Protein 9EGE (pdb70)

B-factor: mean 146.53, std 34.7, range [76.85, 257.35]

GO terms:
  GO:0015432 ABC-type bile acid transporter activity (F, IDA)
  GO:0005886 plasma membrane (C, IDA)
  GO:0015721 bile acid and bile salt transport (P, IDA)
  GO:0015722 canalicular bile acid transport (P, IDA)
  GO:0015126 canalicular bile acid transmembrane transporter activity (F, IDA)
  GO:0008206 bile acid metabolic process (P, IDA)
  GO:0015432 ABC-type bile acid transporter activity (F, EXP)
  GO:0016324 apical plasma membrane (C, EXP)
  GO:0015432 ABC-type bile acid transporter activity (F, IMP)
  GO:0005886 plasma membrane (C, IMP)
  GO:0009986 cell surface (C, IMP)
  GO:0016324 apical plasma membrane (C, IMP)
  GO:0008559 ABC-type xenobiotic transporter activity (F, IMP)
  GO:0015721 bile acid and bile salt transport (P, IMP)
  GO:0015722 canalicular bile acid transport (P, IMP)
  GO:0015125 bile acid transmembrane transporter activity (F, IMP)
  GO:0015126 canalicular bile acid transmembrane transporter activity (F, IMP)
  GO:0016567 protein ubiquitination (P, IMP)
  GO:0046618 xenobiotic export from cell (P, IMP)
  GO:0006805 xenobiotic metabolic process (P, IMP)

Sequence (1230 aa):
RVGFFQLFRFSSSTDIWLMFVGSLCAFLHGIAQPGVLLIFGTMTDVFIDYDVELQELQIPGKACVNNTIVWTNSSLNQNMTNGTRCGLLNIESEMIKFASYYAGIAVAVLITGYIQICFWVIAAARQIQKMRKFYFRRIMRMEIGWFDCNSVGELNTRFSDDINKINDAIADQMALFIQRMTSTICGFLLGFFRGWKLTLVIISVSPLIGIGAATIGLSVSKFTDYELKAYAKAGVVADEVISSMRTVAAFGGEKREVERYEKNLVFAQRWGIRKGIVMGFFTGFVWCLIFLCYALAFWYGSTLVLDEGEYTPGTLVQIFLSVIVGALNLGNASPCLEAFATGRAAATSIFETIDRKPIIDCMSEDGYKLDRIKGEIEFHNVTFHYPSRPEVKILNDLNMVIKPGEMTALVGPSGAGKSTALQLIQRFYDPCEGMVTVDGHDIRSLNIQWLRDQIGIVEQEPVLFSTTIAENIRYGREDATMEDIVQAAKEANAYNFIMDLPQQFDTLVGEGGGQMSGGQKQRVAIARALIRNPKILLLDMATSALDNESEAMVQEVLSKIQHGHTIISVAHRLSTVRAADTIIGFEHGTAVERGTHEELLERKGVYFTLVTLQSQSYQDSLRASIRQRSKSQLSYLVHEPPLAVVDHKSVEPAPVRRILKFSAPEWPYMLVGSVGAAVNGTVTPLYAFLFSQILGTFSIPDKEEQRSQINGVCLLFVAMGCVSLFTQFLQGYAFAKSGELLTKRLRKFGFRAMLGQDIAWFDDLRNSPGALTTRLATDASQVQGAAGSQIGMIVNSFTNVTVAMIIAFSFSWKLSLVILCFFPFLALSGATQTRMLTGFASRDKQALEMVGQITNEALSNIRTVAGIGKERRFIEALETELEKPFKTAIQKANIYGFCFAFAQCIMFIANSASYRYGGYLISNEGLHFSYVFRVISAVVLSATALGRAFSYTPSYAKAKISAARFFQLLDRQPPISVYNTAGEKWDNFQGKIDFVDCKFTYPSRPDSQVLNGLSVSISPGQTLAFVGSSGCGKSTSIQLLERFYDPDQGKVMIDGHDSKKVNVQFLRSNIGIVSQEPVLFACSIMDNIKYGDNTKEIPMERVIAAAKQAQLHDFVMSLPEKYETNVGSQGSQLSRGEKQRIAIARAIVRDPKILLLDEATSALDTESEKTVQVALDKAREGRTCIVIAHRLSTIQNADIIAVMAQGVVIEKGTHEELMAQKGAYYKLVT

Secondary structure (DSSP, 8-state):
---GGGTTTT--HHHHHHHHHHHHHHHHHHHHHHHHHHHHHHHHHHHHHHHHHHHHHTSS-STTTS--S--GGGGSSS--TT---SSS--HHHHHHHHHHHHHHHHHHHHHHHHHHHHHHHHHHHHHHHHHHHHHHHHHTTS-HHHHHHS-HHHHHHIIIIIHHHHHHHHSHHHHHHHHHHHHHHHHHHHHHTT-HHHHHHHHTTHHHHHHHHHHHHHHHHHHHHHHHHHHHHHHHHHHHHHHTHHHHHHTT-HHHHHHHHHHHHHHHHHHHHHHHHHHHHHHHHHHHHHHHHHHHHHHHHHTTTTSSSSS-HHHHHHHHHHHHHHHHHHHHTHHHHHHHHHHHHHHHHHHHHHHPPPSS---TTSSB---S----EEEEEEEE--TT-TTS--EEEE--EE-TTSEEEEES-TTS-TTHHHHHHTTSS--SEEEEEETTEESTTB-HHHHHTTEEEE-SS----SSBHHHHHHTT-TT--HHHHHHHHHHTT-HHHHHHSTTGGG-B--TTSS---HHHHHHHHHHHHHHT--SEEEEESGGGGS-HHHHHHHHHHTTTS--SSEEEEE-SSTTSGGG-SEEEEEETTEE---B-HHHHTTS--HHHHHHHHHT---HHHHHHHHHHHHHHHGGGG----SSS-------PPPPHHHHHHHTGGGHHHHHHHHHHHHHHHHHHHHHHHHHHHHHHHTT-S-HHHHHHHHHHHHHHHHHHHHHHHHHHHHHHHHHHHHHHHHHHHHHHHHHHHHTTS-HHHHHSGGG-HHHHHHIIIIIHHHGGGGTHHHHHHHHHHHHHHHHHHHHHHHH-HHHHHHHHHTHHHHHHHHHHHHHHHHHHHHHHHHHHHHHHHHHHHHHHTHHHHHHTS-HHHHHHHHHHHTHHHHHHHHHHHHHHHHHHHHHHHHHHHHHHHHHHHHHHIIIII---HHHHHHHHHHHHHHHHHHHHHT--HHHHHHHHHHHHHHHHHHH---SS-TTS------SS----EEEEEEEE--TTS-S-S-EEEE--EE-TT-EEEE-S-SSSSTTHHHHHHTTTS--SEEEEEETTEETTTS-HHHHHHHEEEE-SS----SSBHHHHHHGGGTTS---HHHHHHHHHHTT-HHHHHTSSSGGG-B-GGGS----HHHHHHHHHHHHHHT--SEEEEES----S-HHHHHHHHHHHHHHHTTSEEEEE-SS-TTTTTTS-EE--SSSS---EE-HHHHHHTT-GGGGGG-

Radius of gyration: 41.77 Å; Cα contacts (8 Å, |Δi|>4): 2044; chains: 1; bounding box: 57×93×146 Å

InterPro domains:
  IPR003439 ABC transporter-like, ATP-binding domain [PF00005] (438-586)
  IPR003439 ABC transporter-like, ATP-binding domain [PF00005] (1096-1247)
  IPR003439 ABC transporter-like, ATP-binding domain [PS50893] (420-656)
  IPR003439 ABC transporter-like, ATP-binding domain [PS50893] (1078-1316)
  IPR003593 AAA+ ATPase domain [SM00382] (447-633)
  IPR003593 AAA+ ATPase domain [SM00382] (1105-1299)
  IPR011527 ABC transporter type 1, transmembrane domain [PF00664] (63-370)
  IPR011527 ABC transporter type 1, transmembrane domain [PF00664] (757-1026)
  IPR011527 ABC transporter type 1, transmembrane domain [PS50929] (63-385)
  IPR011527 ABC transporter type 1, transmembrane domain [PS50929] (756-1043)
  IPR017871 ABC transporter-like, conserved site [PS00211] (559-573)
  IPR027417 P-loop containing nucleoside triphosphate hydrolase [G3DSA:3.40.50.300] (418-688)
  IPR027417 P-loop containing nucleoside triphosphate hydrolase [G3DSA:3.40.50.300] (1068-1318)
  IPR027417 P-loop containing nucleoside triphosphate hydrolase [SSF52540] (409-657)
  IPR027417 P-loop containing nucleoside triphosphate hydrolase [SSF52540] (1071-1315)
  IPR036640 ABC transporter type 1, transmembrane domain superfamily [G3DSA:1.20.1560.10] (144-1052)
  IPR036640 ABC transporter type 1, transmembrane domain superfamily [SSF90123] (50-404)
  IPR036640 ABC transporter type 1, transmembrane domain superfamily [SSF90123] (738-1059)
  IPR039421 Type 1 protein exporter [PTHR43394] (21-660)

Nearest PDB structures (foldseek):
  7e1a-assembly1_U  TM=9.297E-01  e=0.000E+00  Homo sapiens
  8pmj-assembly1_A  TM=5.922E-01  e=0.000E+00  Homo sapiens
  4q9i-assembly1_A  TM=9.318E-01  e=7.123E-102  Mus musculus
  5koy-assembly1_A  TM=8.958E-01  e=1.314E-101  Mus musculus
  7niw-assembly1_A  TM=8.510E-01  e=3.698E-94  Homo sapiens

Structure (mmCIF, N/CA/C/O backbone):
data_9EGE
#
_entry.id   9EGE
#
_cell.length_a   1.00
_cell.length_b   1.00
_cell.length_c   1.00
_cell.angle_alpha   90.00
_cell.angle_beta   90.00
_cell.angle_gamma   90.00
#
_symmetry.space_group_name_H-M   'P 1'
#
loop_
_atom_site.group_PDB
_atom_site.id
_atom_site.type_symbol
_atom_site.label_atom_id
_atom_site.label_alt_id
_atom_site.label_comp_id
_atom_site.label_asym_id
_atom_site.label_entity_id
_atom_site.label_seq_id
_atom_site.pdbx_PDB_ins_code
_atom_site.Cartn_x
_atom_site.Cartn_y
_atom_site.Cartn_z
_atom_site.occupancy
_atom_site.B_iso_or_equiv
_atom_site.auth_seq_id
_atom_site.auth_comp_id
_atom_site.auth_asym_id
_atom_site.auth_atom_id
_atom_site.pdbx_PDB_model_num
ATOM 1 N N . ARG A 1 44 ? 107.285 145.131 139.583 1.00 165.95 44 ARG A N 1
ATOM 2 C CA . ARG A 1 44 ? 107.050 146.553 139.959 1.00 171.72 44 ARG A CA 1
ATOM 3 C C . ARG A 1 44 ? 107.827 147.496 139.051 1.00 168.49 44 ARG A C 1
ATOM 4 O O . ARG A 1 44 ? 107.288 148.489 138.565 1.00 160.16 44 ARG A O 1
ATOM 25 N N . VAL A 1 45 ? 109.101 147.176 138.826 1.00 158.61 45 VAL A N 1
ATOM 26 C CA . VAL A 1 45 ? 109.974 148.062 138.071 1.00 144.94 45 VAL A CA 1
ATOM 27 C C . VAL A 1 45 ? 109.937 147.681 136.599 1.00 144.14 45 VAL A C 1
ATOM 28 O O . VAL A 1 45 ? 110.254 146.545 136.228 1.00 144.41 45 VAL A O 1
ATOM 41 N N . GLY A 1 46 ? 109.552 148.631 135.754 1.00 138.15 46 GLY A N 1
ATOM 42 C CA . GLY A 1 46 ? 109.637 148.440 134.323 1.00 136.70 46 GLY A CA 1
ATOM 43 C C . GLY A 1 46 ? 111.084 148.425 133.871 1.00 139.04 46 GLY A C 1
ATOM 44 O O . GLY A 1 46 ? 111.962 148.969 134.530 1.00 143.86 46 GLY A O 1
ATOM 48 N N . PHE A 1 47 ? 111.330 147.789 132.726 1.00 131.18 47 PHE A N 1
ATOM 49 C CA . PHE A 1 47 ? 112.706 147.634 132.271 1.00 124.42 47 PHE A CA 1
ATOM 50 C C . PHE A 1 47 ? 113.363 148.983 132.025 1.00 129.02 47 PHE A C 1
ATOM 51 O O . PHE A 1 47 ? 114.519 149.194 132.406 1.00 133.28 47 PHE A O 1
ATOM 68 N N . PHE A 1 48 ? 112.649 149.910 131.396 1.00 128.49 48 PHE A N 1
ATOM 69 C CA . PHE A 1 48 ? 113.249 151.195 131.066 1.00 129.96 48 PHE A CA 1
ATOM 70 C C . PHE A 1 48 ? 113.390 152.110 132.269 1.00 128.20 48 PHE A C 1
ATOM 71 O O . PHE A 1 48 ? 113.866 153.237 132.110 1.00 126.47 48 PHE A O 1
ATOM 88 N N . GLN A 1 49 ? 112.981 151.667 133.458 1.00 128.59 49 GLN A N 1
ATOM 89 C CA . GLN A 1 49 ? 113.296 152.419 134.664 1.00 123.06 49 GLN A CA 1
ATOM 90 C C . GLN A 1 49 ? 114.755 152.248 135.056 1.00 123.17 49 GLN A C 1
ATOM 91 O O . GLN A 1 49 ? 115.314 153.103 135.750 1.00 125.48 49 GLN A O 1
ATOM 105 N N . LEU A 1 50 ? 115.389 151.159 134.617 1.00 119.26 50 LEU A N 1
ATOM 106 C CA . LEU A 1 50 ? 116.776 150.910 134.990 1.00 115.97 50 LEU A CA 1
ATOM 107 C C . LEU A 1 50 ? 117.689 152.040 134.544 1.00 123.08 50 LEU A C 1
ATOM 108 O O . LEU A 1 50 ? 118.740 152.264 135.153 1.00 120.89 50 LEU A O 1
ATOM 124 N N . PHE A 1 51 ? 117.316 152.755 133.492 1.00 119.70 51 PHE A N 1
ATOM 125 C CA . PHE A 1 51 ? 118.131 153.838 132.964 1.00 116.97 51 PHE A CA 1
ATOM 126 C C . PHE A 1 51 ? 117.810 155.181 133.598 1.00 117.56 51 PHE A C 1
ATOM 127 O O . PHE A 1 51 ? 118.109 156.216 132.999 1.00 123.00 51 PHE A O 1
ATOM 144 N N . ARG A 1 52 ? 117.220 155.193 134.795 1.00 119.51 52 ARG A N 1
ATOM 145 C CA . ARG A 1 52 ? 116.776 156.448 135.388 1.00 115.06 52 ARG A CA 1
ATOM 146 C C . ARG A 1 52 ? 117.932 157.361 135.764 1.00 117.96 52 ARG A C 1
ATOM 147 O O . ARG A 1 52 ? 117.712 158.556 135.979 1.00 112.27 52 ARG A O 1
ATOM 168 N N . PHE A 1 53 ? 119.150 156.836 135.856 1.00 121.91 53 PHE A N 1
ATOM 169 C CA . PHE A 1 53 ? 120.307 157.646 136.208 1.00 120.26 53 PHE A CA 1
ATOM 170 C C . PHE A 1 53 ? 121.118 158.082 134.999 1.00 116.71 53 PHE A C 1
ATOM 171 O O . PHE A 1 53 ? 122.194 158.662 135.172 1.00 122.37 53 PHE A O 1
ATOM 188 N N . SER A 1 54 ? 120.632 157.830 133.790 1.00 114.70 54 SER A N 1
ATOM 189 C CA . SER A 1 54 ? 121.391 158.158 132.593 1.00 119.12 54 SER A CA 1
ATOM 190 C C . SER A 1 54 ? 121.462 159.665 132.400 1.00 119.75 54 SER A C 1
ATOM 191 O O . SER A 1 54 ? 120.443 160.358 132.467 1.00 125.77 54 SER A O 1
ATOM 199 N N . SER A 1 55 ? 122.667 160.169 132.156 1.00 118.72 55 SER A N 1
ATOM 200 C CA . SER A 1 55 ? 122.860 161.565 131.813 1.00 120.24 55 SER A CA 1
ATOM 201 C C . SER A 1 55 ? 122.831 161.743 130.299 1.00 118.97 55 SER A C 1
ATOM 202 O O . SER A 1 55 ? 122.748 160.779 129.536 1.00 121.48 55 SER A O 1
ATOM 210 N N . SER A 1 56 ? 122.912 162.998 129.860 1.00 119.92 56 SER A N 1
ATOM 211 C CA . SER A 1 56 ? 122.925 163.265 128.427 1.00 120.20 56 SER A CA 1
ATOM 212 C C . SER A 1 56 ? 124.104 162.576 127.758 1.00 119.51 56 SER A C 1
ATOM 213 O O . SER A 1 56 ? 123.965 162.011 126.668 1.00 124.53 56 SER A O 1
ATOM 221 N N . THR A 1 57 ? 125.271 162.607 128.397 1.00 119.10 57 THR A N 1
ATOM 222 C CA . THR A 1 57 ? 126.418 161.884 127.862 1.00 120.33 57 THR A CA 1
ATOM 223 C C . THR A 1 57 ? 126.128 160.395 127.776 1.00 116.97 57 THR A C 1
ATOM 224 O O . THR A 1 57 ? 126.499 159.738 126.798 1.00 116.84 57 THR A O 1
ATOM 235 N N . ASP A 1 58 ? 125.470 159.843 128.793 1.00 118.58 58 ASP A N 1
ATOM 236 C CA . ASP A 1 58 ? 125.091 158.437 128.742 1.00 106.22 58 ASP A CA 1
ATOM 237 C C . ASP A 1 58 ? 124.120 158.176 127.602 1.00 107.45 58 ASP A C 1
ATOM 238 O O . ASP A 1 58 ? 124.217 157.150 126.926 1.00 111.48 58 ASP A O 1
ATOM 247 N N . ILE A 1 59 ? 123.174 159.087 127.377 1.00 111.00 59 ILE A N 1
ATOM 248 C CA . ILE A 1 59 ? 122.230 158.913 126.277 1.00 106.20 59 ILE A CA 1
ATOM 249 C C . ILE A 1 59 ? 122.968 158.885 124.947 1.00 106.23 59 ILE A C 1
ATOM 250 O O . ILE A 1 59 ? 122.693 158.048 124.084 1.00 103.94 59 ILE A O 1
ATOM 266 N N . TRP A 1 60 ? 123.911 159.809 124.755 1.00 109.54 60 TRP A N 1
ATOM 267 C CA . TRP A 1 60 ? 124.657 159.835 123.501 1.00 111.27 60 TRP A CA 1
ATOM 268 C C . TRP A 1 60 ? 125.491 158.572 123.327 1.00 105.87 60 TRP A C 1
ATOM 269 O O . TRP A 1 60 ? 125.528 157.988 122.238 1.00 111.93 60 TRP A O 1
ATOM 290 N N . LEU A 1 61 ? 126.174 158.140 124.388 1.00 104.24 61 LEU A N 1
ATOM 291 C CA . LEU A 1 61 ? 126.973 156.925 124.299 1.00 93.85 61 LEU A CA 1
ATOM 292 C C . LEU A 1 61 ? 126.101 155.734 123.942 1.00 99.91 61 LEU A C 1
ATOM 293 O O . LEU A 1 61 ? 126.452 154.928 123.075 1.00 105.79 61 LEU A O 1
ATOM 309 N N . MET A 1 62 ? 124.949 155.611 124.599 1.00 104.47 62 MET A N 1
ATOM 310 C CA . MET A 1 62 ? 124.060 154.491 124.333 1.00 97.51 62 MET A CA 1
ATOM 311 C C . MET A 1 62 ? 123.516 154.547 122.914 1.00 101.64 62 MET A C 1
ATOM 312 O O . MET A 1 62 ? 123.414 153.516 122.246 1.00 111.77 62 MET A O 1
ATOM 326 N N . PHE A 1 63 ? 123.164 155.738 122.433 1.00 98.68 63 PHE A N 1
ATOM 327 C CA . PHE A 1 63 ? 122.639 155.864 121.081 1.00 97.18 63 PHE A CA 1
ATOM 328 C C . PHE A 1 63 ? 123.680 155.452 120.050 1.00 99.54 63 PHE A C 1
ATOM 329 O O . PHE A 1 63 ? 123.392 154.680 119.130 1.00 105.21 63 PHE A O 1
ATOM 346 N N . VAL A 1 64 ? 124.902 155.963 120.183 1.00 101.35 64 VAL A N 1
ATOM 347 C CA . VAL A 1 64 ? 125.940 155.624 119.215 1.00 98.83 64 VAL A CA 1
ATOM 348 C C . VAL A 1 64 ? 126.276 154.141 119.290 1.00 98.94 64 VAL A C 1
ATOM 349 O O . VAL A 1 64 ? 126.480 153.485 118.261 1.00 100.15 64 VAL A O 1
ATOM 362 N N . GLY A 1 65 ? 126.346 153.586 120.500 1.00 101.52 65 GLY A N 1
ATOM 363 C CA . GLY A 1 65 ? 126.613 152.166 120.630 1.00 95.30 65 GLY A CA 1
ATOM 364 C C . GLY A 1 65 ? 125.524 151.314 120.012 1.00 95.43 65 GLY A C 1
ATOM 365 O O . GLY A 1 65 ? 125.805 150.293 119.389 1.00 103.99 65 GLY A O 1
ATOM 369 N N . SER A 1 66 ? 124.266 151.722 120.178 1.00 99.10 66 SER A N 1
ATOM 370 C CA . SER A 1 66 ? 123.165 150.981 119.575 1.00 96.79 66 SER A CA 1
ATOM 371 C C . SER A 1 66 ? 123.208 151.073 118.059 1.00 99.66 66 SER A C 1
ATOM 372 O O . SER A 1 66 ? 122.931 150.093 117.365 1.00 112.25 66 SER A O 1
ATOM 380 N N . LEU A 1 67 ? 123.542 152.246 117.526 1.00 97.35 67 LEU A N 1
ATOM 381 C CA . LEU A 1 67 ? 123.673 152.382 116.079 1.00 97.59 67 LEU A CA 1
ATOM 382 C C . LEU A 1 67 ? 124.769 151.470 115.546 1.00 104.38 67 LEU A C 1
ATOM 383 O O . LEU A 1 67 ? 124.587 150.784 114.532 1.00 106.73 67 LEU A O 1
ATOM 399 N N . CYS A 1 68 ? 125.916 151.447 116.222 1.00 104.23 68 CYS A N 1
ATOM 400 C CA . CYS A 1 68 ? 127.001 150.574 115.793 1.00 97.32 68 CYS A CA 1
ATOM 401 C C . CYS A 1 68 ? 126.614 149.109 115.923 1.00 101.58 68 CYS A C 1
ATOM 402 O O . CYS A 1 68 ? 126.985 148.292 115.079 1.00 112.17 68 CYS A O 1
ATOM 410 N N . ALA A 1 69 ? 125.876 148.753 116.973 1.00 101.93 69 ALA A N 1
ATOM 411 C CA . ALA A 1 69 ? 125.426 147.375 117.125 1.00 96.31 69 ALA A CA 1
ATOM 412 C C . ALA A 1 69 ? 124.466 146.987 116.011 1.00 99.50 69 ALA A C 1
ATOM 413 O O . ALA A 1 69 ? 124.518 145.866 115.500 1.00 110.04 69 ALA A O 1
ATOM 420 N N . PHE A 1 70 ? 123.577 147.899 115.628 1.00 100.86 70 PHE A N 1
ATOM 421 C CA . PHE A 1 70 ? 122.677 147.645 114.510 1.00 103.47 70 PHE A CA 1
ATOM 422 C C . PHE A 1 70 ? 123.457 147.409 113.224 1.00 105.94 70 PHE A C 1
ATOM 423 O O . PHE A 1 70 ? 123.208 146.437 112.498 1.00 109.06 70 PHE A O 1
ATOM 440 N N . LEU A 1 71 ? 124.417 148.286 112.930 1.00 105.33 71 LEU A N 1
ATOM 441 C CA . LEU A 1 71 ? 125.214 148.108 111.722 1.00 103.13 71 LEU A CA 1
ATOM 442 C C . LEU A 1 71 ? 125.986 146.798 111.763 1.00 104.23 71 LEU A C 1
ATOM 443 O O . LEU A 1 71 ? 126.053 146.077 110.762 1.00 108.22 71 LEU A O 1
ATOM 459 N N . HIS A 1 72 ? 126.573 146.469 112.912 1.00 103.79 72 HIS A N 1
ATOM 460 C CA . HIS A 1 72 ? 127.334 145.232 113.030 1.00 99.29 72 HIS A CA 1
ATOM 461 C C . HIS A 1 72 ? 126.442 144.019 112.829 1.00 103.32 72 HIS A C 1
ATOM 462 O O . HIS A 1 72 ? 126.830 143.058 112.157 1.00 111.56 72 HIS A O 1
ATOM 476 N N . GLY A 1 73 ? 125.241 144.040 113.402 1.00 103.59 73 GLY A N 1
ATOM 477 C CA . GLY A 1 73 ? 124.313 142.948 113.202 1.00 102.33 73 GLY A CA 1
ATOM 478 C C . GLY A 1 73 ? 123.866 142.793 111.771 1.00 104.37 73 GLY A C 1
ATOM 479 O O . GLY A 1 73 ? 123.624 141.668 111.328 1.00 115.46 73 GLY A O 1
ATOM 483 N N . ILE A 1 74 ? 123.741 143.896 111.037 1.00 106.90 74 ILE A N 1
ATOM 484 C CA . ILE A 1 74 ? 123.422 143.781 109.619 1.00 109.48 74 ILE A CA 1
ATOM 485 C C . ILE A 1 74 ? 124.525 143.045 108.868 1.00 100.35 74 ILE A C 1
ATOM 486 O O . ILE A 1 74 ? 124.260 142.400 107.850 1.00 102.38 74 ILE A O 1
ATOM 502 N N . ALA A 1 75 ? 125.768 143.129 109.340 1.00 102.68 75 ALA A N 1
ATOM 503 C CA . ALA A 1 75 ? 126.889 142.611 108.563 1.00 101.94 75 ALA A CA 1
ATOM 504 C C . ALA A 1 75 ? 126.809 141.103 108.385 1.00 105.68 75 ALA A C 1
ATOM 505 O O . ALA A 1 75 ? 127.051 140.589 107.289 1.00 111.13 75 ALA A O 1
ATOM 512 N N . GLN A 1 76 ? 126.485 140.375 109.448 1.00 106.61 76 GLN A N 1
ATOM 513 C CA . GLN A 1 76 ? 126.542 138.916 109.375 1.00 108.71 76 GLN A CA 1
ATOM 514 C C . GLN A 1 76 ? 125.596 138.340 108.333 1.00 109.01 76 GLN A C 1
ATOM 515 O O . GLN A 1 76 ? 126.040 137.511 107.522 1.00 112.37 76 GLN A O 1
ATOM 529 N N . PRO A 1 77 ? 124.314 138.703 108.291 1.00 102.35 77 PRO A N 1
ATOM 530 C CA . PRO A 1 77 ? 123.437 138.160 107.248 1.00 97.70 77 PRO A CA 1
ATOM 531 C C . PRO A 1 77 ? 123.592 138.874 105.919 1.00 98.50 77 PRO A C 1
ATOM 532 O O . PRO A 1 77 ? 123.255 138.326 104.868 1.00 107.18 77 PRO A O 1
ATOM 543 N N . GLY A 1 78 ? 124.091 140.109 105.956 1.00 101.07 78 GLY A N 1
ATOM 544 C CA . GLY A 1 78 ? 124.237 140.873 104.732 1.00 93.90 78 GLY A CA 1
ATOM 545 C C . GLY A 1 78 ? 125.378 140.396 103.860 1.00 95.28 78 GLY A C 1
ATOM 546 O O . GLY A 1 78 ? 125.367 140.614 102.647 1.00 105.12 78 GLY A O 1
ATOM 550 N N . VAL A 1 79 ? 126.380 139.748 104.455 1.00 95.64 79 VAL A N 1
ATOM 551 C CA . VAL A 1 79 ? 127.497 139.243 103.672 1.00 102.04 79 VAL A CA 1
ATOM 552 C C . VAL A 1 79 ? 127.071 138.078 102.800 1.00 109.26 79 VAL A C 1
ATOM 553 O O . VAL A 1 79 ? 127.719 137.793 101.790 1.00 110.10 79 VAL A O 1
ATOM 566 N N . LEU A 1 80 ? 125.990 137.391 103.163 1.00 108.14 80 LEU A N 1
ATOM 567 C CA . LEU A 1 80 ? 125.548 136.239 102.389 1.00 100.62 80 LEU A CA 1
ATOM 568 C C . LEU A 1 80 ? 125.067 136.623 101.000 1.00 98.64 80 LEU A C 1
ATOM 569 O O . LEU A 1 80 ? 124.971 135.752 100.133 1.00 109.63 80 LEU A O 1
ATOM 585 N N . LEU A 1 81 ? 124.748 137.895 100.767 1.00 99.10 81 LEU A N 1
ATOM 586 C CA . LEU A 1 81 ? 124.464 138.331 99.406 1.00 105.09 81 LEU A CA 1
ATOM 587 C C . LEU A 1 81 ? 125.721 138.274 98.550 1.00 108.70 81 LEU A C 1
ATOM 588 O O . LEU A 1 81 ? 125.707 137.722 97.440 1.00 119.58 81 LEU A O 1
ATOM 604 N N . ILE A 1 82 ? 126.820 138.830 99.060 1.00 101.56 82 ILE A N 1
ATOM 605 C CA . ILE A 1 82 ? 128.095 138.730 98.366 1.00 106.83 82 ILE A CA 1
ATOM 606 C C . ILE A 1 82 ? 128.461 137.271 98.154 1.00 109.41 82 ILE A C 1
ATOM 607 O O . ILE A 1 82 ? 128.958 136.891 97.090 1.00 111.07 82 ILE A O 1
ATOM 623 N N . PHE A 1 83 ? 128.229 136.433 99.162 1.00 106.62 83 PHE A N 1
ATOM 624 C CA . PHE A 1 83 ? 128.541 135.017 99.029 1.00 102.72 83 PHE A CA 1
ATOM 625 C C . PHE A 1 83 ? 127.684 134.358 97.958 1.00 102.06 83 PHE A C 1
ATOM 626 O O . PHE A 1 83 ? 128.172 133.523 97.188 1.00 109.31 83 PHE A O 1
ATOM 643 N N . GLY A 1 84 ? 126.400 134.706 97.902 1.00 95.24 84 GLY A N 1
ATOM 644 C CA . GLY A 1 84 ? 125.546 134.142 96.873 1.00 94.74 84 GLY A CA 1
ATOM 645 C C . GLY A 1 84 ? 126.016 134.501 95.479 1.00 104.01 84 GLY A C 1
ATOM 646 O O . GLY A 1 84 ? 126.109 133.643 94.598 1.00 114.56 84 GLY A O 1
ATOM 650 N N . THR A 1 85 ? 126.330 135.777 95.260 1.00 98.88 85 THR A N 1
ATOM 651 C CA . THR A 1 85 ? 126.806 136.163 93.937 1.00 98.99 85 THR A CA 1
ATOM 652 C C . THR A 1 85 ? 128.162 135.539 93.628 1.00 98.60 85 THR A C 1
ATOM 653 O O . THR A 1 85 ? 128.428 135.179 92.476 1.00 104.00 85 THR A O 1
ATOM 664 N N . MET A 1 86 ? 129.022 135.382 94.634 1.00 100.67 86 MET A N 1
ATOM 665 C CA . MET A 1 86 ? 130.317 134.753 94.410 1.00 106.62 86 MET A CA 1
ATOM 666 C C . MET A 1 86 ? 130.155 133.303 93.979 1.00 103.76 86 MET A C 1
ATOM 667 O O . MET A 1 86 ? 130.826 132.839 93.050 1.00 106.63 86 MET A O 1
ATOM 681 N N . THR A 1 87 ? 129.272 132.563 94.648 1.00 104.02 87 THR A N 1
ATOM 682 C CA . THR A 1 87 ? 129.067 131.172 94.261 1.00 101.48 87 THR A CA 1
ATOM 683 C C . THR A 1 87 ? 128.394 131.067 92.899 1.00 97.09 87 THR A C 1
ATOM 684 O O . THR A 1 87 ? 128.691 130.142 92.135 1.00 106.98 87 THR A O 1
ATOM 695 N N . ASP A 1 88 ? 127.509 132.004 92.562 1.00 93.07 88 ASP A N 1
ATOM 696 C CA . ASP A 1 88 ? 126.962 132.015 91.211 1.00 91.36 88 ASP A CA 1
ATOM 697 C C . ASP A 1 88 ? 128.063 132.228 90.180 1.00 99.76 88 ASP A C 1
ATOM 698 O O . ASP A 1 88 ? 128.059 131.594 89.119 1.00 107.62 88 ASP A O 1
ATOM 707 N N . VAL A 1 89 ? 129.007 133.122 90.471 1.00 102.51 89 VAL A N 1
ATOM 708 C CA . VAL A 1 89 ? 130.121 133.346 89.554 1.00 101.03 89 VAL A CA 1
ATOM 709 C C . VAL A 1 89 ? 130.951 132.080 89.408 1.00 102.82 89 VAL A C 1
ATOM 710 O O . VAL A 1 89 ? 131.354 131.706 88.301 1.00 106.72 89 VAL A O 1
ATOM 723 N N . PHE A 1 90 ? 131.238 131.412 90.526 1.00 103.50 90 PHE A N 1
ATOM 724 C CA . PHE A 1 90 ? 131.983 130.160 90.457 1.00 94.73 90 PHE A CA 1
ATOM 725 C C . PHE A 1 90 ? 131.280 129.154 89.560 1.00 102.61 90 PHE A C 1
ATOM 726 O O . PHE A 1 90 ? 131.911 128.524 88.705 1.00 108.87 90 PHE A O 1
ATOM 743 N N . ILE A 1 91 ? 129.973 128.981 89.749 1.00 104.61 91 ILE A N 1
ATOM 744 C CA . ILE A 1 91 ? 129.243 127.980 88.981 1.00 98.28 91 ILE A CA 1
ATOM 745 C C . ILE A 1 91 ? 129.224 128.342 87.502 1.00 104.27 91 ILE A C 1
ATOM 746 O O . ILE A 1 91 ? 129.376 127.471 86.639 1.00 110.61 91 ILE A O 1
ATOM 762 N N . ASP A 1 92 ? 129.023 129.619 87.178 1.00 108.12 92 ASP A N 1
ATOM 763 C CA . ASP A 1 92 ? 129.028 130.020 85.777 1.00 104.65 92 ASP A CA 1
ATOM 764 C C . ASP A 1 92 ? 130.384 129.758 85.138 1.00 105.19 92 ASP A C 1
ATOM 765 O O . ASP A 1 92 ? 130.468 129.231 84.017 1.00 108.33 92 ASP A O 1
ATOM 774 N N . TYR A 1 93 ? 131.460 130.116 85.836 1.00 103.56 93 TYR A N 1
ATOM 775 C CA . TYR A 1 93 ? 132.788 129.863 85.299 1.00 106.96 93 TYR A CA 1
ATOM 776 C C . TYR A 1 93 ? 133.017 128.375 85.100 1.00 108.00 93 TYR A C 1
ATOM 777 O O . TYR A 1 93 ? 133.608 127.965 84.098 1.00 114.85 93 TYR A O 1
ATOM 795 N N . ASP A 1 94 ? 132.564 127.552 86.043 1.00 104.80 94 ASP A N 1
ATOM 796 C CA . ASP A 1 94 ? 132.765 126.114 85.913 1.00 104.19 94 ASP A CA 1
ATOM 797 C C . ASP A 1 94 ? 131.982 125.551 84.738 1.00 104.92 94 ASP A C 1
ATOM 798 O O . ASP A 1 94 ? 132.466 124.661 84.035 1.00 112.24 94 ASP A O 1
ATOM 807 N N . VAL A 1 95 ? 130.765 126.044 84.515 1.00 109.51 95 VAL A N 1
ATOM 808 C CA . VAL A 1 95 ? 129.993 125.591 83.361 1.00 107.79 95 VAL A CA 1
ATOM 809 C C . VAL A 1 95 ? 130.727 125.926 82.073 1.00 109.91 95 VAL A C 1
ATOM 810 O O . VAL A 1 95 ? 130.860 125.085 81.174 1.00 117.18 95 VAL A O 1
ATOM 823 N N . GLU A 1 96 ? 131.218 127.160 81.964 1.00 114.52 96 GLU A N 1
ATOM 824 C CA . GLU A 1 96 ? 131.955 127.553 80.767 1.00 113.38 96 GLU A CA 1
ATOM 825 C C . GLU A 1 96 ? 133.194 126.688 80.582 1.00 117.61 96 GLU A C 1
ATOM 826 O O . GLU A 1 96 ? 133.492 126.224 79.473 1.00 126.39 96 GLU A O 1
ATOM 838 N N . LEU A 1 97 ? 133.931 126.460 81.668 1.00 118.67 97 LEU A N 1
ATOM 839 C CA . LEU A 1 97 ? 135.157 125.678 81.589 1.00 113.32 97 LEU A CA 1
ATOM 840 C C . LEU A 1 97 ? 134.869 124.250 81.151 1.00 115.47 97 LEU A C 1
ATOM 841 O O . LEU A 1 97 ? 135.590 123.690 80.320 1.00 121.20 97 LEU A O 1
ATOM 857 N N . GLN A 1 98 ? 133.816 123.644 81.700 1.00 122.73 98 GLN A N 1
ATOM 858 C CA . GLN A 1 98 ? 133.446 122.296 81.288 1.00 119.38 98 GLN A CA 1
ATOM 859 C C . GLN A 1 98 ? 133.071 122.258 79.817 1.00 123.64 98 GLN A C 1
ATOM 860 O O . GLN A 1 98 ? 133.453 121.331 79.098 1.00 131.73 98 GLN A O 1
ATOM 874 N N . GLU A 1 99 ? 132.317 123.254 79.349 1.00 126.63 99 GLU A N 1
ATOM 875 C CA . GLU A 1 99 ? 131.952 123.272 77.937 1.00 126.18 99 GLU A CA 1
ATOM 876 C C . GLU A 1 99 ? 133.188 123.348 77.057 1.00 135.55 99 GLU A C 1
ATOM 877 O O . GLU A 1 99 ? 133.261 122.682 76.019 1.00 146.02 99 GLU A O 1
ATOM 889 N N . LEU A 1 100 ? 134.174 124.152 77.452 1.00 139.86 100 LEU A N 1
ATOM 890 C CA . LEU A 1 100 ? 135.371 124.289 76.630 1.00 135.72 100 LEU A CA 1
ATOM 891 C C . LEU A 1 100 ? 136.173 122.999 76.521 1.00 136.11 100 LEU A C 1
ATOM 892 O O . LEU A 1 100 ? 137.005 122.890 75.616 1.00 134.12 100 LEU A O 1
ATOM 908 N N . GLN A 1 101 ? 135.957 122.028 77.409 1.00 143.07 101 GLN A N 1
ATOM 909 C CA . GLN A 1 101 ? 136.658 120.754 77.310 1.00 142.52 101 GLN A CA 1
ATOM 910 C C . GLN A 1 101 ? 136.114 119.869 76.199 1.00 147.73 101 GLN A C 1
ATOM 911 O O . GLN A 1 101 ? 136.788 118.914 75.804 1.00 149.62 101 GLN A O 1
ATOM 925 N N . ILE A 1 102 ? 134.921 120.159 75.690 1.00 153.49 102 ILE A N 1
ATOM 926 C CA . ILE A 1 102 ? 134.339 119.300 74.653 1.00 155.91 102 ILE A CA 1
ATOM 927 C C . ILE A 1 102 ? 135.235 119.340 73.423 1.00 161.63 102 ILE A C 1
ATOM 928 O O . ILE A 1 102 ? 135.850 120.387 73.141 1.00 167.19 102 ILE A O 1
ATOM 944 N N . PRO A 1 103 ? 135.381 118.246 72.672 1.00 169.84 103 PRO A N 1
ATOM 945 C CA . PRO A 1 103 ? 136.306 118.265 71.530 1.00 173.22 103 PRO A CA 1
ATOM 946 C C . PRO A 1 103 ? 135.730 118.896 70.269 1.00 178.52 103 PRO A C 1
ATOM 947 O O . PRO A 1 103 ? 135.225 118.192 69.390 1.00 173.86 103 PRO A O 1
ATOM 958 N N . GLY A 1 104 ? 135.794 120.220 70.175 1.00 179.89 104 GLY A N 1
ATOM 959 C CA . GLY A 1 104 ? 135.523 120.898 68.914 1.00 183.54 104 GLY A CA 1
ATOM 960 C C . GLY A 1 104 ? 134.135 120.699 68.341 1.00 192.21 104 GLY A C 1
ATOM 961 O O . GLY A 1 104 ? 134.000 120.372 67.156 1.00 193.24 104 GLY A O 1
ATOM 965 N N . LYS A 1 105 ? 133.093 120.892 69.155 1.00 195.20 105 LYS A N 1
ATOM 966 C CA . LYS A 1 105 ? 131.730 120.752 68.648 1.00 190.37 105 LYS A CA 1
ATOM 967 C C . LYS A 1 105 ? 131.432 121.769 67.553 1.00 195.99 105 LYS A C 1
ATOM 968 O O . LYS A 1 105 ? 130.772 121.446 66.559 1.00 196.54 105 LYS A O 1
ATOM 987 N N . ALA A 1 106 ? 131.898 123.004 67.720 1.00 199.85 106 ALA A N 1
ATOM 988 C CA . ALA A 1 106 ? 131.605 124.081 66.783 1.00 202.37 106 ALA A CA 1
ATOM 989 C C . ALA A 1 106 ? 132.666 124.247 65.706 1.00 205.70 106 ALA A C 1
ATOM 990 O O . ALA A 1 106 ? 132.532 125.137 64.861 1.00 209.34 106 ALA A O 1
ATOM 997 N N . CYS A 1 107 ? 133.720 123.431 65.715 1.00 205.71 107 CYS A N 1
ATOM 998 C CA . CYS A 1 107 ? 134.736 123.538 64.676 1.00 205.79 107 CYS A CA 1
ATOM 999 C C . CYS A 1 107 ? 134.228 123.054 63.325 1.00 208.14 107 CYS A C 1
ATOM 1000 O O . CYS A 1 107 ? 134.820 123.395 62.295 1.00 195.19 107 CYS A O 1
ATOM 1008 N N . VAL A 1 108 ? 133.151 122.272 63.304 1.00 213.55 108 VAL A N 1
ATOM 1009 C CA . VAL A 1 108 ? 132.553 121.823 62.051 1.00 209.79 108 VAL A CA 1
ATOM 1010 C C . VAL A 1 108 ? 131.489 122.798 61.569 1.00 211.49 108 VAL A C 1
ATOM 1011 O O . VAL A 1 108 ? 131.405 123.095 60.375 1.00 207.86 108 VAL A O 1
ATOM 1024 N N . ASN A 1 109 ? 130.665 123.305 62.484 1.00 216.04 109 ASN A N 1
ATOM 1025 C CA . ASN A 1 109 ? 129.611 124.251 62.156 1.00 218.16 109 ASN A CA 1
ATOM 1026 C C . ASN A 1 109 ? 129.625 125.375 63.181 1.00 224.73 109 ASN A C 1
ATOM 1027 O O . ASN A 1 109 ? 130.073 125.193 64.316 1.00 227.83 109 ASN A O 1
ATOM 1038 N N . ASN A 1 110 ? 129.122 126.543 62.770 1.00 228.25 110 ASN A N 1
ATOM 1039 C CA . ASN A 1 110 ? 129.125 127.703 63.655 1.00 233.96 110 ASN A CA 1
ATOM 1040 C C . ASN A 1 110 ? 128.491 127.373 64.999 1.00 236.48 110 ASN A C 1
ATOM 1041 O O . ASN A 1 110 ? 129.048 127.694 66.055 1.00 235.63 110 ASN A O 1
ATOM 1052 N N . THR A 1 111 ? 127.332 126.720 64.978 1.00 236.99 111 THR A N 1
ATOM 1053 C CA . THR A 1 111 ? 126.642 126.224 66.176 1.00 235.87 111 THR A CA 1
ATOM 1054 C C . THR A 1 111 ? 126.511 127.372 67.180 1.00 234.86 111 THR A C 1
ATOM 1055 O O . THR A 1 111 ? 126.118 128.478 66.784 1.00 235.76 111 THR A O 1
ATOM 1066 N N . ILE A 1 112 ? 126.829 127.166 68.459 1.00 233.27 112 ILE A N 1
ATOM 1067 C CA . ILE A 1 112 ? 126.214 127.958 69.518 1.00 230.95 112 ILE A CA 1
ATOM 1068 C C . ILE A 1 112 ? 127.219 128.628 70.453 1.00 227.91 112 ILE A C 1
ATOM 1069 O O . ILE A 1 112 ? 127.209 129.856 70.600 1.00 224.29 112 ILE A O 1
ATOM 1085 N N . VAL A 1 113 ? 128.088 127.844 71.097 1.00 227.77 113 VAL A N 1
ATOM 1086 C CA . VAL A 1 113 ? 128.678 128.273 72.365 1.00 221.24 113 VAL A CA 1
ATOM 1087 C C . VAL A 1 113 ? 130.199 128.169 72.427 1.00 208.67 113 VAL A C 1
ATOM 1088 O O . VAL A 1 113 ? 130.768 128.073 73.521 1.00 189.81 113 VAL A O 1
ATOM 1101 N N . TRP A 1 114 ? 130.880 128.199 71.287 1.00 207.75 114 TRP A N 1
ATOM 1102 C CA . TRP A 1 114 ? 132.311 127.935 71.322 1.00 203.57 114 TRP A CA 1
ATOM 1103 C C . TRP A 1 114 ? 133.086 129.185 71.745 1.00 204.14 114 TRP A C 1
ATOM 1104 O O . TRP A 1 114 ? 132.530 130.273 71.927 1.00 204.00 114 TRP A O 1
ATOM 1125 N N . THR A 1 115 ? 134.403 129.005 71.901 1.00 206.23 115 THR A N 1
ATOM 1126 C CA . THR A 1 115 ? 135.268 130.069 72.405 1.00 205.05 115 THR A CA 1
ATOM 1127 C C . THR A 1 115 ? 135.125 131.347 71.594 1.00 207.54 115 THR A C 1
ATOM 1128 O O . THR A 1 115 ? 135.100 132.448 72.155 1.00 204.13 115 THR A O 1
ATOM 1139 N N . ASN A 1 116 ? 135.032 131.223 70.270 1.00 212.17 116 ASN A N 1
ATOM 1140 C CA . ASN A 1 116 ? 134.997 132.397 69.409 1.00 213.19 116 ASN A CA 1
ATOM 1141 C C . ASN A 1 116 ? 133.854 133.346 69.747 1.00 216.66 116 ASN A C 1
ATOM 1142 O O . ASN A 1 116 ? 133.850 134.476 69.250 1.00 215.99 116 ASN A O 1
ATOM 1153 N N . SER A 1 117 ? 132.898 132.924 70.578 1.00 218.17 117 SER A N 1
ATOM 1154 C CA . SER A 1 117 ? 131.893 133.854 71.071 1.00 214.14 117 SER A CA 1
ATOM 1155 C C . SER A 1 117 ? 132.522 135.015 71.828 1.00 209.08 117 SER A C 1
ATOM 1156 O O . SER A 1 117 ? 131.916 136.088 71.912 1.00 201.08 117 SER A O 1
ATOM 1164 N N . SER A 1 118 ? 133.718 134.823 72.383 1.00 208.67 118 SER A N 1
ATOM 1165 C CA . SER A 1 118 ? 134.504 135.934 72.899 1.00 204.28 118 SER A CA 1
ATOM 1166 C C . SER A 1 118 ? 135.038 136.825 71.790 1.00 210.63 118 SER A C 1
ATOM 1167 O O . SER A 1 118 ? 135.48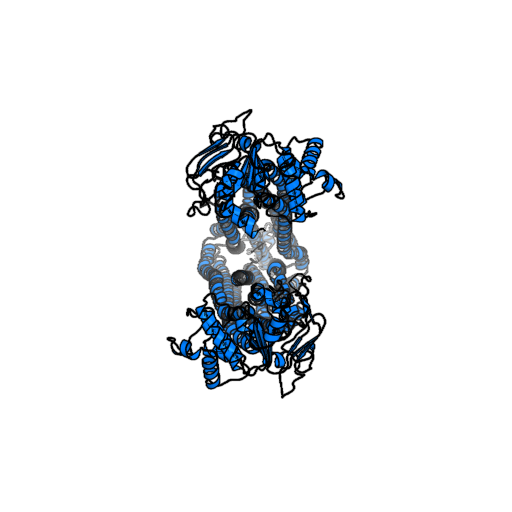9 137.940 72.076 1.00 203.70 118 SER A O 1
ATOM 1175 N N . LEU A 1 119 ? 134.998 136.365 70.547 1.00 218.21 119 LEU A N 1
ATOM 1176 C CA . LEU A 1 119 ? 135.566 137.062 69.405 1.00 220.41 119 LEU A CA 1
ATOM 1177 C C . LEU A 1 119 ? 134.442 137.533 68.488 1.00 227.10 119 LEU A C 1
ATOM 1178 O O . LEU A 1 119 ? 133.256 137.336 68.767 1.00 227.84 119 LEU A O 1
ATOM 1194 N N . ASN A 1 120 ? 134.830 138.161 67.377 1.00 233.41 120 ASN A N 1
ATOM 1195 C CA . ASN A 1 120 ? 133.871 138.730 66.431 1.00 236.30 120 ASN A CA 1
ATOM 1196 C C . ASN A 1 120 ? 133.371 137.636 65.489 1.00 239.22 120 ASN A C 1
ATOM 1197 O O . ASN A 1 120 ? 133.675 137.595 64.295 1.00 230.36 120 ASN A O 1
ATOM 1208 N N . GLN A 1 121 ? 132.582 136.727 66.059 1.00 243.90 121 GLN A N 1
ATOM 1209 C CA . GLN A 1 121 ? 131.914 135.685 65.294 1.00 244.32 121 GLN A CA 1
ATOM 1210 C C . GLN A 1 121 ? 130.458 135.620 65.728 1.00 250.32 121 GLN A C 1
ATOM 1211 O O . GLN A 1 121 ? 130.144 135.831 66.903 1.00 247.64 121 GLN A O 1
ATOM 1225 N N . ASN A 1 122 ? 129.575 135.327 64.774 1.00 256.54 122 ASN A N 1
ATOM 1226 C CA . ASN A 1 122 ? 128.133 135.341 65.018 1.00 257.35 122 ASN A CA 1
ATOM 1227 C C . ASN A 1 122 ? 127.660 133.999 65.584 1.00 253.96 122 ASN A C 1
ATOM 1228 O O . ASN A 1 122 ? 126.961 133.219 64.938 1.00 247.57 122 ASN A O 1
ATOM 1239 N N . MET A 1 123 ? 128.062 133.739 66.826 1.00 255.01 123 MET A N 1
ATOM 1240 C CA . MET A 1 123 ? 127.554 132.575 67.539 1.00 247.30 123 MET A CA 1
ATOM 1241 C C . MET A 1 123 ? 126.079 132.775 67.860 1.00 242.97 123 MET A C 1
ATOM 1242 O O . MET A 1 123 ? 125.666 133.851 68.299 1.00 239.06 123 MET A O 1
ATOM 1256 N N . THR A 1 124 ? 125.283 131.729 67.641 1.00 242.00 124 THR A N 1
ATOM 1257 C CA . THR A 1 124 ? 123.832 131.853 67.724 1.00 240.75 124 THR A CA 1
ATOM 1258 C C . THR A 1 124 ? 123.328 132.143 69.133 1.00 236.77 124 THR A C 1
ATOM 1259 O O . THR A 1 124 ? 122.160 132.519 69.275 1.00 232.66 124 THR A O 1
ATOM 1270 N N . ASN A 1 125 ? 124.155 131.987 70.169 1.00 235.05 125 ASN A N 1
ATOM 1271 C CA . ASN A 1 125 ? 123.733 132.257 71.540 1.00 233.06 125 ASN A CA 1
ATOM 1272 C C . ASN A 1 125 ? 124.596 133.321 72.210 1.00 234.93 125 ASN A C 1
ATOM 1273 O O . ASN A 1 125 ? 124.757 133.303 73.434 1.00 230.94 125 ASN A O 1
ATOM 1284 N N . GLY A 1 126 ? 125.161 134.242 71.433 1.00 234.97 126 GLY A N 1
ATOM 1285 C CA . GLY A 1 126 ? 125.811 135.406 72.000 1.00 227.07 126 GLY A CA 1
ATOM 1286 C C . GLY A 1 126 ? 127.171 135.109 72.607 1.00 223.16 126 GLY A C 1
ATOM 1287 O O . GLY A 1 126 ? 127.786 134.060 72.385 1.00 219.15 126 GLY A O 1
ATOM 1291 N N . THR A 1 127 ? 127.642 136.074 73.398 1.00 224.57 127 THR A N 1
ATOM 1292 C CA . THR A 1 127 ? 128.953 135.996 74.031 1.00 216.27 127 THR A CA 1
ATOM 1293 C C . THR A 1 127 ? 128.931 135.025 75.204 1.00 210.92 127 THR A C 1
ATOM 1294 O O . THR A 1 127 ? 128.553 135.393 76.321 1.00 201.67 127 THR A O 1
ATOM 1305 N N . ARG A 1 128 ? 129.334 133.779 74.952 1.00 210.00 128 ARG A N 1
ATOM 1306 C CA . ARG A 1 128 ? 129.261 132.740 75.969 1.00 199.26 128 ARG A CA 1
ATOM 1307 C C . ARG A 1 128 ? 130.568 132.561 76.729 1.00 187.34 128 ARG A C 1
ATOM 1308 O O . ARG A 1 128 ? 130.544 132.081 77.867 1.00 180.21 128 ARG A O 1
ATOM 1329 N N . CYS A 1 129 ? 131.699 132.935 76.138 1.00 184.14 129 CYS A N 1
ATOM 1330 C CA . CYS A 1 129 ? 133.001 132.561 76.665 1.00 179.78 129 CYS A CA 1
ATOM 1331 C C . CYS A 1 129 ? 133.923 133.769 76.702 1.00 178.18 129 CYS A C 1
ATOM 1332 O O . CYS A 1 129 ? 133.754 134.730 75.950 1.00 184.54 129 CYS A O 1
ATOM 1340 N N . GLY A 1 130 ? 134.896 133.713 77.613 1.00 167.85 130 GLY A N 1
ATOM 1341 C CA . GLY A 1 130 ? 136.025 134.615 77.602 1.00 167.63 130 GLY A CA 1
ATOM 1342 C C . GLY A 1 130 ? 135.878 135.873 78.426 1.00 166.71 130 GLY A C 1
ATOM 1343 O O . GLY A 1 130 ? 136.894 136.437 78.849 1.00 161.72 130 GLY A O 1
ATOM 1347 N N . LEU A 1 131 ? 134.654 136.337 78.677 1.00 167.95 131 LEU A N 1
ATOM 1348 C CA . LEU A 1 131 ? 134.489 137.609 79.372 1.00 166.79 131 LEU A CA 1
ATOM 1349 C C . LEU A 1 131 ? 134.714 137.472 80.870 1.00 158.08 131 LEU A C 1
ATOM 1350 O O . LEU A 1 131 ? 135.200 138.412 81.509 1.00 156.53 131 LEU A O 1
ATOM 1366 N N . LEU A 1 132 ? 134.376 136.325 81.448 1.00 147.72 132 LEU A N 1
ATOM 1367 C CA . LEU A 1 132 ? 134.452 136.130 82.893 1.00 140.42 132 LEU A CA 1
ATOM 1368 C C . LEU A 1 132 ? 135.875 135.726 83.255 1.00 137.69 132 LEU A C 1
ATOM 1369 O O . LEU A 1 132 ? 136.337 134.641 82.895 1.00 134.54 132 LEU A O 1
ATOM 1385 N N . ASN A 1 133 ? 136.575 136.609 83.961 1.00 132.26 133 ASN A N 1
ATOM 1386 C CA . ASN A 1 133 ? 137.913 136.325 84.477 1.00 128.36 133 ASN A CA 1
ATOM 1387 C C . ASN A 1 133 ? 137.773 136.019 85.961 1.00 123.01 133 ASN A C 1
ATOM 1388 O O . ASN A 1 133 ? 137.539 136.916 86.772 1.00 128.20 133 ASN A O 1
ATOM 1399 N N . ILE A 1 134 ? 137.929 134.746 86.323 1.00 116.94 134 ILE A N 1
ATOM 1400 C CA . ILE A 1 134 ? 137.626 134.323 87.686 1.00 121.95 134 ILE A CA 1
ATOM 1401 C C . ILE A 1 134 ? 138.502 135.048 88.694 1.00 125.38 134 ILE A C 1
ATOM 1402 O O . ILE A 1 134 ? 138.027 135.448 89.766 1.00 127.66 134 ILE A O 1
ATOM 1418 N N . GLU A 1 135 ? 139.785 135.224 88.387 1.00 124.31 135 GLU A N 1
ATOM 1419 C CA . GLU A 1 135 ? 140.688 135.831 89.356 1.00 118.65 135 GLU A CA 1
ATOM 1420 C C . GLU A 1 135 ? 140.318 137.281 89.643 1.00 123.30 135 GLU A C 1
ATOM 1421 O O . GLU A 1 135 ? 140.401 137.720 90.792 1.00 132.05 135 GLU A O 1
ATOM 1433 N N . SER A 1 136 ? 139.913 138.039 88.624 1.00 120.50 136 SER A N 1
ATOM 1434 C CA . SER A 1 136 ? 139.480 139.411 88.867 1.00 124.53 136 SER A CA 1
ATOM 1435 C C . SER A 1 136 ? 138.246 139.447 89.758 1.00 121.55 136 SER A C 1
ATOM 1436 O O . SER A 1 136 ? 138.165 140.252 90.697 1.00 124.90 136 SER A O 1
ATOM 1444 N N . GLU A 1 137 ? 137.274 138.578 89.484 1.00 113.03 137 GLU A N 1
ATOM 1445 C CA . GLU A 1 137 ? 136.079 138.534 90.314 1.00 108.72 137 GLU A CA 1
ATOM 1446 C C . GLU A 1 137 ? 136.432 138.201 91.753 1.00 113.73 137 GLU A C 1
ATOM 1447 O O . GLU A 1 137 ? 135.871 138.782 92.687 1.00 119.49 137 GLU A O 1
ATOM 1459 N N . MET A 1 138 ? 137.354 137.261 91.956 1.00 109.16 138 MET A N 1
ATOM 1460 C CA . MET A 1 138 ? 137.715 136.892 93.317 1.00 110.22 138 MET A CA 1
ATOM 1461 C C . MET A 1 138 ? 138.504 137.992 94.007 1.00 111.76 138 MET A C 1
ATOM 1462 O O . MET A 1 138 ? 138.374 138.169 95.219 1.00 116.49 138 MET A O 1
ATOM 1476 N N . ILE A 1 139 ? 139.313 138.748 93.268 1.00 114.59 139 ILE A N 1
ATOM 1477 C CA . ILE A 1 139 ? 139.941 139.925 93.860 1.00 112.69 139 ILE A CA 1
ATOM 1478 C C . ILE A 1 139 ? 138.873 140.894 94.342 1.00 107.86 139 ILE A C 1
ATOM 1479 O O . ILE A 1 139 ? 138.949 141.425 95.457 1.00 105.56 139 ILE A O 1
ATOM 1495 N N . LYS A 1 140 ? 137.855 141.127 93.518 1.00 104.98 140 LYS A N 1
ATOM 1496 C CA . LYS A 1 140 ? 136.775 142.027 93.904 1.00 103.28 140 LYS A CA 1
ATOM 1497 C C . LYS A 1 140 ? 136.068 141.534 95.164 1.00 104.66 140 LYS A C 1
ATOM 1498 O O . LYS A 1 140 ? 135.820 142.299 96.104 1.00 109.00 140 LYS A O 1
ATOM 1517 N N . PHE A 1 141 ? 135.739 140.243 95.202 1.00 104.24 141 PHE A N 1
ATOM 1518 C CA . PHE A 1 141 ? 134.990 139.711 96.336 1.00 101.61 141 PHE A CA 1
ATOM 1519 C C . PHE A 1 141 ? 135.837 139.691 97.602 1.00 102.83 141 PHE A C 1
ATOM 1520 O O . PHE A 1 141 ? 135.330 139.940 98.702 1.00 103.27 141 PHE A O 1
ATOM 1537 N N . ALA A 1 142 ? 137.129 139.394 97.475 1.00 104.29 142 ALA A N 1
ATOM 1538 C CA . ALA A 1 142 ? 138.015 139.482 98.626 1.00 97.11 142 ALA A CA 1
ATOM 1539 C C . ALA A 1 142 ? 138.110 140.909 99.135 1.00 98.17 142 ALA A C 1
ATOM 1540 O O . ALA A 1 142 ? 138.179 141.130 100.347 1.00 100.33 142 ALA A O 1
ATOM 1547 N N . SER A 1 143 ? 138.121 141.888 98.232 1.00 98.29 143 SER A N 1
ATOM 1548 C CA . SER A 1 143 ? 138.086 143.276 98.670 1.00 91.30 143 SER A CA 1
ATOM 1549 C C . SER A 1 143 ? 136.822 143.563 99.462 1.00 94.05 143 SER A C 1
ATOM 1550 O O . SER A 1 143 ? 136.869 144.230 100.502 1.00 102.14 143 SER A O 1
ATOM 1558 N N . TYR A 1 144 ? 135.679 143.070 98.985 1.00 99.99 144 TYR A N 1
ATOM 1559 C CA . TYR A 1 144 ? 134.435 143.273 99.724 1.00 95.16 144 TYR A CA 1
ATOM 1560 C C . TYR A 1 144 ? 134.521 142.660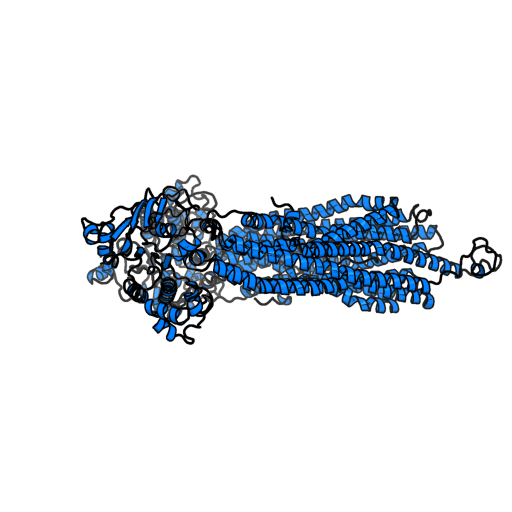 101.116 1.00 91.89 144 TYR A C 1
ATOM 1561 O O . TYR A 1 144 ? 134.118 143.281 102.106 1.00 98.82 144 TYR A O 1
ATOM 1579 N N . TYR A 1 145 ? 135.032 141.433 101.210 1.00 93.95 145 TYR A N 1
ATOM 1580 C CA . TYR A 1 145 ? 135.122 140.777 102.511 1.00 97.24 145 TYR A CA 1
ATOM 1581 C C . TYR A 1 145 ? 136.061 141.525 103.447 1.00 101.11 145 TYR A C 1
ATOM 1582 O O . TYR A 1 145 ? 135.779 141.658 104.639 1.00 105.72 145 TYR A O 1
ATOM 1600 N N . ALA A 1 146 ? 137.192 142.011 102.935 1.00 103.86 146 ALA A N 1
ATOM 1601 C CA . ALA A 1 146 ? 138.112 142.761 103.785 1.00 92.74 146 ALA A CA 1
ATOM 1602 C C . ALA A 1 146 ? 137.482 144.061 104.266 1.00 95.24 146 ALA A C 1
ATOM 1603 O O . ALA A 1 146 ? 137.639 144.442 105.434 1.00 100.03 146 ALA A O 1
ATOM 1610 N N . GLY A 1 147 ? 136.773 144.761 103.383 1.00 94.77 147 GLY A N 1
ATOM 1611 C CA . GLY A 1 147 ? 136.089 145.968 103.808 1.00 88.15 147 GLY A CA 1
ATOM 1612 C C . GLY A 1 147 ? 135.067 145.688 104.889 1.00 93.93 147 GLY A C 1
ATOM 1613 O O . GLY A 1 147 ? 134.968 146.418 105.879 1.00 104.10 147 GLY A O 1
ATOM 1617 N N . ILE A 1 148 ? 134.294 144.616 104.718 1.00 94.59 148 ILE A N 1
ATOM 1618 C CA . ILE A 1 148 ? 133.309 144.259 105.732 1.00 91.20 148 ILE A CA 1
ATOM 1619 C C . ILE A 1 148 ? 134.003 143.885 107.031 1.00 95.63 148 ILE A C 1
ATOM 1620 O O . ILE A 1 148 ? 133.490 144.149 108.120 1.00 103.41 148 ILE A O 1
ATOM 1636 N N . ALA A 1 149 ? 135.174 143.255 106.942 1.00 97.30 149 ALA A N 1
ATOM 1637 C CA . ALA A 1 149 ? 135.917 142.913 108.149 1.00 95.65 149 ALA A CA 1
ATOM 1638 C C . ALA A 1 149 ? 136.327 144.162 108.911 1.00 94.12 149 ALA A C 1
ATOM 1639 O O . ALA A 1 149 ? 136.200 144.220 110.138 1.00 100.45 149 ALA A O 1
ATOM 1646 N N . VAL A 1 150 ? 136.828 145.171 108.202 1.00 94.83 150 VAL A N 1
ATOM 1647 C CA . VAL A 1 150 ? 137.209 146.415 108.866 1.00 94.78 150 VAL A CA 1
ATOM 1648 C C . VAL A 1 150 ? 135.990 147.088 109.484 1.00 95.07 150 VAL A C 1
ATOM 1649 O O . VAL A 1 150 ? 136.036 147.577 110.624 1.00 98.86 150 VAL A O 1
ATOM 1662 N N . ALA A 1 151 ? 134.883 147.140 108.742 1.00 88.49 151 ALA A N 1
ATOM 1663 C CA . ALA A 1 151 ? 133.674 147.755 109.274 1.00 85.25 151 ALA A CA 1
ATOM 1664 C C . ALA A 1 151 ? 133.195 147.028 110.520 1.00 91.31 151 ALA A C 1
ATOM 1665 O O . ALA A 1 151 ? 132.779 147.659 111.497 1.00 98.14 151 ALA A O 1
ATOM 1672 N N . VAL A 1 152 ? 133.234 145.696 110.498 1.00 98.37 152 VAL A N 1
ATOM 1673 C CA . VAL A 1 152 ? 132.834 144.914 111.659 1.00 96.84 152 VAL A CA 1
ATOM 1674 C C . VAL A 1 152 ? 133.759 145.193 112.829 1.00 97.71 152 VAL A C 1
ATOM 1675 O O . VAL A 1 152 ? 133.310 145.328 113.966 1.00 102.20 152 VAL A O 1
ATOM 1688 N N . LEU A 1 153 ? 135.063 145.279 112.578 1.00 99.21 153 LEU A N 1
ATOM 1689 C CA . LEU A 1 153 ? 135.990 145.609 113.653 1.00 98.95 153 LEU A CA 1
ATOM 1690 C C . LEU A 1 153 ? 135.586 146.910 114.329 1.00 98.21 153 LEU A C 1
ATOM 1691 O O . LEU A 1 153 ? 135.394 146.960 115.550 1.00 101.81 153 LEU A O 1
ATOM 1707 N N . ILE A 1 154 ? 135.411 147.968 113.540 1.00 93.76 154 ILE A N 1
ATOM 1708 C CA . ILE A 1 154 ? 135.126 149.281 114.117 1.00 91.14 154 ILE A CA 1
ATOM 1709 C C . ILE A 1 154 ? 133.794 149.263 114.859 1.00 92.70 154 ILE A C 1
ATOM 1710 O O . ILE A 1 154 ? 133.698 149.686 116.021 1.00 95.63 154 ILE A O 1
ATOM 1726 N N . THR A 1 155 ? 132.743 148.778 114.197 1.00 93.11 155 THR A N 1
ATOM 1727 C CA . THR A 1 155 ? 131.417 148.827 114.794 1.00 90.98 155 THR A CA 1
ATOM 1728 C C . THR A 1 155 ? 131.329 147.938 116.024 1.00 91.28 155 THR A C 1
ATOM 1729 O O . THR A 1 155 ? 130.720 148.324 117.023 1.00 105.01 155 THR A O 1
ATOM 1740 N N . GLY A 1 156 ? 131.921 146.745 115.977 1.00 92.16 156 GLY A N 1
ATOM 1741 C CA . GLY A 1 156 ? 131.902 145.871 117.130 1.00 99.08 156 GLY A CA 1
ATOM 1742 C C . GLY A 1 156 ? 132.689 146.416 118.298 1.00 98.26 156 GLY A C 1
ATOM 1743 O O . GLY A 1 156 ? 132.320 146.191 119.452 1.00 100.30 156 GLY A O 1
ATOM 1747 N N . TYR A 1 157 ? 133.785 147.125 118.031 1.00 98.66 157 TYR A N 1
ATOM 1748 C CA . TYR A 1 157 ? 134.492 147.766 119.131 1.00 93.11 157 TYR A CA 1
ATOM 1749 C C . TYR A 1 157 ? 133.629 148.836 119.779 1.00 97.53 157 TYR A C 1
ATOM 1750 O O . TYR A 1 157 ? 133.462 148.852 121.005 1.00 107.51 157 TYR A O 1
ATOM 1768 N N . ILE A 1 158 ? 133.081 149.748 118.974 1.00 95.78 158 ILE A N 1
ATOM 1769 C CA . ILE A 1 158 ? 132.306 150.845 119.545 1.00 90.17 158 ILE A CA 1
ATOM 1770 C C . ILE A 1 158 ? 131.086 150.306 120.278 1.00 96.25 158 ILE A C 1
ATOM 1771 O O . ILE A 1 158 ? 130.740 150.775 121.367 1.00 100.77 158 ILE A O 1
ATOM 1787 N N . GLN A 1 159 ? 130.428 149.305 119.698 1.00 98.33 159 GLN A N 1
ATOM 1788 C CA . GLN A 1 159 ? 129.227 148.733 120.286 1.00 91.46 159 GLN A CA 1
ATOM 1789 C C . GLN A 1 159 ? 129.447 148.344 121.739 1.00 93.73 159 GLN A C 1
ATOM 1790 O O . GLN A 1 159 ? 128.660 148.704 122.618 1.00 97.63 159 GLN A O 1
ATOM 1804 N N . ILE A 1 160 ? 130.511 147.594 122.010 1.00 98.37 160 ILE A N 1
ATOM 1805 C CA . ILE A 1 160 ? 130.767 147.138 123.369 1.00 95.76 160 ILE A CA 1
ATOM 1806 C C . ILE A 1 160 ? 131.308 148.271 124.226 1.00 92.46 160 ILE A C 1
ATOM 1807 O O . ILE A 1 160 ? 130.882 148.460 125.371 1.00 101.79 160 ILE A O 1
ATOM 1823 N N . CYS A 1 161 ? 132.266 149.035 123.700 1.00 89.41 161 CYS A N 1
ATOM 1824 C CA . CYS A 1 161 ? 132.924 150.040 124.523 1.00 91.49 161 CYS A CA 1
ATOM 1825 C C . CYS A 1 161 ? 131.924 151.063 125.040 1.00 99.78 161 CYS A C 1
ATOM 1826 O O . CYS A 1 161 ? 131.866 151.337 126.244 1.00 105.35 161 CYS A O 1
ATOM 1834 N N . PHE A 1 162 ? 131.125 151.640 124.142 1.00 95.93 162 PHE A N 1
ATOM 1835 C CA . PHE A 1 162 ? 130.225 152.709 124.552 1.00 94.08 162 PHE A CA 1
ATOM 1836 C C . PHE A 1 162 ? 129.188 152.207 125.542 1.00 96.80 162 PHE A C 1
ATOM 1837 O O . PHE A 1 162 ? 128.898 152.878 126.537 1.00 109.56 162 PHE A O 1
ATOM 1854 N N . TRP A 1 163 ? 128.620 151.031 125.293 1.00 96.88 163 TRP A N 1
ATOM 1855 C CA . TRP A 1 163 ? 127.587 150.525 126.186 1.00 96.73 163 TRP A CA 1
ATOM 1856 C C . TRP A 1 163 ? 128.153 150.204 127.561 1.00 98.56 163 TRP A C 1
ATOM 1857 O O . TRP A 1 163 ? 127.531 150.521 128.580 1.00 107.16 163 TRP A O 1
ATOM 1878 N N . VAL A 1 164 ? 129.337 149.592 127.617 1.00 94.69 164 VAL A N 1
ATOM 1879 C CA . VAL A 1 164 ? 129.928 149.286 128.915 1.00 94.51 164 VAL A CA 1
ATOM 1880 C C . VAL A 1 164 ? 130.261 150.567 129.667 1.00 98.86 164 VAL A C 1
ATOM 1881 O O . VAL A 1 164 ? 130.047 150.657 130.879 1.00 103.13 164 VAL A O 1
ATOM 1894 N N . ILE A 1 165 ? 130.791 151.574 128.972 1.00 95.91 165 ILE A N 1
ATOM 1895 C CA . ILE A 1 165 ? 131.124 152.826 129.643 1.00 97.60 165 ILE A CA 1
ATOM 1896 C C . ILE A 1 165 ? 129.865 153.496 130.178 1.00 105.69 165 ILE A C 1
ATOM 1897 O O . ILE A 1 165 ? 129.846 154.013 131.302 1.00 107.96 165 ILE A O 1
ATOM 1913 N N . ALA A 1 166 ? 128.799 153.518 129.378 1.00 99.16 166 ALA A N 1
ATOM 1914 C CA . ALA A 1 166 ? 127.562 154.141 129.829 1.00 94.05 166 ALA A CA 1
ATOM 1915 C C . ALA A 1 166 ? 126.993 153.415 131.037 1.00 98.01 166 ALA A C 1
ATOM 1916 O O . ALA A 1 166 ? 126.550 154.049 132.002 1.00 107.06 166 ALA A O 1
ATOM 1923 N N . ALA A 1 167 ? 126.997 152.083 131.007 1.00 95.18 167 ALA A N 1
ATOM 1924 C CA . ALA A 1 167 ? 126.511 151.326 132.152 1.00 99.73 167 ALA A CA 1
ATOM 1925 C C . ALA A 1 167 ? 127.350 151.613 133.388 1.00 104.42 167 ALA A C 1
ATOM 1926 O O . ALA A 1 167 ? 126.815 151.776 134.489 1.00 109.31 167 ALA A O 1
ATOM 1933 N N . ALA A 1 168 ? 128.672 151.672 133.227 1.00 106.64 168 ALA A N 1
ATOM 1934 C CA . ALA A 1 168 ? 129.540 151.934 134.368 1.00 101.77 168 ALA A CA 1
ATOM 1935 C C . ALA A 1 168 ? 129.252 153.296 134.975 1.00 98.19 168 ALA A C 1
ATOM 1936 O O . ALA A 1 168 ? 129.176 153.433 136.201 1.00 101.19 168 ALA A O 1
ATOM 1943 N N . ARG A 1 169 ? 129.096 154.321 134.139 1.00 102.09 169 ARG A N 1
ATOM 1944 C CA . ARG A 1 169 ? 128.778 155.646 134.659 1.00 102.54 169 ARG A CA 1
ATOM 1945 C C . ARG A 1 169 ? 127.450 155.631 135.402 1.00 100.81 169 ARG A C 1
ATOM 1946 O O . ARG A 1 169 ? 127.343 156.121 136.538 1.00 108.24 169 ARG A O 1
ATOM 1967 N N . GLN A 1 170 ? 126.424 155.056 134.775 1.00 105.13 170 GLN A N 1
ATOM 1968 C CA . GLN A 1 170 ? 125.106 155.034 135.392 1.00 106.26 170 GLN A CA 1
ATOM 1969 C C . GLN A 1 170 ? 125.141 154.320 136.729 1.00 100.72 170 GLN A C 1
ATOM 1970 O O . GLN A 1 170 ? 124.495 154.751 137.684 1.00 109.89 170 GLN A O 1
ATOM 1984 N N . ILE A 1 171 ? 125.898 153.231 136.827 1.00 97.19 171 ILE A N 1
ATOM 1985 C CA . ILE A 1 171 ? 125.843 152.452 138.055 1.00 100.86 171 ILE A CA 1
ATOM 1986 C C . ILE A 1 171 ? 126.756 153.021 139.129 1.00 99.75 171 ILE A C 1
ATOM 1987 O O . ILE A 1 171 ? 126.481 152.854 140.318 1.00 107.76 171 ILE A O 1
ATOM 2003 N N . GLN A 1 172 ? 127.828 153.716 138.764 1.00 104.32 172 GLN A N 1
ATOM 2004 C CA . GLN A 1 172 ? 128.532 154.510 139.762 1.00 96.81 172 GLN A CA 1
ATOM 2005 C C . GLN A 1 172 ? 127.586 155.526 140.381 1.00 99.36 172 GLN A C 1
ATOM 2006 O O . GLN A 1 172 ? 127.501 155.659 141.613 1.00 110.46 172 GLN A O 1
ATOM 2020 N N . LYS A 1 173 ? 126.842 156.237 139.533 1.00 102.46 173 LYS A N 1
ATOM 2021 C CA . LYS A 1 173 ? 125.882 157.208 140.041 1.00 97.76 173 LYS A CA 1
ATOM 2022 C C . LYS A 1 173 ? 124.828 156.526 140.903 1.00 97.79 173 LYS A C 1
ATOM 2023 O O . LYS A 1 173 ? 124.451 157.036 141.964 1.00 106.68 173 LYS A O 1
ATOM 2042 N N . MET A 1 174 ? 124.355 155.360 140.465 1.00 97.94 174 MET A N 1
ATOM 2043 C CA . MET A 1 174 ? 123.335 154.629 141.207 1.00 99.61 174 MET A CA 1
ATOM 2044 C C . MET A 1 174 ? 123.837 154.223 142.581 1.00 99.39 174 MET A C 1
ATOM 2045 O O . MET A 1 174 ? 123.118 154.360 143.573 1.00 103.72 174 MET A O 1
ATOM 2059 N N . ARG A 1 175 ? 125.061 153.704 142.661 1.00 107.64 175 ARG A N 1
ATOM 2060 C CA . ARG A 1 175 ? 125.598 153.267 143.943 1.00 97.13 175 ARG A CA 1
ATOM 2061 C C . ARG A 1 175 ? 125.766 154.439 144.894 1.00 94.87 175 ARG A C 1
ATOM 2062 O O . ARG A 1 175 ? 125.429 154.344 146.078 1.00 103.26 175 ARG A O 1
ATOM 2083 N N . LYS A 1 176 ? 126.305 155.556 144.404 1.00 99.57 176 LYS A N 1
ATOM 2084 C CA . LYS A 1 176 ? 126.495 156.671 145.322 1.00 103.33 176 LYS A CA 1
ATOM 2085 C C . LYS A 1 176 ? 125.157 157.240 145.777 1.00 110.66 176 LYS A C 1
ATOM 2086 O O . LYS A 1 176 ? 125.001 157.593 146.949 1.00 116.52 176 LYS A O 1
ATOM 2105 N N . PHE A 1 177 ? 124.166 157.304 144.884 1.00 107.15 177 PHE A N 1
ATOM 2106 C CA . PHE A 1 177 ? 122.836 157.737 145.306 1.00 106.00 177 PHE A CA 1
ATOM 2107 C C . PHE A 1 177 ? 122.244 156.778 146.329 1.00 103.30 177 PHE A C 1
ATOM 2108 O O . PHE A 1 177 ? 121.656 157.205 147.329 1.00 108.32 177 PHE A O 1
ATOM 2125 N N . TYR A 1 178 ? 122.386 155.477 146.093 1.00 103.30 178 TYR A N 1
ATOM 2126 C CA . TYR A 1 178 ? 121.824 154.484 146.996 1.00 98.54 178 TYR A CA 1
ATOM 2127 C C . TYR A 1 178 ? 122.426 154.611 148.385 1.00 101.17 178 TYR A C 1
ATOM 2128 O O . TYR A 1 178 ? 121.708 154.590 149.388 1.00 107.24 178 TYR A O 1
ATOM 2146 N N . PHE A 1 179 ? 123.747 154.753 148.464 1.00 102.98 179 PHE A N 1
ATOM 2147 C CA . PHE A 1 179 ? 124.373 154.881 149.773 1.00 97.43 179 PHE A CA 1
ATOM 2148 C C . PHE A 1 179 ? 124.020 156.208 150.427 1.00 97.40 179 PHE A C 1
ATOM 2149 O O . PHE A 1 179 ? 123.832 156.271 151.644 1.00 103.13 179 PHE A O 1
ATOM 2166 N N . ARG A 1 180 ? 123.933 157.282 149.645 1.00 97.26 180 ARG A N 1
ATOM 2167 C CA . ARG A 1 180 ? 123.557 158.565 150.223 1.00 100.05 180 ARG A CA 1
ATOM 2168 C C . ARG A 1 180 ? 122.150 158.513 150.792 1.00 107.90 180 ARG A C 1
ATOM 2169 O O . ARG A 1 180 ? 121.836 159.214 151.759 1.00 108.27 180 ARG A O 1
ATOM 2190 N N . ARG A 1 181 ? 121.279 157.700 150.194 1.00 112.52 181 ARG A N 1
ATOM 2191 C CA . ARG A 1 181 ? 119.917 157.578 150.700 1.00 106.50 181 ARG A CA 1
ATOM 2192 C C . ARG A 1 181 ? 119.870 156.734 151.967 1.00 107.33 181 ARG A C 1
ATOM 2193 O O . ARG A 1 181 ? 119.168 157.076 152.922 1.00 116.16 181 ARG A O 1
ATOM 2214 N N . ILE A 1 182 ? 120.615 155.628 151.997 1.00 101.32 182 ILE A N 1
ATOM 2215 C CA . ILE A 1 182 ? 120.582 154.744 153.161 1.00 97.88 182 ILE A CA 1
ATOM 2216 C C . ILE A 1 182 ? 120.979 155.505 154.416 1.00 101.18 182 ILE A C 1
ATOM 2217 O O . ILE A 1 182 ? 120.321 155.414 155.456 1.00 115.29 182 ILE A O 1
ATOM 2233 N N . MET A 1 183 ? 122.066 156.269 154.335 1.00 93.75 183 MET A N 1
ATOM 2234 C CA . MET A 1 183 ? 122.599 156.920 155.521 1.00 100.20 183 MET A CA 1
ATOM 2235 C C . MET A 1 183 ? 121.656 157.964 156.091 1.00 110.20 183 MET A C 1
ATOM 2236 O O . MET A 1 183 ? 121.867 158.409 157.222 1.00 111.38 183 MET A O 1
ATOM 2250 N N . ARG A 1 184 ? 120.634 158.371 155.346 1.00 113.03 184 ARG A N 1
ATOM 2251 C CA . ARG A 1 184 ? 119.666 159.337 155.840 1.00 117.41 184 ARG A CA 1
ATOM 2252 C C . ARG A 1 184 ? 118.418 158.689 156.419 1.00 119.47 184 ARG A C 1
ATOM 2253 O O . ARG A 1 184 ? 117.554 159.404 156.934 1.00 128.05 184 ARG A O 1
ATOM 2274 N N . MET A 1 185 ? 118.304 157.367 156.354 1.00 117.23 185 MET A N 1
ATOM 2275 C CA . MET A 1 185 ? 117.128 156.690 156.877 1.00 117.86 185 MET A CA 1
ATOM 2276 C C . MET A 1 185 ? 117.122 156.735 158.397 1.00 124.29 185 MET A C 1
ATOM 2277 O O . MET A 1 185 ? 118.172 156.659 159.040 1.00 122.42 185 MET A O 1
ATOM 2291 N N . GLU A 1 186 ? 115.930 156.852 158.975 1.00 133.65 186 GLU A N 1
ATOM 2292 C CA . GLU A 1 186 ? 115.808 156.815 160.424 1.00 125.67 186 GLU A CA 1
ATOM 2293 C C . GLU A 1 186 ? 116.249 155.456 160.950 1.00 126.98 186 GLU A C 1
ATOM 2294 O O . GLU A 1 186 ? 116.169 154.441 160.258 1.00 128.91 186 GLU A O 1
ATOM 2306 N N . ILE A 1 187 ? 116.728 155.444 162.195 1.00 125.84 187 ILE A N 1
ATOM 2307 C CA . ILE A 1 187 ? 117.365 154.247 162.727 1.00 130.29 187 ILE A CA 1
ATOM 2308 C C . ILE A 1 187 ? 116.393 153.082 162.846 1.00 135.28 187 ILE A C 1
ATOM 2309 O O . ILE A 1 187 ? 116.817 151.922 162.797 1.00 134.88 187 ILE A O 1
ATOM 2325 N N . GLY A 1 188 ? 115.097 153.348 162.998 1.00 133.77 188 GLY A N 1
ATOM 2326 C CA . GLY A 1 188 ? 114.135 152.261 162.956 1.00 134.09 188 GLY A CA 1
ATOM 2327 C C . GLY A 1 188 ? 114.189 151.497 161.651 1.00 135.95 188 GLY A C 1
ATOM 2328 O O . GLY A 1 188 ? 114.075 150.266 161.636 1.00 137.97 188 GLY A O 1
ATOM 2332 N N . TRP A 1 189 ? 114.366 152.209 160.538 1.00 130.30 189 TRP A N 1
ATOM 2333 C CA . TRP A 1 189 ? 114.539 151.542 159.256 1.00 125.14 189 TRP A CA 1
ATOM 2334 C C . TRP A 1 189 ? 115.719 150.586 159.289 1.00 128.17 189 TRP A C 1
ATOM 2335 O O . TRP A 1 189 ? 115.674 149.526 158.657 1.00 132.40 189 TRP A O 1
ATOM 2356 N N . PHE A 1 190 ? 116.781 150.939 160.011 1.00 131.25 190 PHE A N 1
ATOM 2357 C CA . PHE A 1 190 ? 117.901 150.028 160.184 1.00 129.90 190 PHE A CA 1
ATOM 2358 C C . PHE A 1 190 ? 117.562 148.878 161.113 1.00 131.44 190 PHE A C 1
ATOM 2359 O O . PHE A 1 190 ? 118.105 147.782 160.945 1.00 134.51 190 PHE A O 1
ATOM 2376 N N . ASP A 1 191 ? 116.683 149.099 162.091 1.00 133.95 191 ASP A N 1
ATOM 2377 C CA . ASP A 1 191 ? 116.199 147.981 162.891 1.00 140.26 191 ASP A CA 1
ATOM 2378 C C . ASP A 1 191 ? 115.478 146.962 162.025 1.00 145.05 191 ASP A C 1
ATOM 2379 O O . ASP A 1 191 ? 115.693 145.754 162.179 1.00 138.85 191 ASP A O 1
ATOM 2388 N N . CYS A 1 192 ? 114.635 147.426 161.105 1.00 148.62 192 CYS A N 1
ATOM 2389 C CA . CYS A 1 192 ? 113.901 146.529 160.222 1.00 143.73 192 CYS A CA 1
ATOM 2390 C C . CYS A 1 192 ? 114.788 145.856 159.184 1.00 141.88 192 CYS A C 1
ATOM 2391 O O . CYS A 1 192 ? 114.628 144.657 158.933 1.00 135.48 192 CYS A O 1
ATOM 2399 N N . ASN A 1 193 ? 115.723 146.588 158.582 1.00 146.36 193 ASN A N 1
ATOM 2400 C CA . ASN A 1 193 ? 116.571 146.072 157.514 1.00 139.51 193 ASN A CA 1
ATOM 2401 C C . ASN A 1 193 ? 117.931 145.700 158.088 1.00 141.27 193 ASN A C 1
ATOM 2402 O O . ASN A 1 193 ? 118.582 146.524 158.736 1.00 144.51 193 ASN A O 1
ATOM 2413 N N . SER A 1 194 ? 118.358 144.467 157.841 1.00 138.34 194 SER A N 1
ATOM 2414 C CA . SER A 1 194 ? 119.634 144.000 158.360 1.00 139.79 194 SER A CA 1
ATOM 2415 C C . SER A 1 194 ? 120.784 144.515 157.508 1.00 137.33 194 SER A C 1
ATOM 2416 O O . SER A 1 194 ? 120.669 144.639 156.288 1.00 134.94 194 SER A O 1
ATOM 2424 N N . VAL A 1 195 ? 121.908 144.816 158.162 1.00 137.39 195 VAL A N 1
ATOM 2425 C CA . VAL A 1 195 ? 123.096 145.232 157.426 1.00 138.29 195 VAL A CA 1
ATOM 2426 C C . VAL A 1 195 ? 123.552 144.128 156.486 1.00 137.00 195 VAL A C 1
ATOM 2427 O O . VAL A 1 195 ? 124.100 144.400 155.411 1.00 138.67 195 VAL A O 1
ATOM 2440 N N . GLY A 1 196 ? 123.340 142.870 156.871 1.00 134.66 196 GLY A N 1
ATOM 2441 C CA . GLY A 1 196 ? 123.755 141.772 156.017 1.00 136.36 196 GLY A CA 1
ATOM 2442 C C . GLY A 1 196 ? 123.079 141.804 154.661 1.00 140.88 196 GLY A C 1
ATOM 2443 O O . GLY A 1 196 ? 123.716 141.560 153.634 1.00 137.24 196 GLY A O 1
ATOM 2447 N N . GLU A 1 197 ? 121.781 142.097 154.638 1.00 140.13 197 GLU A N 1
ATOM 2448 C CA . GLU A 1 197 ? 121.057 142.184 153.379 1.00 139.34 197 GLU A CA 1
ATOM 2449 C C . GLU A 1 197 ? 121.343 143.479 152.634 1.00 138.18 197 GLU A C 1
ATOM 2450 O O . GLU A 1 197 ? 121.323 143.490 151.398 1.00 139.71 197 GLU A O 1
ATOM 2462 N N . LEU A 1 198 ? 121.614 144.572 153.350 1.00 133.45 198 LEU A N 1
ATOM 2463 C CA . LEU A 1 198 ? 122.007 145.803 152.678 1.00 124.98 198 LEU A CA 1
ATOM 2464 C C . LEU A 1 198 ? 123.332 145.637 151.951 1.00 122.68 198 LEU A C 1
ATOM 2465 O O . LEU A 1 198 ? 123.509 146.180 150.857 1.00 131.41 198 LEU A O 1
ATOM 2481 N N . ASN A 1 199 ? 124.273 144.899 152.537 1.00 123.82 199 ASN A N 1
ATOM 2482 C CA . ASN A 1 199 ? 125.540 144.656 151.857 1.00 126.41 199 ASN A CA 1
ATOM 2483 C C . ASN A 1 199 ? 125.319 143.911 150.548 1.00 132.27 199 ASN A C 1
ATOM 2484 O O . ASN A 1 199 ? 125.916 144.245 149.516 1.00 132.23 199 ASN A O 1
ATOM 2495 N N . THR A 1 200 ? 124.460 142.891 150.569 1.00 137.41 200 THR A N 1
ATOM 2496 C CA . THR A 1 200 ? 124.174 142.151 149.346 1.00 134.91 200 THR A CA 1
ATOM 2497 C C . THR A 1 200 ? 123.439 143.011 148.330 1.00 130.62 200 THR A C 1
ATOM 2498 O O . THR A 1 200 ? 123.707 142.911 147.132 1.00 128.37 200 THR A O 1
ATOM 2509 N N . ARG A 1 201 ? 122.514 143.858 148.775 1.00 125.95 201 ARG A N 1
ATOM 2510 C CA . ARG A 1 201 ? 121.860 144.768 147.843 1.00 122.58 201 ARG A CA 1
ATOM 2511 C C . ARG A 1 201 ? 122.877 145.697 147.196 1.00 121.54 201 ARG A C 1
ATOM 2512 O O . ARG A 1 201 ? 122.813 145.967 145.992 1.00 129.05 201 ARG A O 1
ATOM 2533 N N . PHE A 1 202 ? 123.825 146.196 147.984 1.00 120.66 202 PHE A N 1
ATOM 2534 C CA . PHE A 1 202 ? 124.796 147.149 147.463 1.00 117.14 202 PHE A CA 1
ATOM 2535 C C . PHE A 1 202 ? 125.762 146.482 146.495 1.00 118.95 202 PHE A C 1
ATOM 2536 O O . PHE A 1 202 ? 126.168 147.092 145.500 1.00 119.32 202 PHE A O 1
ATOM 2553 N N . SER A 1 203 ? 126.150 145.238 146.765 1.00 120.66 203 SER A N 1
ATOM 2554 C CA . SER A 1 203 ? 127.176 144.592 145.954 1.00 122.61 203 SER A CA 1
ATOM 2555 C C . SER A 1 203 ? 126.587 143.763 144.820 1.00 125.04 203 SER A C 1
ATOM 2556 O O . SER A 1 203 ? 126.884 144.010 143.648 1.00 126.09 203 SER A O 1
ATOM 2564 N N . ASP A 1 204 ? 125.758 142.774 145.154 1.00 129.37 204 ASP A N 1
ATOM 2565 C CA . ASP A 1 204 ? 125.313 141.808 144.156 1.00 126.47 204 ASP A CA 1
ATOM 2566 C C . ASP A 1 204 ? 124.160 142.350 143.322 1.00 124.38 204 ASP A C 1
ATOM 2567 O O . ASP A 1 204 ? 124.185 142.270 142.089 1.00 128.47 204 ASP A O 1
ATOM 2576 N N . ASP A 1 205 ? 123.133 142.897 143.971 1.00 121.52 205 ASP A N 1
ATOM 2577 C CA . ASP A 1 205 ? 121.945 143.314 143.233 1.00 124.13 205 ASP A CA 1
ATOM 2578 C C . ASP A 1 205 ? 122.277 144.388 142.207 1.00 122.75 205 ASP A C 1
ATOM 2579 O O . ASP A 1 205 ? 121.832 144.315 141.054 1.00 129.66 205 ASP A O 1
ATOM 2588 N N . ILE A 1 206 ? 123.059 145.391 142.599 1.00 113.55 206 ILE A N 1
ATOM 2589 C CA . ILE A 1 206 ? 123.431 146.417 141.637 1.00 111.25 206 ILE A CA 1
ATOM 2590 C C . ILE A 1 206 ? 124.293 145.819 140.537 1.00 114.73 206 ILE A C 1
ATOM 2591 O O . ILE A 1 206 ? 124.267 146.286 139.395 1.00 117.36 206 ILE A O 1
ATOM 2607 N N . ASN A 1 207 ? 125.052 144.767 140.842 1.00 114.08 207 ASN A N 1
ATOM 2608 C CA . ASN A 1 207 ? 125.774 144.065 139.787 1.00 115.33 207 ASN A CA 1
ATOM 2609 C C . ASN A 1 207 ? 124.811 143.354 138.846 1.00 119.32 207 ASN A C 1
ATOM 2610 O O . ASN A 1 207 ? 125.060 143.271 137.638 1.00 125.47 207 ASN A O 1
ATOM 2621 N N . LYS A 1 208 ? 123.704 142.833 139.377 1.00 118.19 208 LYS A N 1
ATOM 2622 C CA . LYS A 1 208 ? 122.688 142.252 138.509 1.00 114.81 208 LYS A CA 1
ATOM 2623 C C . LYS A 1 208 ? 122.101 143.307 137.585 1.00 116.72 208 LYS A C 1
ATOM 2624 O O . LYS A 1 208 ? 121.827 143.033 136.413 1.00 124.40 208 LYS A O 1
ATOM 2643 N N . ILE A 1 209 ? 121.890 144.519 138.097 1.00 108.96 209 ILE A N 1
ATOM 2644 C CA . ILE A 1 209 ? 121.415 145.601 137.239 1.00 109.16 209 ILE A CA 1
ATOM 2645 C C . ILE A 1 209 ? 122.461 145.938 136.183 1.00 111.51 209 ILE A C 1
ATOM 2646 O O . ILE A 1 209 ? 122.130 146.204 135.020 1.00 117.46 209 ILE A O 1
ATOM 2662 N N . ASN A 1 210 ? 123.734 145.956 136.576 1.00 109.49 210 ASN A N 1
ATOM 2663 C CA . ASN A 1 210 ? 124.805 146.215 135.621 1.00 107.94 210 ASN A CA 1
ATOM 2664 C C . ASN A 1 210 ? 124.770 145.208 134.487 1.00 112.79 210 ASN A C 1
ATOM 2665 O O . ASN A 1 210 ? 124.852 145.573 133.311 1.00 118.62 210 ASN A O 1
ATOM 2676 N N . ASP A 1 211 ? 124.636 143.928 134.825 1.00 122.55 211 ASP A N 1
ATOM 2677 C CA . ASP A 1 211 ? 124.575 142.904 133.792 1.00 123.02 211 ASP A CA 1
ATOM 2678 C C . ASP A 1 211 ? 123.431 143.162 132.825 1.00 121.02 211 ASP A C 1
ATOM 2679 O O . ASP A 1 211 ? 123.495 142.751 131.663 1.00 123.10 211 ASP A O 1
ATOM 2688 N N . ALA A 1 212 ? 122.384 143.851 133.278 1.00 117.93 212 ALA A N 1
ATOM 2689 C CA . ALA A 1 212 ? 121.243 144.125 132.414 1.00 114.62 212 ALA A CA 1
ATOM 2690 C C . ALA A 1 212 ? 121.506 145.313 131.501 1.00 110.80 212 ALA A C 1
ATOM 2691 O O . ALA A 1 212 ? 121.310 145.223 130.287 1.00 117.65 212 ALA A O 1
ATOM 2698 N N . ILE A 1 213 ? 121.948 146.440 132.064 1.00 112.69 213 ILE A N 1
ATOM 2699 C CA . ILE A 1 213 ? 122.136 147.647 131.259 1.00 110.48 213 ILE A CA 1
ATOM 2700 C C . ILE A 1 213 ? 123.496 147.708 130.578 1.00 113.54 213 ILE A C 1
ATOM 2701 O O . ILE A 1 213 ? 123.774 148.678 129.859 1.00 108.56 213 ILE A O 1
ATOM 2717 N N . ALA A 1 214 ? 124.350 146.708 130.778 1.00 115.02 214 ALA A N 1
ATOM 2718 C CA . ALA A 1 214 ? 125.689 146.681 130.204 1.00 105.32 214 ALA A CA 1
ATOM 2719 C C . ALA A 1 214 ? 125.689 146.013 128.835 1.00 112.47 214 ALA A C 1
ATOM 2720 O O . ALA A 1 214 ? 124.645 145.908 128.187 1.00 118.87 214 ALA A O 1
ATOM 2727 N N . ASP A 1 215 ? 126.872 145.591 128.382 1.00 117.17 215 ASP A N 1
ATOM 2728 C CA . ASP A 1 215 ? 127.040 145.020 127.049 1.00 112.93 215 ASP A CA 1
ATOM 2729 C C . ASP A 1 215 ? 125.919 144.064 126.661 1.00 112.48 215 ASP A C 1
ATOM 2730 O O . ASP A 1 215 ? 125.669 143.875 125.468 1.00 118.19 215 ASP A O 1
ATOM 2739 N N . GLN A 1 216 ? 125.267 143.416 127.629 1.00 118.21 216 GLN A N 1
ATOM 2740 C CA . GLN A 1 216 ? 124.156 142.534 127.288 1.00 118.60 216 GLN A CA 1
ATOM 2741 C C . GLN A 1 216 ? 123.136 143.233 126.404 1.00 111.61 216 GLN A C 1
ATOM 2742 O O . GLN A 1 216 ? 122.596 142.622 125.477 1.00 110.67 216 GLN A O 1
ATOM 2756 N N . MET A 1 217 ? 122.859 144.507 126.668 1.00 110.20 217 MET A N 1
ATOM 2757 C CA . MET A 1 217 ? 121.905 145.240 125.843 1.00 108.10 217 MET A CA 1
ATOM 2758 C C . MET A 1 217 ? 122.411 145.386 124.413 1.00 106.21 217 MET A C 1
ATOM 2759 O O . MET A 1 217 ? 121.647 145.225 123.453 1.00 111.80 217 MET A O 1
ATOM 2773 N N . ALA A 1 218 ? 123.699 145.687 124.251 1.00 104.07 218 ALA A N 1
ATOM 2774 C CA . ALA A 1 218 ? 124.276 145.807 122.918 1.00 101.79 218 ALA A CA 1
ATOM 2775 C C . ALA A 1 218 ? 124.220 144.481 122.173 1.00 104.35 218 ALA A C 1
ATOM 2776 O O . ALA A 1 218 ? 123.889 144.435 120.984 1.00 107.36 218 ALA A O 1
ATOM 2783 N N . LEU A 1 219 ? 124.557 143.391 122.860 1.00 108.29 219 LEU A N 1
ATOM 2784 C CA . LEU A 1 219 ? 124.490 142.076 122.239 1.00 100.12 219 LEU A CA 1
ATOM 2785 C C . LEU A 1 219 ? 123.069 141.749 121.820 1.00 100.85 219 LEU A C 1
ATOM 2786 O O . LEU A 1 219 ? 122.843 141.189 120.743 1.00 108.88 219 LEU A O 1
ATOM 2802 N N . PHE A 1 220 ? 122.093 142.080 122.665 1.00 102.99 220 PHE A N 1
ATOM 2803 C CA . PHE A 1 220 ? 120.703 141.833 122.309 1.00 103.15 220 PHE A CA 1
ATOM 2804 C C . PHE A 1 220 ? 120.319 142.607 121.060 1.00 99.88 220 PHE A C 1
ATOM 2805 O O . PHE A 1 220 ? 119.682 142.064 120.154 1.00 109.03 220 PHE A O 1
ATOM 2822 N N . ILE A 1 221 ? 120.688 143.885 120.997 1.00 100.35 221 ILE A N 1
ATOM 2823 C CA . ILE A 1 221 ? 120.350 144.680 119.820 1.00 96.42 221 ILE A CA 1
ATOM 2824 C C . ILE A 1 221 ? 120.971 144.066 118.576 1.00 99.09 221 ILE A C 1
ATOM 2825 O O . ILE A 1 221 ? 120.308 143.907 117.541 1.00 103.70 221 ILE A O 1
ATOM 2841 N N . GLN A 1 222 ? 122.250 143.703 118.658 1.00 98.55 222 GLN A N 1
ATOM 2842 C CA . GLN A 1 222 ? 122.937 143.144 117.502 1.00 92.71 222 GLN A CA 1
ATOM 2843 C C . GLN A 1 222 ? 122.276 141.853 117.043 1.00 101.55 222 GLN A C 1
ATOM 2844 O O . GLN A 1 222 ? 122.028 141.660 115.851 1.00 109.04 222 GLN A O 1
ATOM 2858 N N . ARG A 1 223 ? 121.974 140.955 117.978 1.00 106.87 223 ARG A N 1
ATOM 2859 C CA . ARG A 1 223 ? 121.430 139.660 117.592 1.00 102.23 223 ARG A CA 1
ATOM 2860 C C . ARG A 1 223 ? 120.000 139.783 117.087 1.00 103.05 223 ARG A C 1
ATOM 2861 O O . ARG A 1 223 ? 119.600 139.072 116.158 1.00 110.63 223 ARG A O 1
ATOM 2882 N N . MET A 1 224 ? 119.212 140.685 117.671 1.00 102.93 224 MET A N 1
ATOM 2883 C CA . MET A 1 224 ? 117.848 140.869 117.196 1.00 105.85 224 MET A CA 1
ATOM 2884 C C . MET A 1 224 ? 117.836 141.447 115.787 1.00 107.03 224 MET A C 1
ATOM 2885 O O . MET A 1 224 ? 117.080 140.981 114.925 1.00 112.03 224 MET A O 1
ATOM 2899 N N . THR A 1 225 ? 118.670 142.456 115.523 1.00 103.40 225 THR A N 1
ATOM 2900 C CA . THR A 1 225 ? 118.734 142.969 114.161 1.00 103.53 225 THR A CA 1
ATOM 2901 C C . THR A 1 225 ? 119.284 141.922 113.204 1.00 102.38 225 THR A C 1
ATOM 2902 O O . THR A 1 225 ? 118.833 141.834 112.059 1.00 107.40 225 THR A O 1
ATOM 2913 N N . SER A 1 226 ? 120.238 141.107 113.656 1.00 103.11 226 SER A N 1
ATOM 2914 C CA . SER A 1 226 ? 120.772 140.060 112.799 1.00 100.29 226 SER A CA 1
ATOM 2915 C C . SER A 1 226 ? 119.694 139.061 112.413 1.00 105.90 226 SER A C 1
ATOM 2916 O O . SER A 1 226 ? 119.594 138.679 111.246 1.00 115.02 226 SER A O 1
ATOM 2924 N N . THR A 1 227 ? 118.870 138.630 113.369 1.00 102.64 227 THR A N 1
ATOM 2925 C CA . THR A 1 227 ? 117.822 137.667 113.038 1.00 107.41 227 THR A CA 1
ATOM 2926 C C . THR A 1 227 ? 116.750 138.288 112.150 1.00 102.18 227 THR A C 1
ATOM 2927 O O . THR A 1 227 ? 116.276 137.650 111.199 1.00 106.31 227 THR A O 1
ATOM 2938 N N . ILE A 1 228 ? 116.356 139.531 112.433 1.00 103.92 228 ILE A N 1
ATOM 2939 C CA . ILE A 1 228 ? 115.358 140.180 111.590 1.00 102.32 228 ILE A CA 1
ATOM 2940 C C . ILE A 1 228 ? 115.866 140.275 110.159 1.00 105.60 228 ILE A C 1
ATOM 2941 O O . ILE A 1 228 ? 115.153 139.942 109.206 1.00 112.96 228 ILE A O 1
ATOM 2957 N N . CYS A 1 229 ? 117.111 140.722 109.986 1.00 111.63 229 CYS A N 1
ATOM 2958 C CA . CYS A 1 229 ? 117.668 140.838 108.645 1.00 111.40 229 CYS A CA 1
ATOM 2959 C C . CYS A 1 229 ? 117.822 139.475 107.989 1.00 113.55 229 CYS A C 1
ATOM 2960 O O . CYS A 1 229 ? 117.588 139.331 106.786 1.00 115.79 229 CYS A O 1
ATOM 2968 N N . GLY A 1 230 ? 118.220 138.461 108.757 1.00 110.73 230 GLY A N 1
ATOM 2969 C CA . GLY A 1 230 ? 118.371 137.137 108.186 1.00 104.84 230 GLY A CA 1
ATOM 2970 C C . GLY A 1 230 ? 117.076 136.608 107.608 1.00 111.91 230 GLY A C 1
ATOM 2971 O O . GLY A 1 230 ? 117.053 136.076 106.498 1.00 119.10 230 GLY A O 1
ATOM 2975 N N . PHE A 1 231 ? 115.977 136.751 108.348 1.00 108.73 231 PHE A N 1
ATOM 2976 C CA . PHE A 1 231 ? 114.701 136.289 107.812 1.00 104.43 231 PHE A CA 1
ATOM 2977 C C . PHE A 1 231 ? 114.203 137.180 106.679 1.00 106.11 231 PHE A C 1
ATOM 2978 O O . PHE A 1 231 ? 113.645 136.680 105.696 1.00 108.45 231 PHE A O 1
ATOM 2995 N N . LEU A 1 232 ? 114.388 138.497 106.791 1.00 111.19 232 LEU A N 1
ATOM 2996 C CA . LEU A 1 232 ? 113.875 139.394 105.762 1.00 105.66 232 LEU A CA 1
ATOM 2997 C C . LEU A 1 232 ? 114.586 139.185 104.433 1.00 107.74 232 LEU A C 1
ATOM 2998 O O . LEU A 1 232 ? 113.947 139.184 103.375 1.00 115.26 232 LEU A O 1
ATOM 3014 N N . LEU A 1 233 ? 115.909 139.022 104.459 1.00 107.36 233 LEU A N 1
ATOM 3015 C CA . LEU A 1 233 ? 116.654 138.805 103.228 1.00 110.41 233 LEU A CA 1
ATOM 3016 C C . LEU A 1 233 ? 116.361 137.453 102.601 1.00 116.79 233 LEU A C 1
ATOM 3017 O O . LEU A 1 233 ? 116.514 137.311 101.385 1.00 114.90 233 LEU A O 1
ATOM 3033 N N . GLY A 1 234 ? 115.958 136.465 103.389 1.00 114.47 234 GLY A N 1
ATOM 3034 C CA . GLY A 1 234 ? 115.496 135.215 102.829 1.00 108.48 234 GLY A CA 1
ATOM 3035 C C . GLY A 1 234 ? 114.146 135.370 102.165 1.00 105.68 234 GLY A C 1
ATOM 3036 O O . GLY A 1 234 ? 113.940 134.904 101.041 1.00 110.25 234 GLY A O 1
ATOM 3040 N N . PHE A 1 235 ? 113.214 136.033 102.851 1.00 101.66 235 PHE A N 1
ATOM 3041 C CA . PHE A 1 235 ? 111.878 136.200 102.289 1.00 97.21 235 PHE A CA 1
ATOM 3042 C C . PHE A 1 235 ? 111.907 137.027 101.015 1.00 103.20 235 PHE A C 1
ATOM 3043 O O . PHE A 1 235 ? 111.201 136.716 100.051 1.00 107.94 235 PHE A O 1
ATOM 3060 N N . PHE A 1 236 ? 112.705 138.087 100.986 1.00 110.78 236 PHE A N 1
ATOM 3061 C CA . PHE A 1 236 ? 112.689 138.990 99.846 1.00 112.28 236 PHE A CA 1
ATOM 3062 C C . PHE A 1 236 ? 113.628 138.557 98.734 1.00 111.97 236 PHE A C 1
ATOM 3063 O O . PHE A 1 236 ? 113.693 139.235 97.705 1.00 115.79 236 PHE A O 1
ATOM 3080 N N . ARG A 1 237 ? 114.351 137.454 98.912 1.00 110.20 237 ARG A N 1
ATOM 3081 C CA . ARG A 1 237 ? 115.097 136.830 97.832 1.00 109.02 237 ARG A CA 1
ATOM 3082 C C . ARG A 1 237 ? 114.408 135.601 97.271 1.00 110.05 237 ARG A C 1
ATOM 3083 O O . ARG A 1 237 ? 114.453 135.384 96.061 1.00 113.96 237 ARG A O 1
ATOM 3104 N N . GLY A 1 238 ? 113.774 134.798 98.118 1.00 111.92 238 GLY A N 1
ATOM 3105 C CA . GLY A 1 238 ? 112.858 133.777 97.659 1.00 104.91 238 GLY A CA 1
ATOM 3106 C C . GLY A 1 238 ? 111.901 133.423 98.773 1.00 108.67 238 GLY A C 1
ATOM 3107 O O . GLY A 1 238 ? 112.331 133.077 99.874 1.00 107.22 238 GLY A O 1
ATOM 3111 N N . TRP A 1 239 ? 110.601 133.487 98.498 1.00 106.22 239 TRP A N 1
ATOM 3112 C CA . TRP A 1 239 ? 109.627 133.329 99.571 1.00 98.55 239 TRP A CA 1
ATOM 3113 C C . TRP A 1 239 ? 109.097 131.908 99.633 1.00 103.40 239 TRP A C 1
ATOM 3114 O O . TRP A 1 239 ? 108.748 131.421 100.713 1.00 109.46 239 TRP A O 1
ATOM 3135 N N . LYS A 1 240 ? 109.034 131.217 98.495 1.00 104.83 240 LYS A N 1
ATOM 3136 C CA . LYS A 1 240 ? 108.642 129.814 98.522 1.00 100.01 240 LYS A CA 1
ATOM 3137 C C . LYS A 1 240 ? 109.604 129.002 99.375 1.00 103.26 240 LYS A C 1
ATOM 3138 O O . LYS A 1 240 ? 109.189 128.275 100.283 1.00 113.72 240 LYS A O 1
ATOM 3157 N N . LEU A 1 241 ? 110.904 129.126 99.108 1.00 98.66 241 LEU A N 1
ATOM 3158 C CA . LEU A 1 241 ? 111.877 128.317 99.828 1.00 101.13 241 LEU A CA 1
ATOM 3159 C C . LEU A 1 241 ? 111.973 128.734 101.289 1.00 105.62 241 LEU A C 1
ATOM 3160 O O . LEU A 1 241 ? 111.974 127.881 102.183 1.00 115.55 241 LEU A O 1
ATOM 3176 N N . THR A 1 242 ? 112.054 130.037 101.555 1.00 98.09 242 THR A N 1
ATOM 3177 C CA . THR A 1 242 ? 112.118 130.494 102.937 1.00 104.56 242 THR A CA 1
ATOM 3178 C C . THR A 1 242 ? 110.897 130.035 103.715 1.00 109.21 242 THR A C 1
ATOM 3179 O O . THR A 1 242 ? 111.010 129.581 104.858 1.00 112.12 242 THR A O 1
ATOM 3190 N N . LEU A 1 243 ? 109.719 130.151 103.111 1.00 115.75 243 LEU A N 1
ATOM 3191 C CA . LEU A 1 243 ? 108.500 129.720 103.777 1.00 110.87 243 LEU A CA 1
ATOM 3192 C C . LEU A 1 243 ? 108.514 128.219 104.026 1.00 110.76 243 LEU A C 1
ATOM 3193 O O . LEU A 1 243 ? 108.068 127.755 105.078 1.00 117.36 243 LEU A O 1
ATOM 3209 N N . VAL A 1 244 ? 109.025 127.443 103.069 1.00 109.67 244 VAL A N 1
ATOM 3210 C CA . VAL A 1 244 ? 109.048 125.991 103.230 1.00 108.93 244 VAL A CA 1
ATOM 3211 C C . VAL A 1 244 ? 109.961 125.595 104.382 1.00 111.89 244 VAL A C 1
ATOM 3212 O O . VAL A 1 244 ? 109.569 124.832 105.270 1.00 123.42 244 VAL A O 1
ATOM 3225 N N . ILE A 1 245 ? 111.193 126.107 104.391 1.00 110.82 245 ILE A N 1
ATOM 3226 C CA . ILE A 1 245 ? 112.140 125.647 105.404 1.00 115.65 245 ILE A CA 1
ATOM 3227 C C . ILE A 1 245 ? 111.815 126.241 106.767 1.00 116.60 245 ILE A C 1
ATOM 3228 O O . ILE A 1 245 ? 112.252 125.717 107.796 1.00 115.49 245 ILE A O 1
ATOM 3244 N N . ILE A 1 246 ? 111.057 127.337 106.810 1.00 119.72 246 ILE A N 1
ATOM 3245 C CA . ILE A 1 246 ? 110.584 127.837 108.095 1.00 122.59 246 ILE A CA 1
ATOM 3246 C C . ILE A 1 246 ? 109.443 126.975 108.611 1.00 125.74 246 ILE A C 1
ATOM 3247 O O . ILE A 1 246 ? 109.201 126.910 109.821 1.00 126.50 246 ILE A O 1
ATOM 3263 N N . SER A 1 247 ? 108.726 126.296 107.716 1.00 127.83 247 SER A N 1
ATOM 3264 C CA . SER A 1 247 ? 107.614 125.453 108.129 1.00 128.27 247 SER A CA 1
ATOM 3265 C C . SER A 1 247 ? 108.059 124.264 108.966 1.00 128.73 247 SER A C 1
ATOM 3266 O O . SER A 1 247 ? 107.212 123.619 109.588 1.00 131.91 247 SER A O 1
ATOM 3274 N N . VAL A 1 248 ? 109.355 123.951 108.983 1.00 127.57 248 VAL A N 1
ATOM 3275 C CA . VAL A 1 248 ? 109.852 122.876 109.834 1.00 128.61 248 VAL A CA 1
ATOM 3276 C C . VAL A 1 248 ? 110.097 123.356 111.258 1.00 131.92 248 VAL A C 1
ATOM 3277 O O . VAL A 1 248 ? 110.227 122.533 112.171 1.00 131.75 248 VAL A O 1
ATOM 3290 N N . SER A 1 249 ? 110.135 124.667 111.478 1.00 135.05 249 SER A N 1
ATOM 3291 C CA . SER A 1 249 ? 110.447 125.198 112.802 1.00 135.02 249 SER A CA 1
ATOM 3292 C C . SER A 1 249 ? 109.568 124.639 113.912 1.00 140.00 249 SER A C 1
ATOM 3293 O O . SER A 1 249 ? 110.107 124.337 114.990 1.00 140.31 249 SER A O 1
ATOM 3301 N N . PRO A 1 250 ? 108.253 124.486 113.742 1.00 140.98 250 PRO A N 1
ATOM 3302 C CA . PRO A 1 250 ? 107.425 124.034 114.871 1.00 137.58 250 PRO A CA 1
ATOM 3303 C C . PRO A 1 250 ? 107.917 122.753 115.521 1.00 137.41 250 PRO A C 1
ATOM 3304 O O . PRO A 1 250 ? 107.870 122.636 116.750 1.00 142.11 250 PRO A O 1
ATOM 3315 N N . LEU A 1 251 ? 108.397 121.789 114.737 1.00 133.46 251 LEU A N 1
ATOM 3316 C CA . LEU A 1 251 ? 108.899 120.554 115.328 1.00 135.61 251 LEU A CA 1
ATOM 3317 C C . LEU A 1 251 ? 110.184 120.800 116.108 1.00 139.70 251 LEU A C 1
ATOM 3318 O O . LEU A 1 251 ? 110.345 120.301 117.231 1.00 145.38 251 LEU A O 1
ATOM 3334 N N . ILE A 1 252 ? 111.114 121.562 115.533 1.00 132.84 252 ILE A N 1
ATOM 3335 C CA . ILE A 1 252 ? 112.339 121.890 116.251 1.00 130.88 252 ILE A CA 1
ATOM 3336 C C . ILE A 1 252 ? 112.015 122.706 117.492 1.00 134.96 252 ILE A C 1
ATOM 3337 O O . ILE A 1 252 ? 112.653 122.549 118.539 1.00 137.11 252 ILE A O 1
ATOM 3353 N N . GLY A 1 253 ? 111.031 123.597 117.393 1.00 140.22 253 GLY A N 1
ATOM 3354 C CA . GLY A 1 253 ? 110.610 124.340 118.567 1.00 145.24 253 GLY A CA 1
ATOM 3355 C C . GLY A 1 253 ? 110.078 123.429 119.654 1.00 142.03 253 GLY A C 1
ATOM 3356 O O . GLY A 1 253 ? 110.395 123.595 120.832 1.00 143.25 253 GLY A O 1
ATOM 3360 N N . ILE A 1 254 ? 109.264 122.446 119.270 1.00 136.19 254 ILE A N 1
ATOM 3361 C CA . ILE A 1 254 ? 108.750 121.491 120.244 1.00 136.62 254 ILE A CA 1
ATOM 3362 C C . ILE A 1 254 ? 109.900 120.762 120.921 1.00 142.26 254 ILE A C 1
ATOM 3363 O O . ILE A 1 254 ? 109.921 120.610 122.146 1.00 147.62 254 ILE A O 1
ATOM 3379 N N . GLY A 1 255 ? 110.875 120.301 120.137 1.00 140.00 255 GLY A N 1
ATOM 3380 C CA . GLY A 1 255 ? 111.989 119.567 120.721 1.00 134.77 255 GLY A CA 1
ATOM 3381 C C . GLY A 1 255 ? 112.814 120.415 121.674 1.00 143.88 255 GLY A C 1
ATOM 3382 O O . GLY A 1 255 ? 113.155 119.983 122.781 1.00 149.39 255 GLY A O 1
ATOM 3386 N N . ALA A 1 256 ? 113.152 121.635 121.253 1.00 146.37 256 ALA A N 1
ATOM 3387 C CA . ALA A 1 256 ? 113.956 122.508 122.100 1.00 145.24 256 ALA A CA 1
ATOM 3388 C C . ALA A 1 256 ? 113.206 122.891 123.368 1.00 150.74 256 ALA A C 1
ATOM 3389 O O . ALA A 1 256 ? 113.792 122.921 124.459 1.00 152.41 256 ALA A O 1
ATOM 3396 N N . ALA A 1 257 ? 111.913 123.193 123.248 1.00 146.45 257 ALA A N 1
ATOM 3397 C CA . ALA A 1 257 ? 111.118 123.489 124.430 1.00 147.60 257 ALA A CA 1
ATOM 3398 C C . ALA A 1 257 ? 111.042 122.281 125.347 1.00 153.10 257 ALA A C 1
ATOM 3399 O O . ALA A 1 257 ? 111.057 122.423 126.573 1.00 156.76 257 ALA A O 1
ATOM 3406 N N . THR A 1 258 ? 110.954 121.080 124.774 1.00 153.98 258 THR A N 1
ATOM 3407 C CA . THR A 1 258 ? 110.936 119.880 125.597 1.00 152.96 258 THR A CA 1
ATOM 3408 C C . THR A 1 258 ? 112.223 119.748 126.392 1.00 149.85 258 THR A C 1
ATOM 3409 O O . THR A 1 258 ? 112.191 119.453 127.588 1.00 156.84 258 THR A O 1
ATOM 3420 N N . ILE A 1 259 ? 113.368 119.973 125.750 1.00 147.94 259 ILE A N 1
ATOM 3421 C CA . ILE A 1 259 ? 114.637 119.887 126.469 1.00 153.52 259 ILE A CA 1
ATOM 3422 C C . ILE A 1 259 ? 114.693 120.935 127.577 1.00 160.18 259 ILE A C 1
ATOM 3423 O O . ILE A 1 259 ? 115.052 120.638 128.728 1.00 163.07 259 ILE A O 1
ATOM 3439 N N . GLY A 1 260 ? 114.337 122.177 127.246 1.00 158.94 260 GLY A N 1
ATOM 3440 C CA . GLY A 1 260 ? 114.400 123.238 128.237 1.00 161.64 260 GLY A CA 1
ATOM 3441 C C . GLY A 1 260 ? 113.496 122.977 129.426 1.00 162.75 260 GLY A C 1
ATOM 3442 O O . GLY A 1 260 ? 113.905 123.142 130.577 1.00 160.53 260 GLY A O 1
ATOM 3446 N N . LEU A 1 261 ? 112.256 122.564 129.164 1.00 165.15 261 LEU A N 1
ATOM 3447 C CA . LEU A 1 261 ? 111.340 122.236 130.249 1.00 165.79 261 LEU A CA 1
ATOM 3448 C C . LEU A 1 261 ? 111.851 121.056 131.057 1.00 166.86 261 LEU A C 1
ATOM 3449 O O . LEU A 1 261 ? 111.786 121.068 132.291 1.00 168.97 261 LEU A O 1
ATOM 3465 N N . SER A 1 262 ? 112.368 120.029 130.378 1.00 170.34 262 SER A N 1
ATOM 3466 C CA . SER A 1 262 ? 112.804 118.825 131.066 1.00 168.35 262 SER A CA 1
ATOM 3467 C C . SER A 1 262 ? 113.956 119.109 132.009 1.00 165.17 262 SER A C 1
ATOM 3468 O O . SER A 1 262 ? 114.078 118.450 133.042 1.00 163.58 262 SER A O 1
ATOM 3476 N N . VAL A 1 263 ? 114.814 120.074 131.679 1.00 165.00 263 VAL A N 1
ATOM 3477 C CA . VAL A 1 263 ? 115.862 120.455 132.627 1.00 169.02 263 VAL A CA 1
ATOM 3478 C C . VAL A 1 263 ? 115.256 120.719 134.005 1.00 171.70 263 VAL A C 1
ATOM 3479 O O . VAL A 1 263 ? 115.569 120.034 134.991 1.00 172.90 263 VAL A O 1
ATOM 3492 N N . SER A 1 264 ? 114.359 121.702 134.085 1.00 171.75 264 SER A N 1
ATOM 3493 C CA . SER A 1 264 ? 113.757 122.064 135.365 1.00 168.50 264 SER A CA 1
ATOM 3494 C C . SER A 1 264 ? 112.899 120.930 135.912 1.00 163.47 264 SER A C 1
ATOM 3495 O O . SER A 1 264 ? 112.909 120.658 137.117 1.00 163.52 264 SER A O 1
ATOM 3503 N N . LYS A 1 265 ? 112.147 120.259 135.040 1.00 162.77 265 LYS A N 1
ATOM 3504 C CA . LYS A 1 265 ? 111.266 119.190 135.493 1.00 164.83 265 LYS A CA 1
ATOM 3505 C C . LYS A 1 265 ? 112.059 118.101 136.199 1.00 164.99 265 LYS A C 1
ATOM 3506 O O . LYS A 1 265 ? 111.624 117.562 137.223 1.00 161.73 265 LYS A O 1
ATOM 3525 N N . PHE A 1 266 ? 113.228 117.760 135.661 1.00 166.93 266 PHE A N 1
ATOM 3526 C CA . PHE A 1 266 ? 114.018 116.681 136.230 1.00 159.52 266 PHE A CA 1
ATOM 3527 C C . PHE A 1 266 ? 114.832 117.145 137.422 1.00 157.58 266 PHE A C 1
ATOM 3528 O O . PHE A 1 266 ? 115.171 116.331 138.282 1.00 157.48 266 PHE A O 1
ATOM 3545 N N . THR A 1 267 ? 115.174 118.432 137.498 1.00 161.90 267 THR A N 1
ATOM 3546 C CA . THR A 1 267 ? 115.909 118.900 138.670 1.00 160.53 267 THR A CA 1
ATOM 3547 C C . THR A 1 267 ? 115.145 118.584 139.953 1.00 158.68 267 THR A C 1
ATOM 3548 O O . THR A 1 267 ? 115.704 118.027 140.908 1.00 161.05 267 THR A O 1
ATOM 3559 N N . ASP A 1 268 ? 113.857 118.925 139.987 1.00 160.50 268 ASP A N 1
ATOM 3560 C CA . ASP A 1 268 ? 113.059 118.695 141.185 1.00 162.75 268 ASP A CA 1
ATOM 3561 C C . ASP A 1 268 ? 112.914 117.208 141.475 1.00 157.51 268 ASP A C 1
ATOM 3562 O O . ASP A 1 268 ? 112.987 116.787 142.635 1.00 156.73 268 ASP A O 1
ATOM 3571 N N . TYR A 1 269 ? 112.687 116.399 140.440 1.00 154.42 269 TYR A N 1
ATOM 3572 C CA . TYR A 1 269 ? 112.534 114.965 140.652 1.00 153.14 269 TYR A CA 1
ATOM 3573 C C . TYR A 1 269 ? 113.818 114.353 141.194 1.00 152.41 269 TYR A C 1
ATOM 3574 O O . TYR A 1 269 ? 113.780 113.494 142.081 1.00 143.98 269 TYR A O 1
ATOM 3592 N N . GLU A 1 270 ? 114.969 114.785 140.675 1.00 158.87 270 GLU A N 1
ATOM 3593 C CA . GLU A 1 270 ? 116.242 114.324 141.218 1.00 152.83 270 GLU A CA 1
ATOM 3594 C C . GLU A 1 270 ? 116.383 114.709 142.679 1.00 146.79 270 GLU A C 1
ATOM 3595 O O . GLU A 1 270 ? 116.720 113.867 143.518 1.00 142.07 270 GLU A O 1
ATOM 3607 N N . LEU A 1 271 ? 116.117 115.973 143.009 1.00 149.16 271 LEU A N 1
ATOM 3608 C CA . LEU A 1 271 ? 116.263 116.404 144.393 1.00 144.37 271 LEU A CA 1
ATOM 3609 C C . LEU A 1 271 ? 115.372 115.581 145.310 1.00 136.99 271 LEU A C 1
ATOM 3610 O O . LEU A 1 271 ? 115.795 115.152 146.388 1.00 134.41 271 LEU A O 1
ATOM 3626 N N . LYS A 1 272 ? 114.129 115.345 144.894 1.00 143.67 272 LYS A N 1
ATOM 3627 C CA . LYS A 1 272 ? 113.243 114.504 145.687 1.00 145.63 272 LYS A CA 1
ATOM 3628 C C . LYS A 1 272 ? 113.774 113.082 145.784 1.00 143.45 272 LYS A C 1
ATOM 3629 O O . LYS A 1 272 ? 113.542 112.401 146.787 1.00 139.56 272 LYS A O 1
ATOM 3648 N N . ALA A 1 273 ? 114.478 112.615 144.753 1.00 143.32 273 ALA A N 1
ATOM 3649 C CA . ALA A 1 273 ? 114.968 111.241 144.754 1.00 137.87 273 ALA A CA 1
ATOM 3650 C C . ALA A 1 273 ? 116.092 111.056 145.763 1.00 135.24 273 ALA A C 1
ATOM 3651 O O . ALA A 1 273 ? 116.091 110.094 146.538 1.00 133.68 273 ALA A O 1
ATOM 3658 N N . TYR A 1 274 ? 117.066 111.966 145.767 1.00 132.83 274 TYR A N 1
ATOM 3659 C CA . TYR A 1 274 ? 118.195 111.817 146.675 1.00 125.37 274 TYR A CA 1
ATOM 3660 C C . TYR A 1 274 ? 117.782 112.006 148.124 1.00 128.59 274 TYR A C 1
ATOM 3661 O O . TYR A 1 274 ? 118.401 111.427 149.022 1.00 131.54 274 TYR A O 1
ATOM 3679 N N . ALA A 1 275 ? 116.742 112.801 148.377 1.00 133.04 275 ALA A N 1
ATOM 3680 C CA . ALA A 1 275 ? 116.335 113.058 149.752 1.00 128.71 275 ALA A CA 1
ATOM 3681 C C . ALA A 1 275 ? 116.005 111.769 150.486 1.00 125.02 275 ALA A C 1
ATOM 3682 O O . ALA A 1 275 ? 116.080 111.720 151.716 1.00 127.39 275 ALA A O 1
ATOM 3689 N N . LYS A 1 276 ? 115.637 110.716 149.755 1.00 121.48 276 LYS A N 1
ATOM 3690 C CA . LYS A 1 276 ? 115.356 109.443 150.405 1.00 121.39 276 LYS A CA 1
ATOM 3691 C C . LYS A 1 276 ? 116.591 108.884 151.095 1.00 128.16 276 LYS A C 1
ATOM 3692 O O . LYS A 1 276 ? 116.470 108.060 152.007 1.00 130.60 276 LYS A O 1
ATOM 3711 N N . ALA A 1 277 ? 117.781 109.306 150.671 1.00 126.55 277 ALA A N 1
ATOM 3712 C CA . ALA A 1 277 ? 119.023 108.916 151.326 1.00 118.06 277 ALA A CA 1
ATOM 3713 C C . ALA A 1 277 ? 119.641 110.072 152.099 1.00 115.95 277 ALA A C 1
ATOM 3714 O O . ALA A 1 277 ? 120.341 109.854 153.094 1.00 118.57 277 ALA A O 1
ATOM 3721 N N . GLY A 1 278 ? 119.385 111.302 151.656 1.00 116.46 278 GLY A N 1
ATOM 3722 C CA . GLY A 1 278 ? 119.884 112.455 152.382 1.00 117.90 278 GLY A CA 1
ATOM 3723 C C . GLY A 1 278 ? 119.377 112.498 153.808 1.00 119.30 278 GLY A C 1
ATOM 3724 O O . GLY A 1 278 ? 120.091 112.918 154.717 1.00 122.59 278 GLY A O 1
ATOM 3728 N N . VAL A 1 279 ? 118.131 112.073 154.023 1.00 124.31 279 VAL A N 1
ATOM 3729 C CA . VAL A 1 279 ? 117.608 112.030 155.383 1.00 119.63 279 VAL A CA 1
ATOM 3730 C C . VAL A 1 279 ? 118.415 111.065 156.234 1.00 118.21 279 VAL A C 1
ATOM 3731 O O . VAL A 1 279 ? 118.753 111.375 157.380 1.00 120.34 279 VAL A O 1
ATOM 3744 N N . VAL A 1 280 ? 118.733 109.885 155.701 1.00 117.67 280 VAL A N 1
ATOM 3745 C CA . VAL A 1 280 ? 119.521 108.922 156.462 1.00 115.15 280 VAL A CA 1
ATOM 3746 C C . VAL A 1 280 ? 120.889 109.502 156.785 1.00 113.31 280 VAL A C 1
ATOM 3747 O O . VAL A 1 280 ? 121.374 109.399 157.919 1.00 117.34 280 VAL A O 1
ATOM 3760 N N . ALA A 1 281 ? 121.534 110.118 155.796 1.00 111.44 281 ALA A N 1
ATOM 3761 C CA . ALA A 1 281 ? 122.854 110.687 156.036 1.00 106.27 281 ALA A CA 1
ATOM 3762 C C . ALA A 1 281 ? 122.796 111.764 157.108 1.00 116.76 281 ALA A C 1
ATOM 3763 O O . ALA A 1 281 ? 123.635 111.800 158.014 1.00 121.33 281 ALA A O 1
ATOM 3770 N N . ASP A 1 282 ? 121.811 112.658 157.019 1.00 127.98 282 ASP A N 1
ATOM 3771 C CA . ASP A 1 282 ? 121.706 113.741 157.990 1.00 129.32 282 ASP A CA 1
ATOM 3772 C C . ASP A 1 282 ? 121.442 113.198 159.385 1.00 122.55 282 ASP A C 1
ATOM 3773 O O . ASP A 1 282 ? 122.059 113.634 160.362 1.00 128.39 282 ASP A O 1
ATOM 3782 N N . GLU A 1 283 ? 120.531 112.234 159.498 1.00 116.41 283 GLU A N 1
ATOM 3783 C CA . GLU A 1 283 ? 120.225 111.657 160.800 1.00 113.72 283 GLU A CA 1
ATOM 3784 C C . GLU A 1 283 ? 121.455 111.006 161.409 1.00 120.30 283 GLU A C 1
ATOM 3785 O O . GLU A 1 283 ? 121.747 111.192 162.595 1.00 122.08 283 GLU A O 1
ATOM 3797 N N . VAL A 1 284 ? 122.192 110.235 160.612 1.00 121.92 284 VAL A N 1
ATOM 3798 C CA . VAL A 1 284 ? 123.326 109.496 161.151 1.00 111.92 284 VAL A CA 1
ATOM 3799 C C . VAL A 1 284 ? 124.451 110.445 161.536 1.00 113.84 284 VAL A C 1
ATOM 3800 O O . VAL A 1 284 ? 125.027 110.338 162.622 1.00 124.38 284 VAL A O 1
ATOM 3813 N N . ILE A 1 285 ? 124.785 111.391 160.658 1.00 108.61 285 ILE A N 1
ATOM 3814 C CA . ILE A 1 285 ? 125.888 112.294 160.955 1.00 116.15 285 ILE A CA 1
ATOM 3815 C C . ILE A 1 285 ? 125.548 113.204 162.126 1.00 123.32 285 ILE A C 1
ATOM 3816 O O . ILE A 1 285 ? 126.396 113.458 162.989 1.00 120.53 285 ILE A O 1
ATOM 3832 N N . SER A 1 286 ? 124.318 113.715 162.185 1.00 128.73 286 SER A N 1
ATOM 3833 C CA . SER A 1 286 ? 123.939 114.611 163.267 1.00 129.93 286 SER A CA 1
ATOM 3834 C C . SER A 1 286 ? 124.024 113.941 164.630 1.00 126.56 286 SER A C 1
ATOM 3835 O O . SER A 1 286 ? 124.242 114.629 165.631 1.00 127.60 286 SER A O 1
ATOM 3843 N N . SER A 1 287 ? 123.864 112.621 164.691 1.00 122.78 287 SER A N 1
ATOM 3844 C CA . SER A 1 287 ? 123.923 111.878 165.944 1.00 125.06 287 SER A CA 1
ATOM 3845 C C . SER A 1 287 ? 125.107 110.924 165.969 1.00 124.76 287 SER A C 1
ATOM 3846 O O . SER A 1 287 ? 124.965 109.774 166.393 1.00 121.75 287 SER A O 1
ATOM 3854 N N . MET A 1 288 ? 126.276 111.381 165.522 1.00 122.30 288 MET A N 1
ATOM 3855 C CA . MET A 1 288 ? 127.380 110.462 165.280 1.00 118.69 288 MET A CA 1
ATOM 3856 C C . MET A 1 288 ? 127.900 109.846 166.569 1.00 112.78 288 MET A C 1
ATOM 3857 O O . MET A 1 288 ? 128.387 108.712 166.557 1.00 117.43 288 MET A O 1
ATOM 3871 N N . ARG A 1 289 ? 127.824 110.569 167.686 1.00 111.78 289 ARG A N 1
ATOM 3872 C CA . ARG A 1 289 ? 128.347 110.020 168.930 1.00 111.79 289 ARG A CA 1
ATOM 3873 C C . ARG A 1 289 ? 127.585 108.775 169.355 1.00 107.60 289 ARG A C 1
ATOM 3874 O O . ARG A 1 289 ? 128.197 107.800 169.794 1.00 109.43 289 ARG A O 1
ATOM 3895 N N . THR A 1 290 ? 126.261 108.777 169.225 1.00 110.73 290 THR A N 1
ATOM 3896 C CA . THR A 1 290 ? 125.494 107.584 169.566 1.00 112.79 290 THR A CA 1
ATOM 3897 C C . THR A 1 290 ? 125.753 106.454 168.580 1.00 114.65 290 THR A C 1
ATOM 3898 O O . THR A 1 290 ? 125.895 105.291 168.982 1.00 117.73 290 THR A O 1
ATOM 3909 N N . VAL A 1 291 ? 125.824 106.778 167.288 1.00 108.01 291 VAL A N 1
ATOM 3910 C CA . VAL A 1 291 ? 126.122 105.765 166.284 1.00 104.31 291 VAL A CA 1
ATOM 3911 C C . VAL A 1 291 ? 127.429 105.067 166.619 1.00 110.32 291 VAL A C 1
ATOM 3912 O O . VAL A 1 291 ? 127.526 103.836 166.570 1.00 117.99 291 VAL A O 1
ATOM 3925 N N . ALA A 1 292 ? 128.455 105.842 166.967 1.00 107.75 292 ALA A N 1
ATOM 3926 C CA . ALA A 1 292 ? 129.730 105.255 167.355 1.00 101.79 292 ALA A CA 1
ATOM 3927 C C . ALA A 1 292 ? 129.589 104.453 168.640 1.00 102.05 292 ALA A C 1
ATOM 3928 O O . ALA A 1 292 ? 130.012 103.296 168.715 1.00 110.26 292 ALA A O 1
ATOM 3935 N N . ALA A 1 293 ? 128.970 105.048 169.660 1.00 98.70 293 ALA A N 1
ATOM 3936 C CA . ALA A 1 293 ? 128.919 104.415 170.969 1.00 93.07 293 ALA A CA 1
ATOM 3937 C C . ALA A 1 293 ? 128.228 103.066 170.920 1.00 101.49 293 ALA A C 1
ATOM 3938 O O . ALA A 1 293 ? 128.528 102.192 171.739 1.00 97.58 293 ALA A O 1
ATOM 3945 N N . PHE A 1 294 ? 127.295 102.876 169.990 1.00 118.81 294 PHE A N 1
ATOM 3946 C CA . PHE A 1 294 ? 126.601 101.604 169.859 1.00 113.54 294 PHE A CA 1
ATOM 3947 C C . PHE A 1 294 ? 127.031 100.820 168.629 1.00 110.87 294 PHE A C 1
ATOM 3948 O O . PHE A 1 294 ? 126.427 99.790 168.320 1.00 116.56 294 PHE A O 1
ATOM 3965 N N . GLY A 1 295 ? 128.066 101.272 167.931 1.00 119.20 295 GLY A N 1
ATOM 3966 C CA . GLY A 1 295 ? 128.618 100.500 166.837 1.00 120.63 295 GLY A CA 1
ATOM 3967 C C . GLY A 1 295 ? 127.662 100.257 165.695 1.00 116.06 295 GLY A C 1
ATOM 3968 O O . GLY A 1 295 ? 127.576 99.131 165.201 1.00 123.81 295 GLY A O 1
ATOM 3972 N N . GLY A 1 296 ? 126.941 101.280 165.263 1.00 103.47 296 GLY A N 1
ATOM 3973 C CA . GLY A 1 296 ? 126.002 101.129 164.176 1.00 110.08 296 GLY A CA 1
ATOM 3974 C C . GLY A 1 296 ? 126.513 101.518 162.813 1.00 117.76 296 GLY A C 1
ATOM 3975 O O . GLY A 1 296 ? 125.710 101.649 161.889 1.00 127.99 296 GLY A O 1
ATOM 3979 N N . GLU A 1 297 ? 127.823 101.694 162.643 1.00 118.48 297 GLU A N 1
ATOM 3980 C CA . GLU A 1 297 ? 128.329 102.215 161.376 1.00 120.51 297 GLU A CA 1
ATOM 3981 C C . GLU A 1 297 ? 127.938 101.316 160.211 1.00 121.75 297 GLU A C 1
ATOM 3982 O O . GLU A 1 297 ? 127.505 101.802 159.160 1.00 125.16 297 GLU A O 1
ATOM 3994 N N . LYS A 1 298 ? 128.080 100.003 160.377 1.00 116.33 298 LYS A N 1
ATOM 3995 C CA . LYS A 1 298 ? 127.721 99.084 159.304 1.00 117.69 298 LYS A CA 1
ATOM 3996 C C . LYS A 1 298 ? 126.246 99.211 158.951 1.00 121.82 298 LYS A C 1
ATOM 3997 O O . LYS A 1 298 ? 125.875 99.262 157.771 1.00 121.26 298 LYS A O 1
ATOM 4016 N N . ARG A 1 299 ? 125.389 99.271 159.969 1.00 121.06 299 ARG A N 1
ATOM 4017 C CA . ARG A 1 299 ? 123.956 99.374 159.726 1.00 122.41 299 ARG A CA 1
ATOM 4018 C C . ARG A 1 299 ? 123.619 100.652 158.973 1.00 116.91 299 ARG A C 1
ATOM 4019 O O . ARG A 1 299 ? 122.822 100.635 158.027 1.00 125.15 299 ARG A O 1
ATOM 4040 N N . GLU A 1 300 ? 124.218 101.773 159.373 1.00 108.43 300 GLU A N 1
ATOM 4041 C CA . GLU A 1 300 ? 123.927 103.038 158.709 1.00 109.05 300 GLU A CA 1
ATOM 4042 C C . GLU A 1 300 ? 124.429 103.037 157.273 1.00 109.60 300 GLU A C 1
ATOM 4043 O O . GLU A 1 300 ? 123.763 103.568 156.377 1.00 115.24 300 GLU A O 1
ATOM 4055 N N . VAL A 1 301 ? 125.603 102.456 157.031 1.00 115.26 301 VAL A N 1
ATOM 4056 C CA . VAL A 1 301 ? 126.111 102.387 155.665 1.00 113.83 301 VAL A CA 1
ATOM 4057 C C . VAL A 1 301 ? 125.177 101.559 154.797 1.00 118.04 301 VAL A C 1
ATOM 4058 O O . VAL A 1 301 ? 124.871 101.928 153.656 1.00 116.83 301 VAL A O 1
ATOM 4071 N N . GLU A 1 302 ? 124.707 100.426 155.320 1.00 117.25 302 GLU A N 1
ATOM 4072 C CA . GLU A 1 302 ? 123.762 99.611 154.563 1.00 110.13 302 GLU A CA 1
ATOM 4073 C C . GLU A 1 302 ? 122.481 100.381 154.278 1.00 110.97 302 GLU A C 1
ATOM 4074 O O . GLU A 1 302 ? 121.946 100.323 153.165 1.00 118.80 302 GLU A O 1
ATOM 4086 N N . ARG A 1 303 ? 121.974 101.111 155.273 1.00 110.24 303 ARG A N 1
ATOM 4087 C CA . ARG A 1 303 ? 120.727 101.845 155.090 1.00 108.79 303 ARG A CA 1
ATOM 4088 C C . ARG A 1 303 ? 120.876 102.981 154.087 1.00 105.93 303 ARG A C 1
ATOM 4089 O O . ARG A 1 303 ? 119.911 103.330 153.405 1.00 116.08 303 ARG A O 1
ATOM 4110 N N . TYR A 1 304 ? 122.062 103.577 153.996 1.00 98.27 304 TYR A N 1
ATOM 4111 C CA . TYR A 1 304 ? 122.300 104.631 153.012 1.00 97.74 304 TYR A CA 1
ATOM 4112 C C . TYR A 1 304 ? 122.438 104.047 151.608 1.00 107.77 304 TYR A C 1
ATOM 4113 O O . TYR A 1 304 ? 121.925 104.607 150.624 1.00 111.93 304 TYR A O 1
ATOM 4131 N N . GLU A 1 305 ? 123.141 102.918 151.497 1.00 110.73 305 GLU A N 1
ATOM 4132 C CA . GLU A 1 305 ? 123.248 102.233 150.217 1.00 114.60 305 GLU A CA 1
ATOM 4133 C C . GLU A 1 305 ? 121.871 101.847 149.703 1.00 122.35 305 GLU A C 1
ATOM 4134 O O . GLU A 1 305 ? 121.577 101.978 148.510 1.00 125.90 305 GLU A O 1
ATOM 4146 N N . LYS A 1 306 ? 121.011 101.363 150.597 1.00 117.76 306 LYS A N 1
ATOM 4147 C CA . LYS A 1 306 ? 119.685 100.923 150.192 1.00 110.82 306 LYS A CA 1
ATOM 4148 C C . LYS A 1 306 ? 118.899 102.035 149.513 1.00 114.24 306 LYS A C 1
ATOM 4149 O O . LYS A 1 306 ? 118.011 101.758 148.702 1.00 121.70 306 LYS A O 1
ATOM 4168 N N . ASN A 1 307 ? 119.209 103.292 149.821 1.00 111.43 307 ASN A N 1
ATOM 4169 C CA . ASN A 1 307 ? 118.436 104.420 149.322 1.00 111.13 307 ASN A CA 1
ATOM 4170 C C . ASN A 1 307 ? 119.129 105.196 148.211 1.00 112.95 307 ASN A C 1
ATOM 4171 O O . ASN A 1 307 ? 118.484 106.029 147.573 1.00 122.05 307 ASN A O 1
ATOM 4182 N N . LEU A 1 308 ? 120.420 104.965 147.973 1.00 113.41 308 LEU A N 1
ATOM 4183 C CA . LEU A 1 308 ? 121.065 105.632 146.839 1.00 112.62 308 LEU A CA 1
ATOM 4184 C C . LEU A 1 308 ? 120.450 105.238 145.492 1.00 115.08 308 LEU A C 1
ATOM 4185 O O . LEU A 1 308 ? 120.649 105.944 144.486 1.00 118.78 308 LEU A O 1
ATOM 4201 N N . VAL A 1 309 ? 119.702 104.133 145.457 1.00 117.79 309 VAL A N 1
ATOM 4202 C CA . VAL A 1 309 ? 119.210 103.590 144.195 1.00 120.48 309 VAL A CA 1
ATOM 4203 C C . VAL A 1 309 ? 118.273 104.570 143.507 1.00 118.97 309 VAL A C 1
ATOM 4204 O O . VAL A 1 309 ? 118.269 104.681 142.278 1.00 123.65 309 VAL A O 1
ATOM 4217 N N . PHE A 1 310 ? 117.436 105.266 144.275 1.00 118.91 310 PHE A N 1
ATOM 4218 C CA . PHE A 1 310 ? 116.466 106.168 143.663 1.00 120.71 310 PHE A CA 1
ATOM 4219 C C . PHE A 1 310 ? 117.162 107.291 142.909 1.00 118.88 310 PHE A C 1
ATOM 4220 O O . PHE A 1 310 ? 116.796 107.619 141.773 1.00 129.45 310 PHE A O 1
ATOM 4237 N N . ALA A 1 311 ? 118.169 107.900 143.532 1.00 113.51 311 ALA A N 1
ATOM 4238 C CA . ALA A 1 311 ? 118.914 108.951 142.853 1.00 117.75 311 ALA A CA 1
ATOM 4239 C C . ALA A 1 311 ? 119.596 108.408 141.610 1.00 121.25 311 ALA A C 1
ATOM 4240 O O . ALA A 1 311 ? 119.574 109.051 140.551 1.00 119.15 311 ALA A O 1
ATOM 4247 N N . GLN A 1 312 ? 120.203 107.224 141.713 1.00 124.69 312 GLN A N 1
ATOM 4248 C CA . GLN A 1 312 ? 120.837 106.643 140.533 1.00 115.98 312 GLN A CA 1
ATOM 4249 C C . GLN A 1 312 ? 119.825 106.489 139.403 1.00 113.49 312 GLN A C 1
ATOM 4250 O O . GLN A 1 312 ? 120.081 106.872 138.256 1.00 121.15 312 GLN A O 1
ATOM 4264 N N . ARG A 1 313 ? 118.659 105.935 139.723 1.00 118.12 313 ARG A N 1
ATOM 4265 C CA . ARG A 1 313 ? 117.647 105.651 138.714 1.00 117.94 313 ARG A CA 1
ATOM 4266 C C . ARG A 1 313 ? 117.178 106.927 138.031 1.00 117.25 313 ARG A C 1
ATOM 4267 O O . ARG A 1 313 ? 117.063 106.989 136.800 1.00 119.44 313 ARG A O 1
ATOM 4288 N N . TRP A 1 314 ? 116.895 107.961 138.820 1.00 121.54 314 TRP A N 1
ATOM 4289 C CA . TRP A 1 314 ? 116.431 109.205 138.222 1.00 124.18 314 TRP A CA 1
ATOM 4290 C C . TRP A 1 314 ? 117.510 109.853 137.370 1.00 124.55 314 TRP A C 1
ATOM 4291 O O . TRP A 1 314 ? 117.200 110.449 136.335 1.00 134.27 314 TRP A O 1
ATOM 4312 N N . GLY A 1 315 ? 118.777 109.756 137.777 1.00 122.38 315 GLY A N 1
ATOM 4313 C CA . GLY A 1 315 ? 119.839 110.254 136.919 1.00 121.58 315 GLY A CA 1
ATOM 4314 C C . GLY A 1 315 ? 119.887 109.527 135.589 1.00 119.14 315 GLY A C 1
ATOM 4315 O O . GLY A 1 315 ? 120.023 110.151 134.531 1.00 118.20 315 GLY A O 1
ATOM 4319 N N . ILE A 1 316 ? 119.764 108.198 135.624 1.00 121.70 316 ILE A N 1
ATOM 4320 C CA . ILE A 1 316 ? 119.735 107.426 134.384 1.00 112.77 316 ILE A CA 1
ATOM 4321 C C . ILE A 1 316 ? 118.617 107.927 133.485 1.00 113.38 316 ILE A C 1
ATOM 4322 O O . ILE A 1 316 ? 118.804 108.133 132.280 1.00 116.46 316 ILE A O 1
ATOM 4338 N N . ARG A 1 317 ? 117.425 108.104 134.056 1.00 117.36 317 ARG A N 1
ATOM 4339 C CA . ARG A 1 317 ? 116.276 108.469 133.236 1.00 116.91 317 ARG A CA 1
ATOM 4340 C C . ARG A 1 317 ? 116.426 109.872 132.662 1.00 114.83 317 ARG A C 1
ATOM 4341 O O . ARG A 1 317 ? 116.063 110.118 131.505 1.00 120.59 317 ARG A O 1
ATOM 4362 N N . LYS A 1 318 ? 116.960 110.807 133.448 1.00 119.48 318 LYS A N 1
ATOM 4363 C CA . LYS A 1 318 ? 117.205 112.139 132.911 1.00 119.91 318 LYS A CA 1
ATOM 4364 C C . LYS A 1 318 ? 118.176 112.075 131.745 1.00 121.33 318 LYS A C 1
ATOM 4365 O O . LYS A 1 318 ? 117.975 112.737 130.719 1.00 124.91 318 LYS A O 1
ATOM 4384 N N . GLY A 1 319 ? 119.242 111.291 131.889 1.00 124.53 319 GLY A N 1
ATOM 4385 C CA . GLY A 1 319 ? 120.174 111.140 130.788 1.00 119.73 319 GLY A CA 1
ATOM 4386 C C . GLY A 1 319 ? 119.509 110.586 129.545 1.00 116.80 319 GLY A C 1
ATOM 4387 O O . GLY A 1 319 ? 119.705 111.100 128.442 1.00 113.92 319 GLY A O 1
ATOM 4391 N N . ILE A 1 320 ? 118.702 109.538 129.709 1.00 117.92 320 ILE A N 1
ATOM 4392 C CA . ILE A 1 320 ? 118.021 108.942 128.564 1.00 108.93 320 ILE A CA 1
ATOM 4393 C C . ILE A 1 320 ? 117.173 109.987 127.856 1.00 112.11 320 ILE A C 1
ATOM 4394 O O . ILE A 1 320 ? 117.257 110.160 126.634 1.00 119.36 320 ILE A O 1
ATOM 4410 N N . VAL A 1 321 ? 116.347 110.703 128.616 1.00 112.65 321 VAL A N 1
ATOM 4411 C CA . VAL A 1 321 ? 115.421 111.652 128.007 1.00 110.25 321 VAL A CA 1
ATOM 4412 C C . VAL A 1 321 ? 116.183 112.748 127.275 1.00 113.39 321 VAL A C 1
ATOM 4413 O O . VAL A 1 321 ? 115.894 113.063 126.112 1.00 118.84 321 VAL A O 1
ATOM 4426 N N . MET A 1 322 ? 117.162 113.354 127.945 1.00 111.51 322 MET A N 1
ATOM 4427 C CA . MET A 1 322 ? 117.843 114.490 127.343 1.00 120.29 322 MET A CA 1
ATOM 4428 C C . MET A 1 322 ? 118.659 114.068 126.130 1.00 120.44 322 MET A C 1
ATOM 4429 O O . MET A 1 322 ? 118.680 114.783 125.120 1.00 122.24 322 MET A O 1
ATOM 4443 N N . GLY A 1 323 ? 119.316 112.907 126.189 1.00 117.15 323 GLY A N 1
ATOM 4444 C CA . GLY A 1 323 ? 120.035 112.426 125.023 1.00 110.97 323 GLY A CA 1
ATOM 4445 C C . GLY A 1 323 ? 119.114 112.144 123.855 1.00 111.58 323 GLY A C 1
ATOM 4446 O O . GLY A 1 323 ? 119.406 112.510 122.713 1.00 120.11 323 GLY A O 1
ATOM 4450 N N . PHE A 1 324 ? 117.980 111.493 124.123 1.00 113.09 324 PHE A N 1
ATOM 4451 C CA . PHE A 1 324 ? 117.051 111.199 123.042 1.00 111.96 324 PHE A CA 1
ATOM 4452 C C . PHE A 1 324 ? 116.562 112.477 122.386 1.00 114.25 324 PHE A C 1
ATOM 4453 O O . PHE A 1 324 ? 116.454 112.553 121.160 1.00 120.92 324 PHE A O 1
ATOM 4470 N N . PHE A 1 325 ? 116.242 113.494 123.183 1.00 118.20 325 PHE A N 1
ATOM 4471 C CA . PHE A 1 325 ? 115.694 114.701 122.576 1.00 119.20 325 PHE A CA 1
ATOM 4472 C C . PHE A 1 325 ? 116.767 115.512 121.861 1.00 116.78 325 PHE A C 1
ATOM 4473 O O . PHE A 1 325 ? 116.476 116.157 120.847 1.00 123.32 325 PHE A O 1
ATOM 4490 N N . THR A 1 326 ? 118.012 115.477 122.338 1.00 116.70 326 THR A N 1
ATOM 4491 C CA . THR A 1 326 ? 119.091 116.082 121.564 1.00 115.49 326 THR A CA 1
ATOM 4492 C C . THR A 1 326 ? 119.234 115.397 120.211 1.00 111.55 326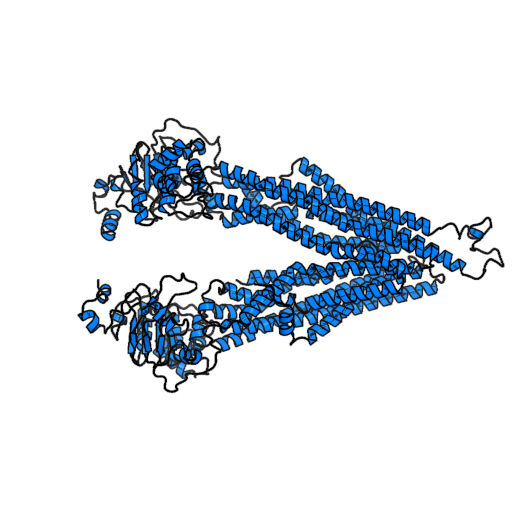 THR A C 1
ATOM 4493 O O . THR A 1 326 ? 119.365 116.061 119.172 1.00 118.72 326 THR A O 1
ATOM 4504 N N . GLY A 1 327 ? 119.201 114.064 120.201 1.00 112.46 327 GLY A N 1
ATOM 4505 C CA . GLY A 1 327 ? 119.250 113.351 118.939 1.00 113.76 327 GLY A CA 1
ATOM 4506 C C . GLY A 1 327 ? 118.069 113.680 118.048 1.00 114.07 327 GLY A C 1
ATOM 4507 O O . GLY A 1 327 ? 118.207 113.779 116.828 1.00 121.40 327 GLY A O 1
ATOM 4511 N N . PHE A 1 328 ? 116.892 113.845 118.646 1.00 113.72 328 PHE A N 1
ATOM 4512 C CA . PHE A 1 328 ? 115.708 114.216 117.883 1.00 110.66 328 PHE A CA 1
ATOM 4513 C C . PHE A 1 328 ? 115.900 115.565 117.206 1.00 112.19 328 PHE A C 1
ATOM 4514 O O . PHE A 1 328 ? 115.570 115.738 116.027 1.00 116.56 328 PHE A O 1
ATOM 4531 N N . VAL A 1 329 ? 116.441 116.535 117.939 1.00 108.75 329 VAL A N 1
ATOM 4532 C CA . VAL A 1 329 ? 116.669 117.857 117.363 1.00 106.51 329 VAL A CA 1
ATOM 4533 C C . VAL A 1 329 ? 117.661 117.768 116.211 1.00 111.07 329 VAL A C 1
ATOM 4534 O O . VAL A 1 329 ? 117.479 118.399 115.164 1.00 117.47 329 VAL A O 1
ATOM 4547 N N . TRP A 1 330 ? 118.735 116.997 116.388 1.00 113.23 330 TRP A N 1
ATOM 4548 C CA . TRP A 1 330 ? 119.715 116.877 115.309 1.00 108.81 330 TRP A CA 1
ATOM 4549 C C . TRP A 1 330 ? 119.113 116.207 114.080 1.00 111.62 330 TRP A C 1
ATOM 4550 O O . TRP A 1 330 ? 119.357 116.634 112.941 1.00 120.58 330 TRP A O 1
ATOM 4571 N N . CYS A 1 331 ? 118.329 115.151 114.286 1.00 107.75 331 CYS A N 1
ATOM 4572 C CA . CYS A 1 331 ? 117.671 114.493 113.166 1.00 105.96 331 CYS A CA 1
ATOM 4573 C C . CYS A 1 331 ? 116.757 115.460 112.436 1.00 113.27 331 CYS A C 1
ATOM 4574 O O . CYS A 1 331 ? 116.704 115.474 111.204 1.00 119.01 331 CYS A O 1
ATOM 4582 N N . LEU A 1 332 ? 116.017 116.275 113.184 1.00 116.45 332 LEU A N 1
ATOM 4583 C CA . LEU A 1 332 ? 115.146 117.251 112.543 1.00 116.78 332 LEU A CA 1
ATOM 4584 C C . LEU A 1 332 ? 115.949 118.281 111.767 1.00 116.66 332 LEU A C 1
ATOM 4585 O O . LEU A 1 332 ? 115.530 118.699 110.685 1.00 119.26 332 LEU A O 1
ATOM 4601 N N . ILE A 1 333 ? 117.095 118.708 112.292 1.00 109.97 333 ILE A N 1
ATOM 4602 C CA . ILE A 1 333 ? 117.916 119.676 111.573 1.00 102.85 333 ILE A CA 1
ATOM 4603 C C . ILE A 1 333 ? 118.368 119.098 110.239 1.00 108.64 333 ILE A C 1
ATOM 4604 O O . ILE A 1 333 ? 118.320 119.767 109.201 1.00 114.38 333 ILE A O 1
ATOM 4620 N N . PHE A 1 334 ? 118.819 117.845 110.243 1.00 112.80 334 PHE A N 1
ATOM 4621 C CA . PHE A 1 334 ? 119.310 117.269 108.994 1.00 106.11 334 PHE A CA 1
ATOM 4622 C C . PHE A 1 334 ? 118.172 116.951 108.032 1.00 106.93 334 PHE A C 1
ATOM 4623 O O . PHE A 1 334 ? 118.343 117.063 106.812 1.00 115.73 334 PHE A O 1
ATOM 4640 N N . LEU A 1 335 ? 117.004 116.575 108.547 1.00 108.62 335 LEU A N 1
ATOM 4641 C CA . LEU A 1 335 ? 115.840 116.440 107.681 1.00 106.82 335 LEU A CA 1
ATOM 4642 C C . LEU A 1 335 ? 115.454 117.779 107.070 1.00 106.70 335 LEU A C 1
ATOM 4643 O O . LEU A 1 335 ? 115.033 117.834 105.910 1.00 104.19 335 LEU A O 1
ATOM 4659 N N . CYS A 1 336 ? 115.584 118.865 107.832 1.00 109.89 336 CYS A N 1
ATOM 4660 C CA . CYS A 1 336 ? 115.355 120.193 107.278 1.00 112.11 336 CYS A CA 1
ATOM 4661 C C . CYS A 1 336 ? 116.352 120.505 106.175 1.00 113.38 336 CYS A C 1
ATOM 4662 O O . CYS A 1 336 ? 115.984 121.078 105.148 1.00 111.18 336 CYS A O 1
ATOM 4670 N N . TYR A 1 337 ? 117.621 120.158 106.376 1.00 116.58 337 TYR A N 1
ATOM 4671 C CA . TYR A 1 337 ? 118.610 120.319 105.313 1.00 109.10 337 TYR A CA 1
ATOM 4672 C C . TYR A 1 337 ? 118.171 119.588 104.050 1.00 103.78 337 TYR A C 1
ATOM 4673 O O . TYR A 1 337 ? 118.188 120.150 102.947 1.00 111.71 337 TYR A O 1
ATOM 4691 N N . ALA A 1 338 ? 117.789 118.320 104.199 1.00 101.29 338 ALA A N 1
ATOM 4692 C CA . ALA A 1 338 ? 117.395 117.529 103.039 1.00 103.09 338 ALA A CA 1
ATOM 4693 C C . ALA A 1 338 ? 116.194 118.141 102.338 1.00 100.96 338 ALA A C 1
ATOM 4694 O O . ALA A 1 338 ? 116.186 118.278 101.110 1.00 102.01 338 ALA A O 1
ATOM 4701 N N . LEU A 1 339 ? 115.165 118.512 103.099 1.00 107.10 339 LEU A N 1
ATOM 4702 C CA . LEU A 1 339 ? 113.980 119.109 102.495 1.00 106.32 339 LEU A CA 1
ATOM 4703 C C . LEU A 1 339 ? 114.321 120.411 101.793 1.00 101.51 339 LEU A C 1
ATOM 4704 O O . LEU A 1 339 ? 113.885 120.645 100.662 1.00 106.62 339 LEU A O 1
ATOM 4720 N N . ALA A 1 340 ? 115.101 121.269 102.446 1.00 98.45 340 ALA A N 1
ATOM 4721 C CA . ALA A 1 340 ? 115.439 122.555 101.860 1.00 101.88 340 ALA A CA 1
ATOM 4722 C C . ALA A 1 340 ? 116.152 122.373 100.534 1.00 103.94 340 ALA A C 1
ATOM 4723 O O . ALA A 1 340 ? 115.776 122.982 99.531 1.00 111.37 340 ALA A O 1
ATOM 4730 N N . PHE A 1 341 ? 117.177 121.524 100.502 1.00 102.01 341 PHE A N 1
ATOM 4731 C CA . PHE A 1 341 ? 117.922 121.368 99.260 1.00 96.27 341 PHE A CA 1
ATOM 4732 C C . PHE A 1 341 ? 117.091 120.691 98.182 1.00 96.59 341 PHE A C 1
ATOM 4733 O O . PHE A 1 341 ? 117.105 121.128 97.025 1.00 108.11 341 PHE A O 1
ATOM 4750 N N . TRP A 1 342 ? 116.349 119.639 98.528 1.00 98.42 342 TRP A N 1
ATOM 4751 C CA . TRP A 1 342 ? 115.555 118.964 97.511 1.00 98.19 342 TRP A CA 1
ATOM 4752 C C . TRP A 1 342 ? 114.528 119.907 96.910 1.00 100.20 342 TRP A C 1
ATOM 4753 O O . TRP A 1 342 ? 114.366 119.958 95.686 1.00 108.64 342 TRP A O 1
ATOM 4774 N N . TYR A 1 343 ? 113.812 120.656 97.748 1.00 98.85 343 TYR A N 1
ATOM 4775 C CA . TYR A 1 343 ? 112.791 121.546 97.215 1.00 100.28 343 TYR A CA 1
ATOM 4776 C C . TYR A 1 343 ? 113.417 122.696 96.446 1.00 109.01 343 TYR A C 1
ATOM 4777 O O . TYR A 1 343 ? 112.951 123.050 95.358 1.00 118.55 343 TYR A O 1
ATOM 4795 N N . GLY A 1 344 ? 114.483 123.291 96.984 1.00 106.50 344 GLY A N 1
ATOM 4796 C CA . GLY A 1 344 ? 115.138 124.374 96.282 1.00 101.09 344 GLY A CA 1
ATOM 4797 C C . GLY A 1 344 ? 115.599 123.970 94.902 1.00 109.36 344 GLY A C 1
ATOM 4798 O O . GLY A 1 344 ? 115.480 124.747 93.953 1.00 121.16 344 GLY A O 1
ATOM 4802 N N . SER A 1 345 ? 116.110 122.750 94.758 1.00 110.22 345 SER A N 1
ATOM 4803 C CA . SER A 1 345 ? 116.441 122.272 93.424 1.00 107.46 345 SER A CA 1
ATOM 4804 C C . SER A 1 345 ? 115.178 122.051 92.603 1.00 115.20 345 SER A C 1
ATOM 4805 O O . SER A 1 345 ? 114.926 122.765 91.629 1.00 122.45 345 SER A O 1
ATOM 4813 N N . THR A 1 346 ? 114.338 121.112 93.027 1.00 123.50 346 THR A N 1
ATOM 4814 C CA . THR A 1 346 ? 113.222 120.666 92.205 1.00 132.98 346 THR A CA 1
ATOM 4815 C C . THR A 1 346 ? 112.313 121.834 91.855 1.00 130.45 346 THR A C 1
ATOM 4816 O O . THR A 1 346 ? 111.851 122.564 92.737 1.00 117.84 346 THR A O 1
ATOM 4827 N N . LEU A 1 347 ? 112.096 122.034 90.558 1.00 149.01 347 LEU A N 1
ATOM 4828 C CA . LEU A 1 347 ? 111.070 122.933 90.038 1.00 159.44 347 LEU A CA 1
ATOM 4829 C C . LEU A 1 347 ? 111.219 124.358 90.560 1.00 156.80 347 LEU A C 1
ATOM 4830 O O . LEU A 1 347 ? 110.337 125.195 90.336 1.00 152.89 347 LEU A O 1
ATOM 4846 N N . VAL A 1 348 ? 112.320 124.661 91.247 1.00 138.76 348 VAL A N 1
ATOM 4847 C CA . VAL A 1 348 ? 112.529 125.995 91.793 1.00 130.11 348 VAL A CA 1
ATOM 4848 C C . VAL A 1 348 ? 113.861 126.520 91.285 1.00 124.67 348 VAL A C 1
ATOM 4849 O O . VAL A 1 348 ? 114.029 127.728 91.095 1.00 132.70 348 VAL A O 1
ATOM 4862 N N . LEU A 1 349 ? 114.813 125.621 91.049 1.00 121.06 349 LEU A N 1
ATOM 4863 C CA . LEU A 1 349 ? 116.112 126.023 90.531 1.00 116.03 349 LEU A CA 1
ATOM 4864 C C . LEU A 1 349 ? 116.373 125.385 89.177 1.00 119.21 349 LEU A C 1
ATOM 4865 O O . LEU A 1 349 ? 116.781 126.067 88.234 1.00 118.14 349 LEU A O 1
ATOM 4881 N N . ASP A 1 350 ? 116.148 124.075 89.066 1.00 125.23 350 ASP A N 1
ATOM 4882 C CA . ASP A 1 350 ? 116.324 123.418 87.778 1.00 123.83 350 ASP A CA 1
ATOM 4883 C C . ASP A 1 350 ? 115.202 123.778 86.816 1.00 133.49 350 ASP A C 1
ATOM 4884 O O . ASP A 1 350 ? 115.341 123.586 85.603 1.00 134.40 350 ASP A O 1
ATOM 4893 N N . GLU A 1 351 ? 114.085 124.288 87.333 1.00 139.90 351 GLU A N 1
ATOM 4894 C CA . GLU A 1 351 ? 113.053 124.862 86.479 1.00 147.18 351 GLU A CA 1
ATOM 4895 C C . GLU A 1 351 ? 113.439 126.234 85.944 1.00 154.42 351 GLU A C 1
ATOM 4896 O O . GLU A 1 351 ? 113.093 126.557 84.803 1.00 148.51 351 GLU A O 1
ATOM 4908 N N . GLY A 1 352 ? 114.134 127.046 86.736 1.00 152.52 352 GLY A N 1
ATOM 4909 C CA . GLY A 1 352 ? 114.651 128.328 86.286 1.00 147.21 352 GLY A CA 1
ATOM 4910 C C . GLY A 1 352 ? 114.256 129.515 87.138 1.00 136.44 352 GLY A C 1
ATOM 4911 O O . GLY A 1 352 ? 114.680 130.639 86.833 1.00 121.33 352 GLY A O 1
ATOM 4915 N N . GLU A 1 353 ? 113.465 129.330 88.194 1.00 135.65 353 GLU A N 1
ATOM 4916 C CA . GLU A 1 353 ? 113.040 130.470 88.998 1.00 134.32 353 GLU A CA 1
ATOM 4917 C C . GLU A 1 353 ? 114.215 131.082 89.752 1.00 128.16 353 GLU A C 1
ATOM 4918 O O . GLU A 1 353 ? 114.417 132.301 89.724 1.00 117.34 353 GLU A O 1
ATOM 4930 N N . TYR A 1 354 ? 115.000 130.251 90.431 1.00 128.36 354 TYR A N 1
ATOM 4931 C CA . TYR A 1 354 ? 116.107 130.709 91.251 1.00 112.69 354 TYR A CA 1
ATOM 4932 C C . TYR A 1 354 ? 117.426 130.509 90.513 1.00 112.14 354 TYR A C 1
ATOM 4933 O O . TYR A 1 354 ? 117.470 130.118 89.346 1.00 120.91 354 TYR A O 1
ATOM 4951 N N . THR A 1 355 ? 118.512 130.786 91.215 1.00 97.02 355 THR A N 1
ATOM 4952 C CA . THR A 1 355 ? 119.860 130.432 90.813 1.00 103.12 355 THR A CA 1
ATOM 4953 C C . THR A 1 355 ? 120.558 129.781 91.997 1.00 101.28 355 THR A C 1
ATOM 4954 O O . THR A 1 355 ? 120.162 129.991 93.147 1.00 105.88 355 THR A O 1
ATOM 4965 N N . PRO A 1 356 ? 121.592 128.979 91.757 1.00 95.42 356 PRO A N 1
ATOM 4966 C CA . PRO A 1 356 ? 122.263 128.317 92.885 1.00 96.49 356 PRO A CA 1
ATOM 4967 C C . PRO A 1 356 ? 122.733 129.282 93.955 1.00 102.67 356 PRO A C 1
ATOM 4968 O O . PRO A 1 356 ? 122.649 128.975 95.153 1.00 105.06 356 PRO A O 1
ATOM 4979 N N . GLY A 1 357 ? 123.222 130.454 93.555 1.00 101.33 357 GLY A N 1
ATOM 4980 C CA . GLY A 1 357 ? 123.639 131.434 94.537 1.00 95.84 357 GLY A CA 1
ATOM 4981 C C . GLY A 1 357 ? 122.494 131.903 95.408 1.00 101.44 357 GLY A C 1
ATOM 4982 O O . GLY A 1 357 ? 122.642 132.024 96.624 1.00 110.44 357 GLY A O 1
ATOM 4986 N N . THR A 1 358 ? 121.337 132.169 94.804 1.00 100.82 358 THR A N 1
ATOM 4987 C CA . THR A 1 358 ? 120.185 132.598 95.588 1.00 96.73 358 THR A CA 1
ATOM 4988 C C . THR A 1 358 ? 119.727 131.500 96.537 1.00 94.00 358 THR A C 1
ATOM 4989 O O . THR A 1 358 ? 119.345 131.780 97.675 1.00 106.44 358 THR A O 1
ATOM 5000 N N . LEU A 1 359 ? 119.745 130.247 96.086 1.00 99.09 359 LEU A N 1
ATOM 5001 C CA . LEU A 1 359 ? 119.365 129.143 96.961 1.00 96.07 359 LEU A CA 1
ATOM 5002 C C . LEU A 1 359 ? 120.296 129.056 98.164 1.00 94.52 359 LEU A C 1
ATOM 5003 O O . LEU A 1 359 ? 119.845 128.955 99.315 1.00 105.67 359 LEU A O 1
ATOM 5019 N N . VAL A 1 360 ? 121.604 129.105 97.918 1.00 91.86 360 VAL A N 1
ATOM 5020 C CA . VAL A 1 360 ? 122.569 129.049 99.013 1.00 94.82 360 VAL A CA 1
ATOM 5021 C C . VAL A 1 360 ? 122.360 130.223 99.957 1.00 98.71 360 VAL A C 1
ATOM 5022 O O . VAL A 1 360 ? 122.384 130.073 101.185 1.00 101.57 360 VAL A O 1
ATOM 5035 N N . GLN A 1 361 ? 122.175 131.416 99.395 1.00 103.77 361 GLN A N 1
ATOM 5036 C CA . GLN A 1 361 ? 122.027 132.608 100.214 1.00 96.61 361 GLN A CA 1
ATOM 5037 C C . GLN A 1 361 ? 120.783 132.520 101.082 1.00 96.13 361 GLN A C 1
ATOM 5038 O O . GLN A 1 361 ? 120.821 132.853 102.267 1.00 107.34 361 GLN A O 1
ATOM 5052 N N . ILE A 1 362 ? 119.667 132.061 100.513 1.00 96.93 362 ILE A N 1
ATOM 5053 C CA . ILE A 1 362 ? 118.437 131.934 101.287 1.00 96.86 362 ILE A CA 1
ATOM 5054 C C . ILE A 1 362 ? 118.631 130.946 102.425 1.00 102.85 362 ILE A C 1
ATOM 5055 O O . ILE A 1 362 ? 118.279 131.219 103.580 1.00 112.21 362 ILE A O 1
ATOM 5071 N N . PHE A 1 363 ? 119.188 129.776 102.115 1.00 107.10 363 PHE A N 1
ATOM 5072 C CA . PHE A 1 363 ? 119.357 128.760 103.144 1.00 106.41 363 PHE A CA 1
ATOM 5073 C C . PHE A 1 363 ? 120.224 129.280 104.281 1.00 105.57 363 PHE A C 1
ATOM 5074 O O . PHE A 1 363 ? 119.843 129.212 105.457 1.00 108.69 363 PHE A O 1
ATOM 5091 N N . LEU A 1 364 ? 121.394 129.829 103.948 1.00 103.51 364 LEU A N 1
ATOM 5092 C CA . LEU A 1 364 ? 122.301 130.293 104.989 1.00 106.50 364 LEU A CA 1
ATOM 5093 C C . LEU A 1 364 ? 121.735 131.489 105.736 1.00 106.75 364 LEU A C 1
ATOM 5094 O O . LEU A 1 364 ? 121.973 131.627 106.936 1.00 113.77 364 LEU A O 1
ATOM 5110 N N . SER A 1 365 ? 120.986 132.360 105.060 1.00 103.85 365 SER A N 1
ATOM 5111 C CA . SER A 1 365 ? 120.393 133.502 105.739 1.00 99.20 365 SER A CA 1
ATOM 5112 C C . SER A 1 365 ? 119.368 133.055 106.766 1.00 105.10 365 SER A C 1
ATOM 5113 O O . SER A 1 365 ? 119.346 133.565 107.892 1.00 110.94 365 SER A O 1
ATOM 5121 N N . VAL A 1 366 ? 118.514 132.100 106.405 1.00 107.92 366 VAL A N 1
ATOM 5122 C CA . VAL A 1 366 ? 117.545 131.599 107.370 1.00 104.31 366 VAL A CA 1
ATOM 5123 C C . VAL A 1 366 ? 118.256 130.920 108.531 1.00 106.55 366 VAL A C 1
ATOM 5124 O O . VAL A 1 366 ? 117.869 131.083 109.695 1.00 108.93 366 VAL A O 1
ATOM 5137 N N . ILE A 1 367 ? 119.304 130.146 108.242 1.00 110.68 367 ILE A N 1
ATOM 5138 C CA . ILE A 1 367 ? 120.020 129.464 109.316 1.00 110.08 367 ILE A CA 1
ATOM 5139 C C . ILE A 1 367 ? 120.644 130.485 110.258 1.00 109.84 367 ILE A C 1
ATOM 5140 O O . ILE A 1 367 ? 120.602 130.331 111.481 1.00 112.41 367 ILE A O 1
ATOM 5156 N N . VAL A 1 368 ? 121.241 131.538 109.701 1.00 113.91 368 VAL A N 1
ATOM 5157 C CA . VAL A 1 368 ? 121.873 132.568 110.522 1.00 110.39 368 VAL A CA 1
ATOM 5158 C C . VAL A 1 368 ? 120.836 133.286 111.371 1.00 111.55 368 VAL A C 1
ATOM 5159 O O . VAL A 1 368 ? 121.071 133.579 112.549 1.00 114.16 368 VAL A O 1
ATOM 5172 N N . GLY A 1 369 ? 119.686 133.608 110.783 1.00 109.90 369 GLY A N 1
ATOM 5173 C CA . GLY A 1 369 ? 118.646 134.261 111.556 1.00 104.14 369 GLY A CA 1
ATOM 5174 C C . GLY A 1 369 ? 118.178 133.409 112.717 1.00 108.22 369 GLY A C 1
ATOM 5175 O O . GLY A 1 369 ? 118.057 133.884 113.848 1.00 112.89 369 GLY A O 1
ATOM 5179 N N . ALA A 1 370 ? 117.922 132.126 112.455 1.00 112.88 370 ALA A N 1
ATOM 5180 C CA . ALA A 1 370 ? 117.498 131.234 113.526 1.00 102.58 370 ALA A CA 1
ATOM 5181 C C . ALA A 1 370 ? 118.583 131.089 114.582 1.00 103.02 370 ALA A C 1
ATOM 5182 O O . ALA A 1 370 ? 118.287 131.028 115.779 1.00 113.68 370 ALA A O 1
ATOM 5189 N N . LEU A 1 371 ? 119.844 131.025 114.160 1.00 108.57 371 LEU A N 1
ATOM 5190 C CA . LEU A 1 371 ? 120.942 130.897 115.110 1.00 107.87 371 LEU A CA 1
ATOM 5191 C C . LEU A 1 371 ? 121.016 132.108 116.027 1.00 114.34 371 LEU A C 1
ATOM 5192 O O . LEU A 1 371 ? 121.136 131.969 117.248 1.00 117.93 371 LEU A O 1
ATOM 5208 N N . ASN A 1 372 ? 120.947 133.309 115.454 1.00 115.20 372 ASN A N 1
ATOM 5209 C CA . ASN A 1 372 ? 120.999 134.513 116.274 1.00 111.87 372 ASN A CA 1
ATOM 5210 C C . ASN A 1 372 ? 119.795 134.600 117.199 1.00 111.22 372 ASN A C 1
ATOM 5211 O O . ASN A 1 372 ? 119.925 135.013 118.355 1.00 112.98 372 ASN A O 1
ATOM 5222 N N . LEU A 1 373 ? 118.615 134.217 116.711 1.00 117.70 373 LEU A N 1
ATOM 5223 C CA . LEU A 1 373 ? 117.435 134.235 117.568 1.00 113.75 373 LEU A CA 1
ATOM 5224 C C . LEU A 1 373 ? 117.654 133.395 118.817 1.00 110.43 373 LEU A C 1
ATOM 5225 O O . LEU A 1 373 ? 117.243 133.783 119.915 1.00 113.01 373 LEU A O 1
ATOM 5241 N N . GLY A 1 374 ? 118.297 132.238 118.671 1.00 115.06 374 GLY A N 1
ATOM 5242 C CA . GLY A 1 374 ? 118.567 131.406 119.831 1.00 115.93 374 GLY A CA 1
ATOM 5243 C C . GLY A 1 374 ? 119.554 132.047 120.786 1.00 117.40 374 GLY A C 1
ATOM 5244 O O . GLY A 1 374 ? 119.419 131.939 122.006 1.00 120.45 374 GLY A O 1
ATOM 5248 N N . ASN A 1 375 ? 120.564 132.723 120.242 1.00 118.64 375 ASN A N 1
ATOM 5249 C CA . ASN A 1 375 ? 121.593 133.343 121.065 1.00 124.58 375 ASN A CA 1
ATOM 5250 C C . ASN A 1 375 ? 121.095 134.569 121.815 1.00 124.32 375 ASN A C 1
ATOM 5251 O O . ASN A 1 375 ? 121.844 135.117 122.628 1.00 128.91 375 ASN A O 1
ATOM 5262 N N . ALA A 1 376 ? 119.871 135.021 121.552 1.00 122.06 376 ALA A N 1
ATOM 5263 C CA . ALA A 1 376 ? 119.362 136.220 122.199 1.00 121.66 376 ALA A CA 1
ATOM 5264 C C . ALA A 1 376 ? 118.565 135.926 123.460 1.00 131.36 376 ALA A C 1
ATOM 5265 O O . ALA A 1 376 ? 118.019 136.859 124.057 1.00 139.32 376 ALA A O 1
ATOM 5272 N N . SER A 1 377 ? 118.472 134.668 123.877 1.00 129.02 377 SER A N 1
ATOM 5273 C CA . SER A 1 377 ? 117.702 134.340 125.071 1.00 132.73 377 SER A CA 1
ATOM 5274 C C . SER A 1 377 ? 118.476 134.675 126.345 1.00 132.34 377 SER A C 1
ATOM 5275 O O . SER A 1 377 ? 117.867 135.134 127.324 1.00 132.95 377 SER A O 1
ATOM 5283 N N . PRO A 1 378 ? 119.795 134.468 126.395 1.00 125.93 378 PRO A N 1
ATOM 5284 C CA . PRO A 1 378 ? 120.531 134.897 127.593 1.00 125.03 378 PRO A CA 1
ATOM 5285 C C . PRO A 1 378 ? 120.363 136.371 127.882 1.00 129.92 378 PRO A C 1
ATOM 5286 O O . PRO A 1 378 ? 120.330 136.770 129.052 1.00 135.40 378 PRO A O 1
ATOM 5297 N N . CYS A 1 379 ? 120.255 137.200 126.845 1.00 126.42 379 CYS A N 1
ATOM 5298 C CA . CYS A 1 379 ? 120.034 138.622 127.065 1.00 124.00 379 CYS A CA 1
ATOM 5299 C C . CYS A 1 379 ? 118.700 138.869 127.754 1.00 125.82 379 CYS A C 1
ATOM 5300 O O . CYS A 1 379 ? 118.605 139.707 128.655 1.00 134.60 379 CYS A O 1
ATOM 5308 N N . LEU A 1 380 ? 117.653 138.154 127.340 1.00 125.67 380 LEU A N 1
ATOM 5309 C CA . LEU A 1 380 ? 116.361 138.301 128.004 1.00 128.51 380 LEU A CA 1
ATOM 5310 C C . LEU A 1 380 ? 116.426 137.817 129.444 1.00 126.16 380 LEU A C 1
ATOM 5311 O O . LEU A 1 380 ? 115.824 138.424 130.338 1.00 123.79 380 LEU A O 1
ATOM 5327 N N . GLU A 1 381 ? 117.143 136.720 129.690 1.00 130.34 381 GLU A N 1
ATOM 5328 C CA . GLU A 1 381 ? 117.311 136.260 131.063 1.00 134.04 381 GLU A CA 1
ATOM 5329 C C . GLU A 1 381 ? 117.995 137.327 131.908 1.00 133.39 381 GLU A C 1
ATOM 5330 O O . GLU A 1 381 ? 117.578 137.597 133.042 1.00 129.78 381 GLU A O 1
ATOM 5342 N N . ALA A 1 382 ? 119.047 137.944 131.370 1.00 133.52 382 ALA A N 1
ATOM 5343 C CA . ALA A 1 382 ? 119.745 138.995 132.099 1.00 124.39 382 ALA A CA 1
ATOM 5344 C C . ALA A 1 382 ? 118.834 140.188 132.349 1.00 118.21 382 ALA A C 1
ATOM 5345 O O . ALA A 1 382 ? 118.861 140.780 133.433 1.00 120.61 382 ALA A O 1
ATOM 5352 N N . PHE A 1 383 ? 118.029 140.564 131.356 1.00 115.16 383 PHE A N 1
ATOM 5353 C CA . PHE A 1 383 ? 117.107 141.676 131.546 1.00 114.96 383 PHE A CA 1
ATOM 5354 C C . PHE A 1 383 ? 116.119 141.376 132.660 1.00 122.89 383 PHE A C 1
ATOM 5355 O O . PHE A 1 383 ? 115.845 142.235 133.504 1.00 128.12 383 PHE A O 1
ATOM 5372 N N . ALA A 1 384 ? 115.565 140.164 132.676 1.00 130.78 384 ALA A N 1
ATOM 5373 C CA . ALA A 1 384 ? 114.619 139.808 133.727 1.00 131.84 384 ALA A CA 1
ATOM 5374 C C . ALA A 1 384 ? 115.287 139.830 135.094 1.00 123.27 384 ALA A C 1
ATOM 5375 O O . ALA A 1 384 ? 114.737 140.382 136.056 1.00 118.03 384 ALA A O 1
ATOM 5382 N N . THR A 1 385 ? 116.482 139.249 135.198 1.00 123.51 385 THR A N 1
ATOM 5383 C CA . THR A 1 385 ? 117.179 139.221 136.477 1.00 119.13 385 THR A CA 1
ATOM 5384 C C . THR A 1 385 ? 117.466 140.630 136.973 1.00 120.18 385 THR A C 1
ATOM 5385 O O . THR A 1 385 ? 117.271 140.939 138.153 1.00 119.67 385 THR A O 1
ATOM 5396 N N . GLY A 1 386 ? 117.932 141.505 136.082 1.00 123.23 386 GLY A N 1
ATOM 5397 C CA . GLY A 1 386 ? 118.214 142.869 136.485 1.00 120.14 386 GLY A CA 1
ATOM 5398 C C . GLY A 1 386 ? 116.965 143.626 136.881 1.00 117.62 386 GLY A C 1
ATOM 5399 O O . GLY A 1 386 ? 116.958 144.349 137.879 1.00 126.46 386 GLY A O 1
ATOM 5403 N N . ARG A 1 387 ? 115.888 143.469 136.112 1.00 116.87 387 ARG A N 1
ATOM 5404 C CA . ARG A 1 387 ? 114.656 144.180 136.421 1.00 121.32 387 ARG A CA 1
ATOM 5405 C C . ARG A 1 387 ? 114.077 143.728 137.750 1.00 123.99 387 ARG A C 1
ATOM 5406 O O . ARG A 1 387 ? 113.489 144.535 138.477 1.00 120.15 387 ARG A O 1
ATOM 5427 N N . ALA A 1 388 ? 114.226 142.448 138.085 1.00 125.85 388 ALA A N 1
ATOM 5428 C CA . ALA A 1 388 ? 113.754 141.966 139.378 1.00 119.58 388 ALA A CA 1
ATOM 5429 C C . ALA A 1 388 ? 114.563 142.576 140.515 1.00 127.69 388 ALA A C 1
ATOM 5430 O O . ALA A 1 388 ? 114.004 143.052 141.509 1.00 132.99 388 ALA A O 1
ATOM 5437 N N . ALA A 1 389 ? 115.891 142.577 140.382 1.00 128.21 389 ALA A N 1
ATOM 5438 C CA . ALA A 1 389 ? 116.748 143.032 141.472 1.00 124.25 389 ALA A CA 1
ATOM 5439 C C . ALA A 1 389 ? 116.565 144.514 141.760 1.00 121.61 389 ALA A C 1
ATOM 5440 O O . ALA A 1 389 ? 116.772 144.953 142.894 1.00 126.93 389 ALA A O 1
ATOM 5447 N N . ALA A 1 390 ? 116.181 145.298 140.756 1.00 117.71 390 ALA A N 1
ATOM 5448 C CA . ALA A 1 390 ? 116.119 146.743 140.931 1.00 119.03 390 ALA A CA 1
ATOM 5449 C C . ALA A 1 390 ? 114.964 147.176 141.820 1.00 123.46 390 ALA A C 1
ATOM 5450 O O . ALA A 1 390 ? 114.879 148.358 142.166 1.00 126.74 390 ALA A O 1
ATOM 5457 N N . THR A 1 391 ? 114.067 146.262 142.186 1.00 127.19 391 THR A N 1
ATOM 5458 C CA . THR A 1 391 ? 112.886 146.655 142.945 1.00 129.90 391 THR A CA 1
ATOM 5459 C C . THR A 1 391 ? 113.269 147.218 144.308 1.00 131.39 391 THR A C 1
ATOM 5460 O O . THR A 1 391 ? 112.800 148.289 144.705 1.00 133.89 391 THR A O 1
ATOM 5471 N N . SER A 1 392 ? 114.119 146.501 145.044 1.00 131.64 392 SER A N 1
ATOM 5472 C CA . SER A 1 392 ? 114.520 146.972 146.365 1.00 132.65 392 SER A CA 1
ATOM 5473 C C . SER A 1 392 ? 115.318 148.264 146.269 1.00 130.06 392 SER A C 1
ATOM 5474 O O . SER A 1 392 ? 115.071 149.217 147.018 1.00 127.69 392 SER A O 1
ATOM 5482 N N . ILE A 1 393 ? 116.271 148.318 145.343 1.00 125.01 393 ILE A N 1
ATOM 5483 C CA . ILE A 1 393 ? 117.161 149.469 145.257 1.00 115.34 393 ILE A CA 1
ATOM 5484 C C . ILE A 1 393 ? 116.355 150.737 145.022 1.00 120.07 393 ILE A C 1
ATOM 5485 O O . ILE A 1 393 ? 116.507 151.732 145.737 1.00 125.88 393 ILE A O 1
ATOM 5501 N N . PHE A 1 394 ? 115.469 150.715 144.027 1.00 119.52 394 PHE A N 1
ATOM 5502 C CA . PHE A 1 394 ? 114.732 151.924 143.681 1.00 118.21 394 PHE A CA 1
ATOM 5503 C C . PHE A 1 394 ? 113.731 152.292 144.766 1.00 122.20 394 PHE A C 1
ATOM 5504 O O . PHE A 1 394 ? 113.524 153.478 145.050 1.00 125.61 394 PHE A O 1
ATOM 5521 N N . GLU A 1 395 ? 113.094 151.296 145.383 1.00 125.43 395 GLU A N 1
ATOM 5522 C CA . GLU A 1 395 ? 112.105 151.607 146.407 1.00 127.15 395 GLU A CA 1
ATOM 5523 C C . GLU A 1 395 ? 112.755 152.219 147.639 1.00 127.02 395 GLU A C 1
ATOM 5524 O O . GLU A 1 395 ? 112.173 153.116 148.257 1.00 125.83 395 GLU A O 1
ATOM 5536 N N . THR A 1 396 ? 113.951 151.764 148.011 1.00 129.88 396 THR A N 1
ATOM 5537 C CA . THR A 1 396 ? 114.661 152.392 149.118 1.00 129.53 396 THR A CA 1
ATOM 5538 C C . THR A 1 396 ? 115.345 153.694 148.727 1.00 117.02 396 THR A C 1
ATOM 5539 O O . THR A 1 396 ? 115.629 154.511 149.607 1.00 115.93 396 THR A O 1
ATOM 5550 N N . ILE A 1 397 ? 115.628 153.905 147.441 1.00 116.62 397 ILE A N 1
ATOM 5551 C CA . ILE A 1 397 ? 116.130 155.205 147.009 1.00 111.55 397 ILE A CA 1
ATOM 5552 C C . ILE A 1 397 ? 115.027 156.248 147.084 1.00 117.66 397 ILE A C 1
ATOM 5553 O O . ILE A 1 397 ? 115.261 157.391 147.489 1.00 124.73 397 ILE A O 1
ATOM 5569 N N . ASP A 1 398 ? 113.812 155.881 146.683 1.00 124.35 398 ASP A N 1
ATOM 5570 C CA . ASP A 1 398 ? 112.704 156.826 146.670 1.00 125.51 398 ASP A CA 1
ATOM 5571 C C . ASP A 1 398 ? 112.026 156.973 148.023 1.00 128.94 398 ASP A C 1
ATOM 5572 O O . ASP A 1 398 ? 111.214 157.888 148.190 1.00 129.24 398 ASP A O 1
ATOM 5581 N N . ARG A 1 399 ? 112.331 156.108 148.986 1.00 129.14 399 ARG A N 1
ATOM 5582 C CA . ARG A 1 399 ? 111.668 156.172 150.281 1.00 124.36 399 ARG A CA 1
ATOM 5583 C C . ARG A 1 399 ? 112.013 157.470 150.994 1.00 127.91 399 ARG A C 1
ATOM 5584 O O . ARG A 1 399 ? 113.163 157.912 150.985 1.00 136.81 399 ARG A O 1
ATOM 5605 N N . LYS A 1 400 ? 111.013 158.081 151.606 1.00 120.72 400 LYS A N 1
ATOM 5606 C CA . LYS A 1 400 ? 111.229 159.316 152.348 1.00 133.27 400 LYS A CA 1
ATOM 5607 C C . LYS A 1 400 ? 111.521 158.997 153.809 1.00 142.99 400 LYS A C 1
ATOM 5608 O O . LYS A 1 400 ? 110.702 158.351 154.468 1.00 144.47 400 LYS A O 1
ATOM 5627 N N . PRO A 1 401 ? 112.661 159.423 154.349 1.00 143.94 401 PRO A N 1
ATOM 5628 C CA . PRO A 1 401 ? 112.963 159.106 155.745 1.00 135.62 401 PRO A CA 1
ATOM 5629 C C . PRO A 1 401 ? 112.061 159.869 156.699 1.00 145.07 401 PRO A C 1
ATOM 5630 O O . PRO A 1 401 ? 111.734 161.038 156.484 1.00 145.12 401 PRO A O 1
ATOM 5641 N N . ILE A 1 402 ? 111.661 159.188 157.774 1.00 148.81 402 ILE A N 1
ATOM 5642 C CA . ILE A 1 402 ? 110.804 159.819 158.770 1.00 147.22 402 ILE A CA 1
ATOM 5643 C C . ILE A 1 402 ? 111.533 160.976 159.441 1.00 150.35 402 ILE A C 1
ATOM 5644 O O . ILE A 1 402 ? 110.974 162.065 159.614 1.00 145.81 402 ILE A O 1
ATOM 5660 N N . ILE A 1 403 ? 112.783 160.756 159.839 1.00 150.62 403 ILE A N 1
ATOM 5661 C CA . ILE A 1 403 ? 113.644 161.800 160.378 1.00 146.15 403 ILE A CA 1
ATOM 5662 C C . ILE A 1 403 ? 115.040 161.587 159.816 1.00 142.50 403 ILE A C 1
ATOM 5663 O O . ILE A 1 403 ? 115.555 160.465 159.820 1.00 140.63 403 ILE A O 1
ATOM 5679 N N . ASP A 1 404 ? 115.654 162.665 159.335 1.00 144.57 404 ASP A N 1
ATOM 5680 C CA . ASP A 1 404 ? 116.944 162.563 158.673 1.00 153.12 404 ASP A CA 1
ATOM 5681 C C . ASP A 1 404 ? 117.764 163.807 158.967 1.00 153.29 404 ASP A C 1
ATOM 5682 O O . ASP A 1 404 ? 117.219 164.865 159.294 1.00 155.06 404 ASP A O 1
ATOM 5691 N N . CYS A 1 405 ? 119.080 163.669 158.840 1.00 149.49 405 CYS A N 1
ATOM 5692 C CA . CYS A 1 405 ? 119.999 164.787 159.039 1.00 162.23 405 CYS A CA 1
ATOM 5693 C C . CYS A 1 405 ? 119.863 165.754 157.868 1.00 168.92 405 CYS A C 1
ATOM 5694 O O . CYS A 1 405 ? 120.339 165.489 156.764 1.00 154.37 405 CYS A O 1
ATOM 5702 N N . MET A 1 406 ? 119.214 166.888 158.113 1.00 170.11 406 MET A N 1
ATOM 5703 C CA . MET A 1 406 ? 118.996 167.894 157.083 1.00 167.27 406 MET A CA 1
ATOM 5704 C C . MET A 1 406 ? 118.927 169.257 157.756 1.00 172.52 406 MET A C 1
ATOM 5705 O O . MET A 1 406 ? 118.659 169.368 158.954 1.00 169.94 406 MET A O 1
ATOM 5719 N N . SER A 1 407 ? 119.163 170.300 156.962 1.00 178.53 407 SER A N 1
ATOM 5720 C CA . SER A 1 407 ? 119.378 171.640 157.492 1.00 180.45 407 SER A CA 1
ATOM 5721 C C . SER A 1 407 ? 118.102 172.458 157.641 1.00 177.84 407 SER A C 1
ATOM 5722 O O . SER A 1 407 ? 118.156 173.550 158.216 1.00 173.15 407 SER A O 1
ATOM 5730 N N . GLU A 1 408 ? 116.963 171.968 157.151 1.00 179.33 408 GLU A N 1
ATOM 5731 C CA . GLU A 1 408 ? 115.737 172.755 157.137 1.00 188.87 408 GLU A CA 1
ATOM 5732 C C . GLU A 1 408 ? 114.663 172.168 158.047 1.00 180.09 408 GLU A C 1
ATOM 5733 O O . GLU A 1 408 ? 113.498 172.569 157.952 1.00 180.17 408 GLU A O 1
ATOM 5745 N N . ASP A 1 409 ? 115.022 171.250 158.943 1.00 172.48 409 ASP A N 1
ATOM 5746 C CA . ASP A 1 409 ? 114.001 170.540 159.702 1.00 180.26 409 ASP A CA 1
ATOM 5747 C C . ASP A 1 409 ? 113.344 171.403 160.772 1.00 177.33 409 ASP A C 1
ATOM 5748 O O . ASP A 1 409 ? 112.176 171.166 161.096 1.00 177.79 409 ASP A O 1
ATOM 5757 N N . GLY A 1 410 ? 114.037 172.391 161.328 1.00 164.66 410 GLY A N 1
ATOM 5758 C CA . GLY A 1 410 ? 113.404 173.185 162.361 1.00 165.57 410 GLY A CA 1
ATOM 5759 C C . GLY A 1 410 ? 114.334 174.210 162.970 1.00 162.26 410 GLY A C 1
ATOM 5760 O O . GLY A 1 410 ? 115.388 174.539 162.426 1.00 147.51 410 GLY A O 1
ATOM 5764 N N . TYR A 1 411 ? 113.902 174.705 164.129 1.00 169.22 411 TYR A N 1
ATOM 5765 C CA . TYR A 1 411 ? 114.510 175.843 164.796 1.00 167.03 411 TYR A CA 1
ATOM 5766 C C . TYR A 1 411 ? 115.887 175.462 165.342 1.00 167.38 411 TYR A C 1
ATOM 5767 O O . TYR A 1 411 ? 116.251 174.285 165.430 1.00 164.58 411 TYR A O 1
ATOM 5785 N N . LYS A 1 412 ? 116.663 176.480 165.712 1.00 167.21 412 LYS A N 1
ATOM 5786 C CA . LYS A 1 412 ? 118.014 176.297 166.241 1.00 164.11 412 LYS A CA 1
ATOM 5787 C C . LYS A 1 412 ? 118.157 177.197 167.466 1.00 171.28 412 LYS A C 1
ATOM 5788 O O . LYS A 1 412 ? 118.149 178.424 167.341 1.00 174.45 412 LYS A O 1
ATOM 5807 N N . LEU A 1 413 ? 118.286 176.588 168.644 1.00 173.04 413 LEU A N 1
ATOM 5808 C CA . LEU A 1 413 ? 118.438 177.357 169.870 1.00 180.05 413 LEU A CA 1
ATOM 5809 C C . LEU A 1 413 ? 119.884 177.814 170.046 1.00 183.99 413 LEU A C 1
ATOM 5810 O O . LEU A 1 413 ? 120.779 177.470 169.270 1.00 181.09 413 LEU A O 1
ATOM 5826 N N . ASP A 1 414 ? 120.104 178.605 171.095 1.00 188.77 414 ASP A N 1
ATOM 5827 C CA . ASP A 1 414 ? 121.426 179.103 171.438 1.00 194.28 414 ASP A CA 1
ATOM 5828 C C . ASP A 1 414 ? 121.500 179.337 172.939 1.00 195.62 414 ASP A C 1
ATOM 5829 O O . ASP A 1 414 ? 120.495 179.648 173.583 1.00 189.58 414 ASP A O 1
ATOM 5838 N N . ARG A 1 415 ? 122.706 179.188 173.490 1.00 200.94 415 ARG A N 1
ATOM 5839 C CA . ARG A 1 415 ? 122.939 179.383 174.921 1.00 202.69 415 ARG A CA 1
ATOM 5840 C C . ARG A 1 415 ? 121.973 178.548 175.755 1.00 197.35 415 ARG A C 1
ATOM 5841 O O . ARG A 1 415 ? 121.409 179.024 176.742 1.00 192.77 415 ARG A O 1
ATOM 5862 N N . ILE A 1 416 ? 121.776 177.289 175.361 1.00 195.17 416 ILE A N 1
ATOM 5863 C CA . ILE A 1 416 ? 120.766 176.467 176.010 1.00 192.19 416 ILE A CA 1
ATOM 5864 C C . ILE A 1 416 ? 121.217 176.082 177.414 1.00 188.96 416 ILE A C 1
ATOM 5865 O O . ILE A 1 416 ? 122.405 175.861 177.677 1.00 183.31 416 ILE A O 1
ATOM 5881 N N . LYS A 1 417 ? 120.247 176.000 178.328 1.00 189.13 417 LYS A N 1
ATOM 5882 C CA . LYS A 1 417 ? 120.543 175.570 179.689 1.00 184.83 417 LYS A CA 1
ATOM 5883 C C . LYS A 1 417 ? 120.896 174.092 179.742 1.00 181.52 417 LYS A C 1
ATOM 5884 O O . LYS A 1 417 ? 121.652 173.667 180.623 1.00 175.37 417 LYS A O 1
ATOM 5903 N N . GLY A 1 418 ? 120.366 173.300 178.816 1.00 177.76 418 GLY A N 1
ATOM 5904 C CA . GLY A 1 418 ? 120.519 171.865 178.870 1.00 172.97 418 GLY A CA 1
ATOM 5905 C C . GLY A 1 418 ? 119.411 171.140 179.596 1.00 173.07 418 GLY A C 1
ATOM 5906 O O . GLY A 1 418 ? 119.407 169.904 179.608 1.00 169.55 418 GLY A O 1
ATOM 5910 N N . GLU A 1 419 ? 118.471 171.861 180.203 1.00 172.48 419 GLU A N 1
ATOM 5911 C CA . GLU A 1 419 ? 117.345 171.209 180.853 1.00 167.78 419 GLU A CA 1
ATOM 5912 C C . GLU A 1 419 ? 116.574 170.371 179.847 1.00 162.15 419 GLU A C 1
ATOM 5913 O O . GLU A 1 419 ? 116.361 170.782 178.704 1.00 165.23 419 GLU A O 1
ATOM 5925 N N . ILE A 1 420 ? 116.158 169.185 180.277 1.00 154.90 420 ILE A N 1
ATOM 5926 C CA . ILE A 1 420 ? 115.464 168.238 179.415 1.00 158.39 420 ILE A CA 1
ATOM 5927 C C . ILE A 1 420 ? 114.360 167.573 180.220 1.00 162.50 420 ILE A C 1
ATOM 5928 O O . ILE A 1 420 ? 114.548 167.243 181.395 1.00 170.16 420 ILE A O 1
ATOM 5944 N N . GLU A 1 421 ? 113.206 167.379 179.586 1.00 162.79 421 GLU A N 1
ATOM 5945 C CA . GLU A 1 421 ? 112.032 166.852 180.263 1.00 164.38 421 GLU A CA 1
ATOM 5946 C C . GLU A 1 421 ? 111.269 165.925 179.332 1.00 162.86 421 GLU A C 1
ATOM 5947 O O . GLU A 1 421 ? 111.364 166.043 178.108 1.00 163.31 421 GLU A O 1
ATOM 5959 N N . PHE A 1 422 ? 110.517 165.001 179.922 1.00 163.08 422 PHE A N 1
ATOM 5960 C CA . PHE A 1 422 ? 109.579 164.150 179.203 1.00 165.40 422 PHE A CA 1
ATOM 5961 C C . PHE A 1 422 ? 108.162 164.548 179.582 1.00 171.62 422 PHE A C 1
ATOM 5962 O O . PHE A 1 422 ? 107.942 165.133 180.648 1.00 170.32 422 PHE A O 1
ATOM 5979 N N . HIS A 1 423 ? 107.207 164.240 178.711 1.00 171.89 423 HIS A N 1
ATOM 5980 C CA . HIS A 1 423 ? 105.796 164.502 178.960 1.00 171.80 423 HIS A CA 1
ATOM 5981 C C . HIS A 1 423 ? 104.976 163.315 178.476 1.00 175.09 423 HIS A C 1
ATOM 5982 O O . HIS A 1 423 ? 104.687 163.206 177.280 1.00 175.16 423 HIS A O 1
ATOM 5996 N N . ASN A 1 424 ? 104.601 162.435 179.403 1.00 179.27 424 ASN A N 1
ATOM 5997 C CA . ASN A 1 424 ? 103.706 161.321 179.096 1.00 175.67 424 ASN A CA 1
ATOM 5998 C C . ASN A 1 424 ? 104.202 160.526 177.893 1.00 171.69 424 ASN A C 1
ATOM 5999 O O . ASN A 1 424 ? 103.419 160.119 177.033 1.00 173.74 424 ASN A O 1
ATOM 6010 N N . VAL A 1 425 ? 105.512 160.302 177.823 1.00 169.30 425 VAL A N 1
ATOM 6011 C CA . VAL A 1 425 ? 106.088 159.636 176.663 1.00 169.90 425 VAL A CA 1
ATOM 6012 C C . VAL A 1 425 ? 105.701 158.165 176.673 1.00 172.24 425 VAL A C 1
ATOM 6013 O O . VAL A 1 425 ? 105.858 157.469 177.684 1.00 173.52 425 VAL A O 1
ATOM 6026 N N . THR A 1 426 ? 105.193 157.687 175.540 1.00 174.04 426 THR A N 1
ATOM 6027 C CA . THR A 1 426 ? 104.837 156.288 175.350 1.00 173.91 426 THR A CA 1
ATOM 6028 C C . THR A 1 426 ? 105.468 155.820 174.050 1.00 169.11 426 THR A C 1
ATOM 6029 O O . THR A 1 426 ? 105.332 156.488 173.022 1.00 169.96 426 THR A O 1
ATOM 6040 N N . PHE A 1 427 ? 106.153 154.680 174.090 1.00 165.27 427 PHE A N 1
ATOM 6041 C CA . PHE A 1 427 ? 106.967 154.272 172.957 1.00 164.87 427 PHE A CA 1
ATOM 6042 C C . PHE A 1 427 ? 107.086 152.758 172.903 1.00 165.88 427 PHE A C 1
ATOM 6043 O O . PHE A 1 427 ? 107.260 152.096 173.929 1.00 169.02 427 PHE A O 1
ATOM 6060 N N . HIS A 1 428 ? 106.991 152.217 171.688 1.00 165.73 428 HIS A N 1
ATOM 6061 C CA . HIS A 1 428 ? 107.369 150.839 171.409 1.00 166.93 428 HIS A CA 1
ATOM 6062 C C . HIS A 1 428 ? 108.198 150.807 170.135 1.00 165.53 428 HIS A C 1
ATOM 6063 O O . HIS A 1 428 ? 107.974 151.602 169.219 1.00 163.89 428 HIS A O 1
ATOM 6077 N N . TYR A 1 429 ? 109.147 149.882 170.080 1.00 166.13 429 TYR A N 1
ATOM 6078 C CA . TYR A 1 429 ? 110.072 149.842 168.960 1.00 164.60 429 TYR A CA 1
ATOM 6079 C C . TYR A 1 429 ? 109.322 149.508 167.672 1.00 168.50 429 TYR A C 1
ATOM 6080 O O . TYR A 1 429 ? 108.422 148.662 167.680 1.00 178.05 429 TYR A O 1
ATOM 6098 N N . PRO A 1 430 ? 109.664 150.146 166.550 1.00 166.02 430 PRO A N 1
ATOM 6099 C CA . PRO A 1 430 ? 108.972 149.829 165.292 1.00 167.60 430 PRO A CA 1
ATOM 6100 C C . PRO A 1 430 ? 109.137 148.388 164.850 1.00 170.26 430 PRO A C 1
ATOM 6101 O O . PRO A 1 430 ? 108.238 147.858 164.189 1.00 170.70 430 PRO A O 1
ATOM 6112 N N . SER A 1 431 ? 110.253 147.739 165.180 1.00 174.64 431 SER A N 1
ATOM 6113 C CA . SER A 1 431 ? 110.447 146.342 164.816 1.00 175.53 431 SER A CA 1
ATOM 6114 C C . SER A 1 431 ? 109.628 145.389 165.674 1.00 182.92 431 SER A C 1
ATOM 6115 O O . SER A 1 431 ? 109.570 144.195 165.362 1.00 180.05 431 SER A O 1
ATOM 6123 N N . ARG A 1 432 ? 109.005 145.880 166.739 1.00 185.54 432 ARG A N 1
ATOM 6124 C CA . ARG A 1 432 ? 108.209 145.050 167.632 1.00 182.21 432 ARG A CA 1
ATOM 6125 C C . ARG A 1 432 ? 107.179 145.930 168.325 1.00 181.96 432 ARG A C 1
ATOM 6126 O O . ARG A 1 432 ? 107.225 146.097 169.550 1.00 180.06 432 ARG A O 1
ATOM 6147 N N . PRO A 1 433 ? 106.236 146.512 167.580 1.00 185.20 433 PRO A N 1
ATOM 6148 C CA . PRO A 1 433 ? 105.293 147.461 168.190 1.00 186.51 433 PRO A CA 1
ATOM 6149 C C . PRO A 1 433 ? 104.392 146.840 169.241 1.00 188.81 433 PRO A C 1
ATOM 6150 O O . PRO A 1 433 ? 103.810 147.579 170.044 1.00 176.53 433 PRO A O 1
ATOM 6161 N N . GLU A 1 434 ? 104.257 145.514 169.260 1.00 195.25 434 GLU A N 1
ATOM 6162 C CA . GLU A 1 434 ? 103.337 144.867 170.186 1.00 193.03 434 GLU A CA 1
ATOM 6163 C C . GLU A 1 434 ? 103.726 145.077 171.643 1.00 190.01 434 GLU A C 1
ATOM 6164 O O . GLU A 1 434 ? 102.849 145.039 172.513 1.00 186.10 434 GLU A O 1
ATOM 6176 N N . VAL A 1 435 ? 105.004 145.304 171.931 1.00 187.38 435 VAL A N 1
ATOM 6177 C CA . VAL A 1 435 ? 105.504 145.398 173.299 1.00 183.44 435 VAL A CA 1
ATOM 6178 C C . VAL A 1 435 ? 105.775 146.865 173.593 1.00 175.97 435 VAL A C 1
ATOM 6179 O O . VAL A 1 435 ? 106.688 147.461 173.010 1.00 177.88 435 VAL A O 1
ATOM 6192 N N . LYS A 1 436 ? 105.000 147.441 174.508 1.00 170.88 436 LYS A N 1
ATOM 6193 C CA . LYS A 1 436 ? 105.230 148.821 174.912 1.00 177.53 436 LYS A CA 1
ATOM 6194 C C . LYS A 1 436 ? 106.387 148.892 175.900 1.00 180.54 436 LYS A C 1
ATOM 6195 O O . LYS A 1 436 ? 106.404 148.177 176.907 1.00 178.59 436 LYS A O 1
ATOM 6214 N N . ILE A 1 437 ? 107.354 149.755 175.606 1.00 181.23 437 ILE A N 1
ATOM 6215 C CA . ILE A 1 437 ? 108.557 149.886 176.414 1.00 172.55 437 ILE A CA 1
ATOM 6216 C C . ILE A 1 437 ? 108.433 151.016 177.427 1.00 168.49 437 ILE A C 1
ATOM 6217 O O . ILE A 1 437 ? 108.868 150.875 178.569 1.00 171.47 437 ILE A O 1
ATOM 6233 N N . LEU A 1 438 ? 107.852 152.140 177.024 1.00 170.72 438 LEU A N 1
ATOM 6234 C CA . LEU A 1 438 ? 107.660 153.290 177.897 1.00 177.11 438 LEU A CA 1
ATOM 6235 C C . LEU A 1 438 ? 106.170 153.521 178.100 1.00 179.25 438 LEU A C 1
ATOM 6236 O O . LEU A 1 438 ? 105.402 153.521 177.132 1.00 179.02 438 LEU A O 1
ATOM 6252 N N . ASN A 1 439 ? 105.769 153.720 179.353 1.00 186.49 439 ASN A N 1
ATOM 6253 C CA . ASN A 1 439 ? 104.366 153.843 179.729 1.00 186.72 439 ASN A CA 1
ATOM 6254 C C . ASN A 1 439 ? 104.152 155.169 180.440 1.00 188.31 439 ASN A C 1
ATOM 6255 O O . ASN A 1 439 ? 104.507 155.308 181.615 1.00 192.88 439 ASN A O 1
ATOM 6266 N N . ASP A 1 440 ? 103.564 156.134 179.733 1.00 183.79 440 ASP A N 1
ATOM 6267 C CA . ASP A 1 440 ? 103.211 157.423 180.326 1.00 184.87 440 ASP A CA 1
ATOM 6268 C C . ASP A 1 440 ? 104.373 157.993 181.133 1.00 186.73 440 ASP A C 1
ATOM 6269 O O . ASP A 1 440 ? 104.202 158.493 182.247 1.00 182.40 440 ASP A O 1
ATOM 6278 N N . LEU A 1 441 ? 105.570 157.918 180.563 1.00 186.98 441 LEU A N 1
ATOM 6279 C CA . LEU A 1 441 ? 106.772 158.315 181.282 1.00 183.86 441 LEU A CA 1
ATOM 6280 C C . LEU A 1 441 ? 106.802 159.827 181.465 1.00 178.05 441 LEU A C 1
ATOM 6281 O O . LEU A 1 441 ? 106.604 160.581 180.507 1.00 176.07 441 LEU A O 1
ATOM 6297 N N . ASN A 1 442 ? 107.039 160.266 182.697 1.00 174.70 442 ASN A N 1
ATOM 6298 C CA . ASN A 1 442 ? 107.189 161.677 183.026 1.00 178.70 442 ASN A CA 1
ATOM 6299 C C . ASN A 1 442 ? 108.433 161.837 183.887 1.00 181.46 442 ASN A C 1
ATOM 6300 O O . ASN A 1 442 ? 108.579 161.150 184.904 1.00 182.76 442 ASN A O 1
ATOM 6311 N N . MET A 1 443 ? 109.324 162.737 183.481 1.00 179.69 443 MET A N 1
ATOM 6312 C CA . MET A 1 443 ? 110.570 162.950 184.200 1.00 171.90 443 MET A CA 1
ATOM 6313 C C . MET A 1 443 ? 111.193 164.251 183.723 1.00 173.33 443 MET A C 1
ATOM 6314 O O . MET A 1 443 ? 110.907 164.719 182.619 1.00 178.22 443 MET A O 1
ATOM 6328 N N . VAL A 1 444 ? 112.046 164.827 184.565 1.00 169.17 444 VAL A N 1
ATOM 6329 C CA . VAL A 1 444 ? 112.762 166.054 184.236 1.00 170.20 444 VAL A CA 1
ATOM 6330 C C . VAL A 1 444 ? 114.172 165.951 184.796 1.00 170.11 444 VAL A C 1
ATOM 6331 O O . VAL A 1 444 ? 114.368 165.512 185.933 1.00 175.43 444 VAL A O 1
ATOM 6344 N N . ILE A 1 445 ? 115.153 166.361 183.997 1.00 168.92 445 ILE A N 1
ATOM 6345 C CA . ILE A 1 445 ? 116.557 166.346 184.388 1.00 166.31 445 ILE A CA 1
ATOM 6346 C C . ILE A 1 445 ? 117.029 167.789 184.479 1.00 164.91 445 ILE A C 1
ATOM 6347 O O . ILE A 1 445 ? 117.064 168.503 183.469 1.00 169.33 445 ILE A O 1
ATOM 6363 N N . LYS A 1 446 ? 117.410 168.215 185.678 1.00 161.87 446 LYS A N 1
ATOM 6364 C CA . LYS A 1 446 ? 117.760 169.609 185.882 1.00 171.51 446 LYS A CA 1
ATOM 6365 C C . LYS A 1 446 ? 119.052 169.944 185.139 1.00 175.59 446 LYS A C 1
ATOM 6366 O O . LYS A 1 446 ? 119.872 169.062 184.873 1.00 173.16 446 LYS A O 1
ATOM 6385 N N . PRO A 1 447 ? 119.255 171.210 184.783 1.00 178.32 447 PRO A N 1
ATOM 6386 C CA . PRO A 1 447 ? 120.509 171.594 184.132 1.00 174.28 447 PRO A CA 1
ATOM 6387 C C . PRO A 1 447 ? 121.689 171.494 185.084 1.00 177.61 447 PRO A C 1
ATOM 6388 O O . PRO A 1 447 ? 121.561 171.679 186.295 1.00 176.85 447 PRO A O 1
ATOM 6399 N N . GLY A 1 448 ? 122.855 171.199 184.514 1.00 177.09 448 GLY A N 1
ATOM 6400 C CA . GLY A 1 448 ? 124.075 171.148 185.294 1.00 177.25 448 GLY A CA 1
ATOM 6401 C C . GLY A 1 448 ? 124.050 170.181 186.452 1.00 181.27 448 GLY A C 1
ATOM 6402 O O . GLY A 1 448 ? 124.524 170.521 187.538 1.00 182.61 448 GLY A O 1
ATOM 6406 N N . GLU A 1 449 ? 123.505 168.982 186.258 1.00 179.53 449 GLU A N 1
ATOM 6407 C CA . GLU A 1 449 ? 123.427 167.990 187.317 1.00 178.33 449 GLU A CA 1
ATOM 6408 C C . GLU A 1 449 ? 123.456 166.603 186.698 1.00 170.94 449 GLU A C 1
ATOM 6409 O O . GLU A 1 449 ? 123.218 166.430 185.500 1.00 166.53 449 GLU A O 1
ATOM 6421 N N . MET A 1 450 ? 123.755 165.609 187.527 1.00 172.34 450 MET A N 1
ATOM 6422 C CA . MET A 1 450 ? 123.846 164.225 187.085 1.00 176.11 450 MET A CA 1
ATOM 6423 C C . MET A 1 450 ? 122.629 163.467 187.597 1.00 178.21 450 MET A C 1
ATOM 6424 O O . MET A 1 450 ? 122.358 163.460 188.803 1.00 176.91 450 MET A O 1
ATOM 6438 N N . THR A 1 451 ? 121.901 162.836 186.682 1.00 175.50 451 THR A N 1
ATOM 6439 C CA . THR A 1 451 ? 120.716 162.052 187.001 1.00 173.71 451 THR A CA 1
ATOM 6440 C C . THR A 1 451 ? 120.972 160.599 186.633 1.00 171.40 451 THR A C 1
ATOM 6441 O O . THR A 1 451 ? 121.421 160.308 185.521 1.00 170.67 451 THR A O 1
ATOM 6452 N N . ALA A 1 452 ? 120.678 159.695 187.561 1.00 171.72 452 ALA A N 1
ATOM 6453 C CA . ALA A 1 452 ? 120.958 158.277 187.396 1.00 172.66 452 ALA A CA 1
ATOM 6454 C C . ALA A 1 452 ? 119.659 157.520 187.170 1.00 171.77 452 ALA A C 1
ATOM 6455 O O . ALA A 1 452 ? 118.690 157.702 187.914 1.00 175.76 452 ALA A O 1
ATOM 6462 N N . LEU A 1 453 ? 119.647 156.671 186.148 1.00 172.04 453 LEU A N 1
ATOM 6463 C CA . LEU A 1 453 ? 118.496 155.844 185.820 1.00 176.01 453 LEU A CA 1
ATOM 6464 C C . LEU A 1 453 ? 118.769 154.412 186.258 1.00 180.59 453 LEU A C 1
ATOM 6465 O O . LEU A 1 453 ? 119.778 153.820 185.863 1.00 179.64 453 LEU A O 1
ATOM 6481 N N . VAL A 1 454 ? 117.868 153.858 187.070 1.00 185.94 454 VAL A N 1
ATOM 6482 C CA . VAL A 1 454 ? 118.047 152.535 187.651 1.00 184.95 454 VAL A CA 1
ATOM 6483 C C . VAL A 1 454 ? 116.759 151.740 187.498 1.00 187.52 454 VAL A C 1
ATOM 6484 O O . VAL A 1 454 ? 115.660 152.294 187.431 1.00 187.96 454 VAL A O 1
ATOM 6497 N N . GLY A 1 455 ? 116.910 150.419 187.450 1.00 191.72 455 GLY A N 1
ATOM 6498 C CA . GLY A 1 455 ? 115.782 149.527 187.334 1.00 195.25 455 GLY A CA 1
ATOM 6499 C C . GLY A 1 455 ? 116.157 148.212 186.683 1.00 200.34 455 GLY A C 1
ATOM 6500 O O . GLY A 1 455 ? 117.317 147.971 186.333 1.00 198.09 455 GLY A O 1
ATOM 6504 N N . PRO A 1 456 ? 115.176 147.327 186.514 1.00 205.72 456 PRO A N 1
ATOM 6505 C CA . PRO A 1 456 ? 115.445 146.048 185.850 1.00 207.52 456 PRO A CA 1
ATOM 6506 C C . PRO A 1 456 ? 115.893 146.250 184.410 1.00 209.95 456 PRO A C 1
ATOM 6507 O O . PRO A 1 456 ? 115.522 147.223 183.750 1.00 206.54 456 PRO A O 1
ATOM 6518 N N . SER A 1 457 ? 116.697 145.302 183.922 1.00 215.01 457 SER A N 1
ATOM 6519 C CA . SER A 1 457 ? 117.252 145.416 182.578 1.00 216.79 457 SER A CA 1
ATOM 6520 C C . SER A 1 457 ? 116.162 145.576 181.526 1.00 215.89 457 SER A C 1
ATOM 6521 O O . SER A 1 457 ? 116.327 146.348 180.574 1.00 213.42 457 SER A O 1
ATOM 6529 N N . GLY A 1 458 ? 115.051 144.865 181.675 1.00 211.84 458 GLY A N 1
ATOM 6530 C CA . GLY A 1 458 ? 113.970 144.915 180.716 1.00 203.70 458 GLY A CA 1
ATOM 6531 C C . GLY A 1 458 ? 112.965 146.018 180.936 1.00 206.09 458 GLY A C 1
ATOM 6532 O O . GLY A 1 458 ? 111.898 146.004 180.317 1.00 198.45 458 GLY A O 1
ATOM 6536 N N . ALA A 1 459 ? 113.267 146.981 181.804 1.00 207.80 459 ALA A N 1
ATOM 6537 C CA . ALA A 1 459 ? 112.341 148.059 182.119 1.00 205.40 459 ALA A CA 1
ATOM 6538 C C . ALA A 1 459 ? 112.477 149.253 181.184 1.00 202.93 459 ALA A C 1
ATOM 6539 O O . ALA A 1 459 ? 112.093 150.363 181.566 1.00 201.29 459 ALA A O 1
ATOM 6546 N N . GLY A 1 460 ? 113.013 149.060 179.981 1.00 198.55 460 GLY A N 1
ATOM 6547 C CA . GLY A 1 460 ? 113.222 150.177 179.082 1.00 184.00 460 GLY A CA 1
ATOM 6548 C C . GLY A 1 460 ? 114.137 151.240 179.637 1.00 182.02 460 GLY A C 1
ATOM 6549 O O . GLY A 1 460 ? 113.914 152.429 179.399 1.00 174.06 460 GLY A O 1
ATOM 6553 N N . LYS A 1 461 ? 115.166 150.839 180.382 1.00 188.48 461 LYS A N 1
ATOM 6554 C CA . LYS A 1 461 ? 116.005 151.805 181.079 1.00 186.36 461 LYS A CA 1
ATOM 6555 C C . LYS A 1 461 ? 116.802 152.658 180.098 1.00 172.64 461 LYS A C 1
ATOM 6556 O O . LYS A 1 461 ? 116.798 153.890 180.185 1.00 159.77 461 LYS A O 1
ATOM 6575 N N . SER A 1 462 ? 117.487 152.016 179.152 1.00 170.62 462 SER A N 1
ATOM 6576 C CA . SER A 1 462 ? 118.325 152.744 178.209 1.00 163.29 462 SER A CA 1
ATOM 6577 C C . SER A 1 462 ? 117.539 153.337 177.049 1.00 157.51 462 SER A C 1
ATOM 6578 O O . SER A 1 462 ? 118.019 154.283 176.417 1.00 153.01 462 SER A O 1
ATOM 6586 N N . THR A 1 463 ? 116.349 152.814 176.755 1.00 154.96 463 THR A N 1
ATOM 6587 C CA . THR A 1 463 ? 115.597 153.310 175.609 1.00 148.65 463 THR A CA 1
ATOM 6588 C C . THR A 1 463 ? 115.259 154.786 175.757 1.00 144.49 463 THR A C 1
ATOM 6589 O O . THR A 1 463 ? 115.032 155.471 174.757 1.00 146.58 463 THR A O 1
ATOM 6600 N N . ALA A 1 464 ? 115.217 155.294 176.989 1.00 143.80 464 ALA A N 1
ATOM 6601 C CA . ALA A 1 464 ? 114.986 156.721 177.175 1.00 145.80 464 ALA A CA 1
ATOM 6602 C C . ALA A 1 464 ? 116.112 157.546 176.572 1.00 145.28 464 ALA A C 1
ATOM 6603 O O . ALA A 1 464 ? 115.873 158.649 176.071 1.00 143.28 464 ALA A O 1
ATOM 6610 N N . LEU A 1 465 ? 117.342 157.036 176.619 1.00 150.50 465 LEU A N 1
ATOM 6611 C CA . LEU A 1 465 ? 118.466 157.754 176.029 1.00 141.72 465 LEU A CA 1
ATOM 6612 C C . LEU A 1 465 ? 118.300 157.898 174.522 1.00 140.75 465 LEU A C 1
ATOM 6613 O O . LEU A 1 465 ? 118.562 158.966 173.962 1.00 137.44 465 LEU A O 1
ATOM 6629 N N . GLN A 1 466 ? 117.868 156.835 173.848 1.00 136.34 466 GLN A N 1
ATOM 6630 C CA . GLN A 1 466 ? 117.738 156.898 172.399 1.00 126.51 466 GLN A CA 1
ATOM 6631 C C . GLN A 1 466 ? 116.657 157.878 171.973 1.00 127.33 466 GLN A C 1
ATOM 6632 O O . GLN A 1 466 ? 116.572 158.229 170.794 1.00 130.04 466 GLN A O 1
ATOM 6646 N N . LEU A 1 467 ? 115.818 158.325 172.910 1.00 134.09 467 LEU A N 1
ATOM 6647 C CA . LEU A 1 467 ? 114.781 159.290 172.563 1.00 136.78 467 LEU A CA 1
ATOM 6648 C C . LEU A 1 467 ? 115.288 160.720 172.684 1.00 135.04 467 LEU A C 1
ATOM 6649 O O . LEU A 1 467 ? 114.847 161.601 171.938 1.00 137.34 467 LEU A O 1
ATOM 6665 N N . ILE A 1 468 ? 116.204 160.977 173.617 1.00 131.60 468 ILE A N 1
ATOM 6666 C CA . ILE A 1 468 ? 116.660 162.348 173.824 1.00 130.77 468 ILE A CA 1
ATOM 6667 C C . ILE A 1 468 ? 117.731 162.741 172.819 1.00 128.59 468 ILE A C 1
ATOM 6668 O O . ILE A 1 468 ? 118.043 163.930 172.694 1.00 132.33 468 ILE A O 1
ATOM 6684 N N . GLN A 1 469 ? 118.308 161.779 172.107 1.00 125.74 469 GLN A N 1
ATOM 6685 C CA . GLN A 1 469 ? 119.061 162.056 170.895 1.00 121.67 469 GLN A CA 1
ATOM 6686 C C . GLN A 1 469 ? 118.250 161.746 169.644 1.00 122.23 469 GLN A C 1
ATOM 6687 O O . GLN A 1 469 ? 118.797 161.763 168.540 1.00 124.26 469 GLN A O 1
ATOM 6701 N N . ARG A 1 470 ? 116.963 161.460 169.806 1.00 129.78 470 ARG A N 1
ATOM 6702 C CA . ARG A 1 470 ? 116.016 161.333 168.704 1.00 127.38 470 ARG A CA 1
ATOM 6703 C C . ARG A 1 470 ? 116.451 160.285 167.686 1.00 117.64 470 ARG A C 1
ATOM 6704 O O . ARG A 1 470 ? 116.504 160.536 166.482 1.00 115.98 470 ARG A O 1
ATOM 6725 N N . PHE A 1 471 ? 116.758 159.090 168.179 1.00 119.43 471 PHE A N 1
ATOM 6726 C CA . PHE A 1 471 ? 116.791 157.937 167.291 1.00 118.59 471 PHE A CA 1
ATOM 6727 C C . PHE A 1 471 ? 115.390 157.538 166.860 1.00 127.68 471 PHE A C 1
ATOM 6728 O O . PHE A 1 471 ? 115.185 157.167 165.699 1.00 128.10 471 PHE A O 1
ATOM 6745 N N . TYR A 1 472 ? 114.423 157.610 167.773 1.00 129.70 472 TYR A N 1
ATOM 6746 C CA . TYR A 1 472 ? 113.026 157.336 167.483 1.00 122.30 472 TYR A CA 1
ATOM 6747 C C . TYR A 1 472 ? 112.172 158.453 168.057 1.00 126.08 472 TYR A C 1
ATOM 6748 O O . TYR A 1 472 ? 112.461 158.969 169.138 1.00 127.79 472 TYR A O 1
ATOM 6766 N N . ASP A 1 473 ? 111.127 158.820 167.337 1.00 130.70 473 ASP A N 1
ATOM 6767 C CA . ASP A 1 473 ? 110.138 159.706 167.920 1.00 151.38 473 ASP A CA 1
ATOM 6768 C C . ASP A 1 473 ? 109.194 158.910 168.819 1.00 155.07 473 ASP A C 1
ATOM 6769 O O . ASP A 1 473 ? 108.897 157.747 168.541 1.00 154.91 473 ASP A O 1
ATOM 6778 N N . PRO A 1 474 ? 108.710 159.508 169.903 1.00 155.19 474 PRO A N 1
ATOM 6779 C CA . PRO A 1 474 ? 107.799 158.779 170.786 1.00 160.22 474 PRO A CA 1
ATOM 6780 C C . PRO A 1 474 ? 106.459 158.528 170.116 1.00 165.75 474 PRO A C 1
ATOM 6781 O O . PRO A 1 474 ? 105.944 159.363 169.369 1.00 159.15 474 PRO A O 1
ATOM 6792 N N . CYS A 1 475 ? 105.888 157.355 170.395 1.00 171.28 475 CYS A N 1
ATOM 6793 C CA . CYS A 1 475 ? 104.578 157.034 169.839 1.00 168.05 475 CYS A CA 1
ATOM 6794 C C . CYS A 1 475 ? 103.516 157.992 170.360 1.00 165.00 475 CYS A C 1
ATOM 6795 O O . CYS A 1 475 ? 102.697 158.500 169.588 1.00 160.65 475 CYS A O 1
ATOM 6803 N N . GLU A 1 476 ? 103.520 158.255 171.664 1.00 162.34 476 GLU A N 1
ATOM 6804 C CA . GLU A 1 476 ? 102.630 159.238 172.259 1.00 168.70 476 GLU A CA 1
ATOM 6805 C C . GLU A 1 476 ? 103.402 160.007 173.319 1.00 170.94 476 GLU A C 1
ATOM 6806 O O . GLU A 1 476 ? 104.264 159.461 174.010 1.00 171.15 476 GLU A O 1
ATOM 6818 N N . GLY A 1 477 ? 103.070 161.284 173.445 1.00 174.76 477 GLY A N 1
ATOM 6819 C CA . GLY A 1 477 ? 103.765 162.154 174.363 1.00 173.91 477 GLY A CA 1
ATOM 6820 C C . GLY A 1 477 ? 104.791 163.015 173.653 1.00 169.43 477 GLY A C 1
ATOM 6821 O O . GLY A 1 477 ? 104.960 162.972 172.432 1.00 164.84 477 GLY A O 1
ATOM 6825 N N . MET A 1 478 ? 105.496 163.810 174.452 1.00 168.53 478 MET A N 1
ATOM 6826 C CA . MET A 1 478 ? 106.455 164.764 173.925 1.00 163.61 478 MET A CA 1
ATOM 6827 C C . MET A 1 478 ? 107.674 164.788 174.831 1.00 167.29 478 MET A C 1
ATOM 6828 O O . MET A 1 478 ? 107.569 164.584 176.044 1.00 170.00 478 MET A O 1
ATOM 6842 N N . VAL A 1 479 ? 108.832 165.041 174.228 1.00 163.53 479 VAL A N 1
ATOM 6843 C CA . VAL A 1 479 ? 110.094 165.175 174.944 1.00 159.66 479 VAL A CA 1
ATOM 6844 C C . VAL A 1 479 ? 110.696 166.518 174.566 1.00 156.91 479 VAL A C 1
ATOM 6845 O O . VAL A 1 479 ? 110.808 166.844 173.380 1.00 158.61 479 VAL A O 1
ATOM 6858 N N . THR A 1 480 ? 111.084 167.297 175.571 1.00 159.66 480 THR A N 1
ATOM 6859 C CA . THR A 1 480 ? 111.471 168.681 175.356 1.00 164.31 480 THR A CA 1
ATOM 6860 C C . THR A 1 480 ? 112.818 168.952 176.004 1.00 163.22 480 THR A C 1
ATOM 6861 O O . THR A 1 480 ? 113.172 168.344 177.016 1.00 169.20 480 THR A O 1
ATOM 6872 N N . VAL A 1 481 ? 113.562 169.881 175.408 1.00 159.21 481 VAL A N 1
ATOM 6873 C CA . VAL A 1 481 ? 114.832 170.347 175.948 1.00 158.80 481 VAL A CA 1
ATOM 6874 C C . VAL A 1 481 ? 114.763 171.861 176.063 1.00 165.07 481 VAL A C 1
ATOM 6875 O O . VAL A 1 481 ? 114.446 172.549 175.088 1.00 172.19 481 VAL A O 1
ATOM 6888 N N . ASP A 1 482 ? 115.048 172.379 177.256 1.00 168.60 482 ASP A N 1
ATOM 6889 C CA . ASP A 1 482 ? 115.029 173.820 177.492 1.00 176.18 482 ASP A CA 1
ATOM 6890 C C . ASP A 1 482 ? 113.663 174.417 177.169 1.00 175.55 482 ASP A C 1
ATOM 6891 O O . ASP A 1 482 ? 113.551 175.591 176.809 1.00 168.41 482 ASP A O 1
ATOM 6900 N N . GLY A 1 483 ? 112.610 173.610 177.296 1.00 172.28 483 GLY A N 1
ATOM 6901 C CA . GLY A 1 483 ? 111.261 174.058 177.023 1.00 171.35 483 GLY A CA 1
ATOM 6902 C C . GLY A 1 483 ? 110.812 173.907 175.588 1.00 169.88 483 GLY A C 1
ATOM 6903 O O . GLY A 1 483 ? 109.629 174.127 175.302 1.00 165.13 483 GLY A O 1
ATOM 6907 N N . HIS A 1 484 ? 111.707 173.545 174.676 1.00 169.51 484 HIS A N 1
ATOM 6908 C CA . HIS A 1 484 ? 111.342 173.361 173.281 1.00 160.97 484 HIS A CA 1
ATOM 6909 C C . HIS A 1 484 ? 111.090 171.891 172.985 1.00 159.87 484 HIS A C 1
ATOM 6910 O O . HIS A 1 484 ? 111.766 171.005 173.512 1.00 164.32 484 HIS A O 1
ATOM 6924 N N . ASP A 1 485 ? 110.106 171.636 172.131 1.00 158.01 485 ASP A N 1
ATOM 6925 C CA . ASP A 1 485 ? 109.848 170.275 171.689 1.00 158.32 485 ASP A CA 1
ATOM 6926 C C . ASP A 1 485 ? 111.027 169.762 170.871 1.00 159.30 485 ASP A C 1
ATOM 6927 O O . ASP A 1 485 ? 111.672 170.511 170.134 1.00 164.63 485 ASP A O 1
ATOM 6936 N N . ILE A 1 486 ? 111.312 168.466 171.006 1.00 153.82 486 ILE A N 1
ATOM 6937 C CA . ILE A 1 486 ? 112.392 167.883 170.218 1.00 154.40 486 ILE A CA 1
ATOM 6938 C C . ILE A 1 486 ? 112.103 168.031 168.733 1.00 161.65 486 ILE A C 1
ATOM 6939 O O . ILE A 1 486 ? 113.018 168.275 167.938 1.00 160.48 486 ILE A O 1
ATOM 6955 N N . ARG A 1 487 ? 110.846 167.893 168.330 1.00 161.66 487 ARG A N 1
ATOM 6956 C CA . ARG A 1 487 ? 110.467 168.240 166.972 1.00 158.88 487 ARG A CA 1
ATOM 6957 C C . ARG A 1 487 ? 110.609 169.743 166.780 1.00 162.00 487 ARG A C 1
ATOM 6958 O O . ARG A 1 487 ? 110.631 170.514 167.742 1.00 162.75 487 ARG A O 1
ATOM 6979 N N . SER A 1 488 ? 110.712 170.161 165.525 1.00 160.18 488 SER A N 1
ATOM 6980 C CA . SER A 1 488 ? 110.916 171.566 165.195 1.00 165.05 488 SER A CA 1
ATOM 6981 C C . SER A 1 488 ? 112.229 172.088 165.754 1.00 159.38 488 SER A C 1
ATOM 6982 O O . SER A 1 488 ? 112.401 173.299 165.924 1.00 159.01 488 SER A O 1
ATOM 6990 N N . LEU A 1 489 ? 113.155 171.187 166.058 1.00 155.00 489 LEU A N 1
ATOM 6991 C CA . LEU A 1 489 ? 114.480 171.544 166.535 1.00 157.93 489 LEU A CA 1
ATOM 6992 C C . LEU A 1 489 ? 115.494 170.872 165.625 1.00 155.70 489 LEU A C 1
ATOM 6993 O O . LEU A 1 489 ? 115.450 169.651 165.443 1.00 150.17 489 LEU A O 1
ATOM 7009 N N . ASN A 1 490 ? 116.389 171.664 165.046 1.00 154.71 490 ASN A N 1
ATOM 7010 C CA . ASN A 1 490 ? 117.274 171.155 164.009 1.00 155.09 490 ASN A CA 1
ATOM 7011 C C . ASN A 1 490 ? 118.026 169.930 164.509 1.00 150.81 490 ASN A C 1
ATOM 7012 O O . ASN A 1 490 ? 118.845 170.023 165.428 1.00 153.94 490 ASN A O 1
ATOM 7023 N N . ILE A 1 491 ? 117.750 168.778 163.894 1.00 142.48 491 ILE A N 1
ATOM 7024 C CA . ILE A 1 491 ? 118.338 167.530 164.364 1.00 137.79 491 ILE A CA 1
ATOM 7025 C C . ILE A 1 491 ? 119.855 167.587 164.300 1.00 139.72 491 ILE A C 1
ATOM 7026 O O . ILE A 1 491 ? 120.537 167.125 165.220 1.00 141.14 491 ILE A O 1
ATOM 7042 N N . GLN A 1 492 ? 120.412 168.155 163.231 1.00 146.48 492 GLN A N 1
ATOM 7043 C CA . GLN A 1 492 ? 121.862 168.275 163.144 1.00 144.86 492 GLN A CA 1
ATOM 7044 C C . GLN A 1 492 ? 122.403 169.084 164.312 1.00 141.73 492 GLN A C 1
ATOM 7045 O O . GLN A 1 492 ? 123.408 168.715 164.928 1.00 148.39 492 GLN A O 1
ATOM 7059 N N . TRP A 1 493 ? 121.744 170.196 164.631 1.00 138.57 493 TRP A N 1
ATOM 7060 C CA . TRP A 1 493 ? 122.191 171.019 165.747 1.00 136.77 493 TRP A CA 1
ATOM 7061 C C . TRP A 1 493 ? 121.921 170.339 167.080 1.00 141.09 493 TRP A C 1
ATOM 7062 O O . TRP A 1 493 ? 122.713 170.466 168.020 1.00 146.23 493 TRP A O 1
ATOM 7083 N N . LEU A 1 494 ? 120.800 169.626 167.192 1.00 137.66 494 LEU A N 1
ATOM 7084 C CA . LEU A 1 494 ? 120.467 168.971 168.450 1.00 136.75 494 LEU A CA 1
ATOM 7085 C C . LEU A 1 494 ? 121.513 167.925 168.812 1.00 138.80 494 LEU A C 1
ATOM 7086 O O . LEU A 1 494 ? 122.065 167.933 169.916 1.00 142.89 494 LEU A O 1
ATOM 7102 N N . ARG A 1 495 ? 121.805 167.016 167.883 1.00 130.79 495 ARG A N 1
ATOM 7103 C CA . ARG A 1 495 ? 122.755 165.952 168.180 1.00 122.69 495 ARG A CA 1
ATOM 7104 C C . ARG A 1 495 ? 124.149 166.506 168.437 1.00 133.19 495 ARG A C 1
ATOM 7105 O O . ARG A 1 495 ? 124.948 165.872 169.133 1.00 137.67 495 ARG A O 1
ATOM 7126 N N . ASP A 1 496 ? 124.462 167.681 167.892 1.00 134.08 496 ASP A N 1
ATOM 7127 C CA . ASP A 1 496 ? 125.749 168.300 168.169 1.00 134.80 496 ASP A CA 1
ATOM 7128 C C . ASP A 1 496 ? 125.856 168.808 169.597 1.00 137.55 496 ASP A C 1
ATOM 7129 O O . ASP A 1 496 ? 126.966 169.114 170.043 1.00 142.25 496 ASP A O 1
ATOM 7138 N N . GLN A 1 497 ? 124.741 168.923 170.315 1.00 135.06 497 GLN A N 1
ATOM 7139 C CA . GLN A 1 497 ? 124.792 169.276 171.727 1.00 134.56 497 GLN A CA 1
ATOM 7140 C C . GLN A 1 497 ? 124.972 168.061 172.622 1.00 136.56 497 GLN A C 1
ATOM 7141 O O . GLN A 1 497 ? 125.199 168.224 173.825 1.00 143.24 497 GLN A O 1
ATOM 7155 N N . ILE A 1 498 ? 124.884 166.857 172.068 1.00 134.61 498 ILE A N 1
ATOM 7156 C CA . ILE A 1 498 ? 124.816 165.627 172.845 1.00 138.64 498 ILE A CA 1
ATOM 7157 C C . ILE A 1 498 ? 126.018 164.759 172.513 1.00 140.53 498 ILE A C 1
ATOM 7158 O O . ILE A 1 498 ? 126.327 164.531 171.338 1.00 144.76 498 ILE A O 1
ATOM 7174 N N . GLY A 1 499 ? 126.689 164.278 173.547 1.00 135.50 499 GLY A N 1
ATOM 7175 C CA . GLY A 1 499 ? 127.754 163.298 173.397 1.00 130.14 499 GLY A CA 1
ATOM 7176 C C . GLY A 1 499 ? 127.435 162.075 174.233 1.00 129.94 499 GLY A C 1
ATOM 7177 O O . GLY A 1 499 ? 127.064 162.198 175.400 1.00 141.38 499 GLY A O 1
ATOM 7181 N N . ILE A 1 500 ? 127.576 160.900 173.630 1.00 124.45 500 ILE A N 1
ATOM 7182 C CA . ILE A 1 500 ? 127.159 159.648 174.246 1.00 132.73 500 ILE A CA 1
ATOM 7183 C C . ILE A 1 500 ? 128.361 158.726 174.360 1.00 137.08 500 ILE A C 1
ATOM 7184 O O . ILE A 1 500 ? 129.109 158.548 173.395 1.00 138.50 500 ILE A O 1
ATOM 7200 N N . VAL A 1 501 ? 128.539 158.143 175.539 1.00 139.53 501 VAL A N 1
ATOM 7201 C CA . VAL A 1 501 ? 129.483 157.054 175.751 1.00 133.09 501 VAL A CA 1
ATOM 7202 C C . VAL A 1 501 ? 128.691 155.764 175.593 1.00 139.98 501 VAL A C 1
ATOM 7203 O O . VAL A 1 501 ? 127.885 155.407 176.456 1.00 150.69 501 VAL A O 1
ATOM 7216 N N . GLU A 1 502 ? 128.927 155.057 174.497 1.00 144.00 502 GLU A N 1
ATOM 7217 C CA . GLU A 1 502 ? 128.061 153.960 174.107 1.00 149.44 502 GLU A CA 1
ATOM 7218 C C . GLU A 1 502 ? 128.220 152.776 175.054 1.00 154.41 502 GLU A C 1
ATOM 7219 O O . GLU A 1 502 ? 129.172 152.688 175.831 1.00 157.35 502 GLU A O 1
ATOM 7231 N N . GLN A 1 503 ? 127.255 151.858 174.978 1.00 156.47 503 GLN A N 1
ATOM 7232 C CA . GLN A 1 503 ? 127.315 150.653 175.797 1.00 164.85 503 GLN A CA 1
ATOM 7233 C C . GLN A 1 503 ? 128.535 149.811 175.457 1.00 163.49 503 GLN A C 1
ATOM 7234 O O . GLN A 1 503 ? 129.197 149.288 176.359 1.00 165.26 503 GLN A O 1
ATOM 7248 N N . GLU A 1 504 ? 128.848 149.672 174.172 1.00 157.62 504 GLU A N 1
ATOM 7249 C CA . GLU A 1 504 ? 130.048 148.989 173.728 1.00 158.99 504 GLU A CA 1
ATOM 7250 C C . GLU A 1 504 ? 130.880 149.943 172.883 1.00 158.13 504 GLU A C 1
ATOM 7251 O O . GLU A 1 504 ? 130.366 150.521 171.919 1.00 155.64 504 GLU A O 1
ATOM 7263 N N . PRO A 1 505 ? 132.159 150.127 173.204 1.00 158.51 505 PRO A N 1
ATOM 7264 C CA . PRO A 1 505 ? 132.969 151.066 172.427 1.00 152.48 505 PRO A CA 1
ATOM 7265 C C . PRO A 1 505 ? 133.067 150.632 170.975 1.00 146.12 505 PRO A C 1
ATOM 7266 O O . PRO A 1 505 ? 133.178 149.443 170.671 1.00 145.73 505 PRO A O 1
ATOM 7277 N N . VAL A 1 506 ? 133.015 151.610 170.078 1.00 140.11 506 VAL A N 1
ATOM 7278 C CA . VAL A 1 506 ? 133.124 151.372 168.646 1.00 139.36 506 VAL A CA 1
ATOM 7279 C C . VAL A 1 506 ? 134.101 152.381 168.068 1.00 142.38 506 VAL A C 1
ATOM 7280 O O . VAL A 1 506 ? 133.924 153.592 168.239 1.00 139.35 506 VAL A O 1
ATOM 7293 N N . LEU A 1 507 ? 135.128 151.883 167.387 1.00 145.11 507 LEU A N 1
ATOM 7294 C CA . LEU A 1 507 ? 136.140 152.715 166.760 1.00 139.22 507 LEU A CA 1
ATOM 7295 C C . LEU A 1 507 ? 136.181 152.400 165.274 1.00 139.43 507 LEU A C 1
ATOM 7296 O O . LEU A 1 507 ? 135.913 151.272 164.856 1.00 142.28 507 LEU A O 1
ATOM 7312 N N . PHE A 1 508 ? 136.515 153.408 164.479 1.00 139.99 508 PHE A N 1
ATOM 7313 C CA . PHE A 1 508 ? 136.554 153.280 163.033 1.00 144.59 508 PHE A CA 1
ATOM 7314 C C . PHE A 1 508 ? 137.984 153.075 162.553 1.00 155.86 508 PHE A C 1
ATOM 7315 O O . PHE A 1 508 ? 138.952 153.420 163.236 1.00 160.57 508 PHE A O 1
ATOM 7332 N N . SER A 1 509 ? 138.106 152.513 161.352 1.00 159.57 509 SER A N 1
ATOM 7333 C CA . SER A 1 509 ? 139.403 152.123 160.819 1.00 159.20 509 SER A CA 1
ATOM 7334 C C . SER A 1 509 ? 140.199 153.337 160.366 1.00 149.21 509 SER A C 1
ATOM 7335 O O . SER A 1 509 ? 140.248 153.650 159.173 1.00 141.80 509 SER A O 1
ATOM 7343 N N . THR A 1 510 ? 140.820 154.026 161.316 1.00 149.05 510 THR A N 1
ATOM 7344 C CA . THR A 1 510 ? 141.680 155.161 161.025 1.00 148.76 510 THR A CA 1
ATOM 7345 C C . THR A 1 510 ? 142.627 155.344 162.203 1.00 151.78 510 THR A C 1
ATOM 7346 O O . THR A 1 510 ? 142.692 154.502 163.104 1.00 152.73 510 THR A O 1
ATOM 7357 N N . THR A 1 511 ? 143.367 156.445 162.198 1.00 152.97 511 THR A N 1
ATOM 7358 C CA . THR A 1 511 ? 144.296 156.709 163.282 1.00 150.70 511 THR A CA 1
ATOM 7359 C C . THR A 1 511 ? 143.538 157.089 164.550 1.00 146.92 511 THR A C 1
ATOM 7360 O O . THR A 1 511 ? 142.387 157.530 164.515 1.00 149.69 511 THR A O 1
ATOM 7371 N N . ILE A 1 512 ? 144.206 156.915 165.689 1.00 144.02 512 ILE A N 1
ATOM 7372 C CA . ILE A 1 512 ? 143.607 157.296 166.964 1.00 143.06 512 ILE A CA 1
ATOM 7373 C C . ILE A 1 512 ? 143.252 158.776 166.960 1.00 141.20 512 ILE A C 1
ATOM 7374 O O . ILE A 1 512 ? 142.160 159.172 167.389 1.00 144.89 512 ILE A O 1
ATOM 7390 N N . ALA A 1 513 ? 144.162 159.617 166.472 1.00 144.23 513 ALA A N 1
ATOM 7391 C CA . ALA A 1 513 ? 143.874 161.042 166.402 1.00 141.98 513 ALA A CA 1
ATOM 7392 C C . ALA A 1 513 ? 142.655 161.305 165.534 1.00 144.19 513 ALA A C 1
ATOM 7393 O O . ALA A 1 513 ? 141.822 162.154 165.867 1.00 151.88 513 ALA A O 1
ATOM 7400 N N . GLU A 1 514 ? 142.533 160.593 164.415 1.00 143.47 514 GLU A N 1
ATOM 7401 C CA . GLU A 1 514 ? 141.350 160.753 163.579 1.00 144.03 514 GLU A CA 1
ATOM 7402 C C . GLU A 1 514 ? 140.099 160.264 164.296 1.00 143.39 514 GLU A C 1
ATOM 7403 O O . GLU A 1 514 ? 139.067 160.942 164.283 1.00 149.12 514 GLU A O 1
ATOM 7415 N N . ASN A 1 515 ? 140.172 159.095 164.939 1.00 136.80 515 ASN A N 1
ATOM 7416 C CA . ASN A 1 515 ? 139.005 158.583 165.649 1.00 129.28 515 ASN A CA 1
ATOM 7417 C C . ASN A 1 515 ? 138.503 159.578 166.681 1.00 128.50 515 ASN A C 1
ATOM 7418 O O . ASN A 1 515 ? 137.293 159.786 166.803 1.00 131.43 515 ASN A O 1
ATOM 7429 N N . ILE A 1 516 ? 139.407 160.202 167.432 1.00 133.81 516 ILE A N 1
ATOM 7430 C CA . ILE A 1 516 ? 138.987 161.225 168.380 1.00 128.68 516 ILE A CA 1
ATOM 7431 C C . ILE A 1 516 ? 138.476 162.458 167.648 1.00 129.37 516 ILE A C 1
ATOM 7432 O O . ILE A 1 516 ? 137.539 163.122 168.102 1.00 136.38 516 ILE A O 1
ATOM 7448 N N . ARG A 1 517 ? 139.088 162.794 166.513 1.00 136.75 517 ARG A N 1
ATOM 7449 C CA . ARG A 1 517 ? 138.688 163.990 165.783 1.00 142.49 517 ARG A CA 1
ATOM 7450 C C . ARG A 1 517 ? 137.288 163.867 165.202 1.00 142.34 517 ARG A C 1
ATOM 7451 O O . ARG A 1 517 ? 136.659 164.890 164.914 1.00 142.95 517 ARG A O 1
ATOM 7472 N N . TYR A 1 518 ? 136.785 162.645 165.026 1.00 139.92 518 TYR A N 1
ATOM 7473 C CA . TYR A 1 518 ? 135.425 162.471 164.535 1.00 136.00 518 TYR A CA 1
ATOM 7474 C C . TYR A 1 518 ? 134.410 163.162 165.430 1.00 138.97 518 TYR A C 1
ATOM 7475 O O . TYR A 1 518 ? 133.341 163.551 164.953 1.00 139.87 518 TYR A O 1
ATOM 7493 N N . GLY A 1 519 ? 134.718 163.323 166.716 1.00 135.18 519 GLY A N 1
ATOM 7494 C CA . GLY A 1 519 ? 133.817 164.044 167.593 1.00 129.62 519 GLY A CA 1
ATOM 7495 C C . GLY A 1 519 ? 133.601 165.479 167.166 1.00 138.00 519 GLY A C 1
ATOM 7496 O O . GLY A 1 519 ? 132.491 166.003 167.283 1.00 142.86 519 GLY A O 1
ATOM 7500 N N . ARG A 1 520 ? 134.647 166.134 166.668 1.00 145.67 520 ARG A N 1
ATOM 7501 C CA . ARG A 1 520 ? 134.534 167.528 166.250 1.00 151.66 520 ARG A CA 1
ATOM 7502 C C . ARG A 1 520 ? 135.484 167.749 165.082 1.00 154.19 520 ARG A C 1
ATOM 7503 O O . ARG A 1 520 ? 136.679 167.463 165.194 1.00 159.04 520 ARG A O 1
ATOM 7524 N N . GLU A 1 521 ? 134.952 168.255 163.969 1.00 157.58 521 GLU A N 1
ATOM 7525 C CA . GLU A 1 521 ? 135.744 168.367 162.749 1.00 161.55 521 GLU A CA 1
ATOM 7526 C C . GLU A 1 521 ? 136.925 169.312 162.929 1.00 164.37 521 GLU A C 1
ATOM 7527 O O . GLU A 1 521 ? 138.057 168.980 162.558 1.00 158.02 521 GLU A O 1
ATOM 7539 N N . ASP A 1 522 ? 136.684 170.489 163.497 1.00 169.78 522 ASP A N 1
ATOM 7540 C CA . ASP A 1 522 ? 137.688 171.541 163.565 1.00 173.07 522 ASP A CA 1
ATOM 7541 C C . ASP A 1 522 ? 138.583 171.435 164.793 1.00 174.66 522 ASP A C 1
ATOM 7542 O O . ASP A 1 522 ? 139.211 172.427 165.172 1.00 170.85 522 ASP A O 1
ATOM 7551 N N . ALA A 1 523 ? 138.654 170.266 165.422 1.00 173.53 523 ALA A N 1
ATOM 7552 C CA . ALA A 1 523 ? 139.489 170.102 166.603 1.00 172.20 523 ALA A CA 1
ATOM 7553 C C . ALA A 1 523 ? 140.956 170.035 166.197 1.00 179.11 523 ALA A C 1
ATOM 7554 O O . ALA A 1 523 ? 141.352 169.161 165.420 1.00 173.97 523 ALA A O 1
ATOM 7561 N N . THR A 1 524 ? 141.758 170.953 166.724 1.00 184.48 524 THR A N 1
ATOM 7562 C CA . THR A 1 524 ? 143.188 170.948 166.465 1.00 181.64 524 THR A CA 1
ATOM 7563 C C . THR A 1 524 ? 143.864 169.835 167.262 1.00 178.01 524 THR A C 1
ATOM 7564 O O . THR A 1 524 ? 143.273 169.219 168.152 1.00 175.86 524 THR A O 1
ATOM 7575 N N . MET A 1 525 ? 145.131 169.579 166.932 1.00 175.62 525 MET A N 1
ATOM 7576 C CA . MET A 1 525 ? 145.840 168.476 167.568 1.00 176.69 525 MET A CA 1
ATOM 7577 C C . MET A 1 525 ? 145.948 168.676 169.072 1.00 177.02 525 MET A C 1
ATOM 7578 O O . MET A 1 525 ? 145.752 167.727 169.840 1.00 175.68 525 MET A O 1
ATOM 7592 N N . GLU A 1 526 ? 146.256 169.898 169.515 1.00 178.65 526 GLU A N 1
ATOM 7593 C CA . GLU A 1 526 ? 146.331 170.158 170.948 1.00 178.51 526 GLU A CA 1
ATOM 7594 C C . GLU A 1 526 ? 144.985 169.939 171.627 1.00 178.56 526 GLU A C 1
ATOM 7595 O O . GLU A 1 526 ? 144.941 169.490 172.777 1.00 172.30 526 GLU A O 1
ATOM 7607 N N . ASP A 1 527 ? 143.882 170.239 170.939 1.00 180.63 527 ASP A N 1
ATOM 7608 C CA . ASP A 1 527 ? 142.572 169.922 171.495 1.00 177.51 527 ASP A CA 1
ATOM 7609 C C . ASP A 1 527 ? 142.407 168.420 171.673 1.00 173.09 527 ASP A C 1
ATOM 7610 O O . ASP A 1 527 ? 141.856 167.964 172.682 1.00 170.27 527 ASP A O 1
ATOM 7619 N N . ILE A 1 528 ? 142.877 167.633 170.704 1.00 169.70 528 ILE A N 1
ATOM 7620 C CA . ILE A 1 528 ? 142.801 166.183 170.830 1.00 164.62 528 ILE A CA 1
ATOM 7621 C C . ILE A 1 528 ? 143.630 165.715 172.017 1.00 170.80 528 ILE A C 1
ATOM 7622 O O . ILE A 1 528 ? 143.221 164.820 172.765 1.00 171.73 528 ILE A O 1
ATOM 7638 N N . VAL A 1 529 ? 144.812 166.305 172.203 1.00 176.55 529 VAL A N 1
ATOM 7639 C CA . VAL A 1 529 ? 145.645 165.936 173.346 1.00 178.46 529 VAL A CA 1
ATOM 7640 C C . VAL A 1 529 ? 144.930 166.270 174.648 1.00 177.78 529 VAL A C 1
ATOM 7641 O O . VAL A 1 529 ? 144.951 165.487 175.603 1.00 173.31 529 VAL A O 1
ATOM 7654 N N . GLN A 1 530 ? 144.301 167.443 174.713 1.00 176.15 530 GLN A N 1
ATOM 7655 C CA . GLN A 1 530 ? 143.579 167.824 175.921 1.00 174.71 530 GLN A CA 1
ATOM 7656 C C . GLN A 1 530 ? 142.445 166.851 176.209 1.00 173.21 530 GLN A C 1
ATOM 7657 O O . GLN A 1 530 ? 142.250 166.429 177.355 1.00 171.22 530 GLN A O 1
ATOM 7671 N N . ALA A 1 531 ? 141.687 166.480 175.176 1.00 171.66 531 ALA A N 1
ATOM 7672 C CA . ALA A 1 531 ? 140.592 165.535 175.365 1.00 165.68 531 ALA A CA 1
ATOM 7673 C C . ALA A 1 531 ? 141.109 164.183 175.836 1.00 169.53 531 ALA A C 1
ATOM 7674 O O . ALA A 1 531 ? 140.519 163.563 176.728 1.00 170.59 531 ALA A O 1
ATOM 7681 N N . ALA A 1 532 ? 142.207 163.707 175.249 1.00 169.32 532 ALA A N 1
ATOM 7682 C CA . ALA A 1 532 ? 142.783 162.447 175.697 1.00 167.18 532 ALA A CA 1
ATOM 7683 C C . ALA A 1 532 ? 143.254 162.536 177.139 1.00 170.07 532 ALA A C 1
ATOM 7684 O O . ALA A 1 532 ? 143.119 161.570 177.897 1.00 170.88 532 ALA A O 1
ATOM 7691 N N . LYS A 1 533 ? 143.815 163.679 177.532 1.00 168.66 533 LYS A N 1
ATOM 7692 C CA . LYS A 1 533 ? 144.237 163.860 178.915 1.00 173.33 533 LYS A CA 1
ATOM 7693 C C . LYS A 1 533 ? 143.044 163.795 179.857 1.00 175.33 533 LYS A C 1
ATOM 7694 O O . LYS A 1 533 ? 143.101 163.143 180.906 1.00 172.61 533 LYS A O 1
ATOM 7713 N N . GLU A 1 534 ? 141.947 164.463 179.496 1.00 175.71 534 GLU A N 1
ATOM 7714 C CA . GLU A 1 534 ? 140.749 164.403 180.325 1.00 168.88 534 GLU A CA 1
ATOM 7715 C C . GLU A 1 534 ? 140.201 162.985 180.388 1.00 161.92 534 GLU A C 1
ATOM 7716 O O . GLU A 1 534 ? 139.737 162.537 181.441 1.00 162.56 534 GLU A O 1
ATOM 7728 N N . ALA A 1 535 ? 140.250 162.264 179.273 1.00 160.00 535 ALA A N 1
ATOM 7729 C CA . ALA A 1 535 ? 139.761 160.894 179.223 1.00 162.88 535 ALA A CA 1
ATOM 7730 C C . ALA A 1 535 ? 140.764 159.888 179.768 1.00 169.26 535 ALA A C 1
ATOM 7731 O O . ALA A 1 535 ? 140.459 158.691 179.796 1.00 165.03 535 ALA A O 1
ATOM 7738 N N . ASN A 1 536 ? 141.946 160.333 180.188 1.00 172.10 536 ASN A N 1
ATOM 7739 C CA . ASN A 1 536 ? 142.975 159.460 180.745 1.00 172.57 536 ASN A CA 1
ATOM 7740 C C . ASN A 1 536 ? 143.486 158.445 179.731 1.00 171.46 536 ASN A C 1
ATOM 7741 O O . ASN A 1 536 ? 143.836 157.320 180.097 1.00 171.22 536 ASN A O 1
ATOM 7752 N N . ALA A 1 537 ? 143.526 158.820 178.452 1.00 173.30 537 ALA A N 1
ATOM 7753 C CA . ALA A 1 537 ? 144.087 157.934 177.440 1.00 172.86 537 ALA A CA 1
ATOM 7754 C C . ALA A 1 537 ? 145.455 158.412 176.975 1.00 177.46 537 ALA A C 1
ATOM 7755 O O . ALA A 1 537 ? 146.197 157.646 176.351 1.00 180.62 537 ALA A O 1
ATOM 7762 N N . TYR A 1 538 ? 145.810 159.662 177.276 1.00 180.24 538 TYR A N 1
ATOM 7763 C CA . TYR A 1 538 ? 147.054 160.227 176.766 1.00 180.32 538 TYR A CA 1
ATOM 7764 C C . TYR A 1 538 ? 148.258 159.386 177.166 1.00 182.15 538 TYR A C 1
ATOM 7765 O O . TYR A 1 538 ? 149.094 159.033 176.327 1.00 180.24 538 TYR A O 1
ATOM 7783 N N . ASN A 1 539 ? 148.367 159.058 178.455 1.00 184.01 539 ASN A N 1
ATOM 7784 C CA . ASN A 1 539 ? 149.510 158.276 178.911 1.00 184.59 539 ASN A CA 1
ATOM 7785 C C . ASN A 1 539 ? 149.555 156.914 178.235 1.00 180.36 539 ASN A C 1
ATOM 7786 O O . ASN A 1 539 ? 150.623 156.473 177.798 1.00 180.19 539 ASN A O 1
ATOM 7797 N N . PHE A 1 540 ? 148.412 156.238 178.134 1.00 175.83 540 PHE A N 1
ATOM 7798 C CA . PHE A 1 540 ? 148.380 154.933 177.489 1.00 175.49 540 PHE A CA 1
ATOM 7799 C C . PHE A 1 540 ? 148.717 155.058 176.008 1.00 180.22 540 PHE A C 1
ATOM 7800 O O . PHE A 1 540 ? 149.459 154.233 175.466 1.00 181.09 540 PHE A O 1
ATOM 7817 N N . ILE A 1 541 ? 148.172 156.074 175.336 1.00 182.80 541 ILE A N 1
ATOM 7818 C CA . ILE A 1 541 ? 148.367 156.198 173.894 1.00 184.26 541 ILE A CA 1
ATOM 7819 C C . ILE A 1 541 ? 149.820 156.513 173.572 1.00 186.60 541 ILE A C 1
ATOM 7820 O O . ILE A 1 541 ? 150.382 155.988 172.604 1.00 186.58 541 ILE A O 1
ATOM 7836 N N . MET A 1 542 ? 150.454 157.377 174.365 1.00 185.49 542 MET A N 1
ATOM 7837 C CA . MET A 1 542 ? 151.858 157.678 174.122 1.00 185.30 542 MET A CA 1
ATOM 7838 C C . MET A 1 542 ? 152.754 156.461 174.308 1.00 189.33 542 MET A C 1
ATOM 7839 O O . MET A 1 542 ? 153.889 156.468 173.821 1.00 187.50 542 MET A O 1
ATOM 7853 N N . ASP A 1 543 ? 152.274 155.424 174.991 1.00 189.52 543 ASP A N 1
ATOM 7854 C CA . ASP A 1 543 ? 153.013 154.176 175.115 1.00 192.18 543 ASP A CA 1
ATOM 7855 C C . ASP A 1 543 ? 152.970 153.349 173.838 1.00 192.77 543 ASP A C 1
ATOM 7856 O O . ASP A 1 543 ? 153.857 152.515 173.626 1.00 190.39 543 ASP A O 1
ATOM 7865 N N . LEU A 1 544 ? 151.993 153.585 172.967 1.00 191.66 544 LEU A N 1
ATOM 7866 C CA . LEU A 1 544 ? 151.871 152.795 171.753 1.00 193.00 544 LEU A CA 1
ATOM 7867 C C . LEU A 1 544 ? 153.094 153.003 170.862 1.00 194.65 544 LEU A C 1
ATOM 7868 O O . LEU A 1 544 ? 153.785 154.020 170.967 1.00 192.07 544 LEU A O 1
ATOM 7884 N N . PRO A 1 545 ? 153.387 152.047 169.976 1.00 196.19 545 PRO A N 1
ATOM 7885 C CA . PRO A 1 545 ? 154.596 152.171 169.148 1.00 193.97 545 PRO A CA 1
ATOM 7886 C C . PRO A 1 545 ? 154.656 153.451 168.336 1.00 189.91 545 PRO A C 1
ATOM 7887 O O . PRO A 1 545 ? 155.741 154.028 168.195 1.00 180.53 545 PRO A O 1
ATOM 7898 N N . GLN A 1 546 ? 153.525 153.920 167.800 1.00 189.64 546 GLN A N 1
ATOM 7899 C CA . GLN A 1 546 ? 153.516 155.088 166.926 1.00 185.04 546 GLN A CA 1
ATOM 7900 C C . GLN A 1 546 ? 152.689 156.232 167.501 1.00 186.17 546 GLN A C 1
ATOM 7901 O O . GLN A 1 546 ? 152.321 157.150 166.762 1.00 179.58 546 GLN A O 1
ATOM 7915 N N . GLN A 1 547 ? 152.399 156.203 168.800 1.00 189.20 547 GLN A N 1
ATOM 7916 C CA . GLN A 1 547 ? 151.655 157.282 169.439 1.00 183.99 547 GLN A CA 1
ATOM 7917 C C . GLN A 1 547 ? 150.294 157.484 168.779 1.00 179.15 547 GLN A C 1
ATOM 7918 O O . GLN A 1 547 ? 149.606 156.511 168.456 1.00 173.12 547 GLN A O 1
ATOM 7932 N N . PHE A 1 548 ? 149.899 158.744 168.570 1.00 174.04 548 PHE A N 1
ATOM 7933 C CA . PHE A 1 548 ? 148.538 159.047 168.147 1.00 167.88 548 PHE A CA 1
ATOM 7934 C C . PHE A 1 548 ? 148.244 158.586 166.727 1.00 166.75 548 PHE A C 1
ATOM 7935 O O . PHE A 1 548 ? 147.073 158.532 166.340 1.00 168.56 548 PHE A O 1
ATOM 7952 N N . ASP A 1 549 ? 149.266 158.257 165.940 1.00 171.85 549 ASP A N 1
ATOM 7953 C CA . ASP A 1 549 ? 149.045 157.884 164.550 1.00 168.17 549 ASP A CA 1
ATOM 7954 C C . ASP A 1 549 ? 148.796 156.395 164.364 1.00 160.87 549 ASP A C 1
ATOM 7955 O O . ASP A 1 549 ? 148.610 155.957 163.225 1.00 154.20 549 ASP A O 1
ATOM 7964 N N . THR A 1 550 ? 148.789 155.611 165.436 1.00 159.69 550 THR A N 1
ATOM 7965 C CA . THR A 1 550 ? 148.566 154.181 165.300 1.00 158.13 550 THR A CA 1
ATOM 7966 C C . THR A 1 550 ? 147.180 153.909 164.735 1.00 157.12 550 THR A C 1
ATOM 7967 O O . THR A 1 550 ? 146.189 154.496 165.170 1.00 164.82 550 THR A O 1
ATOM 7978 N N . LEU A 1 551 ? 147.111 153.012 163.756 1.00 154.20 551 LEU A N 1
ATOM 7979 C CA . LEU A 1 551 ? 145.815 152.567 163.272 1.00 160.56 551 LEU A CA 1
ATOM 7980 C C . LEU A 1 551 ? 145.126 151.737 164.343 1.00 164.58 551 LEU A C 1
ATOM 7981 O O . LEU A 1 551 ? 145.753 150.934 165.038 1.00 168.41 551 LEU A O 1
ATOM 7997 N N . VAL A 1 552 ? 143.819 151.937 164.475 1.00 165.20 552 VAL A N 1
ATOM 7998 C CA . VAL A 1 552 ? 143.050 151.275 165.520 1.00 171.89 552 VAL A CA 1
ATOM 7999 C C . VAL A 1 552 ? 141.913 150.499 164.870 1.00 175.76 552 VAL A C 1
ATOM 8000 O O . VAL A 1 552 ? 140.965 150.075 165.540 1.00 173.78 552 VAL A O 1
ATOM 8013 N N . GLY A 1 553 ? 142.003 150.295 163.561 1.00 174.63 553 GLY A N 1
ATOM 8014 C CA . GLY A 1 553 ? 140.973 149.537 162.880 1.00 182.16 553 GLY A CA 1
ATOM 8015 C C . GLY A 1 553 ? 140.839 148.142 163.456 1.00 200.35 553 GLY A C 1
ATOM 8016 O O . GLY A 1 553 ? 141.825 147.480 163.787 1.00 206.55 553 GLY A O 1
ATOM 8020 N N . GLU A 1 554 ? 139.589 147.695 163.583 1.00 203.72 554 GLU A N 1
ATOM 8021 C CA . GLU A 1 554 ? 139.322 146.399 164.194 1.00 207.22 554 GLU A CA 1
ATOM 8022 C C . GLU A 1 554 ? 140.024 145.263 163.464 1.00 215.99 554 GLU A C 1
ATOM 8023 O O . GLU A 1 554 ? 140.343 144.246 164.090 1.00 216.09 554 GLU A O 1
ATOM 8035 N N . GLY A 1 555 ? 140.268 145.406 162.163 1.00 217.80 555 GLY A N 1
ATOM 8036 C CA . GLY A 1 555 ? 141.076 144.449 161.437 1.00 217.44 555 GLY A CA 1
ATOM 8037 C C . GLY A 1 555 ? 142.564 144.642 161.596 1.00 223.58 555 GLY A C 1
ATOM 8038 O O . GLY A 1 555 ? 143.344 143.821 161.105 1.00 225.69 555 GLY A O 1
ATOM 8042 N N . GLY A 1 556 ? 142.977 145.705 162.272 1.00 225.11 556 GLY A N 1
ATOM 8043 C CA . GLY A 1 556 ? 144.368 146.009 162.524 1.00 224.58 556 GLY A CA 1
ATOM 8044 C C . GLY A 1 556 ? 144.753 145.783 163.970 1.00 221.78 556 GLY A C 1
ATOM 8045 O O . GLY A 1 556 ? 144.291 144.838 164.622 1.00 220.32 556 GLY A O 1
ATOM 8049 N N . GLY A 1 557 ? 145.610 146.663 164.483 1.00 217.83 557 GLY A N 1
ATOM 8050 C CA . GLY A 1 557 ? 146.069 146.546 165.854 1.00 215.84 557 GLY A CA 1
ATOM 8051 C C . GLY A 1 557 ? 144.903 146.582 166.820 1.00 216.38 557 GLY A C 1
ATOM 8052 O O . GLY A 1 557 ? 144.056 147.488 166.747 1.00 209.40 557 GLY A O 1
ATOM 8056 N N . GLN A 1 558 ? 144.841 145.613 167.729 1.00 218.17 558 GLN A N 1
ATOM 8057 C CA . GLN A 1 558 ? 143.766 145.555 168.705 1.00 212.89 558 GLN A CA 1
ATOM 8058 C C . GLN A 1 558 ? 144.140 146.351 169.953 1.00 207.48 558 GLN A C 1
ATOM 8059 O O . GLN A 1 558 ? 145.295 146.739 170.158 1.00 200.78 558 GLN A O 1
ATOM 8073 N N . MET A 1 559 ? 143.141 146.592 170.797 1.00 198.48 559 MET A N 1
ATOM 8074 C CA . MET A 1 559 ? 143.331 147.328 172.036 1.00 190.28 559 MET A CA 1
ATOM 8075 C C . MET A 1 559 ? 142.402 146.761 173.097 1.00 186.59 559 MET A C 1
ATOM 8076 O O . MET A 1 559 ? 141.405 146.103 172.794 1.00 181.45 559 MET A O 1
ATOM 8090 N N . SER A 1 560 ? 142.748 147.020 174.353 1.00 186.61 560 SER A N 1
ATOM 8091 C CA . SER A 1 560 ? 141.924 146.566 175.461 1.00 184.45 560 SER A CA 1
ATOM 8092 C C . SER A 1 560 ? 140.582 147.287 175.457 1.00 181.06 560 SER A C 1
ATOM 8093 O O . SER A 1 560 ? 140.480 148.459 175.084 1.00 181.41 560 SER A O 1
ATOM 8101 N N . GLY A 1 561 ? 139.544 146.573 175.891 1.00 169.00 561 GLY A N 1
ATOM 8102 C CA . GLY A 1 561 ? 138.225 147.178 175.947 1.00 166.64 561 GLY A CA 1
ATOM 8103 C C . GLY A 1 561 ? 138.219 148.465 176.745 1.00 169.45 561 GLY A C 1
ATOM 8104 O O . GLY A 1 561 ? 137.561 149.438 176.371 1.00 172.03 561 GLY A O 1
ATOM 8108 N N . GLY A 1 562 ? 138.957 148.491 177.854 1.00 170.10 562 GLY A N 1
ATOM 8109 C CA . GLY A 1 562 ? 139.054 149.708 178.637 1.00 172.06 562 GLY A CA 1
ATOM 8110 C C . GLY A 1 562 ? 139.649 150.863 177.860 1.00 171.00 562 GLY A C 1
ATOM 8111 O O . GLY A 1 562 ? 139.160 151.993 177.950 1.00 173.52 562 GLY A O 1
ATOM 8115 N N . GLN A 1 563 ? 140.704 150.608 177.088 1.00 171.19 563 GLN A N 1
ATOM 8116 C CA . GLN A 1 563 ? 141.303 151.686 176.314 1.00 174.58 563 GLN A CA 1
ATOM 8117 C C . GLN A 1 563 ? 140.371 152.143 175.199 1.00 170.95 563 GLN A C 1
ATOM 8118 O O . GLN A 1 563 ? 140.319 153.335 174.873 1.00 167.19 563 GLN A O 1
ATOM 8132 N N . LYS A 1 564 ? 139.641 151.210 174.586 1.00 166.25 564 LYS A N 1
ATOM 8133 C CA . LYS A 1 564 ? 138.668 151.608 173.577 1.00 162.88 564 LYS A CA 1
ATOM 8134 C C . LYS A 1 564 ? 137.590 152.490 174.188 1.00 160.98 564 LYS A C 1
ATOM 8135 O O . LYS A 1 564 ? 137.191 153.501 173.600 1.00 157.56 564 LYS A O 1
ATOM 8154 N N . GLN A 1 565 ? 137.114 152.133 175.381 1.00 161.79 565 GLN A N 1
ATOM 8155 C CA . GLN A 1 565 ? 136.138 152.980 176.053 1.00 155.77 565 GLN A CA 1
ATOM 8156 C C . GLN A 1 565 ? 136.728 154.340 176.393 1.00 153.38 565 GLN A C 1
ATOM 8157 O O . GLN A 1 565 ? 136.033 155.355 176.322 1.00 157.83 565 GLN A O 1
ATOM 8171 N N . ARG A 1 566 ? 138.005 154.386 176.773 1.00 151.66 566 ARG A N 1
ATOM 8172 C CA . ARG A 1 566 ? 138.610 155.679 177.080 1.00 150.86 566 ARG A CA 1
ATOM 8173 C C . ARG A 1 566 ? 138.752 156.548 175.840 1.00 144.95 566 ARG A C 1
ATOM 8174 O O . ARG A 1 566 ? 138.534 157.762 175.908 1.00 150.76 566 ARG A O 1
ATOM 8195 N N . VAL A 1 567 ? 139.118 155.966 174.700 1.00 141.43 567 VAL A N 1
ATOM 8196 C CA . VAL A 1 567 ? 139.205 156.774 173.488 1.00 147.79 567 VAL A CA 1
ATOM 8197 C C . VAL A 1 567 ? 137.814 157.220 173.050 1.00 149.11 567 VAL A C 1
ATOM 8198 O O . VAL A 1 567 ? 137.634 158.332 172.542 1.00 143.15 567 VAL A O 1
ATOM 8211 N N . ALA A 1 568 ? 136.804 156.371 173.250 1.00 148.52 568 ALA A N 1
ATOM 8212 C CA . ALA A 1 568 ? 135.433 156.790 172.978 1.00 137.54 568 ALA A CA 1
ATOM 8213 C C . ALA A 1 568 ? 135.021 157.941 173.888 1.00 134.06 568 ALA A C 1
ATOM 8214 O O . ALA A 1 568 ? 134.333 158.872 173.455 1.00 137.70 568 ALA A O 1
ATOM 8221 N N . ILE A 1 569 ? 135.419 157.886 175.157 1.00 132.19 569 ILE A N 1
ATOM 8222 C CA . ILE A 1 569 ? 135.119 158.978 176.077 1.00 129.73 569 ILE A CA 1
ATOM 8223 C C . ILE A 1 569 ? 135.830 160.244 175.634 1.00 132.29 569 ILE A C 1
ATOM 8224 O O . ILE A 1 569 ? 135.316 161.353 175.803 1.00 138.23 569 ILE A O 1
ATOM 8240 N N . ALA A 1 570 ? 137.035 160.104 175.088 1.00 133.20 570 ALA A N 1
ATOM 8241 C CA . ALA A 1 570 ? 137.720 161.265 174.529 1.00 139.71 570 ALA A CA 1
ATOM 8242 C C . ALA A 1 570 ? 136.943 161.835 173.352 1.00 138.47 570 ALA A C 1
ATOM 8243 O O . ALA A 1 570 ? 136.801 163.055 173.220 1.00 140.01 570 ALA A O 1
ATOM 8250 N N . ARG A 1 571 ? 136.431 160.960 172.487 1.00 134.95 571 ARG A N 1
ATOM 8251 C CA . ARG A 1 571 ? 135.615 161.409 171.365 1.00 130.03 571 ARG A CA 1
ATOM 8252 C C . ARG A 1 571 ? 134.377 162.148 171.842 1.00 138.91 571 ARG A C 1
ATOM 8253 O O . ARG A 1 571 ? 133.960 163.131 171.224 1.00 142.75 571 ARG A O 1
ATOM 8274 N N . ALA A 1 572 ? 133.759 161.673 172.921 1.00 143.80 572 ALA A N 1
ATOM 8275 C CA . ALA A 1 572 ? 132.585 162.352 173.459 1.00 131.69 572 ALA A CA 1
ATOM 8276 C C . ALA A 1 572 ? 132.960 163.688 174.087 1.00 132.16 572 ALA A C 1
ATOM 8277 O O . ALA A 1 572 ? 132.240 164.678 173.926 1.00 141.58 572 ALA A O 1
ATOM 8284 N N . LEU A 1 573 ? 134.081 163.736 174.804 1.00 132.46 573 LEU A N 1
ATOM 8285 C CA . LEU A 1 573 ? 134.487 164.948 175.505 1.00 136.44 573 LEU A CA 1
ATOM 8286 C C . LEU A 1 573 ? 135.047 166.006 174.565 1.00 139.40 573 LEU A C 1
ATOM 8287 O O . LEU A 1 573 ? 134.983 167.198 174.878 1.00 137.95 573 LEU A O 1
ATOM 8303 N N . ILE A 1 574 ? 135.608 165.599 173.424 1.00 139.25 574 ILE A N 1
ATOM 8304 C CA . ILE A 1 574 ? 136.235 166.566 172.530 1.00 147.21 574 ILE A CA 1
ATOM 8305 C C . ILE A 1 574 ? 135.219 167.587 172.043 1.00 152.74 574 ILE A C 1
ATOM 8306 O O . ILE A 1 574 ? 135.569 168.744 171.776 1.00 152.77 574 ILE A O 1
ATOM 8322 N N . ARG A 1 575 ? 133.957 167.189 171.917 1.00 151.39 575 ARG A N 1
ATOM 8323 C CA . ARG A 1 575 ? 132.907 168.069 171.429 1.00 145.70 575 ARG A CA 1
ATOM 8324 C C . ARG A 1 575 ? 132.259 168.878 172.545 1.00 144.86 575 ARG A C 1
ATOM 8325 O O . ARG A 1 575 ? 131.282 169.588 172.287 1.00 138.53 575 ARG A O 1
ATOM 8346 N N . ASN A 1 576 ? 132.784 168.792 173.766 1.00 152.74 576 ASN A N 1
ATOM 8347 C CA . ASN A 1 576 ? 132.295 169.517 174.937 1.00 154.53 576 ASN A CA 1
ATOM 8348 C C . ASN A 1 576 ? 130.761 169.589 174.918 1.00 156.60 576 ASN A C 1
ATOM 8349 O O . ASN A 1 576 ? 130.192 170.681 174.865 1.00 155.37 576 ASN A O 1
ATOM 8360 N N . PRO A 1 577 ? 130.083 168.448 174.961 1.00 156.17 577 PRO A N 1
ATOM 8361 C CA . PRO A 1 577 ? 128.624 168.460 174.843 1.00 155.25 577 PRO A CA 1
ATOM 8362 C C . PRO A 1 577 ? 127.969 169.095 176.054 1.00 154.02 577 PRO A C 1
ATOM 8363 O O . PRO A 1 577 ? 128.466 169.009 177.180 1.00 157.62 577 PRO A O 1
ATOM 8374 N N . LYS A 1 578 ? 126.830 169.743 175.809 1.00 151.66 578 LYS A N 1
ATOM 8375 C CA . LYS A 1 578 ? 126.036 170.262 176.915 1.00 157.20 578 LYS A CA 1
ATOM 8376 C C . LYS A 1 578 ? 125.285 169.144 177.624 1.00 155.87 578 LYS A C 1
ATOM 8377 O O . LYS A 1 578 ? 124.995 169.255 178.820 1.00 159.76 578 LYS A O 1
ATOM 8396 N N . ILE A 1 579 ? 124.957 168.073 176.908 1.00 150.11 579 ILE A N 1
ATOM 8397 C CA . ILE A 1 579 ? 124.281 166.910 177.468 1.00 149.27 579 ILE A CA 1
ATOM 8398 C C . ILE A 1 579 ? 125.177 165.705 177.235 1.00 150.09 579 ILE A C 1
ATOM 8399 O O . ILE A 1 579 ? 125.563 165.425 176.094 1.00 150.20 579 ILE A O 1
ATOM 8415 N N . LEU A 1 580 ? 125.500 164.992 178.308 1.00 148.99 580 LEU A N 1
ATOM 8416 C CA . LEU A 1 580 ? 126.381 163.835 178.248 1.00 149.84 580 LEU A CA 1
ATOM 8417 C C . LEU A 1 580 ? 125.596 162.606 178.679 1.00 144.82 580 LEU A C 1
ATOM 8418 O O . LEU A 1 580 ? 125.109 162.545 179.812 1.00 151.98 580 LEU A O 1
ATOM 8434 N N . LEU A 1 581 ? 125.481 161.632 177.784 1.00 136.70 581 LEU A N 1
ATOM 8435 C CA . LEU A 1 581 ? 124.714 160.419 178.030 1.00 137.87 581 LEU A CA 1
ATOM 8436 C C . LEU A 1 581 ? 125.679 159.268 178.268 1.00 140.36 581 LEU A C 1
ATOM 8437 O O . LEU A 1 581 ? 126.480 158.936 177.390 1.00 150.43 581 LEU A O 1
ATOM 8453 N N . LEU A 1 582 ? 125.592 158.657 179.442 1.00 144.10 582 LEU A N 1
ATOM 8454 C CA . LEU A 1 582 ? 126.420 157.512 179.809 1.00 145.97 582 LEU A CA 1
ATOM 8455 C C . LEU A 1 582 ? 125.513 156.286 179.779 1.00 151.55 582 LEU A C 1
ATOM 8456 O O . LEU A 1 582 ? 124.763 156.026 180.719 1.00 160.28 582 LEU A O 1
ATOM 8472 N N . ASP A 1 583 ? 125.589 155.532 178.684 1.00 151.08 583 ASP A N 1
ATOM 8473 C CA . ASP A 1 583 ? 124.696 154.399 178.454 1.00 165.31 583 ASP A CA 1
ATOM 8474 C C . ASP A 1 583 ? 125.412 153.108 178.837 1.00 174.59 583 ASP A C 1
ATOM 8475 O O . ASP A 1 583 ? 125.851 152.326 177.993 1.00 178.18 583 ASP A O 1
ATOM 8484 N N . MET A 1 584 ? 125.510 152.875 180.145 1.00 175.93 584 MET A N 1
ATOM 8485 C CA . MET A 1 584 ? 126.121 151.655 180.667 1.00 176.78 584 MET A CA 1
ATOM 8486 C C . MET A 1 584 ? 127.506 151.444 180.065 1.00 175.12 584 MET A C 1
ATOM 8487 O O . MET A 1 584 ? 127.779 150.433 179.416 1.00 177.89 584 MET A O 1
ATOM 8501 N N . ALA A 1 585 ? 128.393 152.416 180.284 1.00 166.31 585 ALA A N 1
ATOM 8502 C CA . ALA A 1 585 ? 129.710 152.365 179.660 1.00 172.50 585 ALA A CA 1
ATOM 8503 C C . ALA A 1 585 ? 130.498 151.144 180.113 1.00 182.71 585 ALA A C 1
ATOM 8504 O O . ALA A 1 585 ? 131.147 150.476 179.298 1.00 181.48 585 ALA A O 1
ATOM 8511 N N . THR A 1 586 ? 130.452 150.830 181.407 1.00 189.89 586 THR A N 1
ATOM 8512 C CA . THR A 1 586 ? 131.310 149.798 181.975 1.00 187.64 586 THR A CA 1
ATOM 8513 C C . THR A 1 586 ? 130.754 148.389 181.814 1.00 185.91 586 THR A C 1
ATOM 8514 O O . THR A 1 586 ? 131.433 147.431 182.195 1.00 186.13 586 THR A O 1
ATOM 8525 N N . SER A 1 587 ? 129.552 148.234 181.260 1.00 186.27 587 SER A N 1
ATOM 8526 C CA . SER A 1 587 ? 128.922 146.920 181.214 1.00 186.44 587 SER A CA 1
ATOM 8527 C C . SER A 1 587 ? 129.658 145.941 180.310 1.00 184.80 587 SER A C 1
ATOM 8528 O O . SER A 1 587 ? 129.398 144.736 180.386 1.00 179.21 587 SER A O 1
ATOM 8536 N N . ALA A 1 588 ? 130.560 146.420 179.457 1.00 186.76 588 ALA A N 1
ATOM 8537 C CA . ALA A 1 588 ? 131.282 145.564 178.524 1.00 188.36 588 ALA A CA 1
ATOM 8538 C C . ALA A 1 588 ? 132.768 145.457 178.837 1.00 186.93 588 ALA A C 1
ATOM 8539 O O . ALA A 1 588 ? 133.558 145.190 177.926 1.00 178.42 588 ALA A O 1
ATOM 8546 N N . LEU A 1 589 ? 133.169 145.655 180.089 1.00 186.41 589 LEU A N 1
ATOM 8547 C CA . LEU A 1 589 ? 134.574 145.744 180.457 1.00 190.21 589 LEU A CA 1
ATOM 8548 C C . LEU A 1 589 ? 134.913 144.755 181.564 1.00 195.89 589 LEU A C 1
ATOM 8549 O O . LEU A 1 589 ? 134.049 144.346 182.345 1.00 193.93 589 LEU A O 1
ATOM 8565 N N . ASP A 1 590 ? 136.187 144.373 181.617 1.00 200.40 590 ASP A N 1
ATOM 8566 C CA . ASP A 1 590 ? 136.688 143.579 182.728 1.00 197.54 590 ASP A CA 1
ATOM 8567 C C . ASP A 1 590 ? 136.881 144.456 183.960 1.00 199.07 590 ASP A C 1
ATOM 8568 O O . ASP A 1 590 ? 137.008 145.679 183.866 1.00 201.35 590 ASP A O 1
ATOM 8577 N N . ASN A 1 591 ? 136.922 143.812 185.129 1.00 199.52 591 ASN A N 1
ATOM 8578 C CA . ASN A 1 591 ? 136.949 144.563 186.381 1.00 201.75 591 ASN A CA 1
ATOM 8579 C C . ASN A 1 591 ? 138.164 145.480 186.452 1.00 201.55 591 ASN A C 1
ATOM 8580 O O . ASN A 1 591 ? 138.048 146.650 186.842 1.00 200.47 591 ASN A O 1
ATOM 8591 N N . GLU A 1 592 ? 139.337 144.971 186.072 1.00 201.11 592 GLU A N 1
ATOM 8592 C CA . GLU A 1 592 ? 140.541 145.792 186.110 1.00 200.42 592 GLU A CA 1
ATOM 8593 C C . GLU A 1 592 ? 140.406 147.013 185.212 1.00 195.64 592 GLU A C 1
ATOM 8594 O O . GLU A 1 592 ? 140.981 148.067 185.507 1.00 189.05 592 GLU A O 1
ATOM 8606 N N . SER A 1 593 ? 139.659 146.891 184.119 1.00 197.09 593 SER A N 1
ATOM 8607 C CA . SER A 1 593 ? 139.388 148.024 183.247 1.00 193.41 593 SER A CA 1
ATOM 8608 C C . SER A 1 593 ? 138.134 148.783 183.657 1.00 191.85 593 SER A C 1
ATOM 8609 O O . SER A 1 593 ? 138.038 149.989 183.401 1.00 188.68 593 SER A O 1
ATOM 8617 N N . GLU A 1 594 ? 137.171 148.104 184.283 1.00 195.21 594 GLU A N 1
ATOM 8618 C CA . GLU A 1 594 ? 136.007 148.805 184.811 1.00 190.92 594 GLU A CA 1
ATOM 8619 C C . GLU A 1 594 ? 136.427 149.850 185.831 1.00 189.60 594 GLU A C 1
ATOM 8620 O O . GLU A 1 594 ? 135.906 150.970 185.840 1.00 186.69 594 GLU A O 1
ATOM 8632 N N . ALA A 1 595 ? 137.365 149.498 186.710 1.00 191.51 595 ALA A N 1
ATOM 8633 C CA . ALA A 1 595 ? 137.821 150.453 187.715 1.00 189.41 595 ALA A CA 1
ATOM 8634 C C . ALA A 1 595 ? 138.393 151.699 187.054 1.00 191.02 595 ALA A C 1
ATOM 8635 O O . ALA A 1 595 ? 138.051 152.828 187.422 1.00 191.63 595 ALA A O 1
ATOM 8642 N N . MET A 1 596 ? 139.263 151.507 186.064 1.00 188.40 596 MET A N 1
ATOM 8643 C CA . MET A 1 596 ? 139.890 152.636 185.383 1.00 184.53 596 MET A CA 1
ATOM 8644 C C . MET A 1 596 ? 138.868 153.483 184.628 1.00 187.82 596 MET A C 1
ATOM 8645 O O . MET A 1 596 ? 138.913 154.718 184.695 1.00 188.85 596 MET A O 1
ATOM 8659 N N . VAL A 1 597 ? 137.928 152.850 183.925 1.00 188.49 597 VAL A N 1
ATOM 8660 C CA . VAL A 1 597 ? 136.934 153.621 183.183 1.00 181.87 597 VAL A CA 1
ATOM 8661 C C . VAL A 1 597 ? 136.033 154.392 184.138 1.00 180.95 597 VAL A C 1
ATOM 8662 O O . VAL A 1 597 ? 135.707 155.562 183.898 1.00 177.58 597 VAL A O 1
ATOM 8675 N N . GLN A 1 598 ? 135.612 153.757 185.231 1.00 185.36 598 GLN A N 1
ATOM 8676 C CA . GLN A 1 598 ? 134.812 154.448 186.231 1.00 185.16 598 GLN A CA 1
ATOM 8677 C C . GLN A 1 598 ? 135.572 155.603 186.860 1.00 184.66 598 GLN A C 1
ATOM 8678 O O . GLN A 1 598 ? 134.970 156.643 187.146 1.00 184.53 598 GLN A O 1
ATOM 8692 N N . GLU A 1 599 ? 136.876 155.446 187.084 1.00 185.30 599 GLU A N 1
ATOM 8693 C CA . GLU A 1 599 ? 137.691 156.546 187.573 1.00 186.24 599 GLU A CA 1
ATOM 8694 C C . GLU A 1 599 ? 137.755 157.696 186.582 1.00 185.90 599 GLU A C 1
ATOM 8695 O O . GLU A 1 599 ? 137.696 158.858 186.997 1.00 185.40 599 GLU A O 1
ATOM 8707 N N . VAL A 1 600 ? 137.875 157.402 185.288 1.00 186.28 600 VAL A N 1
ATOM 8708 C CA . VAL A 1 600 ? 137.782 158.470 184.295 1.00 183.67 600 VAL A CA 1
ATOM 8709 C C . VAL A 1 600 ? 136.436 159.167 184.404 1.00 185.44 600 VAL A C 1
ATOM 8710 O O . VAL A 1 600 ? 136.357 160.400 184.388 1.00 182.23 600 VAL A O 1
ATOM 8723 N N . LEU A 1 601 ? 135.363 158.393 184.512 1.00 186.85 601 LEU A N 1
ATOM 8724 C CA . LEU A 1 601 ? 134.051 158.971 184.738 1.00 180.73 601 LEU A CA 1
ATOM 8725 C C . LEU A 1 601 ? 133.952 159.523 186.156 1.00 183.35 601 LEU A C 1
ATOM 8726 O O . LEU A 1 601 ? 134.688 159.129 187.064 1.00 183.11 601 LEU A O 1
ATOM 8742 N N . SER A 1 602 ? 133.030 160.463 186.338 1.00 186.37 602 SER A N 1
ATOM 8743 C CA . SER A 1 602 ? 132.745 161.028 187.655 1.00 192.85 602 SER A CA 1
ATOM 8744 C C . SER A 1 602 ? 133.981 161.677 188.265 1.00 192.06 602 SER A C 1
ATOM 8745 O O . SER A 1 602 ? 134.165 161.666 189.484 1.00 186.74 602 SER A O 1
ATOM 8753 N N . LYS A 1 603 ? 134.847 162.241 187.424 1.00 190.10 603 LYS A N 1
ATOM 8754 C CA . LYS A 1 603 ? 136.025 162.935 187.929 1.00 195.44 603 LYS A CA 1
ATOM 8755 C C . LYS A 1 603 ? 136.148 164.339 187.355 1.00 198.34 603 LYS A C 1
ATOM 8756 O O . LYS A 1 603 ? 136.533 165.273 188.067 1.00 196.37 603 LYS A O 1
ATOM 8775 N N . ILE A 1 604 ? 135.826 164.503 186.075 1.00 199.01 604 ILE A N 1
ATOM 8776 C CA . ILE A 1 604 ? 135.980 165.792 185.407 1.00 204.06 604 ILE A CA 1
ATOM 8777 C C . ILE A 1 604 ? 134.675 166.145 184.707 1.00 198.20 604 ILE A C 1
ATOM 8778 O O . ILE A 1 604 ? 134.670 166.848 183.692 1.00 191.17 604 ILE A O 1
ATOM 8794 N N . GLN A 1 605 ? 133.560 165.656 185.244 1.00 194.44 605 GLN A N 1
ATOM 8795 C CA . GLN A 1 605 ? 132.245 165.883 184.653 1.00 192.30 605 GLN A CA 1
ATOM 8796 C C . GLN A 1 605 ? 131.495 166.875 185.530 1.00 192.67 605 GLN A C 1
ATOM 8797 O O . GLN A 1 605 ? 131.207 166.583 186.695 1.00 181.92 605 GLN A O 1
ATOM 8811 N N . HIS A 1 606 ? 131.184 168.041 184.970 1.00 195.03 606 HIS A N 1
ATOM 8812 C CA . HIS A 1 606 ? 130.523 169.101 185.716 1.00 193.77 606 HIS A CA 1
ATOM 8813 C C . HIS A 1 606 ? 129.986 170.123 184.726 1.00 191.28 606 HIS A C 1
ATOM 8814 O O . HIS A 1 606 ? 130.320 170.099 183.539 1.00 185.73 606 HIS A O 1
ATOM 8828 N N . GLY A 1 607 ? 129.147 171.023 185.233 1.00 192.04 607 GLY A N 1
ATOM 8829 C CA . GLY A 1 607 ? 128.611 172.092 184.415 1.00 189.07 607 GLY A CA 1
ATOM 8830 C C . GLY A 1 607 ? 127.565 171.608 183.433 1.00 188.87 607 GLY A C 1
ATOM 8831 O O . GLY A 1 607 ? 126.433 172.100 183.425 1.00 188.29 607 GLY A O 1
ATOM 8835 N N . HIS A 1 608 ? 127.940 170.651 182.591 1.00 185.88 608 HIS A N 1
ATOM 8836 C CA . HIS A 1 608 ? 127.012 170.070 181.639 1.00 179.67 608 HIS A CA 1
ATOM 8837 C C . HIS A 1 608 ? 126.238 168.919 182.276 1.00 177.69 608 HIS A C 1
ATOM 8838 O O . HIS A 1 608 ? 126.749 168.187 183.127 1.00 176.82 608 HIS A O 1
ATOM 8852 N N . THR A 1 609 ? 124.989 168.764 181.848 1.00 174.47 609 THR A N 1
ATOM 8853 C CA . THR A 1 609 ? 124.132 167.719 182.381 1.00 168.20 609 THR A CA 1
ATOM 8854 C C . THR A 1 609 ? 124.683 166.344 182.031 1.00 168.36 609 THR A C 1
ATOM 8855 O O . THR A 1 609 ? 125.242 166.122 180.954 1.00 166.13 609 THR A O 1
ATOM 8866 N N . ILE A 1 610 ? 124.509 165.409 182.960 1.00 166.84 610 ILE A N 1
ATOM 8867 C CA . ILE A 1 610 ? 124.907 164.023 182.770 1.00 164.19 610 ILE A CA 1
ATOM 8868 C C . ILE A 1 610 ? 123.702 163.145 183.061 1.00 160.70 610 ILE A C 1
ATOM 8869 O O . ILE A 1 610 ? 123.056 163.298 184.102 1.00 161.74 610 ILE A O 1
ATOM 8885 N N . ILE A 1 611 ? 123.397 162.237 182.142 1.00 156.94 611 ILE A N 1
ATOM 8886 C CA . ILE A 1 611 ? 122.350 161.240 182.324 1.00 157.02 611 ILE A CA 1
ATOM 8887 C C . ILE A 1 611 ? 123.013 159.880 182.210 1.00 158.07 611 ILE A C 1
ATOM 8888 O O . ILE A 1 611 ? 123.488 159.506 181.132 1.00 156.94 611 ILE A O 1
ATOM 8904 N N . SER A 1 612 ? 123.039 159.138 183.312 1.00 163.25 612 SER A N 1
ATOM 8905 C CA . SER A 1 612 ? 123.849 157.934 183.414 1.00 161.06 612 SER A CA 1
ATOM 8906 C C . SER A 1 612 ? 122.971 156.732 183.707 1.00 159.21 612 SER A C 1
ATOM 8907 O O . SER A 1 612 ? 122.123 156.778 184.602 1.00 163.60 612 SER A O 1
ATOM 8915 N N . VAL A 1 613 ? 123.189 155.659 182.960 1.00 156.32 613 VAL A N 1
ATOM 8916 C CA . VAL A 1 613 ? 122.559 154.372 183.206 1.00 164.41 613 VAL A CA 1
ATOM 8917 C C . VAL A 1 613 ? 123.649 153.471 183.767 1.00 170.73 613 VAL A C 1
ATOM 8918 O O . VAL A 1 613 ? 124.403 152.844 183.017 1.00 172.64 613 VAL A O 1
ATOM 8931 N N . ALA A 1 614 ? 123.732 153.404 185.092 1.00 173.80 614 ALA A N 1
ATOM 8932 C CA . ALA A 1 614 ? 124.819 152.685 185.737 1.00 180.69 614 ALA A CA 1
ATOM 8933 C C . ALA A 1 614 ? 124.698 151.185 185.503 1.00 183.25 614 ALA A C 1
ATOM 8934 O O . ALA A 1 614 ? 123.604 150.617 185.550 1.00 179.10 614 ALA A O 1
ATOM 8941 N N . HIS A 1 615 ? 125.838 150.545 185.243 1.00 188.49 615 HIS A N 1
ATOM 8942 C CA . HIS A 1 615 ? 125.871 149.090 185.169 1.00 192.15 615 HIS A CA 1
ATOM 8943 C C . HIS A 1 615 ? 125.714 148.465 186.548 1.00 193.71 615 HIS A C 1
ATOM 8944 O O . HIS A 1 615 ? 125.015 147.457 186.700 1.00 188.60 615 HIS A O 1
ATOM 8958 N N . ARG A 1 616 ? 126.358 149.045 187.556 1.00 197.68 616 ARG A N 1
ATOM 8959 C CA . ARG A 1 616 ? 126.234 148.602 188.936 1.00 200.14 616 ARG A CA 1
ATOM 8960 C C . ARG A 1 616 ? 125.878 149.795 189.807 1.00 199.51 616 ARG A C 1
ATOM 8961 O O . ARG A 1 616 ? 126.357 150.909 189.580 1.00 192.97 616 ARG A O 1
ATOM 8982 N N . LEU A 1 617 ? 125.041 149.548 190.810 1.00 205.38 617 LEU A N 1
ATOM 8983 C CA . LEU A 1 617 ? 124.471 150.620 191.612 1.00 204.53 617 LEU A CA 1
ATOM 8984 C C . LEU A 1 617 ? 125.370 151.041 192.765 1.00 202.37 617 LEU A C 1
ATOM 8985 O O . LEU A 1 617 ? 124.915 151.775 193.647 1.00 201.89 617 LEU A O 1
ATOM 9001 N N . SER A 1 618 ? 126.622 150.584 192.791 1.00 201.27 618 SER A N 1
ATOM 9002 C CA . SER A 1 618 ? 127.526 150.981 193.863 1.00 203.23 618 SER A CA 1
ATOM 9003 C C . SER A 1 618 ? 128.001 152.417 193.690 1.00 204.07 618 SER A C 1
ATOM 9004 O O . SER A 1 618 ? 128.454 153.037 194.658 1.00 201.02 618 SER A O 1
ATOM 9012 N N . THR A 1 619 ? 127.929 152.949 192.471 1.00 205.49 619 THR A N 1
ATOM 9013 C CA . THR A 1 619 ? 128.457 154.268 192.152 1.00 203.53 619 THR A CA 1
ATOM 9014 C C . THR A 1 619 ? 127.384 155.311 191.865 1.00 197.36 619 THR A C 1
ATOM 9015 O O . THR A 1 619 ? 127.729 156.451 191.537 1.00 190.45 619 THR A O 1
ATOM 9026 N N . VAL A 1 620 ? 126.100 154.966 191.980 1.00 197.56 620 VAL A N 1
ATOM 9027 C CA . VAL A 1 620 ? 125.058 155.930 191.643 1.00 198.53 620 VAL A CA 1
ATOM 9028 C C . VAL A 1 620 ? 124.924 157.002 192.712 1.00 199.76 620 VAL A C 1
ATOM 9029 O O . VAL A 1 620 ? 124.245 158.009 192.494 1.00 196.38 620 VAL A O 1
ATOM 9042 N N . ARG A 1 621 ? 125.558 156.816 193.868 1.00 201.98 621 ARG A N 1
ATOM 9043 C CA . ARG A 1 621 ? 125.289 157.695 194.998 1.00 200.68 621 ARG A CA 1
ATOM 9044 C C . ARG A 1 621 ? 125.825 159.095 194.761 1.00 199.16 621 ARG A C 1
ATOM 9045 O O . ARG A 1 621 ? 125.341 160.046 195.384 1.00 190.50 621 ARG A O 1
ATOM 9066 N N . ALA A 1 622 ? 126.808 159.248 193.872 1.00 202.01 622 ALA A N 1
ATOM 9067 C CA . ALA A 1 622 ? 127.277 160.580 193.518 1.00 199.75 622 ALA A CA 1
ATOM 9068 C C . ALA A 1 622 ? 126.236 161.360 192.728 1.00 199.65 622 ALA A C 1
ATOM 9069 O O . ALA A 1 622 ? 126.391 162.572 192.547 1.00 195.86 622 ALA A O 1
ATOM 9076 N N . ALA A 1 623 ? 125.190 160.695 192.251 1.00 199.38 623 ALA A N 1
ATOM 9077 C CA . ALA A 1 623 ? 124.212 161.354 191.401 1.00 194.47 623 ALA A CA 1
ATOM 9078 C C . ALA A 1 623 ? 123.381 162.354 192.197 1.00 191.34 623 ALA A C 1
ATOM 9079 O O . ALA A 1 623 ? 123.012 162.116 193.349 1.00 187.71 623 ALA A O 1
ATOM 9086 N N . ASP A 1 624 ? 123.093 163.492 191.561 1.00 191.88 624 ASP A N 1
ATOM 9087 C CA . ASP A 1 624 ? 122.231 164.490 192.187 1.00 189.99 624 ASP A CA 1
ATOM 9088 C C . ASP A 1 624 ? 120.814 163.967 192.372 1.00 188.53 624 ASP A C 1
ATOM 9089 O O . ASP A 1 624 ? 120.174 164.266 193.386 1.00 183.78 624 ASP A O 1
ATOM 9098 N N . THR A 1 625 ? 120.310 163.200 191.409 1.00 189.00 625 THR A N 1
ATOM 9099 C CA . THR A 1 625 ? 118.972 162.637 191.496 1.00 186.92 625 THR A CA 1
ATOM 9100 C C . THR A 1 625 ? 118.998 161.220 190.950 1.00 185.12 625 THR A C 1
ATOM 9101 O O . THR A 1 625 ? 119.835 160.876 190.112 1.00 185.52 625 THR A O 1
ATOM 9112 N N . ILE A 1 626 ? 118.070 160.403 191.435 1.00 185.18 626 ILE A N 1
ATOM 9113 C CA . ILE A 1 626 ? 117.898 159.033 190.973 1.00 185.07 626 ILE A CA 1
ATOM 9114 C C . ILE A 1 626 ? 116.437 158.842 190.602 1.00 188.14 626 ILE A C 1
ATOM 9115 O O . ILE A 1 626 ? 115.541 159.293 191.324 1.00 191.41 626 ILE A O 1
ATOM 9131 N N . ILE A 1 627 ? 116.198 158.181 189.475 1.00 187.81 627 ILE A N 1
ATOM 9132 C CA . ILE A 1 627 ? 114.852 157.951 188.960 1.00 189.20 627 ILE A CA 1
ATOM 9133 C C . ILE A 1 627 ? 114.748 156.466 188.645 1.00 191.93 627 ILE A C 1
ATOM 9134 O O . ILE A 1 627 ? 115.322 155.990 187.660 1.00 190.27 627 ILE A O 1
ATOM 9150 N N . GLY A 1 628 ? 114.016 155.730 189.476 1.00 191.24 628 GLY A N 1
ATOM 9151 C CA . GLY A 1 628 ? 113.856 154.303 189.248 1.00 192.28 628 GLY A CA 1
ATOM 9152 C C . GLY A 1 628 ? 112.835 154.042 188.158 1.00 192.41 628 GLY A C 1
ATOM 9153 O O . GLY A 1 628 ? 111.850 154.777 188.020 1.00 190.23 628 GLY A O 1
ATOM 9157 N N . PHE A 1 629 ? 113.062 152.991 187.379 1.00 197.47 629 PHE A N 1
ATOM 9158 C CA . PHE A 1 629 ? 112.182 152.624 186.280 1.00 202.47 629 PHE A CA 1
ATOM 9159 C C . PHE A 1 629 ? 111.504 151.296 186.580 1.00 205.73 629 PHE A C 1
ATOM 9160 O O . PHE A 1 629 ? 112.173 150.307 186.893 1.00 201.83 629 PHE A O 1
ATOM 9177 N N . GLU A 1 630 ? 110.178 151.282 186.484 1.00 206.46 630 GLU A N 1
ATOM 9178 C CA . GLU A 1 630 ? 109.390 150.068 186.625 1.00 206.47 630 GLU A CA 1
ATOM 9179 C C . GLU A 1 630 ? 108.395 149.990 185.479 1.00 207.51 630 GLU A C 1
ATOM 9180 O O . GLU A 1 630 ? 107.650 150.942 185.228 1.00 206.10 630 GLU A O 1
ATOM 9192 N N . HIS A 1 631 ? 108.393 148.850 184.786 1.00 208.30 631 HIS A N 1
ATOM 9193 C CA . HIS A 1 631 ? 107.492 148.613 183.658 1.00 206.22 631 HIS A CA 1
ATOM 9194 C C . HIS A 1 631 ? 107.415 149.827 182.735 1.00 203.32 631 HIS A C 1
ATOM 9195 O O . HIS A 1 631 ? 106.357 150.148 182.191 1.00 202.31 631 HIS A O 1
ATOM 9210 N N . GLY A 1 632 ? 108.543 150.508 182.548 1.00 199.44 632 GLY A N 1
ATOM 9211 C CA . GLY A 1 632 ? 108.591 151.632 181.638 1.00 196.03 632 GLY A CA 1
ATOM 9212 C C . GLY A 1 632 ? 108.026 152.925 182.173 1.00 196.77 632 GLY A C 1
ATOM 9213 O O . GLY A 1 632 ? 107.589 153.766 181.383 1.00 191.43 632 GLY A O 1
ATOM 9217 N N . THR A 1 633 ? 108.006 153.113 183.490 1.00 198.81 633 THR A N 1
ATOM 9218 C CA . THR A 1 633 ? 107.529 154.351 184.088 1.00 195.47 633 THR A CA 1
ATOM 9219 C C . THR A 1 633 ? 108.436 154.757 185.237 1.00 194.00 633 THR A C 1
ATOM 9220 O O . THR A 1 633 ? 108.916 153.908 185.993 1.00 192.99 633 THR A O 1
ATOM 9231 N N . ALA A 1 634 ? 108.667 156.061 185.364 1.00 188.52 634 ALA A N 1
ATOM 9232 C CA . ALA A 1 634 ? 109.451 156.576 186.475 1.00 188.24 634 ALA A CA 1
ATOM 9233 C C . ALA A 1 634 ? 108.650 156.489 187.767 1.00 188.25 634 ALA A C 1
ATOM 9234 O O . ALA A 1 634 ? 107.438 156.720 187.781 1.00 183.88 634 ALA A O 1
ATOM 9241 N N . VAL A 1 635 ? 109.335 156.156 188.862 1.00 192.20 635 VAL A N 1
ATOM 9242 C CA . VAL A 1 635 ? 108.704 155.936 190.156 1.00 190.80 635 VAL A CA 1
ATOM 9243 C C . VAL A 1 635 ? 109.310 156.826 191.236 1.00 193.02 635 VAL A C 1
ATOM 9244 O O . VAL A 1 635 ? 108.601 157.591 191.895 1.00 187.90 635 VAL A O 1
ATOM 9257 N N . GLU A 1 636 ? 110.628 156.743 191.427 1.00 198.12 636 GLU A N 1
ATOM 9258 C CA . GLU A 1 636 ? 111.241 157.336 192.612 1.00 197.32 636 GLU A CA 1
ATOM 9259 C C . GLU A 1 636 ? 111.426 158.841 192.468 1.00 199.40 636 GLU A C 1
ATOM 9260 O O . GLU A 1 636 ? 110.785 159.626 193.174 1.00 199.38 636 GLU A O 1
ATOM 9272 N N . ARG A 1 637 ? 112.292 159.263 191.550 1.00 200.38 637 ARG A N 1
ATOM 9273 C CA . ARG A 1 637 ? 112.625 160.677 191.400 1.00 202.23 637 ARG A CA 1
ATOM 9274 C C . ARG A 1 637 ? 113.027 161.282 192.743 1.00 202.20 637 ARG A C 1
ATOM 9275 O O . ARG A 1 637 ? 112.444 162.262 193.211 1.00 198.01 637 ARG A O 1
ATOM 9296 N N . GLY A 1 638 ? 114.036 160.679 193.381 1.00 200.61 638 GLY A N 1
ATOM 9297 C CA . GLY A 1 638 ? 114.504 161.117 194.676 1.00 202.83 638 GLY A CA 1
ATOM 9298 C C . GLY A 1 638 ? 116.004 160.916 194.837 1.00 207.59 638 GLY A C 1
ATOM 9299 O O . GLY A 1 638 ? 116.660 160.233 194.041 1.00 203.39 638 GLY A O 1
ATOM 9303 N N . THR A 1 639 ? 116.541 161.527 195.891 1.00 212.47 639 THR A N 1
ATOM 9304 C CA . THR A 1 639 ? 117.951 161.388 196.212 1.00 209.93 639 THR A CA 1
ATOM 9305 C C . THR A 1 639 ? 118.241 159.972 196.706 1.00 211.35 639 THR A C 1
ATOM 9306 O O . THR A 1 639 ? 117.337 159.189 197.010 1.00 211.39 639 THR A O 1
ATOM 9317 N N . HIS A 1 640 ? 119.532 159.639 196.779 1.00 213.73 640 HIS A N 1
ATOM 9318 C CA . HIS A 1 640 ? 119.915 158.319 197.265 1.00 216.50 640 HIS A CA 1
ATOM 9319 C C . HIS A 1 640 ? 119.395 158.072 198.673 1.00 218.91 640 HIS A C 1
ATOM 9320 O O . HIS A 1 640 ? 118.818 157.015 198.952 1.00 219.88 640 HIS A O 1
ATOM 9334 N N . GLU A 1 641 ? 119.586 159.034 199.576 1.00 216.81 641 GLU A N 1
ATOM 9335 C CA . GLU A 1 641 ? 119.023 158.894 200.912 1.00 213.91 641 GLU A CA 1
ATOM 9336 C C . GLU A 1 641 ? 117.511 158.742 200.864 1.00 215.30 641 GLU A C 1
ATOM 9337 O O . GLU A 1 641 ? 116.941 158.035 201.701 1.00 212.59 641 GLU A O 1
ATOM 9349 N N . GLU A 1 642 ? 116.854 159.380 199.897 1.00 215.81 642 GLU A N 1
ATOM 9350 C CA . GLU A 1 642 ? 115.421 159.210 199.706 1.00 212.14 642 GLU A CA 1
ATOM 9351 C C . GLU A 1 642 ? 115.080 157.881 199.051 1.00 215.00 642 GLU A C 1
ATOM 9352 O O . GLU A 1 642 ? 114.031 157.303 199.355 1.00 216.86 642 GLU A O 1
ATOM 9364 N N . LEU A 1 643 ? 115.940 157.377 198.162 1.00 215.67 643 LEU A N 1
ATOM 9365 C CA . LEU A 1 643 ? 115.765 156.012 197.677 1.00 216.81 643 LEU A CA 1
ATOM 9366 C C . LEU A 1 643 ? 115.804 155.025 198.834 1.00 219.03 643 LEU A C 1
ATOM 9367 O O . LEU A 1 643 ? 115.178 153.961 198.776 1.00 217.56 643 LEU A O 1
ATOM 9383 N N . LEU A 1 644 ? 116.537 155.363 199.892 1.00 222.06 644 LEU A N 1
ATOM 9384 C CA . LEU A 1 644 ? 116.606 154.552 201.097 1.00 219.94 644 LEU A CA 1
ATOM 9385 C C . LEU A 1 644 ? 115.492 154.875 202.084 1.00 217.86 644 LEU A C 1
ATOM 9386 O O . LEU A 1 644 ? 115.532 154.409 203.228 1.00 211.87 644 LEU A O 1
ATOM 9402 N N . GLU A 1 645 ? 114.496 155.659 201.661 1.00 220.63 645 GLU A N 1
ATOM 9403 C CA . GLU A 1 645 ? 113.354 155.947 202.520 1.00 219.56 645 GLU A CA 1
ATOM 9404 C C . GLU A 1 645 ? 112.616 154.683 202.930 1.00 219.61 645 GLU A C 1
ATOM 9405 O O . GLU A 1 645 ? 111.896 154.695 203.934 1.00 210.74 645 GLU A O 1
ATOM 9417 N N . ARG A 1 646 ? 112.777 153.601 202.179 1.00 224.06 646 ARG A N 1
ATOM 9418 C CA . ARG A 1 646 ? 112.079 152.354 202.451 1.00 222.65 646 ARG A CA 1
ATOM 9419 C C . ARG A 1 646 ? 113.009 151.210 202.060 1.00 225.08 646 ARG A C 1
ATOM 9420 O O . ARG A 1 646 ? 114.220 151.402 201.913 1.00 221.19 646 ARG A O 1
ATOM 9441 N N . LYS A 1 647 ? 112.443 150.014 201.896 1.00 230.82 647 LYS A N 1
ATOM 9442 C CA . LYS A 1 647 ? 113.264 148.842 201.615 1.00 233.75 647 LYS A CA 1
ATOM 9443 C C . LYS A 1 647 ? 114.145 149.046 200.390 1.00 235.66 647 LYS A C 1
ATOM 9444 O O . LYS A 1 647 ? 115.239 148.479 200.318 1.00 236.92 647 LYS A O 1
ATOM 9463 N N . GLY A 1 648 ? 113.698 149.849 199.426 1.00 231.28 648 GLY A N 1
ATOM 9464 C CA . GLY A 1 648 ? 114.432 149.981 198.182 1.00 226.40 648 GLY A CA 1
ATOM 9465 C C . GLY A 1 648 ? 114.759 148.608 197.637 1.00 229.81 648 GLY A C 1
ATOM 9466 O O . GLY A 1 648 ? 115.927 148.209 197.587 1.00 231.40 648 GLY A O 1
ATOM 9470 N N . VAL A 1 649 ? 113.720 147.881 197.220 1.00 232.42 649 VAL A N 1
ATOM 9471 C CA . VAL A 1 649 ? 113.846 146.442 197.000 1.00 234.40 649 VAL A CA 1
ATOM 9472 C C . VAL A 1 649 ? 114.989 146.148 196.039 1.00 233.72 649 VAL A C 1
ATOM 9473 O O . VAL A 1 649 ? 115.830 145.281 196.293 1.00 234.53 649 VAL A O 1
ATOM 9486 N N . TYR A 1 650 ? 115.046 146.876 194.925 1.00 233.33 650 TYR A N 1
ATOM 9487 C CA . TYR A 1 650 ? 116.126 146.652 193.967 1.00 233.16 650 TYR A CA 1
ATOM 9488 C C . TYR A 1 650 ? 117.480 147.027 194.560 1.00 233.51 650 TYR A C 1
ATOM 9489 O O . TYR A 1 650 ? 118.443 146.256 194.460 1.00 232.01 650 TYR A O 1
ATOM 9507 N N . PHE A 1 651 ? 117.576 148.200 195.189 1.00 233.13 651 PHE A N 1
ATOM 9508 C CA . PHE A 1 651 ? 118.867 148.652 195.701 1.00 233.06 651 PHE A CA 1
ATOM 9509 C C . PHE A 1 651 ? 119.350 147.767 196.844 1.00 237.22 651 PHE A C 1
ATOM 9510 O O . PHE A 1 651 ? 120.515 147.352 196.872 1.00 240.11 651 PHE A O 1
ATOM 9527 N N . THR A 1 652 ? 118.479 147.489 197.815 1.00 238.72 652 THR A N 1
ATOM 9528 C CA . THR A 1 652 ? 118.877 146.602 198.899 1.00 237.72 652 THR A CA 1
ATOM 9529 C C . THR A 1 652 ? 119.179 145.202 198.386 1.00 236.78 652 THR A C 1
ATOM 9530 O O . THR A 1 652 ? 120.128 144.566 198.852 1.00 235.73 652 THR A O 1
ATOM 9541 N N . LEU A 1 653 ? 118.403 144.717 197.415 1.00 238.08 653 LEU A N 1
ATOM 9542 C CA . LEU A 1 653 ? 118.644 143.388 196.866 1.00 237.47 653 LEU A CA 1
ATOM 9543 C C . LEU A 1 653 ? 120.020 143.307 196.219 1.00 238.34 653 LEU A C 1
ATOM 9544 O O . LEU A 1 653 ? 120.749 142.329 196.410 1.00 237.56 653 LEU A O 1
ATOM 9560 N N . VAL A 1 654 ? 120.394 144.327 195.444 1.00 239.72 654 VAL A N 1
ATOM 9561 C CA . VAL A 1 654 ? 121.700 144.295 194.792 1.00 238.88 654 VAL A CA 1
ATOM 9562 C C . VAL A 1 654 ? 122.814 144.450 195.819 1.00 241.65 654 VAL A C 1
ATOM 9563 O O . VAL A 1 654 ? 123.816 143.727 195.775 1.00 240.50 654 VAL A O 1
ATOM 9576 N N . THR A 1 655 ? 122.661 145.383 196.763 1.00 246.82 655 THR A N 1
ATOM 9577 C CA . THR A 1 655 ? 123.708 145.584 197.759 1.00 245.81 655 THR A CA 1
ATOM 9578 C C . THR A 1 655 ? 123.884 144.357 198.644 1.00 245.84 655 THR A C 1
ATOM 9579 O O . THR A 1 655 ? 124.977 144.132 199.174 1.00 242.63 655 THR A O 1
ATOM 9590 N N . LEU A 1 656 ? 122.830 143.559 198.815 1.00 245.77 656 LEU A N 1
ATOM 9591 C CA . LEU A 1 656 ? 122.930 142.344 199.616 1.00 243.73 656 LEU A CA 1
ATOM 9592 C C . LEU A 1 656 ? 123.521 141.199 198.803 1.00 247.42 656 LEU A C 1
ATOM 9593 O O . LEU A 1 656 ? 124.467 140.537 199.243 1.00 245.97 656 LEU A O 1
ATOM 9609 N N . GLN A 1 657 ? 122.977 140.957 197.608 1.00 249.36 657 GLN A N 1
ATOM 9610 C CA . GLN A 1 657 ? 123.515 139.916 196.743 1.00 244.58 657 GLN A CA 1
ATOM 9611 C C . GLN A 1 657 ? 124.938 140.235 196.309 1.00 243.33 657 GLN A C 1
ATOM 9612 O O . GLN A 1 657 ? 125.790 139.340 196.273 1.00 235.92 657 GLN A O 1
ATOM 9626 N N . SER A 1 658 ? 125.214 141.496 195.976 1.00 247.56 658 SER A N 1
ATOM 9627 C CA . SER A 1 658 ? 126.563 141.928 195.633 1.00 248.14 658 SER A CA 1
ATOM 9628 C C . SER A 1 658 ? 127.495 141.955 196.836 1.00 250.86 658 SER A C 1
ATOM 9629 O O . SER A 1 658 ? 128.710 142.089 196.654 1.00 247.46 658 SER A O 1
ATOM 9637 N N . GLN A 1 659 ? 126.963 141.837 198.049 1.00 251.49 659 GLN A N 1
ATOM 9638 C CA . GLN A 1 659 ? 127.783 141.817 199.255 1.00 247.15 659 GLN A CA 1
ATOM 9639 C C . GLN A 1 659 ? 127.521 140.543 200.050 1.00 242.46 659 GLN A C 1
ATOM 9640 O O . GLN A 1 659 ? 127.779 139.437 199.573 1.00 233.45 659 GLN A O 1
ATOM 9654 N N . SER A 1 686 ? 119.742 121.092 154.209 1.00 155.66 686 SER A N 1
ATOM 9655 C CA . SER A 1 686 ? 120.629 122.243 154.089 1.00 172.20 686 SER A CA 1
ATOM 9656 C C . SER A 1 686 ? 121.485 122.134 152.834 1.00 175.15 686 SER A C 1
ATOM 9657 O O . SER A 1 686 ? 121.969 123.136 152.309 1.00 166.92 686 SER A O 1
ATOM 9665 N N . TYR A 1 687 ? 121.675 120.903 152.360 1.00 178.79 687 TYR A N 1
ATOM 9666 C CA . TYR A 1 687 ? 122.408 120.668 151.122 1.00 172.70 687 TYR A CA 1
ATOM 9667 C C . TYR A 1 687 ? 121.581 120.992 149.887 1.00 173.33 687 TYR A C 1
ATOM 9668 O O . TYR A 1 687 ? 122.139 121.072 148.788 1.00 172.56 687 TYR A O 1
ATOM 9686 N N . GLN A 1 688 ? 120.268 121.177 150.049 1.00 172.29 688 GLN A N 1
ATOM 9687 C CA . GLN A 1 688 ? 119.374 121.199 148.897 1.00 169.03 688 GLN A CA 1
ATOM 9688 C C . GLN A 1 688 ? 119.706 122.342 147.950 1.00 173.80 688 GLN A C 1
ATOM 9689 O O . GLN A 1 688 ? 119.686 122.164 146.730 1.00 175.88 688 GLN A O 1
ATOM 9703 N N . ASP A 1 689 ? 120.003 123.527 148.485 1.00 176.96 689 ASP A N 1
ATOM 9704 C CA . ASP A 1 689 ? 120.301 124.660 147.615 1.00 182.50 689 ASP A CA 1
ATOM 9705 C C . ASP A 1 689 ? 121.534 124.393 146.761 1.00 181.84 689 ASP A C 1
ATOM 9706 O O . ASP A 1 689 ? 121.511 124.593 145.539 1.00 179.52 689 ASP A O 1
ATOM 9715 N N . SER A 1 690 ? 122.619 123.940 147.388 1.00 178.73 690 SER A N 1
ATOM 9716 C CA . SER A 1 690 ? 123.850 123.682 146.648 1.00 172.30 690 SER A CA 1
ATOM 9717 C C . SER A 1 690 ? 123.649 122.571 145.628 1.00 172.06 690 SER A C 1
ATOM 9718 O O . SER A 1 690 ? 124.131 122.660 144.492 1.00 169.87 690 SER A O 1
ATOM 9726 N N . LEU A 1 691 ? 122.944 121.509 146.017 1.00 174.33 691 LEU A N 1
ATOM 9727 C CA . LEU A 1 691 ? 122.704 120.413 145.084 1.00 170.77 691 LEU A CA 1
ATOM 9728 C C . LEU A 1 691 ? 121.855 120.874 143.906 1.00 174.55 691 LEU A C 1
ATOM 9729 O O . LEU A 1 691 ? 122.108 120.480 142.763 1.00 174.75 691 LEU A O 1
ATOM 9745 N N . ARG A 1 692 ? 120.844 121.705 144.165 1.00 176.59 692 ARG A N 1
ATOM 9746 C CA . ARG A 1 692 ? 120.019 122.235 143.087 1.00 174.45 692 ARG A CA 1
ATOM 9747 C C . ARG A 1 692 ? 120.861 123.054 142.123 1.00 178.38 692 ARG A C 1
ATOM 9748 O O . ARG A 1 692 ? 120.755 122.904 140.899 1.00 180.38 692 ARG A O 1
ATOM 9769 N N . ALA A 1 693 ? 121.704 123.934 142.663 1.00 179.24 693 ALA A N 1
ATOM 9770 C CA . ALA A 1 693 ? 122.546 124.755 141.803 1.00 177.02 693 ALA A CA 1
ATOM 9771 C C . ALA A 1 693 ? 123.475 123.889 140.965 1.00 173.33 693 ALA A C 1
ATOM 9772 O O . ALA A 1 693 ? 123.625 124.111 139.758 1.00 175.71 693 ALA A O 1
ATOM 9779 N N . SER A 1 694 ? 124.100 122.887 141.587 1.00 170.68 694 SER A N 1
ATOM 9780 C CA . SER A 1 694 ? 125.016 122.021 140.854 1.00 170.03 694 SER A CA 1
ATOM 9781 C C . SER A 1 694 ? 124.292 121.260 139.753 1.00 174.63 694 SER A C 1
ATOM 9782 O O . SER A 1 694 ? 124.785 121.171 138.622 1.00 175.80 694 SER A O 1
ATOM 9790 N N . ILE A 1 695 ? 123.119 120.704 140.062 1.00 176.81 695 ILE A N 1
ATOM 9791 C CA . ILE A 1 695 ? 122.372 119.943 139.067 1.00 174.21 695 ILE A CA 1
ATOM 9792 C C . ILE A 1 695 ? 121.993 120.837 137.897 1.00 178.73 695 ILE A C 1
ATOM 9793 O O . ILE A 1 695 ? 122.156 120.466 136.728 1.00 178.69 695 ILE A O 1
ATOM 9809 N N . ARG A 1 696 ? 121.468 122.028 138.193 1.00 183.10 696 ARG A N 1
ATOM 9810 C CA . ARG A 1 696 ? 121.046 122.927 137.126 1.00 182.51 696 ARG A CA 1
ATOM 9811 C C . ARG A 1 696 ? 122.230 123.327 136.256 1.00 184.08 696 ARG A C 1
ATOM 9812 O O . ARG A 1 696 ? 122.139 123.322 135.022 1.00 183.02 696 ARG A O 1
ATOM 9833 N N . GLN A 1 697 ? 123.355 123.670 136.882 1.00 185.46 697 GLN A N 1
ATOM 9834 C CA . GLN A 1 697 ? 124.523 124.092 136.118 1.00 184.60 697 GLN A CA 1
ATOM 9835 C C . GLN A 1 697 ? 125.034 122.960 135.237 1.00 181.90 697 GLN A C 1
ATOM 9836 O O . GLN A 1 697 ? 125.372 123.170 134.068 1.00 182.76 697 GLN A O 1
ATOM 9850 N N . ARG A 1 698 ? 125.098 121.745 135.785 1.00 179.22 698 ARG A N 1
ATOM 9851 C CA . ARG A 1 698 ? 125.593 120.618 135.004 1.00 176.55 698 ARG A CA 1
ATOM 9852 C C . ARG A 1 698 ? 124.659 120.298 133.844 1.00 177.08 698 ARG A C 1
ATOM 9853 O O . ARG A 1 698 ? 125.120 120.012 132.733 1.00 178.88 698 ARG A O 1
ATOM 9874 N N . SER A 1 699 ? 123.346 120.344 134.075 1.00 180.56 699 SER A N 1
ATOM 9875 C CA . SER A 1 699 ? 122.401 120.101 132.992 1.00 176.61 699 SER A CA 1
ATOM 9876 C C . SER A 1 699 ? 122.542 121.155 131.903 1.00 177.37 699 SER A C 1
ATOM 9877 O O . SER A 1 699 ? 122.526 120.836 130.709 1.00 172.31 699 SER A O 1
ATOM 9885 N N . LYS A 1 700 ? 122.684 122.423 132.297 1.00 183.63 700 LYS A N 1
ATOM 9886 C CA . LYS A 1 700 ? 122.862 123.478 131.306 1.00 179.60 700 LYS A CA 1
ATOM 9887 C C . LYS A 1 700 ? 124.148 123.285 130.515 1.00 176.89 700 LYS A C 1
ATOM 9888 O O . LYS A 1 700 ? 124.169 123.512 129.300 1.00 175.43 700 LYS A O 1
ATOM 9907 N N . SER A 1 701 ? 125.226 122.871 131.180 1.00 180.35 701 SER A N 1
ATOM 9908 C CA . SER A 1 701 ? 126.482 122.643 130.475 1.00 182.63 701 SER A CA 1
ATOM 9909 C C . SER A 1 701 ? 126.329 121.544 129.431 1.00 182.46 701 SER A C 1
ATOM 9910 O O . SER A 1 701 ? 126.828 121.669 128.306 1.00 178.10 701 SER A O 1
ATOM 9918 N N . GLN A 1 702 ? 125.640 120.459 129.784 1.00 185.76 702 GLN A N 1
ATOM 9919 C CA . GLN A 1 702 ? 125.453 119.366 128.836 1.00 184.42 702 GLN A CA 1
ATOM 9920 C C . GLN A 1 702 ? 124.614 119.805 127.643 1.00 183.65 702 GLN A C 1
ATOM 9921 O O . GLN A 1 702 ? 124.723 119.224 126.558 1.00 180.01 702 GLN A O 1
ATOM 9935 N N . LEU A 1 703 ? 123.777 120.828 127.824 1.00 180.87 703 LEU A N 1
ATOM 9936 C CA . LEU A 1 703 ? 122.901 121.280 126.751 1.00 177.96 703 LEU A CA 1
ATOM 9937 C C . LEU A 1 703 ? 123.673 121.931 125.611 1.00 179.02 703 LEU A C 1
ATOM 9938 O O . LEU A 1 703 ? 123.096 122.176 124.547 1.00 174.86 703 LEU A O 1
ATOM 9954 N N . SER A 1 704 ? 124.964 122.210 125.801 1.00 180.23 704 SER A N 1
ATOM 9955 C CA . SER A 1 704 ? 125.745 122.875 124.763 1.00 181.29 704 SER A CA 1
ATOM 9956 C C . SER A 1 704 ? 125.882 122.033 123.503 1.00 178.42 704 SER A C 1
ATOM 9957 O O . SER A 1 704 ? 126.245 122.571 122.451 1.00 170.69 704 SER A O 1
ATOM 9965 N N . TYR A 1 705 ? 125.607 120.730 123.577 1.00 176.64 705 TYR A N 1
ATOM 9966 C CA . TYR A 1 705 ? 125.717 119.878 122.398 1.00 171.38 705 TYR A CA 1
ATOM 9967 C C . TYR A 1 705 ? 124.733 120.259 121.303 1.00 167.41 705 TYR A C 1
ATOM 9968 O O . TYR A 1 705 ? 124.928 119.854 120.153 1.00 163.01 705 TYR A O 1
ATOM 9986 N N . LEU A 1 706 ? 123.688 121.022 121.628 1.00 165.72 706 LEU A N 1
ATOM 9987 C CA . LEU A 1 706 ? 122.686 121.383 120.632 1.00 161.48 706 LEU A CA 1
ATOM 9988 C C . LEU A 1 706 ? 123.197 122.411 119.634 1.00 166.38 706 LEU A C 1
ATOM 9989 O O . LEU A 1 706 ? 122.536 122.647 118.618 1.00 161.79 706 LEU A O 1
ATOM 10005 N N . VAL A 1 707 ? 124.351 123.028 119.895 1.00 170.06 707 VAL A N 1
ATOM 10006 C CA . VAL A 1 707 ? 124.826 124.104 119.037 1.00 165.60 707 VAL A CA 1
ATOM 10007 C C . VAL A 1 707 ? 125.086 123.570 117.637 1.00 165.61 707 VAL A C 1
ATOM 10008 O O . VAL A 1 707 ? 125.742 122.538 117.455 1.00 163.33 707 VAL A O 1
ATOM 10021 N N . HIS A 1 708 ? 124.567 124.280 116.639 1.00 159.67 708 HIS A N 1
ATOM 10022 C CA . HIS A 1 708 ? 124.785 123.968 115.236 1.00 152.68 708 HIS A CA 1
ATOM 10023 C C . HIS A 1 708 ? 125.311 125.209 114.532 1.00 153.10 708 HIS A C 1
ATOM 10024 O O . HIS A 1 708 ? 124.940 126.334 114.873 1.00 156.89 708 HIS A O 1
ATOM 10038 N N . GLU A 1 709 ? 126.181 125.000 113.547 1.00 153.04 709 GLU A N 1
ATOM 10039 C CA . GLU A 1 709 ? 126.803 126.108 112.845 1.00 151.45 709 GLU A CA 1
ATOM 10040 C C . GLU A 1 709 ? 126.620 125.945 111.342 1.00 143.25 709 GLU A C 1
ATOM 10041 O O . GLU A 1 709 ? 126.629 124.818 110.833 1.00 133.88 709 GLU A O 1
ATOM 10053 N N . PRO A 1 710 ? 126.460 127.041 110.611 1.00 142.40 710 PRO A N 1
ATOM 10054 C CA . PRO A 1 710 ? 126.281 126.945 109.166 1.00 137.64 710 PRO A CA 1
ATOM 10055 C C . PRO A 1 710 ? 127.585 126.580 108.483 1.00 138.40 710 PRO A C 1
ATOM 10056 O O . PRO A 1 710 ? 128.664 126.982 108.941 1.00 141.24 710 PRO A O 1
ATOM 10067 N N . PRO A 1 711 ? 127.535 125.825 107.391 1.00 131.59 711 PRO A N 1
ATOM 10068 C CA . PRO A 1 711 ? 128.730 125.681 106.560 1.00 127.98 711 PRO A CA 1
ATOM 10069 C C . PRO A 1 711 ? 128.931 126.932 105.723 1.00 131.80 711 PRO A C 1
ATOM 10070 O O . PRO A 1 711 ? 127.977 127.527 105.222 1.00 131.56 711 PRO A O 1
ATOM 10081 N N . LEU A 1 712 ? 130.187 127.335 105.575 1.00 135.89 712 LEU A N 1
ATOM 10082 C CA . LEU A 1 712 ? 130.518 128.598 104.907 1.00 135.46 712 LEU A CA 1
ATOM 10083 C C . LEU A 1 712 ? 129.927 129.710 105.771 1.00 143.75 712 LEU A C 1
ATOM 10084 O O . LEU A 1 712 ? 129.959 129.594 107.006 1.00 151.70 712 LEU A O 1
ATOM 10100 N N . ALA A 1 713 ? 129.383 130.771 105.194 1.00 140.76 713 ALA A N 1
ATOM 10101 C CA . ALA A 1 713 ? 128.708 131.813 105.968 1.00 150.12 713 ALA A CA 1
ATOM 10102 C C . ALA A 1 713 ? 129.676 132.358 107.020 1.00 150.39 713 ALA A C 1
ATOM 10103 O O . ALA A 1 713 ? 130.892 132.383 106.809 1.00 147.01 713 ALA A O 1
ATOM 10110 N N . VAL A 1 714 ? 129.142 132.802 108.155 1.00 151.14 714 VAL A N 1
ATOM 10111 C CA . VAL A 1 714 ? 129.939 133.303 109.266 1.00 154.12 714 VAL A CA 1
ATOM 10112 C C . VAL A 1 714 ? 129.503 132.559 110.519 1.00 157.36 714 VAL A C 1
ATOM 10113 O O . VAL A 1 714 ? 128.320 132.246 110.690 1.00 150.46 714 VAL A O 1
ATOM 10126 N N . VAL A 1 715 ? 130.462 132.280 111.396 1.00 165.76 715 VAL A N 1
ATOM 10127 C CA . VAL A 1 715 ? 130.280 131.298 112.458 1.00 171.28 715 VAL A CA 1
ATOM 10128 C C . VAL A 1 715 ? 129.687 131.924 113.713 1.00 167.79 715 VAL A C 1
ATOM 10129 O O . VAL A 1 715 ? 129.679 133.149 113.875 1.00 155.37 715 VAL A O 1
ATOM 10142 N N . ASP A 1 716 ? 129.180 131.073 114.603 1.00 178.06 716 ASP A N 1
ATOM 10143 C CA . ASP A 1 716 ? 128.677 131.521 115.894 1.00 182.51 716 ASP A CA 1
ATOM 10144 C C . ASP A 1 716 ? 129.823 132.016 116.768 1.00 182.72 716 ASP A C 1
ATOM 10145 O O . ASP A 1 716 ? 130.987 131.657 116.570 1.00 178.71 716 ASP A O 1
ATOM 10154 N N . HIS A 1 717 ? 129.483 132.841 117.746 1.00 187.61 717 HIS A N 1
ATOM 10155 C CA . HIS A 1 717 ? 130.469 133.416 118.654 1.00 188.70 717 HIS A CA 1
ATOM 10156 C C . HIS A 1 717 ? 130.281 132.980 120.100 1.00 184.58 717 HIS A C 1
ATOM 10157 O O . HIS A 1 717 ? 131.270 132.684 120.775 1.00 176.18 717 HIS A O 1
ATOM 10171 N N . LYS A 1 718 ? 129.045 132.924 120.590 1.00 183.58 718 LYS A N 1
ATOM 10172 C CA . LYS A 1 718 ? 128.800 132.551 121.981 1.00 186.14 718 LYS A CA 1
ATOM 10173 C C . LYS A 1 718 ? 127.374 132.041 122.095 1.00 186.41 718 LYS A C 1
ATOM 10174 O O . LYS A 1 718 ? 126.431 132.775 121.786 1.00 176.23 718 LYS A O 1
ATOM 10193 N N . SER A 1 719 ? 127.215 130.798 122.538 1.00 196.24 719 SER A N 1
ATOM 10194 C CA . SER A 1 719 ? 125.895 130.194 122.667 1.00 193.54 719 SER A CA 1
ATOM 10195 C C . SER A 1 719 ? 125.192 130.685 123.928 1.00 191.52 719 SER A C 1
ATOM 10196 O O . SER A 1 719 ? 125.819 130.855 124.973 1.00 188.84 719 SER A O 1
ATOM 10204 N N . VAL A 1 736 ? 142.592 120.224 148.885 1.00 165.27 736 VAL A N 1
ATOM 10205 C CA . VAL A 1 736 ? 142.267 121.536 148.341 1.00 170.66 736 VAL A CA 1
ATOM 10206 C C . VAL A 1 736 ? 142.795 121.624 146.914 1.00 170.98 736 VAL A C 1
ATOM 10207 O O . VAL A 1 736 ? 142.156 122.205 146.039 1.00 166.31 736 VAL A O 1
ATOM 10220 N N . GLU A 1 737 ? 143.968 121.043 146.689 1.00 171.33 737 GLU A N 1
ATOM 10221 C CA . GLU A 1 737 ? 144.561 121.058 145.363 1.00 174.17 737 GLU A CA 1
ATOM 10222 C C . GLU A 1 737 ? 143.781 120.132 144.428 1.00 176.27 737 GLU A C 1
ATOM 10223 O O . GLU A 1 737 ? 143.361 119.047 144.839 1.00 175.31 737 GLU A O 1
ATOM 10235 N N . PRO A 1 738 ? 143.561 120.533 143.175 1.00 175.52 738 PRO A N 1
ATOM 10236 C CA . PRO A 1 738 ? 142.722 119.722 142.283 1.00 165.75 738 PRO A CA 1
ATOM 10237 C C . PRO A 1 738 ? 143.345 118.362 142.016 1.00 164.43 738 PRO A C 1
ATOM 10238 O O . PRO A 1 738 ? 144.499 118.257 141.600 1.00 165.46 738 PRO A O 1
ATOM 10249 N N . ALA A 1 739 ? 142.555 117.316 142.224 1.00 160.25 739 ALA A N 1
ATOM 10250 C CA . ALA A 1 739 ? 143.083 115.968 142.136 1.00 158.81 739 ALA A CA 1
ATOM 10251 C C . ALA A 1 739 ? 143.528 115.652 140.710 1.00 159.62 739 ALA A C 1
ATOM 10252 O O . ALA A 1 739 ? 142.960 116.166 139.744 1.00 157.03 739 ALA A O 1
ATOM 10259 N N . PRO A 1 740 ? 144.547 114.809 140.551 1.00 160.64 740 PRO A N 1
ATOM 10260 C CA . PRO A 1 740 ? 144.944 114.384 139.204 1.00 163.57 740 PRO A CA 1
ATOM 10261 C C . PRO A 1 740 ? 143.868 113.510 138.578 1.00 158.59 740 PRO A C 1
ATOM 10262 O O . PRO A 1 740 ? 143.300 112.636 139.235 1.00 158.21 740 PRO A O 1
ATOM 10273 N N . VAL A 1 741 ? 143.597 113.745 137.293 1.00 155.59 741 VAL A N 1
ATOM 10274 C CA . VAL A 1 741 ? 142.559 112.990 136.605 1.00 154.00 741 VAL A CA 1
ATOM 10275 C C . VAL A 1 741 ? 142.884 111.507 136.558 1.00 150.17 741 VAL A C 1
ATOM 10276 O O . VAL A 1 741 ? 141.983 110.683 136.372 1.00 146.66 741 VAL A O 1
ATOM 10289 N N . ARG A 1 742 ? 144.155 111.137 136.714 1.00 149.57 742 ARG A N 1
ATOM 10290 C CA . ARG A 1 742 ? 144.490 109.721 136.782 1.00 153.95 742 ARG A CA 1
ATOM 10291 C C . ARG A 1 742 ? 143.750 109.046 137.926 1.00 154.40 742 ARG A C 1
ATOM 10292 O O . ARG A 1 742 ? 143.209 107.947 137.762 1.00 152.10 742 ARG A O 1
ATOM 10313 N N . ARG A 1 743 ? 143.707 109.693 139.093 1.00 151.30 743 ARG A N 1
ATOM 10314 C CA . ARG A 1 743 ? 142.979 109.129 140.224 1.00 146.13 743 ARG A CA 1
ATOM 10315 C C . ARG A 1 743 ? 141.503 108.971 139.897 1.00 143.41 743 ARG A C 1
ATOM 10316 O O . ARG A 1 743 ? 140.894 107.942 140.203 1.00 145.42 743 ARG A O 1
ATOM 10337 N N . ILE A 1 744 ? 140.906 109.989 139.276 1.00 135.64 744 ILE A N 1
ATOM 10338 C CA . ILE A 1 744 ? 139.476 109.939 138.985 1.00 134.45 744 ILE A CA 1
ATOM 10339 C C . ILE A 1 744 ? 139.175 108.796 138.028 1.00 135.77 744 ILE A C 1
ATOM 10340 O O . ILE A 1 744 ? 138.238 108.017 138.237 1.00 133.78 744 ILE A O 1
ATOM 10356 N N . LEU A 1 745 ? 139.963 108.677 136.961 1.00 140.58 745 LEU A N 1
ATOM 10357 C CA . LEU A 1 745 ? 139.725 107.608 135.999 1.00 137.34 745 LEU A CA 1
ATOM 10358 C C . LEU A 1 745 ? 139.955 106.241 136.626 1.00 135.09 745 LEU A C 1
ATOM 10359 O O . LEU A 1 745 ? 139.189 105.303 136.379 1.00 132.08 745 LEU A O 1
ATOM 10375 N N . LYS A 1 746 ? 140.999 106.105 137.444 1.00 138.84 746 LYS A N 1
ATOM 10376 C CA . LYS A 1 746 ? 141.240 104.836 138.118 1.00 138.03 746 LYS A CA 1
ATOM 10377 C C . LYS A 1 746 ? 140.061 104.466 139.004 1.00 137.50 746 LYS A C 1
ATOM 10378 O O . LYS A 1 746 ? 139.642 103.305 139.046 1.00 131.57 746 LYS A O 1
ATOM 10397 N N . PHE A 1 747 ? 139.510 105.448 139.717 1.00 136.13 747 PHE A N 1
ATOM 10398 C CA . PHE A 1 747 ? 138.353 105.196 140.563 1.00 135.17 747 PHE A CA 1
ATOM 10399 C C . PHE A 1 747 ? 137.139 104.812 139.731 1.00 135.44 747 PHE A C 1
ATOM 10400 O O . PHE A 1 747 ? 136.344 103.958 140.137 1.00 132.85 747 PHE A O 1
ATOM 10417 N N . SER A 1 748 ? 136.986 105.427 138.559 1.00 133.21 748 SER A N 1
ATOM 10418 C CA . SER A 1 748 ? 135.835 105.187 137.700 1.00 126.26 748 SER A CA 1
ATOM 10419 C C . SER A 1 748 ? 136.007 103.977 136.794 1.00 128.88 748 SER A C 1
ATOM 10420 O O . SER A 1 748 ? 135.147 103.738 135.942 1.00 131.15 748 SER A O 1
ATOM 10428 N N . ALA A 1 749 ? 137.082 103.218 136.953 1.00 131.97 749 ALA A N 1
ATOM 10429 C CA . ALA A 1 749 ? 137.384 102.089 136.085 1.00 125.90 749 ALA A CA 1
ATOM 10430 C C . ALA A 1 749 ? 136.240 101.085 136.007 1.00 119.73 749 ALA A C 1
ATOM 10431 O O . ALA A 1 749 ? 135.935 100.591 134.915 1.00 123.41 749 ALA A O 1
ATOM 10438 N N . PRO A 1 750 ? 135.585 100.744 137.119 1.00 118.64 750 PRO A N 1
ATOM 10439 C CA . PRO A 1 750 ? 134.602 99.651 137.074 1.00 118.24 750 PRO A CA 1
ATOM 10440 C C . PRO A 1 750 ? 133.535 99.822 136.013 1.00 122.56 750 PRO A C 1
ATOM 10441 O O . PRO A 1 750 ? 132.969 98.817 135.567 1.00 126.06 750 PRO A O 1
ATOM 10452 N N . GLU A 1 751 ? 133.228 101.050 135.600 1.00 122.34 751 GLU A N 1
ATOM 10453 C CA . GLU A 1 751 ? 132.230 101.303 134.570 1.00 123.07 751 GLU A CA 1
ATOM 10454 C C . GLU A 1 751 ? 132.871 101.712 133.249 1.00 122.69 751 GLU A C 1
ATOM 10455 O O . GLU A 1 751 ? 132.353 102.575 132.540 1.00 120.31 751 GLU A O 1
ATOM 10467 N N . TRP A 1 752 ? 134.003 101.103 132.913 1.00 127.16 752 TRP A N 1
ATOM 10468 C CA . TRP A 1 752 ? 134.655 101.390 131.640 1.00 119.63 752 TRP A CA 1
ATOM 10469 C C . TRP A 1 752 ? 133.798 101.064 130.421 1.00 117.36 752 TRP A C 1
ATOM 10470 O O . TRP A 1 752 ? 133.849 101.842 129.454 1.00 121.67 752 TRP A O 1
ATOM 10491 N N . PRO A 1 753 ? 133.029 99.970 130.364 1.00 113.83 753 PRO A N 1
ATOM 10492 C CA . PRO A 1 753 ? 132.283 99.707 129.124 1.00 116.84 753 PRO A CA 1
ATOM 10493 C C . PRO A 1 753 ? 131.338 100.829 128.742 1.00 113.19 753 PRO A C 1
ATOM 10494 O O . PRO A 1 753 ? 131.211 101.141 127.552 1.00 112.16 753 PRO A O 1
ATOM 10505 N N . TYR A 1 754 ? 130.670 101.448 129.713 1.00 110.16 754 TYR A N 1
ATOM 10506 C CA . TYR A 1 754 ? 129.766 102.545 129.392 1.00 103.83 754 TYR A CA 1
ATOM 10507 C C . TYR A 1 754 ? 130.533 103.741 128.855 1.00 109.20 754 TYR A C 1
ATOM 10508 O O . TYR A 1 754 ? 130.082 104.402 127.913 1.00 116.41 754 TYR A O 1
ATOM 10526 N N . MET A 1 755 ? 131.694 104.036 129.435 1.00 111.43 755 MET A N 1
ATOM 10527 C CA . MET A 1 755 ? 132.514 105.115 128.903 1.00 113.28 755 MET A CA 1
ATOM 10528 C C . MET A 1 755 ? 132.969 104.812 127.485 1.00 114.02 755 MET A C 1
ATOM 10529 O O . MET A 1 755 ? 133.022 105.717 126.650 1.00 120.15 755 MET A O 1
ATOM 10543 N N . LEU A 1 756 ? 133.283 103.553 127.185 1.00 111.18 756 LEU A N 1
ATOM 10544 C CA . LEU A 1 756 ? 133.710 103.202 125.834 1.00 111.45 756 LEU A CA 1
ATOM 10545 C C . LEU A 1 756 ? 132.567 103.352 124.837 1.00 109.25 756 LEU A C 1
ATOM 10546 O O . LEU A 1 756 ? 132.759 103.860 123.725 1.00 111.34 756 LEU A O 1
ATOM 10562 N N . VAL A 1 757 ? 131.368 102.907 125.211 1.00 106.32 757 VAL A N 1
ATOM 10563 C CA . VAL A 1 757 ? 130.220 103.062 124.321 1.00 106.54 757 VAL A CA 1
ATOM 10564 C C . VAL A 1 757 ? 129.925 104.539 124.087 1.00 106.06 757 VAL A C 1
ATOM 10565 O O . VAL A 1 757 ? 129.682 104.973 122.952 1.00 112.03 757 VAL A O 1
ATOM 10578 N N . GLY A 1 758 ? 129.939 105.333 125.157 1.00 105.55 758 GLY A N 1
ATOM 10579 C CA . GLY A 1 758 ? 129.737 106.760 124.998 1.00 101.89 758 GLY A CA 1
ATOM 10580 C C . GLY A 1 758 ? 130.809 107.398 124.140 1.00 108.54 758 GLY A C 1
ATOM 10581 O O . GLY A 1 758 ? 130.535 108.321 123.377 1.00 117.39 758 GLY A O 1
ATOM 10585 N N . SER A 1 759 ? 132.045 106.912 124.251 1.00 107.77 759 SER A N 1
ATOM 10586 C CA . SER A 1 759 ? 133.125 107.448 123.434 1.00 107.33 759 SER A CA 1
ATOM 10587 C C . SER A 1 759 ? 132.912 107.130 121.963 1.00 107.95 759 SER A C 1
ATOM 10588 O O . SER A 1 759 ? 133.170 107.972 121.099 1.00 116.91 759 SER A O 1
ATOM 10596 N N . VAL A 1 760 ? 132.459 105.918 121.654 1.00 104.30 760 VAL A N 1
ATOM 10597 C CA . VAL A 1 760 ? 132.158 105.582 120.265 1.00 104.65 760 VAL A CA 1
ATOM 10598 C C . VAL A 1 760 ? 131.066 106.498 119.727 1.00 108.85 760 VAL A C 1
ATOM 10599 O O . VAL A 1 760 ? 131.176 107.053 118.621 1.00 115.04 760 VAL A O 1
ATOM 10612 N N . GLY A 1 761 ? 129.995 106.673 120.501 1.00 104.61 761 GLY A N 1
ATOM 10613 C CA . GLY A 1 761 ? 128.936 107.569 120.071 1.00 99.37 761 GLY A CA 1
ATOM 10614 C C . GLY A 1 761 ? 129.437 108.984 119.854 1.00 106.44 761 GLY A C 1
ATOM 10615 O O . GLY A 1 761 ? 129.078 109.644 118.875 1.00 119.17 761 GLY A O 1
ATOM 10619 N N . ALA A 1 762 ? 130.282 109.465 120.765 1.00 107.73 762 ALA A N 1
ATOM 10620 C CA . ALA A 1 762 ? 130.804 110.820 120.654 1.00 108.67 762 ALA A CA 1
ATOM 10621 C C . ALA A 1 762 ? 131.707 110.964 119.441 1.00 109.68 762 ALA A C 1
ATOM 10622 O O . ALA A 1 762 ? 131.715 112.010 118.787 1.00 116.67 762 ALA A O 1
ATOM 10629 N N . ALA A 1 763 ? 132.489 109.932 119.133 1.00 108.46 763 ALA A N 1
ATOM 10630 C CA . ALA A 1 763 ? 133.337 109.980 117.950 1.00 108.60 763 ALA A CA 1
ATOM 10631 C C . ALA A 1 763 ? 132.496 110.087 116.687 1.00 113.25 763 ALA A C 1
ATOM 10632 O O . ALA A 1 763 ? 132.798 110.882 115.788 1.00 120.03 763 ALA A O 1
ATOM 10639 N N . VAL A 1 764 ? 131.426 109.297 116.600 1.00 108.94 764 VAL A N 1
ATOM 10640 C CA . VAL A 1 764 ? 130.563 109.390 115.425 1.00 105.15 764 VAL A CA 1
ATOM 10641 C C . VAL A 1 764 ? 129.927 110.774 115.339 1.00 107.54 764 VAL A C 1
ATOM 10642 O O . VAL A 1 764 ? 129.885 111.397 114.267 1.00 110.13 764 VAL A O 1
ATOM 10655 N N . ASN A 1 765 ? 129.422 111.281 116.464 1.00 108.97 765 ASN A N 1
ATOM 10656 C CA . ASN A 1 765 ? 128.814 112.603 116.457 1.00 105.97 765 ASN A CA 1
ATOM 10657 C C . ASN A 1 765 ? 129.806 113.685 116.067 1.00 111.49 765 ASN A C 1
ATOM 10658 O O . ASN A 1 765 ? 129.419 114.659 115.419 1.00 119.21 765 ASN A O 1
ATOM 10669 N N . GLY A 1 766 ? 131.070 113.548 116.460 1.00 105.36 766 GLY A N 1
ATOM 10670 C CA . GLY A 1 766 ? 132.074 114.494 116.009 1.00 106.16 766 GLY A CA 1
ATOM 10671 C C . GLY A 1 766 ? 132.306 114.398 114.516 1.00 109.99 766 GLY A C 1
ATOM 10672 O O . GLY A 1 766 ? 132.423 115.411 113.825 1.00 117.27 766 GLY A O 1
ATOM 10676 N N . THR A 1 767 ? 132.367 113.172 113.997 1.00 110.50 767 THR A N 1
ATOM 10677 C CA . THR A 1 767 ? 132.530 112.996 112.560 1.00 108.43 767 THR A CA 1
ATOM 10678 C C . THR A 1 767 ? 131.390 113.635 111.785 1.00 107.99 767 THR A C 1
ATOM 10679 O O . THR A 1 767 ? 131.571 114.030 110.631 1.00 107.90 767 THR A O 1
ATOM 10690 N N . VAL A 1 768 ? 130.210 113.738 112.396 1.00 114.65 768 VAL A N 1
ATOM 10691 C CA . VAL A 1 768 ? 129.038 114.208 111.655 1.00 114.08 768 VAL A CA 1
ATOM 10692 C C . VAL A 1 768 ? 129.294 115.572 111.015 1.00 110.75 768 VAL A C 1
ATOM 10693 O O . VAL A 1 768 ? 128.968 115.787 109.843 1.00 116.21 768 VAL A O 1
ATOM 10706 N N . THR A 1 769 ? 129.867 116.514 111.762 1.00 108.04 769 THR A N 1
ATOM 10707 C CA . THR A 1 769 ? 129.924 117.897 111.285 1.00 114.63 769 THR A CA 1
ATOM 10708 C C . THR A 1 769 ? 130.708 118.057 109.987 1.00 114.68 769 THR A C 1
ATOM 10709 O O . THR A 1 769 ? 130.130 118.539 108.990 1.00 118.39 769 THR A O 1
ATOM 10720 N N . PRO A 1 770 ? 131.991 117.698 109.916 1.00 106.07 770 PRO A N 1
ATOM 10721 C CA . PRO A 1 770 ? 132.702 117.829 108.640 1.00 102.66 770 PRO A CA 1
ATOM 10722 C C . PRO A 1 770 ? 132.045 117.056 107.525 1.00 107.23 770 PRO A C 1
ATOM 10723 O O . PRO A 1 770 ? 132.168 117.454 106.365 1.00 111.71 770 PRO A O 1
ATOM 10734 N N . LEU A 1 771 ? 131.338 115.971 107.835 1.00 107.71 771 LEU A N 1
ATOM 10735 C CA . LEU A 1 771 ? 130.641 115.234 106.792 1.00 104.91 771 LEU A CA 1
ATOM 10736 C C . LEU A 1 771 ? 129.533 116.072 106.170 1.00 101.91 771 LEU A C 1
ATOM 10737 O O . LEU A 1 771 ? 129.332 116.034 104.953 1.00 106.12 771 LEU A O 1
ATOM 10753 N N . TYR A 1 772 ? 128.797 116.836 106.977 1.00 101.28 772 TYR A N 1
ATOM 10754 C CA . TYR A 1 772 ? 127.746 117.654 106.386 1.00 104.44 772 TYR A CA 1
ATOM 10755 C C . TYR A 1 772 ? 128.330 118.867 105.678 1.00 105.04 772 TYR A C 1
ATOM 10756 O O . TYR A 1 772 ? 127.758 119.332 104.688 1.00 112.92 772 TYR A O 1
ATOM 10774 N N . ALA A 1 773 ? 129.478 119.371 106.129 1.00 104.48 773 ALA A N 1
ATOM 10775 C CA . ALA A 1 773 ? 130.171 120.370 105.315 1.00 107.14 773 ALA A CA 1
ATOM 10776 C C . ALA A 1 773 ? 130.564 119.792 103.958 1.00 98.88 773 ALA A C 1
ATOM 10777 O O . ALA A 1 773 ? 130.419 120.449 102.915 1.00 103.39 773 ALA A O 1
ATOM 10784 N N . PHE A 1 774 ? 131.062 118.557 103.960 1.00 93.11 774 PHE A N 1
ATOM 10785 C CA . PHE A 1 774 ? 131.411 117.866 102.727 1.00 91.30 774 PHE A CA 1
ATOM 10786 C C . PHE A 1 774 ? 130.199 117.724 101.819 1.00 100.82 774 PHE A C 1
ATOM 10787 O O . PHE A 1 774 ? 130.287 117.938 100.609 1.00 108.13 774 PHE A O 1
ATOM 10804 N N . LEU A 1 775 ? 129.052 117.357 102.391 1.00 104.11 775 LEU A N 1
ATOM 10805 C CA . LEU A 1 775 ? 127.850 117.181 101.582 1.00 98.67 775 LEU A CA 1
ATOM 10806 C C . LEU A 1 775 ? 127.349 118.507 101.034 1.00 95.25 775 LEU A C 1
ATOM 10807 O O . LEU A 1 775 ? 126.830 118.565 99.916 1.00 99.30 775 LEU A O 1
ATOM 10823 N N . PHE A 1 776 ? 127.480 119.584 101.805 1.00 96.47 776 PHE A N 1
ATOM 10824 C CA . PHE A 1 776 ? 127.125 120.904 101.293 1.00 95.95 776 PHE A CA 1
ATOM 10825 C C . PHE A 1 776 ? 127.969 121.253 100.074 1.00 102.42 776 PHE A C 1
ATOM 10826 O O . PHE A 1 776 ? 127.443 121.627 99.017 1.00 106.53 776 PHE A O 1
ATOM 10843 N N . SER A 1 777 ? 129.291 121.117 100.200 1.00 100.31 777 SER A N 1
ATOM 10844 C CA . SER A 1 777 ? 130.154 121.390 99.056 1.00 91.75 777 SER A CA 1
ATOM 10845 C C . SER A 1 777 ? 129.842 120.461 97.892 1.00 95.29 777 SER A C 1
ATOM 10846 O O . SER A 1 777 ? 129.959 120.861 96.730 1.00 101.57 777 SER A O 1
ATOM 10854 N N . GLN A 1 778 ? 129.451 119.220 98.182 1.00 99.85 778 GLN A N 1
ATOM 10855 C CA . GLN A 1 778 ? 129.047 118.291 97.132 1.00 100.75 778 GLN A CA 1
ATOM 10856 C C . GLN A 1 778 ? 127.816 118.797 96.399 1.00 102.02 778 GLN A C 1
ATOM 10857 O O . GLN A 1 778 ? 127.733 118.698 95.173 1.00 99.23 778 GLN A O 1
ATOM 10871 N N . ILE A 1 779 ? 126.844 119.325 97.139 1.00 110.82 779 ILE A N 1
ATOM 10872 C CA . ILE A 1 779 ? 125.651 119.885 96.513 1.00 104.18 779 ILE A CA 1
ATOM 10873 C C . ILE A 1 779 ? 126.032 121.032 95.594 1.00 103.93 779 ILE A C 1
ATOM 10874 O O . ILE A 1 779 ? 125.575 121.110 94.450 1.00 106.59 779 ILE A O 1
ATOM 10890 N N . LEU A 1 780 ? 126.879 121.942 96.078 1.00 104.85 780 LEU A N 1
ATOM 10891 C CA . LEU A 1 780 ? 127.239 123.094 95.257 1.00 100.13 780 LEU A CA 1
ATOM 10892 C C . LEU A 1 780 ? 127.889 122.663 93.951 1.00 98.66 780 LEU A C 1
ATOM 10893 O O . LEU A 1 780 ? 127.767 123.349 92.933 1.00 106.87 780 LEU A O 1
ATOM 10909 N N . GLY A 1 781 ? 128.591 121.533 93.960 1.00 96.76 781 GLY A N 1
ATOM 10910 C CA . GLY A 1 781 ? 129.271 121.081 92.762 1.00 95.60 781 GLY A CA 1
ATOM 10911 C C . GLY A 1 781 ? 128.351 120.499 91.713 1.00 95.72 781 GLY A C 1
ATOM 10912 O O . GLY A 1 781 ? 128.719 120.460 90.537 1.00 102.44 781 GLY A O 1
ATOM 10916 N N . THR A 1 782 ? 127.163 120.039 92.107 1.00 103.43 782 THR A N 1
ATOM 10917 C CA . THR A 1 782 ? 126.266 119.404 91.150 1.00 103.94 782 THR A CA 1
ATOM 10918 C C . THR A 1 782 ? 125.602 120.409 90.224 1.00 100.86 782 THR A C 1
ATOM 10919 O O . THR A 1 782 ? 125.168 120.039 89.131 1.00 104.47 782 THR A O 1
ATOM 10930 N N . PHE A 1 783 ? 125.506 121.671 90.634 1.00 98.79 783 PHE A N 1
ATOM 10931 C CA . PHE A 1 783 ? 124.808 122.652 89.820 1.00 101.84 783 PHE A CA 1
ATOM 10932 C C . PHE A 1 783 ? 125.557 123.002 88.546 1.00 105.28 783 PHE A C 1
ATOM 10933 O O . PHE A 1 783 ? 124.982 123.658 87.674 1.00 109.16 783 PHE A O 1
ATOM 10950 N N . SER A 1 784 ? 126.812 122.588 88.414 1.00 99.37 784 SER A N 1
ATOM 10951 C CA . SER A 1 784 ? 127.582 122.822 87.204 1.00 94.95 784 SER A CA 1
ATOM 10952 C C . SER A 1 784 ? 127.563 121.636 86.254 1.00 104.77 784 SER A C 1
ATOM 10953 O O . SER A 1 784 ? 128.155 121.716 85.176 1.00 107.95 784 SER A O 1
ATOM 10961 N N . ILE A 1 785 ? 126.905 120.541 86.622 1.00 113.27 785 ILE A N 1
ATOM 10962 C CA . ILE A 1 785 ? 126.861 119.374 85.737 1.00 111.28 785 ILE A CA 1
ATOM 10963 C C . ILE A 1 785 ? 126.069 119.730 84.486 1.00 117.32 785 ILE A C 1
ATOM 10964 O O . ILE A 1 785 ? 124.994 120.351 84.591 1.00 118.52 785 ILE A O 1
ATOM 10980 N N . PRO A 1 786 ? 126.535 119.378 83.285 1.00 123.88 786 PRO A N 1
ATOM 10981 C CA . PRO A 1 786 ? 125.792 119.766 82.078 1.00 126.59 786 PRO A CA 1
ATOM 10982 C C . PRO A 1 786 ? 124.501 118.996 81.871 1.00 133.65 786 PRO A C 1
ATOM 10983 O O . PRO A 1 786 ? 123.550 119.565 81.321 1.00 131.80 786 PRO A O 1
ATOM 10994 N N . ASP A 1 787 ? 124.425 117.736 82.288 1.00 136.12 787 ASP A N 1
ATOM 10995 C CA . ASP A 1 787 ? 123.256 116.898 82.048 1.00 141.52 787 ASP A CA 1
ATOM 10996 C C . ASP A 1 787 ? 122.253 117.090 83.177 1.00 140.01 787 ASP A C 1
ATOM 10997 O O . ASP A 1 787 ? 122.565 116.821 84.340 1.00 137.92 787 ASP A O 1
ATOM 11006 N N . LYS A 1 788 ? 121.046 117.539 82.829 1.00 140.50 788 LYS A N 1
ATOM 11007 C CA . LYS A 1 788 ? 120.050 117.842 83.851 1.00 143.20 788 LYS A CA 1
ATOM 11008 C C . LYS A 1 788 ? 119.604 116.593 84.598 1.00 140.94 788 LYS A C 1
ATOM 11009 O O . LYS A 1 788 ? 119.405 116.639 85.817 1.00 137.56 788 LYS A O 1
ATOM 11028 N N . GLU A 1 789 ? 119.423 115.476 83.895 1.00 137.85 789 GLU A N 1
ATOM 11029 C CA . GLU A 1 789 ? 118.997 114.252 84.563 1.00 137.90 789 GLU A CA 1
ATOM 11030 C C . GLU A 1 789 ? 120.043 113.771 85.563 1.00 137.88 789 GLU A C 1
ATOM 11031 O O . GLU A 1 789 ? 119.703 113.394 86.691 1.00 134.04 789 GLU A O 1
ATOM 11043 N N . GLU A 1 790 ? 121.315 113.781 85.168 1.00 133.21 790 GLU A N 1
ATOM 11044 C CA . GLU A 1 790 ? 122.381 113.411 86.093 1.00 129.44 790 GLU A CA 1
ATOM 11045 C C . GLU A 1 790 ? 122.438 114.371 87.270 1.00 124.81 790 GLU A C 1
ATOM 11046 O O . GLU A 1 790 ? 122.673 113.958 88.411 1.00 127.77 790 GLU A O 1
ATOM 11058 N N . GLN A 1 791 ? 122.231 115.660 87.010 1.00 117.80 791 GLN A N 1
ATOM 11059 C CA . GLN A 1 791 ? 122.214 116.644 88.084 1.00 115.89 791 GLN A CA 1
ATOM 11060 C C . GLN A 1 791 ? 121.123 116.323 89.096 1.00 120.15 791 GLN A C 1
ATOM 11061 O O . GLN A 1 791 ? 121.356 116.335 90.312 1.00 122.01 791 GLN A O 1
ATOM 11075 N N . ARG A 1 792 ? 119.920 116.024 88.605 1.00 126.96 792 ARG A N 1
ATOM 11076 C CA . ARG A 1 792 ? 118.812 115.693 89.493 1.00 122.78 792 ARG A CA 1
ATOM 11077 C C . ARG A 1 792 ? 119.118 114.432 90.287 1.00 115.69 792 ARG A C 1
ATOM 11078 O O . ARG A 1 792 ? 118.846 114.361 91.491 1.00 118.09 792 ARG A O 1
ATOM 11099 N N . SER A 1 793 ? 119.686 113.424 89.628 1.00 111.89 793 SER A N 1
ATOM 11100 C CA . SER A 1 793 ? 120.015 112.186 90.326 1.00 109.43 793 SER A CA 1
ATOM 11101 C C . SER A 1 793 ? 121.016 112.433 91.445 1.00 105.50 793 SER A C 1
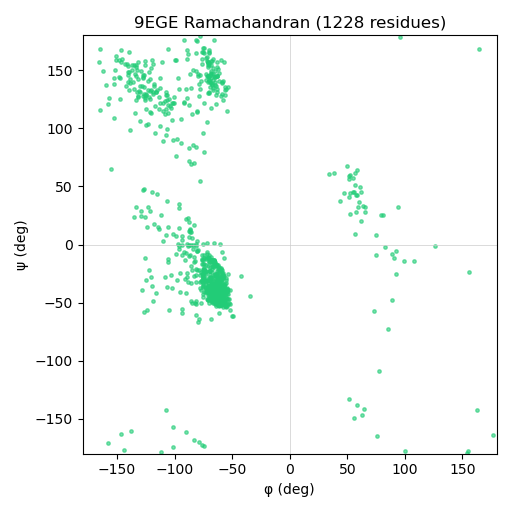ATOM 11102 O O . SER A 1 793 ? 120.866 111.905 92.553 1.00 109.49 793 SER A O 1
ATOM 11110 N N . GLN A 1 794 ? 122.044 113.235 91.179 1.00 105.69 794 GLN A N 1
ATOM 11111 C CA . GLN A 1 794 ? 123.055 113.481 92.200 1.00 109.06 794 GLN A CA 1
ATOM 11112 C C . GLN A 1 794 ? 122.489 114.290 93.359 1.00 106.62 794 GLN A C 1
ATOM 11113 O O . GLN A 1 794 ? 122.819 114.034 94.525 1.00 108.17 794 GLN A O 1
ATOM 11127 N N . ILE A 1 795 ? 121.638 115.274 93.066 1.00 103.58 795 ILE A N 1
ATOM 11128 C CA . ILE A 1 795 ? 121.022 116.037 94.147 1.00 100.06 795 ILE A CA 1
ATOM 11129 C C . ILE A 1 795 ? 120.143 115.132 95.000 1.00 105.26 795 ILE A C 1
ATOM 11130 O O . ILE A 1 795 ? 120.132 115.234 96.234 1.00 102.93 795 ILE A O 1
ATOM 11146 N N . ASN A 1 796 ? 119.392 114.232 94.362 1.00 103.03 796 ASN A N 1
ATOM 11147 C CA . ASN A 1 796 ? 118.593 113.271 95.113 1.00 94.10 796 ASN A CA 1
ATOM 11148 C C . ASN A 1 796 ? 119.478 112.415 96.006 1.00 96.21 796 ASN A C 1
ATOM 11149 O O . ASN A 1 796 ? 119.148 112.156 97.169 1.00 99.20 796 ASN A O 1
ATOM 11160 N N . GLY A 1 797 ? 120.604 111.951 95.468 1.00 92.01 797 GLY A N 1
ATOM 11161 C CA . GLY A 1 797 ? 121.505 111.139 96.266 1.00 94.49 797 GLY A CA 1
ATOM 11162 C C . GLY A 1 797 ? 122.004 111.874 97.494 1.00 97.68 797 GLY A C 1
ATOM 11163 O O . GLY A 1 797 ? 122.038 111.323 98.597 1.00 111.37 797 GLY A O 1
ATOM 11167 N N . VAL A 1 798 ? 122.396 113.134 97.321 1.00 95.38 798 VAL A N 1
ATOM 11168 C CA . VAL A 1 798 ? 122.908 113.876 98.469 1.00 97.71 798 VAL A CA 1
ATOM 11169 C C . VAL A 1 798 ? 121.804 114.141 99.486 1.00 101.80 798 VAL A C 1
ATOM 11170 O O . VAL A 1 798 ? 122.055 114.139 100.696 1.00 103.15 798 VAL A O 1
ATOM 11183 N N . CYS A 1 799 ? 120.573 114.381 99.032 1.00 101.79 799 CYS A N 1
ATOM 11184 C CA . CYS A 1 799 ? 119.477 114.554 99.982 1.00 99.32 799 CYS A CA 1
ATOM 11185 C C . CYS A 1 799 ? 119.228 113.276 100.775 1.00 100.87 799 CYS A C 1
ATOM 11186 O O . CYS A 1 799 ? 118.983 113.318 101.990 1.00 103.16 799 CYS A O 1
ATOM 11194 N N . LEU A 1 800 ? 119.283 112.125 100.106 1.00 99.54 800 LEU A N 1
ATOM 11195 C CA . LEU A 1 800 ? 119.158 110.861 100.822 1.00 95.34 800 LEU A CA 1
ATOM 11196 C C . LEU A 1 800 ? 120.279 110.699 101.838 1.00 99.04 800 LEU A C 1
ATOM 11197 O O . LEU A 1 800 ? 120.062 110.183 102.940 1.00 109.52 800 LEU A O 1
ATOM 11213 N N . LEU A 1 801 ? 121.490 111.122 101.480 1.00 97.60 801 LEU A N 1
ATOM 11214 C CA . LEU A 1 801 ? 122.588 111.063 102.436 1.00 93.42 801 LEU A CA 1
ATOM 11215 C C . LEU A 1 801 ? 122.313 111.950 103.641 1.00 95.85 801 LEU A C 1
ATOM 11216 O O . LEU A 1 801 ? 122.645 111.585 104.772 1.00 105.00 801 LEU A O 1
ATOM 11232 N N . PHE A 1 802 ? 121.721 113.123 103.422 1.00 102.84 802 PHE A N 1
ATOM 11233 C CA . PHE A 1 802 ? 121.350 113.973 104.550 1.00 100.14 802 PHE A CA 1
ATOM 11234 C C . PHE A 1 802 ? 120.349 113.273 105.459 1.00 99.67 802 PHE A C 1
ATOM 11235 O O . PHE A 1 802 ? 120.462 113.338 106.688 1.00 106.53 802 PHE A O 1
ATOM 11252 N N . VAL A 1 803 ? 119.353 112.610 104.876 1.00 105.37 803 VAL A N 1
ATOM 11253 C CA . VAL A 1 803 ? 118.369 111.896 105.692 1.00 104.09 803 VAL A CA 1
ATOM 11254 C C . VAL A 1 803 ? 119.052 110.807 106.515 1.00 106.87 803 VAL A C 1
ATOM 11255 O O . VAL A 1 803 ? 118.795 110.649 107.719 1.00 113.91 803 VAL A O 1
ATOM 11268 N N . ALA A 1 804 ? 119.923 110.030 105.872 1.00 102.52 804 ALA A N 1
ATOM 11269 C CA . ALA A 1 804 ? 120.618 108.963 106.581 1.00 105.60 804 ALA A CA 1
ATOM 11270 C C . ALA A 1 804 ? 121.473 109.526 107.705 1.00 106.99 804 ALA A C 1
ATOM 11271 O O . ALA A 1 804 ? 121.534 108.955 108.800 1.00 115.54 804 ALA A O 1
ATOM 11278 N N . MET A 1 805 ? 122.153 110.642 107.446 1.00 105.23 805 MET A N 1
ATOM 11279 C CA . MET A 1 805 ? 122.942 111.286 108.484 1.00 105.79 805 MET A CA 1
ATOM 11280 C C . MET A 1 805 ? 122.069 111.729 109.641 1.00 110.46 805 MET A C 1
ATOM 11281 O O . MET A 1 805 ? 122.478 111.625 110.798 1.00 110.67 805 MET A O 1
ATOM 11295 N N . GLY A 1 806 ? 120.872 112.233 109.354 1.00 114.00 806 GLY A N 1
ATOM 11296 C CA . GLY A 1 806 ? 119.972 112.611 110.432 1.00 112.59 806 GLY A CA 1
ATOM 11297 C C . GLY A 1 806 ? 119.603 111.431 111.309 1.00 113.61 806 GLY A C 1
ATOM 11298 O O . GLY A 1 806 ? 119.617 111.525 112.539 1.00 118.07 806 GLY A O 1
ATOM 11302 N N . CYS A 1 807 ? 119.269 110.301 110.686 1.00 113.55 807 CYS A N 1
ATOM 11303 C CA . CYS A 1 807 ? 118.922 109.116 111.474 1.00 114.62 807 CYS A CA 1
ATOM 11304 C C . CYS A 1 807 ? 120.105 108.637 112.313 1.00 112.05 807 CYS A C 1
ATOM 11305 O O . CYS A 1 807 ? 119.956 108.333 113.510 1.00 114.14 807 CYS A O 1
ATOM 11313 N N . VAL A 1 808 ? 121.286 108.558 111.703 1.00 105.62 808 VAL A N 1
ATOM 11314 C CA . VAL A 1 808 ? 122.466 108.119 112.438 1.00 107.09 808 VAL A CA 1
ATOM 11315 C C . VAL A 1 808 ? 122.755 109.069 113.588 1.00 107.70 808 VAL A C 1
ATOM 11316 O O . VAL A 1 808 ? 123.145 108.642 114.679 1.00 116.05 808 VAL A O 1
ATOM 11329 N N . SER A 1 809 ? 122.592 110.371 113.359 1.00 112.18 809 SER A N 1
ATOM 11330 C CA . SER A 1 809 ? 122.825 111.341 114.419 1.00 114.26 809 SER A CA 1
ATOM 11331 C C . SER A 1 809 ? 121.848 111.138 115.564 1.00 109.61 809 SER A C 1
ATOM 11332 O O . SER A 1 809 ? 122.237 111.188 116.733 1.00 115.47 809 SER A O 1
ATOM 11340 N N . LEU A 1 810 ? 120.574 110.908 115.251 1.00 104.29 810 LEU A N 1
ATOM 11341 C CA . LEU A 1 810 ? 119.610 110.591 116.299 1.00 107.84 810 LEU A CA 1
ATOM 11342 C C . LEU A 1 810 ? 120.119 109.452 117.166 1.00 108.46 810 LEU A C 1
ATOM 11343 O O . LEU A 1 810 ? 120.246 109.582 118.394 1.00 111.96 810 LEU A O 1
ATOM 11359 N N . PHE A 1 811 ? 120.431 108.322 116.534 1.00 109.07 811 PHE A N 1
ATOM 11360 C CA . PHE A 1 811 ? 120.773 107.138 117.313 1.00 103.80 811 PHE A CA 1
ATOM 11361 C C . PHE A 1 811 ? 122.058 107.341 118.105 1.00 103.38 811 PHE A C 1
ATOM 11362 O O . PHE A 1 811 ? 122.125 106.988 119.288 1.00 112.01 811 PHE A O 1
ATOM 11379 N N . THR A 1 812 ? 123.085 107.925 117.487 1.00 106.78 812 THR A N 1
ATOM 11380 C CA . THR A 1 812 ? 124.362 108.063 118.179 1.00 106.84 812 THR A CA 1
ATOM 11381 C C . THR A 1 812 ? 124.281 109.092 119.294 1.00 108.39 812 THR A C 1
ATOM 11382 O O . THR A 1 812 ? 124.905 108.920 120.344 1.00 114.49 812 THR A O 1
ATOM 11393 N N . GLN A 1 813 ? 123.531 110.174 119.091 1.00 113.13 813 GLN A N 1
ATOM 11394 C CA . GLN A 1 813 ? 123.356 111.147 120.157 1.00 115.47 813 GLN A CA 1
ATOM 11395 C C . GLN A 1 813 ? 122.641 110.532 121.347 1.00 111.78 813 GLN A C 1
ATOM 11396 O O . GLN A 1 813 ? 123.057 110.735 122.497 1.00 114.56 813 GLN A O 1
ATOM 11410 N N . PHE A 1 814 ? 121.578 109.764 121.099 1.00 116.12 814 PHE A N 1
ATOM 11411 C CA . PHE A 1 814 ? 120.902 109.094 122.202 1.00 109.35 814 PHE A CA 1
ATOM 11412 C C . PHE A 1 814 ? 121.851 108.149 122.922 1.00 111.69 814 PHE A C 1
ATOM 11413 O O . PHE A 1 814 ? 121.895 108.107 124.157 1.00 113.87 814 PHE A O 1
ATOM 11430 N N . LEU A 1 815 ? 122.611 107.363 122.158 1.00 113.62 815 LEU A N 1
ATOM 11431 C CA . LEU A 1 815 ? 123.517 106.398 122.768 1.00 106.48 815 LEU A CA 1
ATOM 11432 C C . LEU A 1 815 ? 124.563 107.092 123.625 1.00 105.26 815 LEU A C 1
ATOM 11433 O O . LEU A 1 815 ? 124.837 106.661 124.750 1.00 109.59 815 LEU A O 1
ATOM 11449 N N . GLN A 1 816 ? 125.160 108.165 123.113 1.00 106.24 816 GLN A N 1
ATOM 11450 C CA . GLN A 1 816 ? 126.153 108.899 123.886 1.00 107.30 816 GLN A CA 1
ATOM 11451 C C . GLN A 1 816 ? 125.551 109.423 125.179 1.00 108.10 816 GLN A C 1
ATOM 11452 O O . GLN A 1 816 ? 126.118 109.239 126.264 1.00 114.20 816 GLN A O 1
ATOM 11466 N N . GLY A 1 817 ? 124.399 110.088 125.083 1.00 111.51 817 GLY A N 1
ATOM 11467 C CA . GLY A 1 817 ? 123.791 110.640 126.280 1.00 108.65 817 GLY A CA 1
ATOM 11468 C C . GLY A 1 817 ? 123.502 109.576 127.318 1.00 103.87 817 GLY A C 1
ATOM 11469 O O . GLY A 1 817 ? 123.858 109.726 128.490 1.00 112.14 817 GLY A O 1
ATOM 11473 N N . TYR A 1 818 ? 122.884 108.472 126.900 1.00 104.34 818 TYR A N 1
ATOM 11474 C CA . TYR A 1 818 ? 122.531 107.427 127.851 1.00 104.03 818 TYR A CA 1
ATOM 11475 C C . TYR A 1 818 ? 123.772 106.807 128.474 1.00 106.99 818 TYR A C 1
ATOM 11476 O O . TYR A 1 818 ? 123.832 106.608 129.693 1.00 109.68 818 TYR A O 1
ATOM 11494 N N . ALA A 1 819 ? 124.769 106.478 127.652 1.00 105.20 819 ALA A N 1
ATOM 11495 C CA . ALA A 1 819 ? 125.951 105.806 128.173 1.00 99.13 819 ALA A CA 1
ATOM 11496 C C . ALA A 1 819 ? 126.690 106.683 129.168 1.00 100.56 819 ALA A C 1
ATOM 11497 O O . ALA A 1 819 ? 127.099 106.211 130.234 1.00 110.32 819 ALA A O 1
ATOM 11504 N N . PHE A 1 820 ? 126.869 107.964 128.851 1.00 101.72 820 PHE A N 1
ATOM 11505 C CA . PHE A 1 820 ? 127.609 108.811 129.776 1.00 97.50 820 PHE A CA 1
ATOM 11506 C C . PHE A 1 820 ? 126.793 109.124 131.020 1.00 104.58 820 PHE A C 1
ATOM 11507 O O . PHE A 1 820 ? 127.362 109.255 132.107 1.00 108.21 820 PHE A O 1
ATOM 11524 N N . ALA A 1 821 ? 125.468 109.212 130.903 1.00 108.21 821 ALA A N 1
ATOM 11525 C CA . ALA A 1 821 ? 124.651 109.377 132.097 1.00 96.90 821 ALA A CA 1
ATOM 11526 C C . ALA A 1 821 ? 124.786 108.175 133.017 1.00 97.18 821 ALA A C 1
ATOM 11527 O O . ALA A 1 821 ? 124.926 108.325 134.235 1.00 102.83 821 ALA A O 1
ATOM 11534 N N . LYS A 1 822 ? 124.746 106.967 132.455 1.00 98.04 822 LYS A N 1
ATOM 11535 C CA . LYS A 1 822 ? 124.888 105.778 133.287 1.00 102.78 822 LYS A CA 1
ATOM 11536 C C . LYS A 1 822 ? 126.269 105.705 133.919 1.00 100.94 822 LYS A C 1
ATOM 11537 O O . LYS A 1 822 ? 126.403 105.368 135.100 1.00 107.07 822 LYS A O 1
ATOM 11556 N N . SER A 1 823 ? 127.312 106.014 133.152 1.00 100.36 823 SER A N 1
ATOM 11557 C CA . SER A 1 823 ? 128.654 106.025 133.718 1.00 105.35 823 SER A CA 1
ATOM 11558 C C . SER A 1 823 ? 128.743 107.002 134.883 1.00 110.96 823 SER A C 1
ATOM 11559 O O . SER A 1 823 ? 129.228 106.656 135.967 1.00 116.05 823 SER A O 1
ATOM 11567 N N . GLY A 1 824 ? 128.266 108.230 134.679 1.00 110.11 824 GLY A N 1
ATOM 11568 C CA . GLY A 1 824 ? 128.330 109.223 135.731 1.00 114.13 824 GLY A CA 1
ATOM 11569 C C . GLY A 1 824 ? 127.529 108.849 136.958 1.00 114.35 824 GLY A C 1
ATOM 11570 O O . GLY A 1 824 ? 127.972 109.081 138.084 1.00 120.42 824 GLY A O 1
ATOM 11574 N N . GLU A 1 825 ? 126.344 108.271 136.770 1.00 108.48 825 GLU A N 1
ATOM 11575 C CA . GLU A 1 825 ? 125.525 107.913 137.921 1.00 109.53 825 GLU A CA 1
ATOM 11576 C C . GLU A 1 825 ? 126.122 106.748 138.693 1.00 106.72 825 GLU A C 1
ATOM 11577 O O . GLU A 1 825 ? 126.073 106.735 139.926 1.00 113.75 825 GLU A O 1
ATOM 11589 N N . LEU A 1 826 ? 126.688 105.760 138.000 1.00 110.04 826 LEU A N 1
ATOM 11590 C CA . LEU A 1 826 ? 127.386 104.698 138.713 1.00 107.88 826 LEU A CA 1
ATOM 11591 C C . LEU A 1 826 ? 128.562 105.257 139.498 1.00 108.15 826 LEU A C 1
ATOM 11592 O O . LEU A 1 826 ? 128.785 104.879 140.655 1.00 109.00 826 LEU A O 1
ATOM 11608 N N . LEU A 1 827 ? 129.322 106.167 138.888 1.00 115.68 827 LEU A N 1
ATOM 11609 C CA . LEU A 1 827 ? 130.436 106.783 139.598 1.00 112.24 827 LEU A CA 1
ATOM 11610 C C . LEU A 1 827 ? 129.948 107.520 140.835 1.00 109.69 827 LEU A C 1
ATOM 11611 O O . LEU A 1 827 ? 130.541 107.405 141.910 1.00 114.83 827 LEU A O 1
ATOM 11627 N N . THR A 1 828 ? 128.869 108.288 140.701 1.00 112.67 828 THR A N 1
ATOM 11628 C CA . THR A 1 828 ? 128.369 109.064 141.830 1.00 107.09 828 THR A CA 1
ATOM 11629 C C . THR A 1 828 ? 127.861 108.161 142.943 1.00 100.77 828 THR A C 1
ATOM 11630 O O . THR A 1 828 ? 128.077 108.442 144.123 1.00 105.21 828 THR A O 1
ATOM 11641 N N . LYS A 1 829 ? 127.166 107.082 142.592 1.00 103.43 829 LYS A N 1
ATOM 11642 C CA . LYS A 1 829 ? 126.692 106.156 143.615 1.00 97.08 829 LYS A CA 1
ATOM 11643 C C . LYS A 1 829 ? 127.861 105.522 144.353 1.00 103.10 829 LYS A C 1
ATOM 11644 O O . LYS A 1 829 ? 127.869 105.454 145.589 1.00 109.05 829 LYS A O 1
ATOM 11663 N N . ARG A 1 830 ? 128.863 105.046 143.612 1.00 105.43 830 ARG A N 1
ATOM 11664 C CA . ARG A 1 830 ? 130.035 104.469 144.258 1.00 102.55 830 ARG A CA 1
ATOM 11665 C C . ARG A 1 830 ? 130.710 105.492 145.153 1.00 102.04 830 ARG A C 1
ATOM 11666 O O . ARG A 1 830 ? 131.127 105.179 146.272 1.00 106.76 830 ARG A O 1
ATOM 11687 N N . LEU A 1 831 ? 130.826 106.724 144.668 1.00 103.49 831 LEU A N 1
ATOM 11688 C CA . LEU A 1 831 ? 131.516 107.765 145.412 1.00 98.51 831 LEU A CA 1
ATOM 11689 C C . LEU A 1 831 ? 130.779 108.093 146.701 1.00 100.49 831 LEU A C 1
ATOM 11690 O O . LEU A 1 831 ? 131.402 108.230 147.754 1.00 102.80 831 LEU A O 1
ATOM 11706 N N . ARG A 1 832 ? 129.452 108.207 146.639 1.00 106.26 832 ARG A N 1
ATOM 11707 C CA . ARG A 1 832 ? 128.669 108.483 147.837 1.00 92.74 832 ARG A CA 1
ATOM 11708 C C . ARG A 1 832 ? 128.772 107.342 148.834 1.00 90.76 832 ARG A C 1
ATOM 11709 O O . ARG A 1 832 ? 128.960 107.566 150.032 1.00 102.17 832 ARG A O 1
ATOM 11730 N N . LYS A 1 833 ? 128.642 106.104 148.359 1.00 97.08 833 LYS A N 1
ATOM 11731 C CA . LYS A 1 833 ? 128.743 104.965 149.262 1.00 98.08 833 LYS A CA 1
ATOM 11732 C C . LYS A 1 833 ? 130.097 104.945 149.957 1.00 100.75 833 LYS A C 1
ATOM 11733 O O . LYS A 1 833 ? 130.179 104.819 151.184 1.00 97.30 833 LYS A O 1
ATOM 11752 N N . PHE A 1 834 ? 131.176 105.080 149.187 1.00 104.83 834 PHE A N 1
ATOM 11753 C CA . PHE A 1 834 ? 132.512 105.026 149.765 1.00 104.93 834 PHE A CA 1
ATOM 11754 C C . PHE A 1 834 ? 132.761 106.199 150.701 1.00 104.87 834 PHE A C 1
ATOM 11755 O O . PHE A 1 834 ? 133.360 106.030 151.768 1.00 109.65 834 PHE A O 1
ATOM 11772 N N . GLY A 1 835 ? 132.320 107.394 150.321 1.00 102.21 835 GLY A N 1
ATOM 11773 C CA . GLY A 1 835 ? 132.500 108.565 151.146 1.00 99.56 835 GLY A CA 1
ATOM 11774 C C . GLY A 1 835 ? 131.772 108.454 152.462 1.00 98.79 835 GLY A C 1
ATOM 11775 O O . GLY A 1 835 ? 132.327 108.796 153.504 1.00 107.25 835 GLY A O 1
ATOM 11779 N N . PHE A 1 836 ? 130.528 107.981 152.438 1.00 96.60 836 PHE A N 1
ATOM 11780 C CA . PHE A 1 836 ? 129.799 107.792 153.685 1.00 86.54 836 PHE A CA 1
ATOM 11781 C C . PHE A 1 836 ? 130.450 106.716 154.538 1.00 88.96 836 PHE A C 1
ATOM 11782 O O . PHE A 1 836 ? 130.591 106.878 155.754 1.00 103.80 836 PHE A O 1
ATOM 11799 N N . ARG A 1 837 ? 130.866 105.610 153.923 1.00 95.90 837 ARG A N 1
ATOM 11800 C CA . ARG A 1 837 ? 131.446 104.522 154.696 1.00 103.16 837 ARG A CA 1
ATOM 11801 C C . ARG A 1 837 ? 132.745 104.949 155.363 1.00 108.38 837 ARG A C 1
ATOM 11802 O O . ARG A 1 837 ? 133.003 104.590 156.517 1.00 113.00 837 ARG A O 1
ATOM 11823 N N . ALA A 1 838 ? 133.580 105.709 154.653 1.00 110.97 838 ALA A N 1
ATOM 11824 C CA . ALA A 1 838 ? 134.827 106.187 155.244 1.00 104.00 838 ALA A CA 1
ATOM 11825 C C . ALA A 1 838 ? 134.569 107.314 156.232 1.00 102.69 838 ALA A C 1
ATOM 11826 O O . ALA A 1 838 ? 135.317 107.487 157.198 1.00 115.05 838 ALA A O 1
ATOM 11833 N N . MET A 1 839 ? 133.517 108.092 155.998 1.00 104.12 839 MET A N 1
ATOM 11834 C CA . MET A 1 839 ? 133.187 109.206 156.874 1.00 105.02 839 MET A CA 1
ATOM 11835 C C . MET A 1 839 ? 132.742 108.712 158.242 1.00 101.32 839 MET A C 1
ATOM 11836 O O . MET A 1 839 ? 133.013 109.348 159.265 1.00 106.31 839 MET A O 1
ATOM 11850 N N . LEU A 1 840 ? 132.049 107.575 158.280 1.00 104.94 840 LEU A N 1
ATOM 11851 C CA . LEU A 1 840 ? 131.622 107.006 159.550 1.00 101.74 840 LEU A CA 1
ATOM 11852 C C . LEU A 1 840 ? 132.762 106.325 160.286 1.00 106.54 840 LEU A C 1
ATOM 11853 O O . LEU A 1 840 ? 132.605 105.975 161.458 1.00 111.59 840 LEU A O 1
ATOM 11869 N N . GLY A 1 841 ? 133.895 106.107 159.624 1.00 102.98 841 GLY A N 1
ATOM 11870 C CA . GLY A 1 841 ? 135.037 105.504 160.279 1.00 112.37 841 GLY A CA 1
ATOM 11871 C C . GLY A 1 841 ? 135.950 106.475 160.983 1.00 115.95 841 GLY A C 1
ATOM 11872 O O . GLY A 1 841 ? 136.839 106.043 161.720 1.00 118.88 841 GLY A O 1
ATOM 11876 N N . GLN A 1 842 ? 135.752 107.772 160.780 1.00 109.30 842 GLN A N 1
ATOM 11877 C CA . GLN A 1 842 ? 136.612 108.766 161.396 1.00 114.08 842 GLN A CA 1
ATOM 11878 C C . GLN A 1 842 ? 136.367 108.828 162.898 1.00 124.77 842 GLN A C 1
ATOM 11879 O O . GLN A 1 842 ? 135.293 108.491 163.397 1.00 130.63 842 GLN A O 1
ATOM 11893 N N . ASP A 1 843 ? 137.393 109.261 163.625 1.00 128.15 843 ASP A N 1
ATOM 11894 C CA . ASP A 1 843 ? 137.266 109.430 165.064 1.00 125.24 843 ASP A CA 1
ATOM 11895 C C . ASP A 1 843 ? 136.383 110.631 165.377 1.00 128.83 843 ASP A C 1
ATOM 11896 O O . ASP A 1 843 ? 136.159 111.501 164.533 1.00 132.47 843 ASP A O 1
ATOM 11905 N N . ILE A 1 844 ? 135.880 110.672 166.611 1.00 126.02 844 ILE A N 1
ATOM 11906 C CA . ILE A 1 844 ? 134.919 111.706 166.976 1.00 129.88 844 ILE A CA 1
ATOM 11907 C C . ILE A 1 844 ? 135.532 113.089 166.836 1.00 131.68 844 ILE A C 1
ATOM 11908 O O . ILE A 1 844 ? 134.854 114.038 166.428 1.00 129.83 844 ILE A O 1
ATOM 11924 N N . ALA A 1 845 ? 136.814 113.233 167.173 1.00 134.52 845 ALA A N 1
ATOM 11925 C CA . ALA A 1 845 ? 137.461 114.532 167.048 1.00 141.05 845 ALA A CA 1
ATOM 11926 C C . ALA A 1 845 ? 137.313 115.091 165.643 1.00 140.52 845 ALA A C 1
ATOM 11927 O O . ALA A 1 845 ? 137.116 116.299 165.472 1.00 141.53 845 ALA A O 1
ATOM 11934 N N . TRP A 1 846 ? 137.393 114.231 164.628 1.00 131.41 846 TRP A N 1
ATOM 11935 C CA . TRP A 1 846 ? 137.238 114.687 163.254 1.00 126.72 846 TRP A CA 1
ATOM 11936 C C . TRP A 1 846 ? 135.873 115.319 163.025 1.00 127.71 846 TRP A C 1
ATOM 11937 O O . TRP A 1 846 ? 135.749 116.246 162.218 1.00 130.99 846 TRP A O 1
ATOM 11958 N N . PHE A 1 847 ? 134.841 114.836 163.715 1.00 129.59 847 PHE A N 1
ATOM 11959 C CA . PHE A 1 847 ? 133.513 115.416 163.582 1.00 131.36 847 PHE A CA 1
ATOM 11960 C C . PHE A 1 847 ? 133.365 116.722 164.345 1.00 137.71 847 PHE A C 1
ATOM 11961 O O . PHE A 1 847 ? 132.599 117.590 163.916 1.00 137.34 847 PHE A O 1
ATOM 11978 N N . ASP A 1 848 ? 134.075 116.882 165.462 1.00 142.21 848 ASP A N 1
ATOM 11979 C CA . ASP A 1 848 ? 133.961 118.112 166.236 1.00 147.56 848 ASP A CA 1
ATOM 11980 C C . ASP A 1 848 ? 134.545 119.303 165.491 1.00 153.34 848 ASP A C 1
ATOM 11981 O O . ASP A 1 848 ? 134.109 120.439 165.706 1.00 155.41 848 ASP A O 1
ATOM 11990 N N . ASP A 1 849 ? 135.521 119.069 164.618 1.00 149.23 849 ASP A N 1
ATOM 11991 C CA . ASP A 1 849 ? 136.114 120.149 163.843 1.00 152.92 849 ASP A CA 1
ATOM 11992 C C . ASP A 1 849 ? 135.036 120.881 163.057 1.00 153.96 849 ASP A C 1
ATOM 11993 O O . ASP A 1 849 ? 134.164 120.253 162.453 1.00 151.88 849 ASP A O 1
ATOM 12002 N N . LEU A 1 850 ? 135.095 122.214 163.065 1.00 154.60 850 LEU A N 1
ATOM 12003 C CA . LEU A 1 850 ? 134.090 122.990 162.350 1.00 152.73 850 LEU A CA 1
ATOM 12004 C C . LEU A 1 850 ? 134.226 122.842 160.843 1.00 153.37 850 LEU A C 1
ATOM 12005 O O . LEU A 1 850 ? 133.249 123.062 160.118 1.00 146.80 850 LEU A O 1
ATOM 12021 N N . ARG A 1 851 ? 135.409 122.469 160.353 1.00 154.16 851 ARG A N 1
ATOM 12022 C CA . ARG A 1 851 ? 135.560 122.186 158.932 1.00 155.78 851 ARG A CA 1
ATOM 12023 C C . ARG A 1 851 ? 134.711 120.998 158.502 1.00 157.66 851 ARG A C 1
ATOM 12024 O O . ARG A 1 851 ? 134.456 120.830 157.305 1.00 152.11 851 ARG A O 1
ATOM 12045 N N . ASN A 1 852 ? 134.260 120.181 159.450 1.00 157.92 852 ASN A N 1
ATOM 12046 C CA . ASN A 1 852 ? 133.466 118.991 159.179 1.00 141.77 852 ASN A CA 1
ATOM 12047 C C . ASN A 1 852 ? 132.109 119.079 159.858 1.00 139.21 852 ASN A C 1
ATOM 12048 O O . ASN A 1 852 ? 131.638 118.123 160.473 1.00 140.01 852 ASN A O 1
ATOM 12059 N N . SER A 1 853 ? 131.462 120.231 159.755 1.00 137.97 853 SER A N 1
ATOM 12060 C CA . SER A 1 853 ? 130.147 120.402 160.351 1.00 141.58 853 SER A CA 1
ATOM 12061 C C . SER A 1 853 ? 129.177 119.422 159.707 1.00 140.15 853 SER A C 1
ATOM 12062 O O . SER A 1 853 ? 129.328 119.096 158.524 1.00 138.73 853 SER A O 1
ATOM 12070 N N . PRO A 1 854 ? 128.176 118.927 160.437 1.00 137.39 854 PRO A N 1
ATOM 12071 C CA . PRO A 1 854 ? 127.230 117.990 159.815 1.00 135.68 854 PRO A CA 1
ATOM 12072 C C . PRO A 1 854 ? 126.589 118.546 158.562 1.00 138.03 854 PRO A C 1
ATOM 12073 O O . PRO A 1 854 ? 126.412 117.806 157.586 1.00 141.47 854 PRO A O 1
ATOM 12084 N N . GLY A 1 855 ? 126.249 119.833 158.547 1.00 138.28 855 GLY A N 1
ATOM 12085 C CA . GLY A 1 855 ? 125.767 120.436 157.318 1.00 142.49 855 GLY A CA 1
ATOM 12086 C C . GLY A 1 855 ? 126.818 120.415 156.226 1.00 144.92 855 GLY A C 1
ATOM 12087 O O . GLY A 1 855 ? 126.518 120.108 155.069 1.00 141.25 855 GLY A O 1
ATOM 12091 N N . ALA A 1 856 ? 128.064 120.732 156.577 1.00 144.63 856 ALA A N 1
ATOM 12092 C CA . ALA A 1 856 ? 129.142 120.690 155.596 1.00 139.89 856 ALA A CA 1
ATOM 12093 C C . ALA A 1 856 ? 129.357 119.273 155.082 1.00 142.74 856 ALA A C 1
ATOM 12094 O O . ALA A 1 856 ? 129.556 119.064 153.881 1.00 144.17 856 ALA A O 1
ATOM 12101 N N . LEU A 1 857 ? 129.328 118.286 155.979 1.00 140.63 857 LEU A N 1
ATOM 12102 C CA . LEU A 1 857 ? 129.526 116.905 155.554 1.00 131.52 857 LEU A CA 1
ATOM 12103 C C . LEU A 1 857 ? 128.407 116.457 154.625 1.00 134.84 857 LEU A C 1
ATOM 12104 O O . LEU A 1 857 ? 128.655 115.810 153.603 1.00 138.19 857 LEU A O 1
ATOM 12120 N N . THR A 1 858 ? 127.163 116.792 154.965 1.00 133.43 858 THR A N 1
ATOM 12121 C CA . THR A 1 858 ? 126.051 116.412 154.104 1.00 133.27 858 THR A CA 1
ATOM 12122 C C . THR A 1 858 ? 126.127 117.111 152.756 1.00 136.16 858 THR A C 1
ATOM 12123 O O . THR A 1 858 ? 125.815 116.503 151.727 1.00 134.52 858 THR A O 1
ATOM 12134 N N . THR A 1 859 ? 126.530 118.382 152.735 1.00 143.06 859 THR A N 1
ATOM 12135 C CA . THR A 1 859 ? 126.711 119.068 151.463 1.00 146.45 859 THR A CA 1
ATOM 12136 C C . THR A 1 859 ? 127.793 118.394 150.633 1.00 139.82 859 THR A C 1
ATOM 12137 O O . THR A 1 859 ? 127.639 118.225 149.420 1.00 145.31 859 THR A O 1
ATOM 12148 N N . ARG A 1 860 ? 128.896 118.002 151.269 1.00 133.57 860 ARG A N 1
ATOM 12149 C CA . ARG A 1 860 ? 129.945 117.293 150.548 1.00 132.99 860 ARG A CA 1
ATOM 12150 C C . ARG A 1 860 ? 129.426 115.979 149.987 1.00 131.82 860 ARG A C 1
ATOM 12151 O O . ARG A 1 860 ? 129.772 115.587 148.868 1.00 134.56 860 ARG A O 1
ATOM 12172 N N . LEU A 1 861 ? 128.594 115.283 150.756 1.00 131.49 861 LEU A N 1
ATOM 12173 C CA . LEU A 1 861 ? 128.127 113.966 150.350 1.00 123.22 861 LEU A CA 1
ATOM 12174 C C . LEU A 1 861 ? 127.055 114.053 149.272 1.00 122.90 861 LEU A C 1
ATOM 12175 O O . LEU A 1 861 ? 126.873 113.105 148.504 1.00 125.08 861 LEU A O 1
ATOM 12191 N N . ALA A 1 862 ? 126.336 115.172 149.204 1.00 128.26 862 ALA A N 1
ATOM 12192 C CA . ALA A 1 862 ? 125.260 115.311 148.228 1.00 132.59 862 ALA A CA 1
ATOM 12193 C C . ALA A 1 862 ? 125.747 115.985 146.952 1.00 138.52 862 ALA A C 1
ATOM 12194 O O . ALA A 1 862 ? 125.585 115.449 145.851 1.00 139.02 862 ALA A O 1
ATOM 12201 N N . THR A 1 863 ? 126.338 117.171 147.081 1.00 144.48 863 THR A N 1
ATOM 12202 C CA . THR A 1 863 ? 126.748 117.943 145.914 1.00 143.63 863 THR A CA 1
ATOM 12203 C C . THR A 1 863 ? 128.087 117.466 145.366 1.00 135.52 863 THR A C 1
ATOM 12204 O O . THR A 1 863 ? 128.178 117.031 144.214 1.00 136.89 863 THR A O 1
ATOM 12215 N N . ASP A 1 864 ? 129.139 117.540 146.182 1.00 132.32 864 ASP A N 1
ATOM 12216 C CA . ASP A 1 864 ? 130.477 117.245 145.682 1.00 138.25 864 ASP A CA 1
ATOM 12217 C C . ASP A 1 864 ? 130.556 115.855 145.072 1.00 136.40 864 ASP A C 1
ATOM 12218 O O . ASP A 1 864 ? 131.296 115.645 144.105 1.00 142.30 864 ASP A O 1
ATOM 12227 N N . ALA A 1 865 ? 129.813 114.893 145.616 1.00 128.48 865 ALA A N 1
ATOM 12228 C CA . ALA A 1 865 ? 129.784 113.570 145.008 1.00 124.16 865 ALA A CA 1
ATOM 12229 C C . ALA A 1 865 ? 129.184 113.618 143.612 1.00 128.27 865 ALA A C 1
ATOM 12230 O O . ALA A 1 865 ? 129.645 112.909 142.713 1.00 130.52 865 ALA A O 1
ATOM 12237 N N . SER A 1 866 ? 128.159 114.445 143.411 1.00 128.92 866 SER A N 1
ATOM 12238 C CA . SER A 1 866 ? 127.505 114.509 142.111 1.00 127.72 866 SER A CA 1
ATOM 12239 C C . SER A 1 866 ? 128.366 115.213 141.073 1.00 127.95 866 SER A C 1
ATOM 12240 O O . SER A 1 866 ? 128.175 115.004 139.870 1.00 130.27 866 SER A O 1
ATOM 12248 N N . GLN A 1 867 ? 129.308 116.049 141.507 1.00 128.09 867 GLN A N 1
ATOM 12249 C CA . GLN A 1 867 ? 130.070 116.861 140.567 1.00 128.33 867 GLN A CA 1
ATOM 12250 C C . GLN A 1 867 ? 131.271 116.125 139.993 1.00 127.52 867 GLN A C 1
ATOM 12251 O O . GLN A 1 867 ? 131.758 116.495 138.922 1.00 136.84 867 GLN A O 1
ATOM 12265 N N . VAL A 1 868 ? 131.763 115.093 140.677 1.00 120.30 868 VAL A N 1
ATOM 12266 C CA . VAL A 1 868 ? 133.003 114.455 140.253 1.00 124.80 868 VAL A CA 1
ATOM 12267 C C . VAL A 1 868 ? 132.875 113.885 138.848 1.00 131.72 868 VAL A C 1
ATOM 12268 O O . VAL A 1 868 ? 133.878 113.719 138.147 1.00 134.37 868 VAL A O 1
ATOM 12281 N N . GLN A 1 869 ? 131.654 113.571 138.414 1.00 132.78 869 GLN A N 1
ATOM 12282 C CA . GLN A 1 869 ? 131.479 113.034 137.071 1.00 126.65 869 GLN A CA 1
ATOM 12283 C C . GLN A 1 869 ? 131.831 114.052 135.997 1.00 131.06 869 GLN A C 1
ATOM 12284 O O . GLN A 1 869 ? 132.041 113.671 134.842 1.00 131.78 869 GLN A O 1
ATOM 12298 N N . GLY A 1 870 ? 131.908 115.335 136.348 1.00 138.58 870 GLY A N 1
ATOM 12299 C CA . GLY A 1 870 ? 132.319 116.345 135.391 1.00 136.27 870 GLY A CA 1
ATOM 12300 C C . GLY A 1 870 ? 133.710 116.142 134.832 1.00 132.97 870 GLY A C 1
ATOM 12301 O O . GLY A 1 870 ? 133.958 116.526 133.685 1.00 132.80 870 GLY A O 1
ATOM 12305 N N . ALA A 1 871 ? 134.614 115.552 135.610 1.00 129.64 871 ALA A N 1
ATOM 12306 C CA . ALA A 1 871 ? 135.952 115.210 135.149 1.00 136.80 871 ALA A CA 1
ATOM 12307 C C . ALA A 1 871 ? 136.036 113.764 134.692 1.00 135.69 871 ALA A C 1
ATOM 12308 O O . ALA A 1 871 ? 137.074 113.121 134.872 1.00 137.64 871 ALA A O 1
ATOM 12315 N N . ALA A 1 872 ? 134.966 113.244 134.099 1.00 137.24 872 ALA A N 1
ATOM 12316 C CA . ALA A 1 872 ? 134.829 111.827 133.798 1.00 131.82 872 ALA A CA 1
ATOM 12317 C C . ALA A 1 872 ? 134.220 111.676 132.413 1.00 134.92 872 ALA A C 1
ATOM 12318 O O . ALA A 1 872 ? 134.271 112.613 131.612 1.00 139.82 872 ALA A O 1
ATOM 12325 N N . GLY A 1 873 ? 133.650 110.503 132.128 1.00 131.99 873 GLY A N 1
ATOM 12326 C CA . GLY A 1 873 ? 133.244 110.181 130.767 1.00 132.01 873 GLY A CA 1
ATOM 12327 C C . GLY A 1 873 ? 132.751 111.375 129.976 1.00 133.39 873 GLY A C 1
ATOM 12328 O O . GLY A 1 873 ? 133.118 111.556 128.813 1.00 135.97 873 GLY A O 1
ATOM 12332 N N . SER A 1 874 ? 131.915 112.215 130.590 1.00 125.86 874 SER A N 1
ATOM 12333 C CA . SER A 1 874 ? 131.432 113.393 129.880 1.00 123.15 874 SER A CA 1
ATOM 12334 C C . SER A 1 874 ? 132.584 114.222 129.328 1.00 127.26 874 SER A C 1
ATOM 12335 O O . SER A 1 874 ? 132.559 114.615 128.156 1.00 131.43 874 SER A O 1
ATOM 12343 N N . GLN A 1 875 ? 133.601 114.490 130.147 1.00 129.61 875 GLN A N 1
ATOM 12344 C CA . GLN A 1 875 ? 134.784 115.180 129.648 1.00 129.92 875 GLN A CA 1
ATOM 12345 C C . GLN A 1 875 ? 135.470 114.359 128.566 1.00 125.09 875 GLN A C 1
ATOM 12346 O O . GLN A 1 875 ? 135.903 114.903 127.544 1.00 128.86 875 GLN A O 1
ATOM 12360 N N . ILE A 1 876 ? 135.582 113.048 128.777 1.00 120.95 876 ILE A N 1
ATOM 12361 C CA . ILE A 1 876 ? 136.146 112.179 127.752 1.00 118.23 876 ILE A CA 1
ATOM 12362 C C . ILE A 1 876 ? 135.302 112.242 126.490 1.00 117.04 876 ILE A C 1
ATOM 12363 O O . ILE A 1 876 ? 135.827 112.245 125.372 1.00 121.45 876 ILE A O 1
ATOM 12379 N N . GLY A 1 877 ? 133.980 112.274 126.646 1.00 124.42 877 GLY A N 1
ATOM 12380 C CA . GLY A 1 877 ? 133.120 112.381 125.482 1.00 123.15 877 GLY A CA 1
ATOM 12381 C C . GLY A 1 877 ? 133.393 113.641 124.688 1.00 121.70 877 GLY A C 1
ATOM 12382 O O . GLY A 1 877 ? 133.510 113.605 123.462 1.00 122.94 877 GLY A O 1
ATOM 12386 N N . MET A 1 878 ? 133.506 114.774 125.380 1.00 124.75 878 MET A N 1
ATOM 12387 C CA . MET A 1 878 ? 133.790 116.029 124.693 1.00 122.49 878 MET A CA 1
ATOM 12388 C C . MET A 1 878 ? 135.145 115.982 123.999 1.00 117.03 878 MET A C 1
ATOM 12389 O O . MET A 1 878 ? 135.282 116.430 122.852 1.00 117.96 878 MET A O 1
ATOM 12403 N N . ILE A 1 879 ? 136.159 115.444 124.675 1.00 115.54 879 ILE A N 1
ATOM 12404 C CA . ILE A 1 879 ? 137.490 115.383 124.083 1.00 111.48 879 ILE A CA 1
ATOM 12405 C C . ILE A 1 879 ? 137.469 114.534 122.821 1.00 109.67 879 ILE A C 1
ATOM 12406 O O . ILE A 1 879 ? 138.019 114.921 121.784 1.00 117.03 879 ILE A O 1
ATOM 12422 N N . VAL A 1 880 ? 136.840 113.361 122.889 1.00 110.00 880 VAL A N 1
ATOM 12423 C CA . VAL A 1 880 ? 136.790 112.478 121.728 1.00 103.15 880 VAL A CA 1
ATOM 12424 C C . VAL A 1 880 ? 136.022 113.138 120.594 1.00 105.95 880 VAL A C 1
ATOM 12425 O O . VAL A 1 880 ? 136.421 113.063 119.427 1.00 111.59 880 VAL A O 1
ATOM 12438 N N . ASN A 1 881 ? 134.900 113.780 120.915 1.00 108.41 881 ASN A N 1
ATOM 12439 C CA . ASN A 1 881 ? 134.116 114.458 119.894 1.00 107.65 881 ASN A CA 1
ATOM 12440 C C . ASN A 1 881 ? 134.962 115.486 119.158 1.00 109.93 881 ASN A C 1
ATOM 12441 O O . ASN A 1 881 ? 135.023 115.493 117.923 1.00 115.22 881 ASN A O 1
ATOM 12452 N N . SER A 1 882 ? 135.638 116.358 119.907 1.00 107.37 882 SER A N 1
ATOM 12453 C CA . SER A 1 882 ? 136.439 117.400 119.271 1.00 108.18 882 SER A CA 1
ATOM 12454 C C . SER A 1 882 ? 137.591 116.806 118.473 1.00 107.20 882 SER A C 1
ATOM 12455 O O . SER A 1 882 ? 137.896 117.275 117.369 1.00 114.54 882 SER A O 1
ATOM 12463 N N . PHE A 1 883 ? 138.254 115.785 119.015 1.00 108.26 883 PHE A N 1
ATOM 12464 C CA . PHE A 1 883 ? 139.376 115.181 118.309 1.00 105.46 883 PHE A CA 1
ATOM 12465 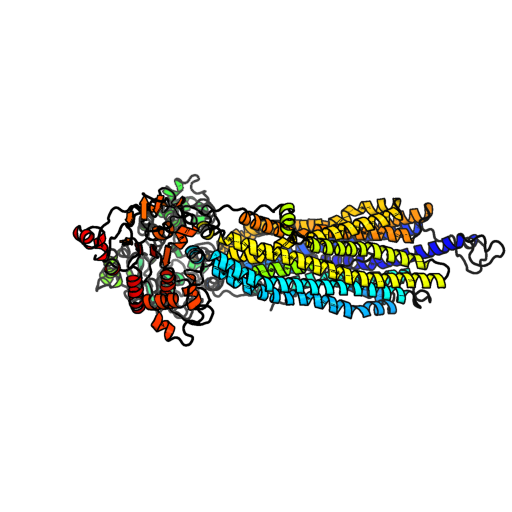C C . PHE A 1 883 ? 138.929 114.594 116.979 1.00 109.32 883 PHE A C 1
ATOM 12466 O O . PHE A 1 883 ? 139.577 114.800 115.948 1.00 111.88 883 PHE A O 1
ATOM 12483 N N . THR A 1 884 ? 137.825 113.846 116.986 1.00 110.87 884 THR A N 1
ATOM 12484 C CA . THR A 1 884 ? 137.337 113.260 115.743 1.00 105.91 884 THR A CA 1
ATOM 12485 C C . THR A 1 884 ? 136.926 114.338 114.755 1.00 106.60 884 THR A C 1
ATOM 12486 O O . THR A 1 884 ? 137.230 114.244 113.560 1.00 111.69 884 THR A O 1
ATOM 12497 N N . ASN A 1 885 ? 136.237 115.373 115.233 1.00 108.11 885 ASN A N 1
ATOM 12498 C CA . ASN A 1 885 ? 135.865 116.471 114.352 1.00 106.14 885 ASN A CA 1
ATOM 12499 C C . ASN A 1 885 ? 137.092 117.045 113.658 1.00 105.68 885 ASN A C 1
ATOM 12500 O O . ASN A 1 885 ? 137.140 117.140 112.425 1.00 108.27 885 ASN A O 1
ATOM 12511 N N . VAL A 1 886 ? 138.110 117.403 114.439 1.00 102.84 886 VAL A N 1
ATOM 12512 C CA . VAL A 1 886 ? 139.284 118.060 113.874 1.00 101.05 886 VAL A CA 1
ATOM 12513 C C . VAL A 1 886 ? 140.008 117.128 112.914 1.00 99.41 886 VAL A C 1
ATOM 12514 O O . VAL A 1 886 ? 140.424 117.535 111.825 1.00 104.94 886 VAL A O 1
ATOM 12527 N N . THR A 1 887 ? 140.186 115.866 113.303 1.00 103.93 887 THR A N 1
ATOM 12528 C CA . THR A 1 887 ? 140.967 114.963 112.468 1.00 103.27 887 THR A CA 1
ATOM 12529 C C . THR A 1 887 ? 140.265 114.687 111.144 1.00 102.38 887 THR A C 1
ATOM 12530 O O . THR A 1 887 ? 140.907 114.683 110.087 1.00 102.37 887 THR A O 1
ATOM 12541 N N . VAL A 1 888 ? 138.946 114.480 111.166 1.00 100.48 888 VAL A N 1
ATOM 12542 C CA . VAL A 1 888 ? 138.234 114.230 109.918 1.00 94.35 888 VAL A CA 1
ATOM 12543 C C . VAL A 1 888 ? 138.249 115.470 109.037 1.00 99.05 888 VAL A C 1
ATOM 12544 O O . VAL A 1 888 ? 138.439 115.380 107.816 1.00 99.01 888 VAL A O 1
ATOM 12557 N N . ALA A 1 889 ? 138.047 116.649 109.630 1.00 98.68 889 ALA A N 1
ATOM 12558 C CA . ALA A 1 889 ? 138.080 117.866 108.834 1.00 91.03 889 ALA A CA 1
ATOM 12559 C C . ALA A 1 889 ? 139.440 118.056 108.180 1.00 96.07 889 ALA A C 1
ATOM 12560 O O . ALA A 1 889 ? 139.526 118.416 107.002 1.00 102.30 889 ALA A O 1
ATOM 12567 N N . MET A 1 890 ? 140.517 117.823 108.931 1.00 99.18 890 MET A N 1
ATOM 12568 C CA . MET A 1 890 ? 141.850 117.986 108.367 1.00 97.14 890 MET A CA 1
ATOM 12569 C C . MET A 1 890 ? 142.098 116.978 107.258 1.00 94.20 890 MET A C 1
ATOM 12570 O O . MET A 1 890 ? 142.705 117.309 106.233 1.00 100.10 890 MET A O 1
ATOM 12584 N N . ILE A 1 891 ? 141.642 115.739 107.444 1.00 94.79 891 ILE A N 1
ATOM 12585 C CA . ILE A 1 891 ? 141.791 114.740 106.392 1.00 91.46 891 ILE A CA 1
ATOM 12586 C C . ILE A 1 891 ? 141.121 115.221 105.116 1.00 88.91 891 ILE A C 1
ATOM 12587 O O . ILE A 1 891 ? 141.720 115.193 104.037 1.00 93.60 891 ILE A O 1
ATOM 12603 N N . ILE A 1 892 ? 139.876 115.684 105.218 1.00 91.10 892 ILE A N 1
ATOM 12604 C CA . ILE A 1 892 ? 139.163 116.153 104.030 1.00 95.37 892 ILE A CA 1
ATOM 12605 C C . ILE A 1 892 ? 139.920 117.307 103.382 1.00 95.94 892 ILE A C 1
ATOM 12606 O O . ILE A 1 892 ? 140.174 117.315 102.169 1.00 99.94 892 ILE A O 1
ATOM 12622 N N . ALA A 1 893 ? 140.287 118.303 104.189 1.00 92.97 893 ALA A N 1
ATOM 12623 C CA . ALA A 1 893 ? 140.882 119.516 103.647 1.00 92.62 893 ALA A CA 1
ATOM 12624 C C . ALA A 1 893 ? 142.180 119.213 102.916 1.00 92.16 893 ALA A C 1
ATOM 12625 O O . ALA A 1 893 ? 142.390 119.668 101.786 1.00 99.39 893 ALA A O 1
ATOM 12632 N N . PHE A 1 894 ? 143.073 118.451 103.546 1.00 90.70 894 PHE A N 1
ATOM 12633 C CA . PHE A 1 894 ? 144.354 118.176 102.916 1.00 86.82 894 PHE A CA 1
ATOM 12634 C C . PHE A 1 894 ? 144.236 117.165 101.790 1.00 89.69 894 PHE A C 1
ATOM 12635 O O . PHE A 1 894 ? 145.066 117.177 100.878 1.00 90.36 894 PHE A O 1
ATOM 12652 N N . SER A 1 895 ? 143.229 116.292 101.822 1.00 91.80 895 SER A N 1
ATOM 12653 C CA . SER A 1 895 ? 143.013 115.405 100.691 1.00 96.22 895 SER A CA 1
ATOM 12654 C C . SER A 1 895 ? 142.621 116.192 99.456 1.00 97.57 895 SER A C 1
ATOM 12655 O O . SER A 1 895 ? 143.084 115.893 98.350 1.00 97.06 895 SER A O 1
ATOM 12663 N N . PHE A 1 896 ? 141.774 117.208 99.620 1.00 102.14 896 PHE A N 1
ATOM 12664 C CA . PHE A 1 896 ? 141.231 117.863 98.437 1.00 95.89 896 PHE A CA 1
ATOM 12665 C C . PHE A 1 896 ? 142.086 119.036 97.974 1.00 99.19 896 PHE A C 1
ATOM 12666 O O . PHE A 1 896 ? 142.122 119.331 96.776 1.00 99.81 896 PHE A O 1
ATOM 12683 N N . SER A 1 897 ? 142.785 119.715 98.880 1.00 104.04 897 SER A N 1
ATOM 12684 C CA . SER A 1 897 ? 143.745 120.732 98.456 1.00 99.01 897 SER A CA 1
ATOM 12685 C C . SER A 1 897 ? 144.645 121.060 99.634 1.00 98.74 897 SER A C 1
ATOM 12686 O O . SER A 1 897 ? 144.167 121.579 100.646 1.00 100.31 897 SER A O 1
ATOM 12694 N N . TRP A 1 898 ? 145.939 120.769 99.507 1.00 94.73 898 TRP A N 1
ATOM 12695 C CA . TRP A 1 898 ? 146.853 121.060 100.604 1.00 96.11 898 TRP A CA 1
ATOM 12696 C C . TRP A 1 898 ? 147.349 122.494 100.539 1.00 100.34 898 TRP A C 1
ATOM 12697 O O . TRP A 1 898 ? 147.577 123.123 101.576 1.00 102.18 898 TRP A O 1
ATOM 12718 N N . LYS A 1 899 ? 147.508 123.039 99.335 1.00 99.06 899 LYS A N 1
ATOM 12719 C CA . LYS A 1 899 ? 147.945 124.424 99.209 1.00 93.51 899 LYS A CA 1
ATOM 12720 C C . LYS A 1 899 ? 146.917 125.378 99.802 1.00 93.70 899 LYS A C 1
ATOM 12721 O O . LYS A 1 899 ? 147.271 126.333 100.499 1.00 99.93 899 LYS A O 1
ATOM 12740 N N . LEU A 1 900 ? 145.634 125.135 99.539 1.00 91.79 900 LEU A N 1
ATOM 12741 C CA . LEU A 1 900 ? 144.600 125.992 100.106 1.00 94.25 900 LEU A CA 1
ATOM 12742 C C . LEU A 1 900 ? 144.419 125.727 101.593 1.00 97.93 900 LEU A C 1
ATOM 12743 O O . LEU A 1 900 ? 144.167 126.658 102.369 1.00 105.13 900 LEU A O 1
ATOM 12759 N N . SER A 1 901 ? 144.543 124.468 102.009 1.00 96.94 901 SER A N 1
ATOM 12760 C CA . SER A 1 901 ? 144.372 124.134 103.417 1.00 91.41 901 SER A CA 1
ATOM 12761 C C . SER A 1 901 ? 145.384 124.869 104.278 1.00 93.94 901 SER A C 1
ATOM 12762 O O . SER A 1 901 ? 145.051 125.356 105.360 1.00 105.43 901 SER A O 1
ATOM 12770 N N . LEU A 1 902 ? 146.628 124.965 103.810 1.00 94.43 902 LEU A N 1
ATOM 12771 C CA . LEU A 1 902 ? 147.636 125.694 104.567 1.00 94.90 902 LEU A CA 1
ATOM 12772 C C . LEU A 1 902 ? 147.243 127.150 104.754 1.00 96.78 902 LEU A C 1
ATOM 12773 O O . LEU A 1 902 ? 147.392 127.695 105.851 1.00 105.19 902 LEU A O 1
ATOM 12789 N N . VAL A 1 903 ? 146.734 127.795 103.707 1.00 97.82 903 VAL A N 1
ATOM 12790 C CA . VAL A 1 903 ? 146.343 129.194 103.826 1.00 92.76 903 VAL A CA 1
ATOM 12791 C C . VAL A 1 903 ? 145.194 129.344 104.812 1.00 99.41 903 VAL A C 1
ATOM 12792 O O . VAL A 1 903 ? 145.248 130.173 105.725 1.00 109.05 903 VAL A O 1
ATOM 12805 N N . ILE A 1 904 ? 144.135 128.550 104.650 1.00 102.53 904 ILE A N 1
ATOM 12806 C CA . ILE A 1 904 ? 143.016 128.682 105.579 1.00 101.22 904 ILE A CA 1
ATOM 12807 C C . ILE A 1 904 ? 143.420 128.223 106.971 1.00 102.62 904 ILE A C 1
ATOM 12808 O O . ILE A 1 904 ? 142.815 128.634 107.965 1.00 103.98 904 ILE A O 1
ATOM 12824 N N . LEU A 1 905 ? 144.436 127.367 107.074 1.00 104.16 905 LEU A N 1
ATOM 12825 C CA . LEU A 1 905 ? 144.856 126.876 108.380 1.00 105.63 905 LEU A CA 1
ATOM 12826 C C . LEU A 1 905 ? 145.597 127.936 109.182 1.00 109.14 905 LEU A C 1
ATOM 12827 O O . LEU A 1 905 ? 145.643 127.842 110.411 1.00 107.68 905 LEU A O 1
ATOM 12843 N N . CYS A 1 906 ? 146.175 128.940 108.519 1.00 109.10 906 CYS A N 1
ATOM 12844 C CA . CYS A 1 906 ? 146.836 130.021 109.239 1.00 104.65 906 CYS A CA 1
ATOM 12845 C C . CYS A 1 906 ? 145.876 130.765 110.152 1.00 109.55 906 CYS A C 1
ATOM 12846 O O . CYS A 1 906 ? 146.301 131.285 111.189 1.00 115.57 906 CYS A O 1
ATOM 12854 N N . PHE A 1 907 ? 144.598 130.834 109.793 1.00 108.36 907 PHE A N 1
ATOM 12855 C CA . PHE A 1 907 ? 143.585 131.443 110.639 1.00 109.37 907 PHE A CA 1
ATOM 12856 C C . PHE A 1 907 ? 142.963 130.457 111.614 1.00 114.40 907 PHE A C 1
ATOM 12857 O O . PHE A 1 907 ? 142.092 130.846 112.396 1.00 119.29 907 PHE A O 1
ATOM 12874 N N . PHE A 1 908 ? 143.378 129.194 111.577 1.00 116.17 908 PHE A N 1
ATOM 12875 C CA . PHE A 1 908 ? 142.825 128.211 112.503 1.00 116.80 908 PHE A CA 1
ATOM 12876 C C . PHE A 1 908 ? 143.082 128.567 113.959 1.00 115.18 908 PHE A C 1
ATOM 12877 O O . PHE A 1 908 ? 142.133 128.496 114.758 1.00 113.38 908 PHE A O 1
ATOM 12894 N N . PRO A 1 909 ? 144.293 128.947 114.375 1.00 116.90 909 PRO A N 1
ATOM 12895 C CA . PRO A 1 909 ? 144.492 129.284 115.794 1.00 120.49 909 PRO A CA 1
ATOM 12896 C C . PRO A 1 909 ? 143.555 130.368 116.295 1.00 126.79 909 PRO A C 1
ATOM 12897 O O . PRO A 1 909 ? 143.001 130.247 117.394 1.00 132.69 909 PRO A O 1
ATOM 12908 N N . PHE A 1 910 ? 143.355 131.428 115.512 1.00 123.68 910 PHE A N 1
ATOM 12909 C CA . PHE A 1 910 ? 142.526 132.536 115.972 1.00 123.35 910 PHE A CA 1
ATOM 12910 C C . PHE A 1 910 ? 141.067 132.121 116.099 1.00 124.71 910 PHE A C 1
ATOM 12911 O O . PHE A 1 910 ? 140.429 132.378 117.128 1.00 133.45 910 PHE A O 1
ATOM 12928 N N . LEU A 1 911 ? 140.522 131.485 115.063 1.00 118.46 911 LEU A N 1
ATOM 12929 C CA . LEU A 1 911 ? 139.125 131.075 115.105 1.00 117.69 911 LEU A CA 1
ATOM 12930 C C . LEU A 1 911 ? 138.862 130.167 116.297 1.00 121.75 911 LEU A C 1
ATOM 12931 O O . LEU A 1 911 ? 137.780 130.209 116.893 1.00 119.43 911 LEU A O 1
ATOM 12947 N N . ALA A 1 912 ? 139.840 129.341 116.658 1.00 124.96 912 ALA A N 1
ATOM 12948 C CA . ALA A 1 912 ? 139.659 128.406 117.760 1.00 131.03 912 ALA A CA 1
ATOM 12949 C C . ALA A 1 912 ? 139.773 129.105 119.107 1.00 135.81 912 ALA A C 1
ATOM 12950 O O . ALA A 1 912 ? 138.901 128.953 119.968 1.00 138.57 912 ALA A O 1
ATOM 12957 N N . LEU A 1 913 ? 140.839 129.878 119.308 1.00 135.98 913 LEU A N 1
ATOM 12958 C CA . LEU A 1 913 ? 141.074 130.489 120.609 1.00 136.82 913 LEU A CA 1
ATOM 12959 C C . LEU A 1 913 ? 140.168 131.680 120.879 1.00 137.45 913 LEU A C 1
ATOM 12960 O O . LEU A 1 913 ? 140.163 132.180 122.008 1.00 146.94 913 LEU A O 1
ATOM 12976 N N . SER A 1 914 ? 139.417 132.152 119.882 1.00 135.46 914 SER A N 1
ATOM 12977 C CA . SER A 1 914 ? 138.532 133.293 120.089 1.00 136.13 914 SER A CA 1
ATOM 12978 C C . SER A 1 914 ? 137.660 133.121 121.329 1.00 143.34 914 SER A C 1
ATOM 12979 O O . SER A 1 914 ? 137.727 133.920 122.272 1.00 144.80 914 SER A O 1
ATOM 12987 N N . GLY A 1 915 ? 136.819 132.088 121.334 1.00 141.28 915 GLY A N 1
ATOM 12988 C CA . GLY A 1 915 ? 135.847 131.943 122.405 1.00 140.43 915 GLY A CA 1
ATOM 12989 C C . GLY A 1 915 ? 136.488 131.712 123.760 1.00 147.76 915 GLY A C 1
ATOM 12990 O O . GLY A 1 915 ? 136.061 132.288 124.767 1.00 144.19 915 GLY A O 1
ATOM 12994 N N . ALA A 1 916 ? 137.507 130.855 123.811 1.00 148.59 916 ALA A N 1
ATOM 12995 C CA . ALA A 1 916 ? 138.172 130.579 125.078 1.00 146.73 916 ALA A CA 1
ATOM 12996 C C . ALA A 1 916 ? 138.793 131.846 125.648 1.00 142.62 916 ALA A C 1
ATOM 12997 O O . ALA A 1 916 ? 138.651 132.139 126.844 1.00 146.07 916 ALA A O 1
ATOM 13004 N N . THR A 1 917 ? 139.487 132.613 124.807 1.00 141.23 917 THR A N 1
ATOM 13005 C CA . THR A 1 917 ? 140.086 133.853 125.276 1.00 145.82 917 THR A CA 1
ATOM 13006 C C . THR A 1 917 ? 139.018 134.814 125.770 1.00 150.46 917 THR A C 1
ATOM 13007 O O . THR A 1 917 ? 139.181 135.454 126.812 1.00 149.91 917 THR A O 1
ATOM 13018 N N . GLN A 1 918 ? 137.910 134.925 125.038 1.00 152.27 918 GLN A N 1
ATOM 13019 C CA . GLN A 1 918 ? 136.852 135.834 125.464 1.00 152.71 918 GLN A CA 1
ATOM 13020 C C . GLN A 1 918 ? 136.317 135.442 126.834 1.00 151.17 918 GLN A C 1
ATOM 13021 O O . GLN A 1 918 ? 136.193 136.283 127.730 1.00 149.31 918 GLN A O 1
ATOM 13035 N N . THR A 1 919 ? 136.003 134.159 127.019 1.00 149.65 919 THR A N 1
ATOM 13036 C CA . THR A 1 919 ? 135.428 133.725 128.288 1.00 149.98 919 THR A CA 1
ATOM 13037 C C . THR A 1 919 ? 136.404 133.927 129.439 1.00 145.47 919 THR A C 1
ATOM 13038 O O . THR A 1 919 ? 136.020 134.405 130.516 1.00 149.05 919 THR A O 1
ATOM 13049 N N . ARG A 1 920 ? 137.673 133.568 129.239 1.00 146.86 920 ARG A N 1
ATOM 13050 C CA . ARG A 1 920 ? 138.626 133.692 130.334 1.00 148.82 920 ARG A CA 1
ATOM 13051 C C . ARG A 1 920 ? 138.931 135.150 130.647 1.00 146.91 920 ARG A C 1
ATOM 13052 O O . ARG A 1 920 ? 139.098 135.509 131.818 1.00 151.11 920 ARG A O 1
ATOM 13073 N N . MET A 1 921 ? 138.981 136.009 129.632 1.00 145.32 921 MET A N 1
ATOM 13074 C CA . MET A 1 921 ? 139.136 137.435 129.887 1.00 147.60 921 MET A CA 1
ATOM 13075 C C . MET A 1 921 ? 137.937 137.980 130.651 1.00 146.48 921 MET A C 1
ATOM 13076 O O . MET A 1 921 ? 138.097 138.803 131.559 1.00 149.03 921 MET A O 1
ATOM 13090 N N . LEU A 1 922 ? 136.729 137.534 130.304 1.00 145.21 922 LEU A N 1
ATOM 13091 C CA . LEU A 1 922 ? 135.547 138.001 131.020 1.00 143.89 922 LEU A CA 1
ATOM 13092 C C . LEU A 1 922 ? 135.595 137.597 132.486 1.00 139.98 922 LEU A C 1
ATOM 13093 O O . LEU A 1 922 ? 135.307 138.412 133.371 1.00 139.87 922 LEU A O 1
ATOM 13109 N N . THR A 1 923 ? 135.947 136.342 132.769 1.00 146.68 923 THR A N 1
ATOM 13110 C CA . THR A 1 923 ? 135.994 135.924 134.168 1.00 150.79 923 THR A CA 1
ATOM 13111 C C . THR A 1 923 ? 137.112 136.635 134.922 1.00 146.00 923 THR A C 1
ATOM 13112 O O . THR A 1 923 ? 136.939 136.983 136.098 1.00 146.98 923 THR A O 1
ATOM 13123 N N . GLY A 1 924 ? 138.252 136.874 134.274 1.00 138.95 924 GLY A N 1
ATOM 13124 C CA . GLY A 1 924 ? 139.296 137.654 134.918 1.00 135.02 924 GLY A CA 1
ATOM 13125 C C . GLY A 1 924 ? 138.843 139.061 135.253 1.00 140.24 924 GLY A C 1
ATOM 13126 O O . GLY A 1 924 ? 139.133 139.579 136.336 1.00 147.02 924 GLY A O 1
ATOM 13130 N N . PHE A 1 925 ? 138.126 139.701 134.330 1.00 141.11 925 PHE A N 1
ATOM 13131 C CA . PHE A 1 925 ? 137.618 141.040 134.604 1.00 141.09 925 PHE A CA 1
ATOM 13132 C C . PHE A 1 925 ? 136.597 141.021 135.730 1.00 143.63 925 PHE A C 1
ATOM 13133 O O . PHE A 1 925 ? 136.561 141.939 136.553 1.00 139.59 925 PHE A O 1
ATOM 13150 N N . ALA A 1 926 ? 135.751 139.992 135.780 1.00 146.33 926 ALA A N 1
ATOM 13151 C CA . ALA A 1 926 ? 134.804 139.884 136.885 1.00 140.40 926 ALA A CA 1
ATOM 13152 C C . ALA A 1 926 ? 135.532 139.761 138.215 1.00 141.91 926 ALA A C 1
ATOM 13153 O O . ALA A 1 926 ? 135.155 140.400 139.205 1.00 146.24 926 ALA A O 1
ATOM 13160 N N . SER A 1 927 ? 136.583 138.942 138.258 1.00 140.92 927 SER A N 1
ATOM 13161 C CA . SER A 1 927 ? 137.357 138.801 139.485 1.00 141.11 927 SER A CA 1
ATOM 13162 C C . SER A 1 927 ? 137.981 140.129 139.892 1.00 143.69 927 SER A C 1
ATOM 13163 O O . SER A 1 927 ? 137.952 140.512 141.068 1.00 147.98 927 SER A O 1
ATOM 13171 N N . ARG A 1 928 ? 138.553 140.850 138.929 1.00 142.22 928 ARG A N 1
ATOM 13172 C CA . ARG A 1 928 ? 139.176 142.127 139.256 1.00 145.74 928 ARG A CA 1
ATOM 13173 C C . ARG A 1 928 ? 138.148 143.150 139.720 1.00 147.16 928 ARG A C 1
ATOM 13174 O O . ARG A 1 928 ? 138.428 143.953 140.617 1.00 149.81 928 ARG A O 1
ATOM 13195 N N . ASP A 1 929 ? 136.955 143.135 139.128 1.00 142.96 929 ASP A N 1
ATOM 13196 C CA . ASP A 1 929 ? 135.901 144.041 139.561 1.00 146.36 929 ASP A CA 1
ATOM 13197 C C . ASP A 1 929 ? 135.457 143.716 140.980 1.00 146.35 929 ASP A C 1
ATOM 13198 O O . ASP A 1 929 ? 135.189 144.616 141.783 1.00 149.87 929 ASP A O 1
ATOM 13207 N N . LYS A 1 930 ? 135.371 142.428 141.310 1.00 145.61 930 LYS A N 1
ATOM 13208 C CA . LYS A 1 930 ? 135.017 142.060 142.677 1.00 143.36 930 LYS A CA 1
ATOM 13209 C C . LYS A 1 930 ? 136.097 142.530 143.642 1.00 147.42 930 LYS A C 1
ATOM 13210 O O . LYS A 1 930 ? 135.799 143.030 144.737 1.00 149.30 930 LYS A O 1
ATOM 13229 N N . GLN A 1 931 ? 137.361 142.399 143.240 1.00 149.51 931 GLN A N 1
ATOM 13230 C CA . GLN A 1 931 ? 138.453 142.870 144.084 1.00 152.93 931 GLN A CA 1
ATOM 13231 C C . GLN A 1 931 ? 138.353 144.374 144.311 1.00 154.70 931 GLN A C 1
ATOM 13232 O O . GLN A 1 931 ? 138.571 144.855 145.427 1.00 154.34 931 GLN A O 1
ATOM 13246 N N . ALA A 1 932 ? 138.034 145.134 143.261 1.00 150.48 932 ALA A N 1
ATOM 13247 C CA . ALA A 1 932 ? 137.860 146.575 143.424 1.00 147.31 932 ALA A CA 1
ATOM 13248 C C . ALA A 1 932 ? 136.697 146.886 144.357 1.00 144.73 932 ALA A C 1
ATOM 13249 O O . ALA A 1 932 ? 136.792 147.781 145.205 1.00 142.56 932 ALA A O 1
ATOM 13256 N N . LEU A 1 933 ? 135.588 146.160 144.212 1.00 146.09 933 LEU A N 1
ATOM 13257 C CA . LEU A 1 933 ? 134.417 146.407 145.044 1.00 140.39 933 LEU A CA 1
ATOM 13258 C C . LEU A 1 933 ? 134.639 146.020 146.495 1.00 144.44 9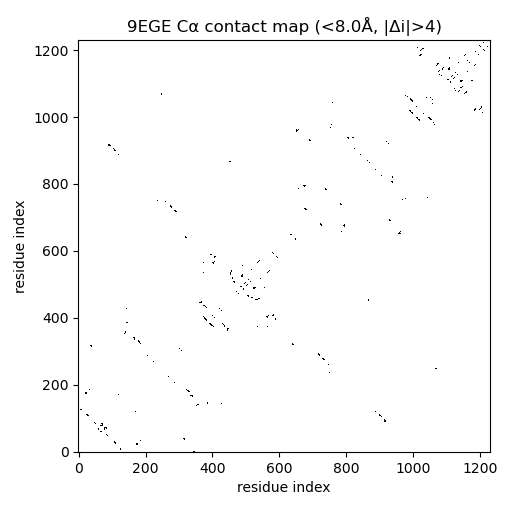33 LEU A C 1
ATOM 13259 O O . LEU A 1 933 ? 133.867 146.448 147.355 1.00 148.39 933 LEU A O 1
ATOM 13275 N N . GLU A 1 934 ? 135.635 145.182 146.785 1.00 149.67 934 GLU A N 1
ATOM 13276 C CA . GLU A 1 934 ? 135.877 144.807 148.178 1.00 153.17 934 GLU A CA 1
ATOM 13277 C C . GLU A 1 934 ? 136.256 146.011 149.035 1.00 147.03 934 GLU A C 1
ATOM 13278 O O . GLU A 1 934 ? 135.809 146.120 150.183 1.00 142.65 934 GLU A O 1
ATOM 13290 N N . MET A 1 935 ? 137.075 146.921 148.506 1.00 145.98 935 MET A N 1
ATOM 13291 C CA . MET A 1 935 ? 137.402 148.131 149.249 1.00 144.84 935 MET A CA 1
ATOM 13292 C C . MET A 1 935 ? 136.146 148.917 149.594 1.00 141.18 935 MET A C 1
ATOM 13293 O O . MET A 1 935 ? 135.974 149.359 150.735 1.00 136.08 935 MET A O 1
ATOM 13307 N N . VAL A 1 936 ? 135.246 149.093 148.625 1.00 140.42 936 VAL A N 1
ATOM 13308 C CA . VAL A 1 936 ? 134.028 149.851 148.884 1.00 132.87 936 VAL A CA 1
ATOM 13309 C C . VAL A 1 936 ? 133.143 149.110 149.876 1.00 131.91 936 VAL A C 1
ATOM 13310 O O . VAL A 1 936 ? 132.476 149.727 150.716 1.00 135.79 936 VAL A O 1
ATOM 13323 N N . GLY A 1 937 ? 133.096 147.783 149.775 1.00 130.80 937 GLY A N 1
ATOM 13324 C CA . GLY A 1 937 ? 132.331 147.009 150.734 1.00 129.85 937 GLY A CA 1
ATOM 13325 C C . GLY A 1 937 ? 132.844 147.194 152.146 1.00 130.23 937 GLY A C 1
ATOM 13326 O O . GLY A 1 937 ? 132.068 147.226 153.098 1.00 133.33 937 GLY A O 1
ATOM 13330 N N . GLN A 1 938 ? 134.160 147.315 152.297 1.00 129.99 938 GLN A N 1
ATOM 13331 C CA . GLN A 1 938 ? 134.721 147.575 153.617 1.00 128.95 938 GLN A CA 1
ATOM 13332 C C . GLN A 1 938 ? 134.115 148.835 154.224 1.00 128.72 938 GLN A C 1
ATOM 13333 O O . GLN A 1 938 ? 133.600 148.814 155.348 1.00 128.54 938 GLN A O 1
ATOM 13347 N N . ILE A 1 939 ? 134.149 149.940 153.479 1.00 130.26 939 ILE A N 1
ATOM 13348 C CA . ILE A 1 939 ? 133.644 151.209 153.994 1.00 123.37 939 ILE A CA 1
ATOM 13349 C C . ILE A 1 939 ? 132.149 151.122 154.264 1.00 120.68 939 ILE A C 1
ATOM 13350 O O . ILE A 1 939 ? 131.662 151.570 155.308 1.00 126.87 939 ILE A O 1
ATOM 13366 N N . THR A 1 940 ? 131.393 150.564 153.319 1.00 123.38 940 THR A N 1
ATOM 13367 C CA . THR A 1 940 ? 129.945 150.540 153.482 1.00 124.61 940 THR A CA 1
ATOM 13368 C C . THR A 1 940 ? 129.543 149.677 154.674 1.00 128.15 940 THR A C 1
ATOM 13369 O O . THR A 1 940 ? 128.644 150.046 155.438 1.00 129.61 940 THR A O 1
ATOM 13380 N N . ASN A 1 941 ? 130.207 148.535 154.862 1.00 130.76 941 ASN A N 1
ATOM 13381 C CA . ASN A 1 941 ? 129.894 147.681 156.000 1.00 127.91 941 ASN A CA 1
ATOM 13382 C C . ASN A 1 941 ? 130.309 148.334 157.309 1.00 127.05 941 ASN A C 1
ATOM 13383 O O . ASN A 1 941 ? 129.613 148.202 158.319 1.00 133.25 941 ASN A O 1
ATOM 13394 N N . GLU A 1 942 ? 131.438 149.042 157.318 1.00 124.36 942 GLU A N 1
ATOM 13395 C CA . GLU A 1 942 ? 131.836 149.751 158.527 1.00 122.88 942 GLU A CA 1
ATOM 13396 C C . GLU A 1 942 ? 130.807 150.810 158.889 1.00 131.02 942 GLU A C 1
ATOM 13397 O O . GLU A 1 942 ? 130.494 151.012 160.067 1.00 135.62 942 GLU A O 1
ATOM 13409 N N . ALA A 1 943 ? 130.277 151.507 157.885 1.00 131.10 943 ALA A N 1
ATOM 13410 C CA . ALA A 1 943 ? 129.317 152.572 158.156 1.00 116.08 943 ALA A CA 1
ATOM 13411 C C . ALA A 1 943 ? 127.979 152.013 158.623 1.00 120.29 943 ALA A C 1
ATOM 13412 O O . ALA A 1 943 ? 127.379 152.536 159.566 1.00 124.03 943 ALA A O 1
ATOM 13419 N N . LEU A 1 944 ? 127.493 150.954 157.975 1.00 122.76 944 LEU A N 1
ATOM 13420 C CA . LEU A 1 944 ? 126.162 150.449 158.294 1.00 123.54 944 LEU A CA 1
ATOM 13421 C C . LEU A 1 944 ? 126.147 149.563 159.532 1.00 125.95 944 LEU A C 1
ATOM 13422 O O . LEU A 1 944 ? 125.148 149.543 160.256 1.00 125.98 944 LEU A O 1
ATOM 13438 N N . SER A 1 945 ? 127.228 148.827 159.797 1.00 130.39 945 SER A N 1
ATOM 13439 C CA . SER A 1 945 ? 127.230 147.903 160.924 1.00 133.68 945 SER A CA 1
ATOM 13440 C C . SER A 1 945 ? 127.033 148.629 162.243 1.00 133.34 945 SER A C 1
ATOM 13441 O O . SER A 1 945 ? 126.395 148.097 163.157 1.00 139.41 945 SER A O 1
ATOM 13449 N N . ASN A 1 946 ? 127.569 149.838 162.361 1.00 126.85 946 ASN A N 1
ATOM 13450 C CA . ASN A 1 946 ? 127.488 150.624 163.583 1.00 127.77 946 ASN A CA 1
ATOM 13451 C C . ASN A 1 946 ? 126.917 151.997 163.275 1.00 125.28 946 ASN A C 1
ATOM 13452 O O . ASN A 1 946 ? 127.456 153.026 163.691 1.00 126.88 946 ASN A O 1
ATOM 13463 N N . ILE A 1 947 ? 125.813 152.022 162.527 1.00 120.38 947 ILE A N 1
ATOM 13464 C CA . ILE A 1 947 ? 125.185 153.280 162.140 1.00 125.32 947 ILE A CA 1
ATOM 13465 C C . ILE A 1 947 ? 124.779 154.088 163.359 1.00 126.58 947 ILE A C 1
ATOM 13466 O O . ILE A 1 947 ? 124.696 155.317 163.295 1.00 128.95 947 ILE A O 1
ATOM 13482 N N . ARG A 1 948 ? 124.497 153.423 164.478 1.00 126.29 948 ARG A N 1
ATOM 13483 C CA . ARG A 1 948 ? 124.107 154.159 165.675 1.00 123.05 948 ARG A CA 1
ATOM 13484 C C . ARG A 1 948 ? 125.237 155.051 166.163 1.00 125.66 948 ARG A C 1
ATOM 13485 O O . ARG A 1 948 ? 125.008 156.206 166.537 1.00 125.79 948 ARG A O 1
ATOM 13506 N N . THR A 1 949 ? 126.467 154.539 166.168 1.00 131.04 949 THR A N 1
ATOM 13507 C CA . THR A 1 949 ? 127.599 155.371 166.554 1.00 126.85 949 THR A CA 1
ATOM 13508 C C . THR A 1 949 ? 127.801 156.509 165.568 1.00 131.10 949 THR A C 1
ATOM 13509 O O . THR A 1 949 ? 128.077 157.644 165.968 1.00 139.30 949 THR A O 1
ATOM 13520 N N . VAL A 1 950 ? 127.663 156.226 164.272 1.00 123.73 950 VAL A N 1
ATOM 13521 C CA . VAL A 1 950 ? 127.838 157.266 163.263 1.00 114.66 950 VAL A CA 1
ATOM 13522 C C . VAL A 1 950 ? 126.834 158.385 163.478 1.00 126.32 950 VAL A C 1
ATOM 13523 O O . VAL A 1 950 ? 127.190 159.568 163.483 1.00 139.32 950 VAL A O 1
ATOM 13536 N N . ALA A 1 951 ? 125.565 158.030 163.663 1.00 124.62 951 ALA A N 1
ATOM 13537 C CA . ALA A 1 951 ? 124.517 159.035 163.768 1.00 127.08 951 ALA A CA 1
ATOM 13538 C C . ALA A 1 951 ? 124.607 159.794 165.083 1.00 126.15 951 ALA A C 1
ATOM 13539 O O . ALA A 1 951 ? 124.557 161.027 165.104 1.00 133.98 951 ALA A O 1
ATOM 13546 N N . GLY A 1 952 ? 124.746 159.076 166.190 1.00 126.52 952 GLY A N 1
ATOM 13547 C CA . GLY A 1 952 ? 124.690 159.708 167.489 1.00 129.97 952 GLY A CA 1
ATOM 13548 C C . GLY A 1 952 ? 125.874 160.593 167.803 1.00 130.78 952 GLY A C 1
ATOM 13549 O O . GLY A 1 952 ? 125.700 161.749 168.198 1.00 129.00 952 GLY A O 1
ATOM 13553 N N . ILE A 1 953 ? 127.084 160.070 167.626 1.00 144.72 953 ILE A N 1
ATOM 13554 C CA . ILE A 1 953 ? 128.285 160.755 168.087 1.00 155.23 953 ILE A CA 1
ATOM 13555 C C . ILE A 1 953 ? 129.206 161.032 166.906 1.00 142.71 953 ILE A C 1
ATOM 13556 O O . ILE A 1 953 ? 129.979 161.996 166.919 1.00 141.15 953 ILE A O 1
ATOM 13572 N N . GLY A 1 954 ? 129.122 160.202 165.875 1.00 139.22 954 GLY A N 1
ATOM 13573 C CA . GLY A 1 954 ? 129.984 160.327 164.722 1.00 142.08 954 GLY A CA 1
ATOM 13574 C C . GLY A 1 954 ? 129.467 161.347 163.727 1.00 157.62 954 GLY A C 1
ATOM 13575 O O . GLY A 1 954 ? 128.549 162.125 164.000 1.00 139.52 954 GLY A O 1
ATOM 13579 N N . LYS A 1 955 ? 130.079 161.330 162.544 1.00 150.14 955 LYS A N 1
ATOM 13580 C CA . LYS A 1 955 ? 129.762 162.257 161.468 1.00 133.27 955 LYS A CA 1
ATOM 13581 C C . LYS A 1 955 ? 129.025 161.506 160.367 1.00 126.68 955 LYS A C 1
ATOM 13582 O O . LYS A 1 955 ? 129.533 160.510 159.845 1.00 128.29 955 LYS A O 1
ATOM 13601 N N . GLU A 1 956 ? 127.832 161.982 160.019 1.00 127.98 956 GLU A N 1
ATOM 13602 C CA . GLU A 1 956 ? 127.036 161.309 158.995 1.00 129.17 956 GLU A CA 1
ATOM 13603 C C . GLU A 1 956 ? 127.639 161.499 157.610 1.00 123.25 956 GLU A C 1
ATOM 13604 O O . GLU A 1 956 ? 127.778 160.541 156.841 1.00 112.33 956 GLU A O 1
ATOM 13616 N N . ARG A 1 957 ? 127.999 162.737 157.273 1.00 129.64 957 ARG A N 1
ATOM 13617 C CA . ARG A 1 957 ? 128.385 163.064 155.907 1.00 124.09 957 ARG A CA 1
ATOM 13618 C C . ARG A 1 957 ? 129.755 162.517 155.540 1.00 123.41 957 ARG A C 1
ATOM 13619 O O . ARG A 1 957 ? 130.024 162.295 154.356 1.00 122.11 957 ARG A O 1
ATOM 13640 N N . ARG A 1 958 ? 130.629 162.298 156.520 1.00 123.85 958 ARG A N 1
ATOM 13641 C CA . ARG A 1 958 ? 131.986 161.864 156.211 1.00 118.70 958 ARG A CA 1
ATOM 13642 C C . ARG A 1 958 ? 131.983 160.545 155.450 1.00 116.13 958 ARG A C 1
ATOM 13643 O O . ARG A 1 958 ? 132.714 160.381 154.470 1.00 126.95 958 ARG A O 1
ATOM 13664 N N . PHE A 1 959 ? 131.173 159.587 155.896 1.00 111.66 959 PHE A N 1
ATOM 13665 C CA . PHE A 1 959 ? 131.174 158.275 155.260 1.00 114.47 959 PHE A CA 1
ATOM 13666 C C . PHE A 1 959 ? 130.627 158.334 153.842 1.00 118.61 959 PHE A C 1
ATOM 13667 O O . PHE A 1 959 ? 131.105 157.606 152.965 1.00 121.64 959 PHE A O 1
ATOM 13684 N N . ILE A 1 960 ? 129.638 159.189 153.591 1.00 119.95 960 ILE A N 1
ATOM 13685 C CA . ILE A 1 960 ? 129.138 159.352 152.231 1.00 116.42 960 ILE A CA 1
ATOM 13686 C C . ILE A 1 960 ? 130.251 159.849 151.319 1.00 123.45 960 ILE A C 1
ATOM 13687 O O . ILE A 1 960 ? 130.454 159.329 150.217 1.00 128.97 960 ILE A O 1
ATOM 13703 N N . GLU A 1 961 ? 130.996 160.860 151.770 1.00 121.76 961 GLU A N 1
ATOM 13704 C CA . GLU A 1 961 ? 132.097 161.378 150.966 1.00 117.51 961 GLU A CA 1
ATOM 13705 C C . GLU A 1 961 ? 133.173 160.322 150.760 1.00 120.27 961 GLU A C 1
ATOM 13706 O O . GLU A 1 961 ? 133.736 160.201 149.666 1.00 131.13 961 GLU A O 1
ATOM 13718 N N . ALA A 1 962 ? 133.484 159.556 151.805 1.00 122.07 962 ALA A N 1
ATOM 13719 C CA . ALA A 1 962 ? 134.511 158.530 151.685 1.00 118.86 962 ALA A CA 1
ATOM 13720 C C . ALA A 1 962 ? 134.111 157.479 150.662 1.00 113.88 962 ALA A C 1
ATOM 13721 O O . ALA A 1 962 ? 134.928 157.056 149.838 1.00 123.36 962 ALA A O 1
ATOM 13728 N N . LEU A 1 963 ? 132.852 157.042 150.696 1.00 112.10 963 LEU A N 1
ATOM 13729 C CA . LEU A 1 963 ? 132.401 156.064 149.714 1.00 118.39 963 LEU A CA 1
ATOM 13730 C C . LEU A 1 963 ? 132.387 156.655 148.313 1.00 120.40 963 LEU A C 1
ATOM 13731 O O . LEU A 1 963 ? 132.719 155.969 147.342 1.00 123.84 963 LEU A O 1
ATOM 13747 N N . GLU A 1 964 ? 131.993 157.920 148.180 1.00 118.33 964 GLU A N 1
ATOM 13748 C CA . GLU A 1 964 ? 132.018 158.544 146.864 1.00 122.07 964 GLU A CA 1
ATOM 13749 C C . GLU A 1 964 ? 133.430 158.575 146.302 1.00 121.26 964 GLU A C 1
ATOM 13750 O O . GLU A 1 964 ? 133.631 158.304 145.114 1.00 121.89 964 GLU A O 1
ATOM 13762 N N . THR A 1 965 ? 134.416 158.897 147.136 1.00 126.47 965 THR A N 1
ATOM 13763 C CA . THR A 1 965 ? 135.804 158.866 146.688 1.00 124.54 965 THR A CA 1
ATOM 13764 C C . THR A 1 965 ? 136.250 157.450 146.342 1.00 122.35 965 THR A C 1
ATOM 13765 O O . THR A 1 965 ? 136.950 157.245 145.345 1.00 124.95 965 THR A O 1
ATOM 13776 N N . GLU A 1 966 ? 135.865 156.465 147.152 1.00 119.83 966 GLU A N 1
ATOM 13777 C CA . GLU A 1 966 ? 136.299 155.095 146.909 1.00 119.06 966 GLU A CA 1
ATOM 13778 C C . GLU A 1 966 ? 135.646 154.500 145.670 1.00 119.85 966 GLU A C 1
ATOM 13779 O O . GLU A 1 966 ? 136.175 153.545 145.094 1.00 125.76 966 GLU A O 1
ATOM 13791 N N . LEU A 1 967 ? 134.496 155.030 145.253 1.00 124.30 967 LEU A N 1
ATOM 13792 C CA . LEU A 1 967 ? 133.809 154.475 144.094 1.00 123.69 967 LEU A CA 1
ATOM 13793 C C . LEU A 1 967 ? 134.514 154.780 142.782 1.00 122.96 967 LEU A C 1
ATOM 13794 O O . LEU A 1 967 ? 134.012 154.385 141.726 1.00 117.15 967 LEU A O 1
ATOM 13810 N N . GLU A 1 968 ? 135.650 155.476 142.812 1.00 126.65 968 GLU A N 1
ATOM 13811 C CA . GLU A 1 968 ? 136.367 155.759 141.576 1.00 127.53 968 GLU A CA 1
ATOM 13812 C C . GLU A 1 968 ? 137.113 154.537 141.057 1.00 130.28 968 GLU A C 1
ATOM 13813 O O . GLU A 1 968 ? 137.272 154.384 139.842 1.00 134.94 968 GLU A O 1
ATOM 13825 N N . LYS A 1 969 ? 137.584 153.667 141.948 1.00 128.21 969 LYS A N 1
ATOM 13826 C CA . LYS A 1 969 ? 138.339 152.496 141.507 1.00 126.68 969 LYS A CA 1
ATOM 13827 C C . LYS A 1 969 ? 137.504 151.589 140.613 1.00 125.66 969 LYS A C 1
ATOM 13828 O O . LYS A 1 969 ? 137.953 151.256 139.499 1.00 132.58 969 LYS A O 1
ATOM 13847 N N . PRO A 1 970 ? 136.300 151.168 141.010 1.00 119.98 970 PRO A N 1
ATOM 13848 C CA . PRO A 1 970 ? 135.492 150.342 140.103 1.00 126.49 970 PRO A CA 1
ATOM 13849 C C . PRO A 1 970 ? 135.236 151.011 138.770 1.00 124.61 970 PRO A C 1
ATOM 13850 O O . PRO A 1 970 ? 135.174 150.328 137.746 1.00 120.62 970 PRO A O 1
ATOM 13861 N N . PHE A 1 971 ? 135.083 152.334 138.751 1.00 120.45 971 PHE A N 1
ATOM 13862 C CA . PHE A 1 971 ? 134.844 153.020 137.488 1.00 113.42 971 PHE A CA 1
ATOM 13863 C C . PHE A 1 971 ? 136.044 152.901 136.560 1.00 118.41 971 PHE A C 1
ATOM 13864 O O . PHE A 1 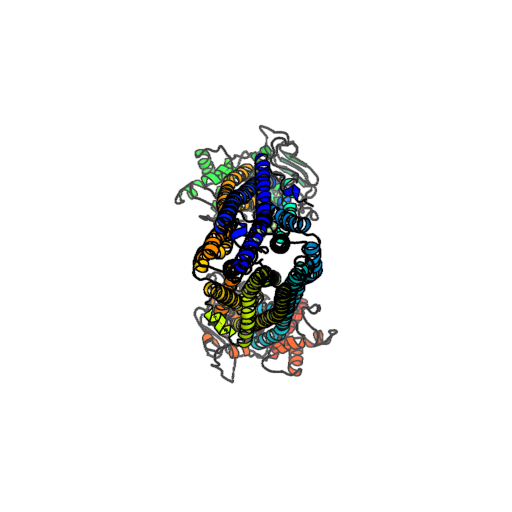971 ? 135.886 152.665 135.359 1.00 123.88 971 PHE A O 1
ATOM 13881 N N . LYS A 1 972 ? 137.254 153.072 137.093 1.00 119.14 972 LYS A N 1
ATOM 13882 C CA . LYS A 1 972 ? 138.444 152.932 136.261 1.00 116.95 972 LYS A CA 1
ATOM 13883 C C . LYS A 1 972 ? 138.580 151.509 135.739 1.00 116.68 972 LYS A C 1
ATOM 13884 O O . LYS A 1 972 ? 138.884 151.294 134.555 1.00 115.87 972 LYS A O 1
ATOM 13903 N N . THR A 1 973 ? 138.368 150.520 136.610 1.00 117.17 973 THR A N 1
ATOM 13904 C CA . THR A 1 973 ? 138.445 149.143 136.142 1.00 109.36 973 THR A CA 1
ATOM 13905 C C . THR A 1 973 ? 137.400 148.880 135.068 1.00 110.48 973 THR A C 1
ATOM 13906 O O . THR A 1 973 ? 137.675 148.183 134.089 1.00 119.64 973 THR A O 1
ATOM 13917 N N . ALA A 1 974 ? 136.201 149.443 135.224 1.00 112.12 974 ALA A N 1
ATOM 13918 C CA . ALA A 1 974 ? 135.157 149.259 134.224 1.00 108.24 974 ALA A CA 1
ATOM 13919 C C . ALA A 1 974 ? 135.509 149.932 132.907 1.00 107.83 974 ALA A C 1
ATOM 13920 O O . ALA A 1 974 ? 135.185 149.404 131.845 1.00 113.43 974 ALA A O 1
ATOM 13927 N N . ILE A 1 975 ? 136.156 151.094 132.950 1.00 109.87 975 ILE A N 1
ATOM 13928 C CA . ILE A 1 975 ? 136.549 151.764 131.713 1.00 109.80 975 ILE A CA 1
ATOM 13929 C C . ILE A 1 975 ? 137.575 150.925 130.963 1.00 113.58 975 ILE A C 1
ATOM 13930 O O . ILE A 1 975 ? 137.470 150.712 129.745 1.00 118.84 975 ILE A O 1
ATOM 13946 N N . GLN A 1 976 ? 138.592 150.440 131.675 1.00 110.77 976 GLN A N 1
ATOM 13947 C CA . GLN A 1 976 ? 139.597 149.646 130.976 1.00 104.77 976 GLN A CA 1
ATOM 13948 C C . GLN A 1 976 ? 139.024 148.307 130.531 1.00 103.25 976 GLN A C 1
ATOM 13949 O O . GLN A 1 976 ? 139.423 147.782 129.485 1.00 113.60 976 GLN A O 1
ATOM 13963 N N . LYS A 1 977 ? 138.073 147.755 131.285 1.00 99.51 977 LYS A N 1
ATOM 13964 C CA . LYS A 1 977 ? 137.343 146.587 130.810 1.00 103.81 977 LYS A CA 1
ATOM 13965 C C . LYS A 1 977 ? 136.608 146.904 129.522 1.00 107.59 977 LYS A C 1
ATOM 13966 O O . LYS A 1 977 ? 136.619 146.113 128.580 1.00 111.67 977 LYS A O 1
ATOM 13985 N N . ALA A 1 978 ? 135.932 148.049 129.473 1.00 114.32 978 ALA A N 1
ATOM 13986 C CA . ALA A 1 978 ? 135.246 148.434 128.250 1.00 104.09 978 ALA A CA 1
ATOM 13987 C C . ALA A 1 978 ? 136.206 148.403 127.078 1.00 106.59 978 ALA A C 1
ATOM 13988 O O . ALA A 1 978 ? 135.937 147.754 126.063 1.00 104.54 978 ALA A O 1
ATOM 13995 N N . ASN A 1 979 ? 137.359 149.052 127.222 1.00 113.09 979 ASN A N 1
ATOM 13996 C CA . ASN A 1 979 ? 138.306 149.105 126.111 1.00 105.06 979 ASN A CA 1
ATOM 13997 C C . ASN A 1 979 ? 138.774 147.710 125.709 1.00 104.14 979 ASN A C 1
ATOM 13998 O O . ASN A 1 979 ? 138.685 147.327 124.533 1.00 109.99 979 ASN A O 1
ATOM 14009 N N . ILE A 1 980 ? 139.268 146.929 126.670 1.00 105.28 980 ILE A N 1
ATOM 14010 C CA . ILE A 1 980 ? 139.884 145.647 126.336 1.00 100.95 980 ILE A CA 1
ATOM 14011 C C . ILE A 1 980 ? 138.843 144.671 125.806 1.00 101.53 980 ILE A C 1
ATOM 14012 O O . ILE A 1 980 ? 139.066 143.983 124.804 1.00 110.52 980 ILE A O 1
ATOM 14028 N N . TYR A 1 981 ? 137.703 144.573 126.488 1.00 106.33 981 TYR A N 1
ATOM 14029 C CA . TYR A 1 981 ? 136.639 143.684 126.047 1.00 104.63 981 TYR A CA 1
ATOM 14030 C C . TYR A 1 981 ? 136.128 144.083 124.675 1.00 108.47 981 TYR A C 1
ATOM 14031 O O . TYR A 1 981 ? 135.863 143.220 123.835 1.00 111.91 981 TYR A O 1
ATOM 14049 N N . GLY A 1 982 ? 135.975 145.383 124.423 1.00 110.76 982 GLY A N 1
ATOM 14050 C CA . GLY A 1 982 ? 135.542 145.812 123.109 1.00 106.83 982 GLY A CA 1
ATOM 14051 C C . GLY A 1 982 ? 136.515 145.402 122.028 1.00 102.92 982 GLY A C 1
ATOM 14052 O O . GLY A 1 982 ? 136.113 144.889 120.984 1.00 108.50 982 GLY A O 1
ATOM 14056 N N . PHE A 1 983 ? 137.810 145.608 122.262 1.00 105.34 983 PHE A N 1
ATOM 14057 C CA . PHE A 1 983 ? 138.785 145.211 121.252 1.00 105.50 983 PHE A CA 1
ATOM 14058 C C . PHE A 1 983 ? 138.756 143.707 121.022 1.00 108.51 983 PHE A C 1
ATOM 14059 O O . PHE A 1 983 ? 138.783 143.246 119.876 1.00 116.24 983 PHE A O 1
ATOM 14076 N N . CYS A 1 984 ? 138.719 142.919 122.097 1.00 110.06 984 CYS A N 1
ATOM 14077 C CA . CYS A 1 984 ? 138.722 141.470 121.933 1.00 109.72 984 CYS A CA 1
ATOM 14078 C C . CYS A 1 984 ? 137.482 140.999 121.189 1.00 114.92 984 CYS A C 1
ATOM 14079 O O . CYS A 1 984 ? 137.572 140.167 120.279 1.00 122.69 984 CYS A O 1
ATOM 14087 N N . PHE A 1 985 ? 136.315 141.522 121.560 1.00 109.32 985 PHE A N 1
ATOM 14088 C CA . PHE A 1 985 ? 135.079 141.148 120.889 1.00 105.79 985 PHE A CA 1
ATOM 14089 C C . PHE A 1 985 ? 135.123 141.526 119.415 1.00 109.28 985 PHE A C 1
ATOM 14090 O O . PHE A 1 985 ? 134.777 140.719 118.544 1.00 118.31 985 PHE A O 1
ATOM 14107 N N . ALA A 1 986 ? 135.560 142.748 119.115 1.00 106.12 986 ALA A N 1
ATOM 14108 C CA . ALA A 1 986 ? 135.605 143.192 117.730 1.00 100.61 986 ALA A CA 1
ATOM 14109 C C . ALA A 1 986 ? 136.557 142.337 116.911 1.00 107.06 986 ALA A C 1
ATOM 14110 O O . ALA A 1 986 ? 136.243 141.962 115.778 1.00 116.29 986 ALA A O 1
ATOM 14117 N N . PHE A 1 987 ? 137.731 142.030 117.458 1.00 110.92 987 PHE A N 1
ATOM 14118 C CA . PHE A 1 987 ? 138.684 141.217 116.716 1.00 109.86 987 PHE A CA 1
ATOM 14119 C C . PHE A 1 987 ? 138.145 139.814 116.488 1.00 110.60 987 PHE A C 1
ATOM 14120 O O . PHE A 1 987 ? 138.244 139.277 115.380 1.00 113.14 987 PHE A O 1
ATOM 14137 N N . ALA A 1 988 ? 137.562 139.205 117.520 1.00 109.19 988 ALA A N 1
ATOM 14138 C CA . ALA A 1 988 ? 136.995 137.875 117.354 1.00 113.50 988 ALA A CA 1
ATOM 14139 C C . ALA A 1 988 ? 135.896 137.868 116.305 1.00 114.78 988 ALA A C 1
ATOM 14140 O O . ALA A 1 988 ? 135.744 136.886 115.573 1.00 117.07 988 ALA A O 1
ATOM 14147 N N . GLN A 1 989 ? 135.115 138.944 116.222 1.00 116.79 989 GLN A N 1
ATOM 14148 C CA . GLN A 1 989 ? 134.054 139.002 115.223 1.00 114.62 989 GLN A CA 1
ATOM 14149 C C . GLN A 1 989 ? 134.619 139.204 113.821 1.00 110.70 989 GLN A C 1
ATOM 14150 O O . GLN A 1 989 ? 134.144 138.594 112.859 1.00 111.55 989 GLN A O 1
ATOM 14164 N N . CYS A 1 990 ? 135.631 140.060 113.688 1.00 113.45 990 CYS A N 1
ATOM 14165 C CA . CYS A 1 990 ? 136.129 140.414 112.364 1.00 111.43 990 CYS A CA 1
ATOM 14166 C C . CYS A 1 990 ? 137.017 139.330 111.772 1.00 114.93 990 CYS A C 1
ATOM 14167 O O . CYS A 1 990 ? 137.118 139.226 110.547 1.00 116.86 990 CYS A O 1
ATOM 14175 N N . ILE A 1 991 ? 137.671 138.522 112.609 1.00 120.14 991 ILE A N 1
ATOM 14176 C CA . ILE A 1 991 ? 138.690 137.612 112.092 1.00 119.37 991 ILE A CA 1
ATOM 14177 C C . ILE A 1 991 ? 138.108 136.656 111.062 1.00 117.41 991 ILE A C 1
ATOM 14178 O O . ILE A 1 991 ? 138.803 136.248 110.125 1.00 117.88 991 ILE A O 1
ATOM 14194 N N . MET A 1 992 ? 136.841 136.276 111.210 1.00 113.68 992 MET A N 1
ATOM 14195 C CA . MET A 1 992 ? 136.254 135.323 110.275 1.00 117.02 992 MET A CA 1
ATOM 14196 C C . MET A 1 992 ? 136.176 135.912 108.871 1.00 112.67 992 MET A C 1
ATOM 14197 O O . MET A 1 992 ? 136.435 135.217 107.883 1.00 118.53 992 MET A O 1
ATOM 14211 N N . PHE A 1 993 ? 135.816 137.190 108.764 1.00 100.84 993 PHE A N 1
ATOM 14212 C CA . PHE A 1 993 ? 135.756 137.827 107.455 1.00 101.76 993 PHE A CA 1
ATOM 14213 C C . PHE A 1 993 ? 137.129 137.906 106.805 1.00 109.97 993 PHE A C 1
ATOM 14214 O O . PHE A 1 993 ? 137.248 137.717 105.593 1.00 111.88 993 PHE A O 1
ATOM 14231 N N . ILE A 1 994 ? 138.172 138.191 107.583 1.00 110.13 994 ILE A N 1
ATOM 14232 C CA . ILE A 1 994 ? 139.523 138.202 107.031 1.00 102.06 994 ILE A CA 1
ATOM 14233 C C . ILE A 1 994 ? 139.885 136.823 106.504 1.00 106.77 994 ILE A C 1
ATOM 14234 O O . ILE A 1 994 ? 140.499 136.687 105.437 1.00 107.42 994 ILE A O 1
ATOM 14250 N N . ALA A 1 995 ? 139.536 135.780 107.256 1.00 109.87 995 ALA A N 1
ATOM 14251 C CA . ALA A 1 995 ? 139.819 134.424 106.810 1.00 106.17 995 ALA A CA 1
ATOM 14252 C C . ALA A 1 995 ? 139.119 134.128 105.496 1.00 104.78 995 ALA A C 1
ATOM 14253 O O . ALA A 1 995 ? 139.727 133.585 104.569 1.00 107.75 995 ALA A O 1
ATOM 14260 N N . ASN A 1 996 ? 137.837 134.480 105.393 1.00 102.67 996 ASN A N 1
ATOM 14261 C CA . ASN A 1 996 ? 137.123 134.275 104.140 1.00 102.37 996 ASN A CA 1
ATOM 14262 C C . ASN A 1 996 ? 137.793 135.031 103.006 1.00 100.73 996 ASN A C 1
ATOM 14263 O O . ASN A 1 996 ? 137.987 134.493 101.912 1.00 105.63 996 ASN A O 1
ATOM 14274 N N . SER A 1 997 ? 138.157 136.288 103.249 1.00 99.84 997 SER A N 1
ATOM 14275 C CA . SER A 1 997 ? 138.770 137.096 102.205 1.00 101.72 997 SER A CA 1
ATOM 14276 C C . SER A 1 997 ? 140.033 136.437 101.680 1.00 98.27 997 SER A C 1
ATOM 14277 O O . SER A 1 997 ? 140.177 136.210 100.474 1.00 100.61 997 SER A O 1
ATOM 14285 N N . ALA A 1 998 ? 140.956 136.099 102.579 1.00 96.52 998 ALA A N 1
ATOM 14286 C CA . ALA A 1 998 ? 142.220 135.518 102.143 1.00 92.03 998 ALA A CA 1
ATOM 14287 C C . ALA A 1 998 ? 142.004 134.174 101.463 1.00 98.56 998 ALA A C 1
ATOM 14288 O O . ALA A 1 998 ? 142.575 133.908 100.395 1.00 96.50 998 ALA A O 1
ATOM 14295 N N . SER A 1 999 ? 141.176 133.317 102.057 1.00 102.95 999 SER A N 1
ATOM 14296 C CA . SER A 1 999 ? 140.987 131.979 101.524 1.00 96.94 999 SER A CA 1
ATOM 14297 C C . SER A 1 999 ? 140.357 132.008 100.144 1.00 98.95 999 SER A C 1
ATOM 14298 O O . SER A 1 999 ? 140.787 131.270 99.258 1.00 106.08 999 SER A O 1
ATOM 14306 N N . TYR A 1 1000 ? 139.348 132.850 99.924 1.00 100.18 1000 TYR A N 1
ATOM 14307 C CA . TYR A 1 1000 ? 138.723 132.881 98.609 1.00 92.22 1000 TYR A CA 1
ATOM 14308 C C . TYR A 1 1000 ? 139.583 133.618 97.595 1.00 97.70 1000 TYR A C 1
ATOM 14309 O O . TYR A 1 1000 ? 139.578 133.261 96.414 1.00 106.57 1000 TYR A O 1
ATOM 14327 N N . ARG A 1 1001 ? 140.360 134.612 98.029 1.00 95.30 1001 ARG A N 1
ATOM 14328 C CA . ARG A 1 1001 ? 141.319 135.224 97.120 1.00 95.23 1001 ARG A CA 1
ATOM 14329 C C . ARG A 1 1001 ? 142.297 134.184 96.597 1.00 99.55 1001 ARG A C 1
ATOM 14330 O O . ARG A 1 1001 ? 142.623 134.165 95.407 1.00 104.49 1001 ARG A O 1
ATOM 14351 N N . TYR A 1 1002 ? 142.781 133.309 97.477 1.00 97.53 1002 TYR A N 1
ATOM 14352 C CA . TYR A 1 1002 ? 143.725 132.291 97.030 1.00 96.65 1002 TYR A CA 1
ATOM 14353 C C . TYR A 1 1002 ? 143.030 131.175 96.256 1.00 101.77 1002 TYR A C 1
ATOM 14354 O O . TYR A 1 1002 ? 143.606 130.616 95.316 1.00 105.21 1002 TYR A O 1
ATOM 14372 N N . GLY A 1 1003 ? 141.802 130.833 96.638 1.00 97.12 1003 GLY A N 1
ATOM 14373 C CA . GLY A 1 1003 ? 141.067 129.821 95.904 1.00 89.40 1003 GLY A CA 1
ATOM 14374 C C . GLY A 1 1003 ? 140.779 130.242 94.479 1.00 100.42 1003 GLY A C 1
ATOM 14375 O O . GLY A 1 1003 ? 140.766 129.414 93.570 1.00 106.47 1003 GLY A O 1
ATOM 14379 N N . GLY A 1 1004 ? 140.535 131.533 94.265 1.00 101.25 1004 GLY A N 1
ATOM 14380 C CA . GLY A 1 1004 ? 140.395 132.020 92.906 1.00 97.69 1004 GLY A CA 1
ATOM 14381 C C . GLY A 1 1004 ? 141.649 131.791 92.087 1.00 103.99 1004 GLY A C 1
ATOM 14382 O O . GLY A 1 1004 ? 141.580 131.358 90.935 1.00 110.21 1004 GLY A O 1
ATOM 14386 N N . TYR A 1 1005 ? 142.812 132.068 92.672 1.00 99.12 1005 TYR A N 1
ATOM 14387 C CA . TYR A 1 1005 ? 144.062 131.816 91.971 1.00 104.43 1005 TYR A CA 1
ATOM 14388 C C . TYR A 1 1005 ? 144.221 130.339 91.655 1.00 104.81 1005 TYR A C 1
ATOM 14389 O O . TYR A 1 1005 ? 144.645 129.975 90.553 1.00 110.16 1005 TYR A O 1
ATOM 14407 N N . LEU A 1 1006 ? 143.903 129.474 92.616 1.00 99.49 1006 LEU A N 1
ATOM 14408 C CA . LEU A 1 1006 ? 144.024 128.041 92.372 1.00 96.11 1006 LEU A CA 1
ATOM 14409 C C . LEU A 1 1006 ? 143.088 127.590 91.262 1.00 103.76 1006 LEU A C 1
ATOM 14410 O O . LEU A 1 1006 ? 143.491 126.826 90.381 1.00 112.31 1006 LEU A O 1
ATOM 14426 N N . ILE A 1 1007 ? 141.844 128.066 91.271 1.00 106.47 1007 ILE A N 1
ATOM 14427 C CA . ILE A 1 1007 ? 140.899 127.693 90.225 1.00 96.95 1007 ILE A CA 1
ATOM 14428 C C . ILE A 1 1007 ? 141.394 128.170 88.869 1.00 103.01 1007 ILE A C 1
ATOM 14429 O O . ILE A 1 1007 ? 141.282 127.456 87.867 1.00 104.16 1007 ILE A O 1
ATOM 14445 N N . SER A 1 1008 ? 141.931 129.385 88.810 1.00 108.19 1008 SER A N 1
ATOM 14446 C CA . SER A 1 1008 ? 142.365 129.934 87.532 1.00 110.98 1008 SER A CA 1
ATOM 14447 C C . SER A 1 1008 ? 143.575 129.188 86.989 1.00 114.79 1008 SER A C 1
ATOM 14448 O O . SER A 1 1008 ? 143.627 128.860 85.799 1.00 111.76 1008 SER A O 1
ATOM 14456 N N . ASN A 1 1009 ? 144.560 128.910 87.840 1.00 114.78 1009 ASN A N 1
ATOM 14457 C CA . ASN A 1 1009 ? 145.844 128.389 87.386 1.00 119.09 1009 ASN A CA 1
ATOM 14458 C C . ASN A 1 1009 ? 146.048 126.910 87.662 1.00 118.20 1009 ASN A C 1
ATOM 14459 O O . ASN A 1 1009 ? 146.308 126.150 86.729 1.00 118.02 1009 ASN A O 1
ATOM 14470 N N . GLU A 1 1010 ? 145.944 126.474 88.912 1.00 121.03 1010 GLU A N 1
ATOM 14471 C CA . GLU A 1 1010 ? 146.199 125.084 89.252 1.00 122.81 1010 GLU A CA 1
ATOM 14472 C C . GLU A 1 1010 ? 145.090 124.151 88.791 1.00 121.67 1010 GLU A C 1
ATOM 14473 O O . GLU A 1 1010 ? 145.280 122.931 88.817 1.00 122.58 1010 GLU A O 1
ATOM 14485 N N . GLY A 1 1011 ? 143.947 124.686 88.378 1.00 118.22 1011 GLY A N 1
ATOM 14486 C CA . GLY A 1 1011 ? 142.885 123.853 87.849 1.00 106.92 1011 GLY A CA 1
ATOM 14487 C C . GLY A 1 1011 ? 142.020 123.181 88.889 1.00 107.21 1011 GLY A C 1
ATOM 14488 O O . GLY A 1 1011 ? 141.425 122.139 88.604 1.00 103.47 1011 GLY A O 1
ATOM 14492 N N . LEU A 1 1012 ? 141.926 123.744 90.089 1.00 100.51 1012 LEU A N 1
ATOM 14493 C CA . LEU A 1 1012 ? 141.015 123.202 91.086 1.00 96.86 1012 LEU A CA 1
ATOM 14494 C C . LEU A 1 1012 ? 139.584 123.231 90.578 1.00 99.50 1012 LEU A C 1
ATOM 14495 O O . LEU A 1 1012 ? 139.235 123.983 89.667 1.00 102.14 1012 LEU A O 1
ATOM 14511 N N . HIS A 1 1013 ? 138.750 122.390 91.179 1.00 93.33 1013 HIS A N 1
ATOM 14512 C CA . HIS A 1 1013 ? 137.315 122.496 90.983 1.00 93.59 1013 HIS A CA 1
ATOM 14513 C C . HIS A 1 1013 ? 136.737 123.429 92.036 1.00 93.73 1013 HIS A C 1
ATOM 14514 O O . HIS A 1 1013 ? 137.060 123.315 93.220 1.00 99.18 1013 HIS A O 1
ATOM 14528 N N . PHE A 1 1014 ? 135.874 124.348 91.610 1.00 96.55 1014 PHE A N 1
ATOM 14529 C CA . PHE A 1 1014 ? 135.387 125.370 92.526 1.00 92.50 1014 PHE A CA 1
ATOM 14530 C C . PHE A 1 1014 ? 134.766 124.759 93.772 1.00 98.73 1014 PHE A C 1
ATOM 14531 O O . PHE A 1 1014 ? 134.781 125.378 94.839 1.00 103.74 1014 PHE A O 1
ATOM 14548 N N . SER A 1 1015 ? 134.209 123.554 93.661 1.00 100.49 1015 SER A N 1
ATOM 14549 C CA . SER A 1 1015 ? 133.595 122.915 94.817 1.00 95.50 1015 SER A CA 1
ATOM 14550 C C . SER A 1 1015 ? 134.619 122.625 95.904 1.00 95.45 1015 SER A C 1
ATOM 14551 O O . SER A 1 1015 ? 134.303 122.721 97.097 1.00 96.63 1015 SER A O 1
ATOM 14559 N N . TYR A 1 1016 ? 135.839 122.253 95.517 1.00 89.42 1016 TYR A N 1
ATOM 14560 C CA . TYR A 1 1016 ? 136.856 121.923 96.505 1.00 81.34 1016 TYR A CA 1
ATOM 14561 C C . TYR A 1 1016 ? 137.213 123.122 97.366 1.00 88.12 1016 TYR A C 1
ATOM 14562 O O . TYR A 1 1016 ? 137.572 122.954 98.532 1.00 97.54 1016 TYR A O 1
ATOM 14580 N N . VAL A 1 1017 ? 137.126 124.332 96.820 1.00 83.15 1017 VAL A N 1
ATOM 14581 C CA . VAL A 1 1017 ? 137.421 125.519 97.614 1.00 80.41 1017 VAL A CA 1
ATOM 14582 C C . VAL A 1 1017 ? 136.445 125.627 98.777 1.00 92.35 1017 VAL A C 1
ATOM 14583 O O . VAL A 1 1017 ? 136.845 125.784 99.939 1.00 100.87 1017 VAL A O 1
ATOM 14596 N N . PHE A 1 1018 ? 135.149 125.531 98.481 1.00 89.98 1018 PHE A N 1
ATOM 14597 C CA . PHE A 1 1018 ? 134.146 125.550 99.537 1.00 88.63 1018 PHE A CA 1
ATOM 14598 C C . PHE A 1 1018 ? 134.371 124.407 100.508 1.00 87.84 1018 PHE A C 1
ATOM 14599 O O . PHE A 1 1018 ? 134.310 124.593 101.726 1.00 98.14 1018 PHE A O 1
ATOM 14616 N N . ARG A 1 1019 ? 134.635 123.212 99.983 1.00 90.72 1019 ARG A N 1
ATOM 14617 C CA . ARG A 1 1019 ? 134.837 122.055 100.844 1.00 89.51 1019 ARG A CA 1
ATOM 14618 C C . ARG A 1 1019 ? 135.939 122.318 101.857 1.00 89.80 1019 ARG A C 1
ATOM 14619 O O . ARG A 1 1019 ? 135.735 122.192 103.069 1.00 89.76 1019 ARG A O 1
ATOM 14640 N N . VAL A 1 1020 ? 137.111 122.726 101.370 1.00 93.72 1020 VAL A N 1
ATOM 14641 C CA . VAL A 1 1020 ? 138.266 122.910 102.239 1.00 84.44 1020 VAL A CA 1
ATOM 14642 C C . VAL A 1 1020 ? 137.992 124.003 103.259 1.00 89.78 1020 VAL A C 1
ATOM 14643 O O . VAL A 1 1020 ? 138.201 123.821 104.466 1.00 103.63 1020 VAL A O 1
ATOM 14656 N N . ILE A 1 1021 ? 137.525 125.160 102.792 1.00 88.01 1021 ILE A N 1
ATOM 14657 C CA . ILE A 1 1021 ? 137.372 126.292 103.696 1.00 93.81 1021 ILE A CA 1
ATOM 14658 C C . ILE A 1 1021 ? 136.334 125.981 104.764 1.00 96.17 1021 ILE A C 1
ATOM 14659 O O . ILE A 1 1021 ? 136.560 126.218 105.956 1.00 100.51 1021 ILE A O 1
ATOM 14675 N N . SER A 1 1022 ? 135.184 125.439 104.362 1.00 92.62 1022 SER A N 1
ATOM 14676 C CA . SER A 1 1022 ? 134.142 125.139 105.333 1.00 93.21 1022 SER A CA 1
ATOM 14677 C C . SER A 1 1022 ? 134.603 124.092 106.332 1.00 95.99 1022 SER A C 1
ATOM 14678 O O . SER A 1 1022 ? 134.360 124.227 107.535 1.00 105.09 1022 SER A O 1
ATOM 14686 N N . ALA A 1 1023 ? 135.266 123.035 105.859 1.00 92.63 1023 ALA A N 1
ATOM 14687 C CA . ALA A 1 1023 ? 135.725 122.001 106.777 1.00 95.43 1023 ALA A CA 1
ATOM 14688 C C . ALA A 1 1023 ? 136.671 122.581 107.816 1.00 102.13 1023 ALA A C 1
ATOM 14689 O O . ALA A 1 1023 ? 136.503 122.359 109.023 1.00 103.80 1023 ALA A O 1
ATOM 14696 N N . VAL A 1 1024 ? 137.670 123.343 107.368 1.00 101.89 1024 VAL A N 1
ATOM 14697 C CA . VAL A 1 1024 ? 138.642 123.882 108.311 1.00 96.56 1024 VAL A CA 1
ATOM 14698 C C . VAL A 1 1024 ? 137.970 124.836 109.289 1.00 99.64 1024 VAL A C 1
ATOM 14699 O O . VAL A 1 1024 ? 138.245 124.800 110.492 1.00 116.41 1024 VAL A O 1
ATOM 14712 N N . VAL A 1 1025 ? 137.083 125.705 108.800 1.00 96.96 1025 VAL A N 1
ATOM 14713 C CA . VAL A 1 1025 ? 136.465 126.693 109.679 1.00 99.61 1025 VAL A CA 1
ATOM 14714 C C . VAL A 1 1025 ? 135.601 126.009 110.731 1.00 103.31 1025 VAL A C 1
ATOM 14715 O O . VAL A 1 1025 ? 135.637 126.360 111.919 1.00 109.41 1025 VAL A O 1
ATOM 14728 N N . LEU A 1 1026 ? 134.797 125.032 110.313 1.00 104.95 1026 LEU A N 1
ATOM 14729 C CA . LEU A 1 1026 ? 133.942 124.342 111.267 1.00 106.32 1026 LEU A CA 1
ATOM 14730 C C . LEU A 1 1026 ? 134.760 123.579 112.295 1.00 109.91 1026 LEU A C 1
ATOM 14731 O O . LEU A 1 1026 ? 134.427 123.595 113.487 1.00 117.18 1026 LEU A O 1
ATOM 14747 N N . SER A 1 1027 ? 135.835 122.914 111.868 1.00 111.38 1027 SER A N 1
ATOM 14748 C CA . SER A 1 1027 ? 136.686 122.237 112.836 1.00 112.78 1027 SER A CA 1
ATOM 14749 C C . SER A 1 1027 ? 137.317 123.223 113.804 1.00 114.69 1027 SER A C 1
ATOM 14750 O O . SER A 1 1027 ? 137.447 122.921 114.992 1.00 121.72 1027 SER A O 1
ATOM 14758 N N . ALA A 1 1028 ? 137.727 124.394 113.318 1.00 113.90 1028 ALA A N 1
ATOM 14759 C CA . ALA A 1 1028 ? 138.312 125.394 114.201 1.00 105.70 1028 ALA A CA 1
ATOM 14760 C C . ALA A 1 1028 ? 137.312 125.837 115.256 1.00 116.53 1028 ALA A C 1
ATOM 14761 O O . ALA A 1 1028 ? 137.649 125.950 116.439 1.00 127.50 1028 ALA A O 1
ATOM 14768 N N . THR A 1 1029 ? 136.071 126.092 114.845 1.00 119.26 1029 THR A N 1
ATOM 14769 C CA . THR A 1 1029 ? 135.065 126.507 115.819 1.00 122.49 1029 THR A CA 1
ATOM 14770 C C . THR A 1 1029 ? 134.790 125.404 116.832 1.00 126.81 1029 THR A C 1
ATOM 14771 O O . THR A 1 1029 ? 134.648 125.675 118.030 1.00 132.70 1029 THR A O 1
ATOM 14782 N N . ALA A 1 1030 ? 134.705 124.153 116.376 1.00 131.47 1030 ALA A N 1
ATOM 14783 C CA . ALA A 1 1030 ? 134.476 123.056 117.311 1.00 133.81 1030 ALA A CA 1
ATOM 14784 C C . ALA A 1 1030 ? 135.623 122.934 118.307 1.00 128.23 1030 ALA A C 1
ATOM 14785 O O . ALA A 1 1030 ? 135.397 122.802 119.517 1.00 131.16 1030 ALA A O 1
ATOM 14792 N N . LEU A 1 1031 ? 136.862 122.988 117.821 1.00 121.33 1031 LEU A N 1
ATOM 14793 C CA . LEU A 1 1031 ? 138.005 122.907 118.720 1.00 124.54 1031 LEU A CA 1
ATOM 14794 C C . LEU A 1 1031 ? 137.983 124.049 119.723 1.00 129.51 1031 LEU A C 1
ATOM 14795 O O . LEU A 1 1031 ? 138.265 123.850 120.908 1.00 137.02 1031 LEU A O 1
ATOM 14811 N N . GLY A 1 1032 ? 137.659 125.256 119.267 1.00 129.96 1032 GLY A N 1
ATOM 14812 C CA . GLY A 1 1032 ? 137.534 126.365 120.194 1.00 137.82 1032 GLY A CA 1
ATOM 14813 C C . GLY A 1 1032 ? 136.494 126.099 121.263 1.00 145.96 1032 GLY A C 1
ATOM 14814 O O . GLY A 1 1032 ? 136.719 126.371 122.443 1.00 154.55 1032 GLY A O 1
ATOM 14818 N N . ARG A 1 1033 ? 135.345 125.557 120.865 1.00 147.38 1033 ARG A N 1
ATOM 14819 C CA . ARG A 1 1033 ? 134.326 125.214 121.849 1.00 146.34 1033 ARG A CA 1
ATOM 14820 C C . ARG A 1 1033 ? 134.820 124.141 122.809 1.00 143.79 1033 ARG A C 1
ATOM 14821 O O . ARG A 1 1033 ? 134.323 124.043 123.935 1.00 139.42 1033 ARG A O 1
ATOM 14842 N N . ALA A 1 1034 ? 135.792 123.331 122.388 1.00 148.86 1034 ALA A N 1
ATOM 14843 C CA . ALA A 1 1034 ? 136.309 122.294 123.273 1.00 147.31 1034 ALA A CA 1
ATOM 14844 C C . ALA A 1 1034 ? 137.024 122.881 124.484 1.00 153.47 1034 ALA A C 1
ATOM 14845 O O . ALA A 1 1034 ? 137.094 122.233 125.533 1.00 161.70 1034 ALA A O 1
ATOM 14852 N N . PHE A 1 1035 ? 137.565 124.092 124.366 1.00 154.76 1035 PHE A N 1
ATOM 14853 C CA . PHE A 1 1035 ? 138.306 124.710 125.460 1.00 155.30 1035 PHE A CA 1
ATOM 14854 C C . PHE A 1 1035 ? 137.422 125.499 126.417 1.00 161.47 1035 PHE A C 1
ATOM 14855 O O . PHE A 1 1035 ? 137.953 126.242 127.247 1.00 163.45 1035 PHE A O 1
ATOM 14872 N N . SER A 1 1036 ? 136.103 125.365 126.325 1.00 167.08 1036 SER A N 1
ATOM 14873 C CA . SER A 1 1036 ? 135.190 126.065 127.217 1.00 175.11 1036 SER A CA 1
ATOM 14874 C C . SER A 1 1036 ? 134.746 125.211 128.402 1.00 183.65 1036 SER A C 1
ATOM 14875 O O . SER A 1 1036 ? 133.616 125.373 128.876 1.00 182.69 1036 SER A O 1
ATOM 14883 N N . TYR A 1 1037 ? 135.602 124.307 128.884 1.00 185.84 1037 TYR A N 1
ATOM 14884 C CA . TYR A 1 1037 ? 135.251 123.439 130.003 1.00 184.33 1037 TYR A CA 1
ATOM 14885 C C . TYR A 1 1037 ? 135.397 124.124 131.355 1.00 184.85 1037 TYR A C 1
ATOM 14886 O O . TYR A 1 1037 ? 135.194 123.472 132.385 1.00 176.96 1037 TYR A O 1
ATOM 14904 N N . THR A 1 1038 ? 135.744 125.411 131.380 1.00 188.96 1038 THR A N 1
ATOM 14905 C CA . THR A 1 1038 ? 136.202 126.070 132.604 1.00 193.14 1038 THR A CA 1
ATOM 14906 C C . THR A 1 1038 ? 135.267 125.922 133.799 1.00 192.32 1038 THR A C 1
ATOM 14907 O O . THR A 1 1038 ? 135.744 125.533 134.873 1.00 184.57 1038 THR A O 1
ATOM 14918 N N . PRO A 1 1039 ? 133.962 126.195 133.700 1.00 193.61 1039 PRO A N 1
ATOM 14919 C CA . PRO A 1 1039 ? 133.152 126.336 134.921 1.00 187.70 1039 PRO A CA 1
ATOM 14920 C C . PRO A 1 1039 ? 133.008 125.068 135.752 1.00 179.75 1039 PRO A C 1
ATOM 14921 O O . PRO A 1 1039 ? 132.959 125.147 136.983 1.00 164.43 1039 PRO A O 1
ATOM 14932 N N . SER A 1 1040 ? 132.944 123.904 135.113 1.00 180.86 1040 SER A N 1
ATOM 14933 C CA . SER A 1 1040 ? 132.590 122.666 135.801 1.00 169.04 1040 SER A CA 1
ATOM 14934 C C . SER A 1 1040 ? 133.762 121.725 136.021 1.00 160.99 1040 SER A C 1
ATOM 14935 O O . SER A 1 1040 ? 133.819 121.058 137.054 1.00 161.93 1040 SER A O 1
ATOM 14943 N N . TYR A 1 1041 ? 134.690 121.642 135.068 1.00 150.26 1041 TYR A N 1
ATOM 14944 C CA . TYR A 1 1041 ? 135.770 120.666 135.159 1.00 150.25 1041 TYR A CA 1
ATOM 14945 C C . TYR A 1 1041 ? 136.659 120.932 136.371 1.00 159.86 1041 TYR A C 1
ATOM 14946 O O . TYR A 1 1041 ? 137.044 120.000 137.094 1.00 158.18 1041 TYR A O 1
ATOM 14964 N N . ALA A 1 1042 ? 136.989 122.200 136.614 1.00 161.12 1042 ALA A N 1
ATOM 14965 C CA . ALA A 1 1042 ? 137.864 122.538 137.730 1.00 154.43 1042 ALA A CA 1
ATOM 14966 C C . ALA A 1 1042 ? 137.228 122.158 139.059 1.00 158.08 1042 ALA A C 1
ATOM 14967 O O . ALA A 1 1042 ? 137.871 121.538 139.914 1.00 154.00 1042 ALA A O 1
ATOM 14974 N N . LYS A 1 1043 ? 135.960 122.522 139.256 1.00 160.13 1043 LYS A N 1
ATOM 14975 C CA . LYS A 1 1043 ? 135.312 122.185 140.516 1.00 154.56 1043 LYS A CA 1
ATOM 14976 C C . LYS A 1 1043 ? 135.074 120.688 140.633 1.00 150.75 1043 LYS A C 1
ATOM 14977 O O . LYS A 1 1043 ? 135.050 120.156 141.747 1.00 152.51 1043 LYS A O 1
ATOM 14996 N N . ALA A 1 1044 ? 134.914 119.989 139.511 1.00 148.47 1044 ALA A N 1
ATOM 14997 C CA . ALA A 1 1044 ? 134.839 118.535 139.565 1.00 144.86 1044 ALA A CA 1
ATOM 14998 C C . ALA A 1 1044 ? 136.130 117.954 140.118 1.00 146.86 1044 ALA A C 1
ATOM 14999 O O . ALA A 1 1044 ? 136.110 117.073 140.985 1.00 151.92 1044 ALA A O 1
ATOM 15006 N N . LYS A 1 1045 ? 137.271 118.448 139.637 1.00 148.05 1045 LYS A N 1
ATOM 15007 C CA . LYS A 1 1045 ? 138.540 117.968 140.174 1.00 152.91 1045 LYS A CA 1
ATOM 15008 C C . LYS A 1 1045 ? 138.717 118.368 141.635 1.00 153.10 1045 LYS A C 1
ATOM 15009 O O . LYS A 1 1045 ? 139.284 117.603 142.423 1.00 149.35 1045 LYS A O 1
ATOM 15028 N N . ILE A 1 1046 ? 138.237 119.551 142.014 1.00 153.61 1046 ILE A N 1
ATOM 15029 C CA . ILE A 1 1046 ? 138.309 119.966 143.412 1.00 151.84 1046 ILE A CA 1
ATOM 15030 C C . ILE A 1 1046 ? 137.523 119.001 144.292 1.00 147.88 1046 ILE A C 1
ATOM 15031 O O . ILE A 1 1046 ? 138.002 118.559 145.345 1.00 141.41 1046 ILE A O 1
ATOM 15047 N N . SER A 1 1047 ? 136.301 118.669 143.878 1.00 147.25 1047 SER A N 1
ATOM 15048 C CA . SER A 1 1047 ? 135.485 117.739 144.649 1.00 140.46 1047 SER A CA 1
ATOM 15049 C C . SER A 1 1047 ? 136.136 116.367 144.712 1.00 139.71 1047 SER A C 1
ATOM 15050 O O . SER A 1 1047 ? 136.100 115.699 145.752 1.00 147.63 1047 SER A O 1
ATOM 15058 N N . ALA A 1 1048 ? 136.723 115.921 143.603 1.00 135.20 1048 ALA A N 1
ATOM 15059 C CA . ALA A 1 1048 ? 137.416 114.640 143.618 1.00 131.30 1048 ALA A CA 1
ATOM 15060 C C . ALA A 1 1048 ? 138.553 114.652 144.628 1.00 137.95 1048 ALA A C 1
ATOM 15061 O O . ALA A 1 1048 ? 138.754 113.676 145.358 1.00 138.70 1048 ALA A O 1
ATOM 15068 N N . ALA A 1 1049 ? 139.312 115.746 144.685 1.00 147.65 1049 ALA A N 1
ATOM 15069 C CA . ALA A 1 1049 ? 140.383 115.841 145.672 1.00 148.91 1049 ALA A CA 1
ATOM 15070 C C . ALA A 1 1049 ? 139.828 115.806 147.087 1.00 139.80 1049 ALA A C 1
ATOM 15071 O O . ALA A 1 1049 ? 140.396 115.158 147.974 1.00 134.06 1049 ALA A O 1
ATOM 15078 N N . ARG A 1 1050 ? 138.725 116.518 147.322 1.00 136.94 1050 ARG A N 1
ATOM 15079 C CA . ARG A 1 1050 ? 138.125 116.517 148.651 1.00 132.99 1050 ARG A CA 1
ATOM 15080 C C . ARG A 1 1050 ? 137.693 115.119 149.061 1.00 131.73 1050 ARG A C 1
ATOM 15081 O O . ARG A 1 1050 ? 137.817 114.749 150.231 1.00 132.30 1050 ARG A O 1
ATOM 15102 N N . PHE A 1 1051 ? 137.176 114.333 148.119 1.00 131.65 1051 PHE A N 1
ATOM 15103 C CA . PHE A 1 1051 ? 136.775 112.968 148.447 1.00 123.84 1051 PHE A CA 1
ATOM 15104 C C . PHE A 1 1051 ? 137.988 112.074 148.659 1.00 125.03 1051 PHE A C 1
ATOM 15105 O O . PHE A 1 1051 ? 137.987 111.209 149.542 1.00 129.99 1051 PHE A O 1
ATOM 15122 N N . PHE A 1 1052 ? 139.034 112.260 147.853 1.00 128.30 1052 PHE A N 1
ATOM 15123 C CA . PHE A 1 1052 ? 140.188 111.374 147.942 1.00 133.44 1052 PHE A CA 1
ATOM 15124 C C . PHE A 1 1052 ? 140.969 111.610 149.225 1.00 136.66 1052 PHE A C 1
ATOM 15125 O O . PHE A 1 1052 ? 141.507 110.662 149.809 1.00 136.00 1052 PHE A O 1
ATOM 15142 N N . GLN A 1 1053 ? 141.054 112.859 149.683 1.00 140.08 1053 GLN A N 1
ATOM 15143 C CA . GLN A 1 1053 ? 141.703 113.092 150.967 1.00 139.01 1053 GLN A CA 1
ATOM 15144 C C . GLN A 1 1053 ? 140.945 112.397 152.086 1.00 134.71 1053 GLN A C 1
ATOM 15145 O O . GLN A 1 1053 ? 141.559 111.829 152.996 1.00 134.70 1053 GLN A O 1
ATOM 15159 N N . LEU A 1 1054 ? 139.613 112.422 152.030 1.00 131.82 1054 LEU A N 1
ATOM 15160 C CA . LEU A 1 1054 ? 138.811 111.715 153.020 1.00 125.77 1054 LEU A CA 1
ATOM 15161 C C . LEU A 1 1054 ? 139.077 110.219 152.969 1.00 125.10 1054 LEU A C 1
ATOM 15162 O O . LEU A 1 1054 ? 139.349 109.590 153.996 1.00 128.10 1054 LEU A O 1
ATOM 15178 N N . LEU A 1 1055 ? 139.007 109.630 151.775 1.00 125.01 1055 LEU A N 1
ATOM 15179 C CA . LEU A 1 1055 ? 139.164 108.185 151.664 1.00 125.24 1055 LEU A CA 1
ATOM 15180 C C . LEU A 1 1055 ? 140.549 107.731 152.099 1.00 133.08 1055 LEU A C 1
ATOM 15181 O O . LEU A 1 1055 ? 140.717 106.587 152.533 1.00 127.08 1055 LEU A O 1
ATOM 15197 N N . ASP A 1 1056 ? 141.552 108.601 151.985 1.00 143.15 1056 ASP A N 1
ATOM 15198 C CA . ASP A 1 1056 ? 142.917 108.234 152.332 1.00 146.77 1056 ASP A CA 1
ATOM 15199 C C . ASP A 1 1056 ? 143.278 108.549 153.776 1.00 142.36 1056 ASP A C 1
ATOM 15200 O O . ASP A 1 1056 ? 144.369 108.175 154.217 1.00 136.69 1056 ASP A O 1
ATOM 15209 N N . ARG A 1 1057 ? 142.403 109.217 154.522 1.00 138.31 1057 ARG A N 1
ATOM 15210 C CA . ARG A 1 1057 ? 142.741 109.618 155.880 1.00 132.68 1057 ARG A CA 1
ATOM 15211 C C . ARG A 1 1057 ? 142.902 108.398 156.775 1.00 136.43 1057 ARG A C 1
ATOM 15212 O O . ARG A 1 1057 ? 142.160 107.421 156.653 1.00 138.17 1057 ARG A O 1
ATOM 15233 N N . GLN A 1 1058 ? 143.884 108.457 157.674 1.00 138.12 1058 GLN A N 1
ATOM 15234 C CA . GLN A 1 1058 ? 144.078 107.426 158.680 1.00 144.81 1058 GLN A CA 1
ATOM 15235 C C . GLN A 1 1058 ? 143.778 108.025 160.046 1.00 145.65 1058 GLN A C 1
ATOM 15236 O O . GLN A 1 1058 ? 144.631 108.739 160.593 1.00 147.76 1058 GLN A O 1
ATOM 15250 N N . PRO A 1 1059 ? 142.614 107.775 160.634 1.00 143.74 1059 PRO A N 1
ATOM 15251 C CA . PRO A 1 1059 ? 142.248 108.468 161.867 1.00 142.08 1059 PRO A CA 1
ATOM 15252 C C . PRO A 1 1059 ? 143.077 107.982 163.041 1.00 141.68 1059 PRO A C 1
ATOM 15253 O O . PRO A 1 1059 ? 143.548 106.834 163.045 1.00 134.24 1059 PRO A O 1
ATOM 15264 N N . PRO A 1 1060 ? 143.287 108.824 164.054 1.00 141.13 1060 PRO A N 1
ATOM 15265 C CA . PRO A 1 1060 ? 143.990 108.347 165.255 1.00 137.00 1060 PRO A CA 1
ATOM 15266 C C . PRO A 1 1060 ? 143.313 107.157 165.904 1.00 141.65 1060 PRO A C 1
ATOM 15267 O O . PRO A 1 1060 ? 143.993 106.235 166.370 1.00 134.73 1060 PRO A O 1
ATOM 15278 N N . ILE A 1 1061 ? 141.984 107.154 165.941 1.00 142.38 1061 ILE A N 1
ATOM 15279 C CA . ILE A 1 1061 ? 141.194 106.078 166.523 1.00 134.62 1061 ILE A CA 1
ATOM 15280 C C . ILE A 1 1061 ? 140.300 105.554 165.413 1.00 134.44 1061 ILE A C 1
ATOM 15281 O O . ILE A 1 1061 ? 139.416 106.273 164.930 1.00 130.85 1061 ILE A O 1
ATOM 15297 N N . SER A 1 1062 ? 140.519 104.309 165.007 1.00 138.19 1062 SER A N 1
ATOM 15298 C CA . SER A 1 1062 ? 139.836 103.727 163.860 1.00 143.72 1062 SER A CA 1
ATOM 15299 C C . SER A 1 1062 ? 138.902 102.624 164.334 1.00 137.78 1062 SER A C 1
ATOM 15300 O O . SER A 1 1062 ? 139.346 101.653 164.953 1.00 138.21 1062 SER A O 1
ATOM 15308 N N . VAL A 1 1063 ? 137.613 102.774 164.032 1.00 130.64 1063 VAL A N 1
ATOM 15309 C CA . VAL A 1 1063 ? 136.656 101.719 164.340 1.00 136.26 1063 VAL A CA 1
ATOM 15310 C C . VAL A 1 1063 ? 136.931 100.493 163.487 1.00 139.76 1063 VAL A C 1
ATOM 15311 O O . VAL A 1 1063 ? 136.760 99.357 163.945 1.00 140.04 1063 VAL A O 1
ATOM 15324 N N . TYR A 1 1064 ? 137.354 100.693 162.243 1.00 134.69 1064 TYR A N 1
ATOM 15325 C CA . TYR A 1 1064 ? 137.600 99.606 161.308 1.00 135.19 1064 TYR A CA 1
ATOM 15326 C C . TYR A 1 1064 ? 138.971 98.967 161.479 1.00 146.27 1064 TYR A C 1
ATOM 15327 O O . TYR A 1 1064 ? 139.418 98.259 160.572 1.00 154.41 1064 TYR A O 1
ATOM 15345 N N . ASN A 1 1065 ? 139.647 99.190 162.601 1.00 146.17 1065 ASN A N 1
ATOM 15346 C CA . ASN A 1 1065 ? 141.011 98.710 162.744 1.00 144.82 1065 ASN A CA 1
ATOM 15347 C C . ASN A 1 1065 ? 141.029 97.214 163.054 1.00 156.42 1065 ASN A C 1
ATOM 15348 O O . ASN A 1 1065 ? 139.993 96.554 163.165 1.00 147.34 1065 ASN A O 1
ATOM 15359 N N . THR A 1 1066 ? 142.240 96.682 163.189 1.00 168.98 1066 THR A N 1
ATOM 15360 C CA . THR A 1 1066 ? 142.413 95.254 163.416 1.00 172.46 1066 THR A CA 1
ATOM 15361 C C . THR A 1 1066 ? 141.952 94.867 164.813 1.00 170.84 1066 THR A C 1
ATOM 15362 O O . THR A 1 1066 ? 142.124 95.620 165.776 1.00 164.65 1066 THR A O 1
ATOM 15373 N N . ALA A 1 1067 ? 141.381 93.672 164.922 1.00 173.40 1067 ALA A N 1
ATOM 15374 C CA . ALA A 1 1067 ? 140.953 93.165 166.216 1.00 177.67 1067 ALA A CA 1
ATOM 15375 C C . ALA A 1 1067 ? 142.160 92.893 167.105 1.00 176.61 1067 ALA A C 1
ATOM 15376 O O . ALA A 1 1067 ? 143.285 92.714 166.631 1.00 168.95 1067 ALA A O 1
ATOM 15383 N N . GLY A 1 1068 ? 141.919 92.874 168.406 1.00 174.62 1068 GLY A N 1
ATOM 15384 C CA . GLY A 1 1068 ? 142.971 92.601 169.364 1.00 168.77 1068 GLY A CA 1
ATOM 15385 C C . GLY A 1 1068 ? 142.554 93.002 170.758 1.00 168.81 1068 GLY A C 1
ATOM 15386 O O . GLY A 1 1068 ? 141.551 93.684 170.968 1.00 168.42 1068 GLY A O 1
ATOM 15390 N N . GLU A 1 1069 ? 143.358 92.563 171.723 1.00 171.65 1069 GLU A N 1
ATOM 15391 C CA . GLU A 1 1069 ? 143.125 92.866 173.132 1.00 170.65 1069 GLU A CA 1
ATOM 15392 C C . GLU A 1 1069 ? 141.722 92.434 173.550 1.00 169.67 1069 GLU A C 1
ATOM 15393 O O . GLU A 1 1069 ? 140.994 93.167 174.220 1.00 171.82 1069 GLU A O 1
ATOM 15405 N N . LYS A 1 1070 ? 141.343 91.226 173.144 1.00 170.71 1070 LYS A N 1
ATOM 15406 C CA . LYS A 1 1070 ? 140.005 90.696 173.388 1.00 171.49 1070 LYS A CA 1
ATOM 15407 C C . LYS A 1 1070 ? 140.104 89.575 174.419 1.00 174.81 1070 LYS A C 1
ATOM 15408 O O . LYS A 1 1070 ? 140.260 88.400 174.084 1.00 174.50 1070 LYS A O 1
ATOM 15426 N N . TRP A 1 1071 ? 140.004 89.951 175.690 1.00 175.72 1071 TRP A N 1
ATOM 15427 C CA . TRP A 1 1071 ? 139.949 88.964 176.759 1.00 180.77 1071 TRP A CA 1
ATOM 15428 C C . TRP A 1 1071 ? 138.500 88.578 177.026 1.00 187.41 1071 TRP A C 1
ATOM 15429 O O . TRP A 1 1071 ? 137.649 89.439 177.262 1.00 182.10 1071 TRP A O 1
ATOM 15450 N N . ASP A 1 1072 ? 138.223 87.274 176.986 1.00 198.33 1072 ASP A N 1
ATOM 15451 C CA . ASP A 1 1072 ? 136.839 86.809 177.024 1.00 201.77 1072 ASP A CA 1
ATOM 15452 C C . ASP A 1 1072 ? 136.135 87.238 178.305 1.00 201.63 1072 ASP A C 1
ATOM 15453 O O . ASP A 1 1072 ? 134.994 87.711 178.262 1.00 192.66 1072 ASP A O 1
ATOM 15462 N N . ASN A 1 1073 ? 136.791 87.081 179.454 1.00 200.32 1073 ASN A N 1
ATOM 15463 C CA . ASN A 1 1073 ? 136.159 87.356 180.743 1.00 197.04 1073 ASN A CA 1
ATOM 15464 C C . ASN A 1 1073 ? 136.323 88.834 181.099 1.00 194.50 1073 ASN A C 1
ATOM 15465 O O . ASN A 1 1073 ? 137.085 89.221 181.985 1.00 188.23 1073 ASN A O 1
ATOM 15476 N N . PHE A 1 1074 ? 135.578 89.667 180.377 1.00 191.90 1074 PHE A N 1
ATOM 15477 C CA . PHE A 1 1074 ? 135.574 91.092 180.673 1.00 185.38 1074 PHE A CA 1
ATOM 15478 C C . PHE A 1 1074 ? 134.939 91.336 182.033 1.00 181.86 1074 PHE A C 1
ATOM 15479 O O . PHE A 1 1074 ? 133.873 90.797 182.340 1.00 175.59 1074 PHE A O 1
ATOM 15496 N N . GLN A 1 1075 ? 135.598 92.157 182.849 1.00 181.83 1075 GLN A N 1
ATOM 15497 C CA . GLN A 1 1075 ? 135.138 92.442 184.199 1.00 183.56 1075 GLN A CA 1
ATOM 15498 C C . GLN A 1 1075 ? 134.843 93.912 184.444 1.00 178.51 1075 GLN A C 1
ATOM 15499 O O . GLN A 1 1075 ? 133.911 94.219 185.189 1.00 173.23 1075 GLN A O 1
ATOM 15513 N N . GLY A 1 1076 ? 135.604 94.822 183.849 1.00 175.14 1076 GLY A N 1
ATOM 15514 C CA . GLY A 1 1076 ? 135.259 96.228 183.899 1.00 167.37 1076 GLY A CA 1
ATOM 15515 C C . GLY A 1 1076 ? 135.914 97.018 185.009 1.00 169.41 1076 GLY A C 1
ATOM 15516 O O . GLY A 1 1076 ? 135.315 97.972 185.519 1.00 170.46 1076 GLY A O 1
ATOM 15520 N N . LYS A 1 1077 ? 137.130 96.655 185.401 1.00 169.91 1077 LYS A N 1
ATOM 15521 C CA . LYS A 1 1077 ? 137.878 97.484 186.334 1.00 166.59 1077 LYS A CA 1
ATOM 15522 C C . LYS A 1 1077 ? 138.465 98.678 185.594 1.00 160.80 1077 LYS A C 1
ATOM 15523 O O . LYS A 1 1077 ? 139.042 98.535 184.514 1.00 165.43 1077 LYS A O 1
ATOM 15542 N N . ILE A 1 1078 ? 138.319 99.860 186.181 1.00 156.41 1078 ILE A N 1
ATOM 15543 C CA . ILE A 1 1078 ? 138.734 101.107 185.553 1.00 158.28 1078 ILE A CA 1
ATOM 15544 C C . ILE A 1 1078 ? 139.764 101.786 186.439 1.00 165.63 1078 ILE A C 1
ATOM 15545 O O . ILE A 1 1078 ? 139.772 101.597 187.660 1.00 167.70 1078 ILE A O 1
ATOM 15561 N N . ASP A 1 1079 ? 140.635 102.571 185.816 1.00 170.16 1079 ASP A N 1
ATOM 15562 C CA . ASP A 1 1079 ? 141.624 103.361 186.528 1.00 169.56 1079 ASP A CA 1
ATOM 15563 C C . ASP A 1 1079 ? 142.095 104.486 185.624 1.00 163.17 1079 ASP A C 1
ATOM 15564 O O . ASP A 1 1079 ? 142.331 104.274 184.432 1.00 163.10 1079 ASP A O 1
ATOM 15573 N N . PHE A 1 1080 ? 142.224 105.679 186.192 1.00 162.13 1080 PHE A N 1
ATOM 15574 C CA . PHE A 1 1080 ? 142.742 106.841 185.483 1.00 163.89 1080 PHE A CA 1
ATOM 15575 C C . PHE A 1 1080 ? 144.116 107.164 186.052 1.00 175.04 1080 PHE A C 1
ATOM 15576 O O . PHE A 1 1080 ? 144.251 107.392 187.258 1.00 177.47 1080 PHE A O 1
ATOM 15593 N N . VAL A 1 1081 ? 145.134 107.166 185.194 1.00 174.95 1081 VAL A N 1
ATOM 15594 C CA . VAL A 1 1081 ? 146.483 107.513 185.621 1.00 171.86 1081 VAL A CA 1
ATOM 15595 C C . VAL A 1 1081 ? 146.797 108.947 185.210 1.00 177.59 1081 VAL A C 1
ATOM 15596 O O . VAL A 1 1081 ? 147.320 109.188 184.116 1.00 175.08 1081 VAL A O 1
ATOM 15609 N N . ASP A 1 1082 ? 146.494 109.898 186.093 1.00 180.62 1082 ASP A N 1
ATOM 15610 C CA . ASP A 1 1082 ? 146.794 111.318 185.890 1.00 180.40 1082 ASP A CA 1
ATOM 15611 C C . ASP A 1 1082 ? 146.684 111.707 184.419 1.00 177.28 1082 ASP A C 1
ATOM 15612 O O . ASP A 1 1082 ? 147.642 112.150 183.785 1.00 179.24 1082 ASP A O 1
ATOM 15621 N N . CYS A 1 1083 ? 145.489 111.525 183.868 1.00 174.94 1083 CYS A N 1
ATOM 15622 C CA . CYS A 1 1083 ? 145.267 111.838 182.464 1.00 174.40 1083 CYS A CA 1
ATOM 15623 C C . CYS A 1 1083 ? 145.294 113.344 182.234 1.00 173.80 1083 CYS A C 1
ATOM 15624 O O . CYS A 1 1083 ? 144.838 114.128 183.071 1.00 171.25 1083 CYS A O 1
ATOM 15632 N N . LYS A 1 1084 ? 145.834 113.741 181.087 1.00 175.39 1084 LYS A N 1
ATOM 15633 C CA . LYS A 1 1084 ? 145.792 115.117 180.615 1.00 175.32 1084 LYS A CA 1
ATOM 15634 C C . LYS A 1 1084 ? 145.028 115.137 179.301 1.00 172.94 1084 LYS A C 1
ATOM 15635 O O . LYS A 1 1084 ? 145.246 114.273 178.445 1.00 173.17 1084 LYS A O 1
ATOM 15654 N N . PHE A 1 1085 ? 144.139 116.111 179.135 1.00 172.17 1085 PHE A N 1
ATOM 15655 C CA . PHE A 1 1085 ? 143.387 116.203 177.893 1.00 171.07 1085 PHE A CA 1
ATOM 15656 C C . PHE A 1 1085 ? 143.062 117.654 177.576 1.00 175.02 1085 PHE A C 1
ATOM 15657 O O . PHE A 1 1085 ? 142.785 118.452 178.475 1.00 176.02 1085 PHE A O 1
ATOM 15674 N N . THR A 1 1086 ? 143.088 117.976 176.284 1.00 178.01 1086 THR A N 1
ATOM 15675 C CA . THR A 1 1086 ? 142.719 119.287 175.772 1.00 176.39 1086 THR A CA 1
ATOM 15676 C C . THR A 1 1086 ? 141.834 119.090 174.553 1.00 175.81 1086 THR A C 1
ATOM 15677 O O . THR A 1 1086 ? 142.157 118.283 173.676 1.00 171.15 1086 THR A O 1
ATOM 15688 N N . TYR A 1 1087 ? 140.734 119.822 174.492 1.00 177.76 1087 TYR A N 1
ATOM 15689 C CA . TYR A 1 1087 ? 139.787 119.651 173.397 1.00 174.10 1087 TYR A CA 1
ATOM 15690 C C . TYR A 1 1087 ? 140.268 120.385 172.154 1.00 176.82 1087 TYR A C 1
ATOM 15691 O O . TYR A 1 1087 ? 140.328 121.620 172.165 1.00 183.27 1087 TYR A O 1
ATOM 15709 N N . PRO A 1 1088 ? 140.608 119.690 171.066 1.00 176.99 1088 PRO A N 1
ATOM 15710 C CA . PRO A 1 1088 ? 140.743 120.385 169.782 1.00 177.78 1088 PRO A CA 1
ATOM 15711 C C . PRO A 1 1088 ? 139.380 120.816 169.269 1.00 181.56 1088 PRO A C 1
ATOM 15712 O O . PRO A 1 1088 ? 138.360 120.254 169.678 1.00 178.58 1088 PRO A O 1
ATOM 15723 N N . SER A 1 1089 ? 139.350 121.830 168.403 1.00 182.82 1089 SER A N 1
ATOM 15724 C CA . SER A 1 1089 ? 138.117 122.478 167.962 1.00 185.34 1089 SER A CA 1
ATOM 15725 C C . SER A 1 1089 ? 137.576 123.379 169.066 1.00 187.13 1089 SER A C 1
ATOM 15726 O O . SER A 1 1089 ? 136.631 124.145 168.851 1.00 182.80 1089 SER A O 1
ATOM 15734 N N . ARG A 1 1090 ? 138.173 123.283 170.252 1.00 193.36 1090 ARG A N 1
ATOM 15735 C CA . ARG A 1 1090 ? 138.068 124.318 171.255 1.00 198.83 1090 ARG A CA 1
ATOM 15736 C C . ARG A 1 1090 ? 139.473 124.829 171.547 1.00 200.77 1090 ARG A C 1
ATOM 15737 O O . ARG A 1 1090 ? 140.458 124.136 171.279 1.00 192.83 1090 ARG A O 1
ATOM 15758 N N . PRO A 1 1091 ? 139.604 126.037 172.083 1.00 207.47 1091 PRO A N 1
ATOM 15759 C CA . PRO A 1 1091 ? 140.947 126.558 172.349 1.00 206.69 1091 PRO A CA 1
ATOM 15760 C C . PRO A 1 1091 ? 141.747 125.580 173.192 1.00 202.80 1091 PRO A C 1
ATOM 15761 O O . PRO A 1 1091 ? 141.252 125.011 174.168 1.00 199.39 1091 PRO A O 1
ATOM 15772 N N . ASP A 1 1092 ? 143.005 125.382 172.793 1.00 200.29 1092 ASP A N 1
ATOM 15773 C CA . ASP A 1 1092 ? 143.869 124.421 173.468 1.00 199.94 1092 ASP A CA 1
ATOM 15774 C C . ASP A 1 1092 ? 144.049 124.730 174.948 1.00 204.43 1092 ASP A C 1
ATOM 15775 O O . ASP A 1 1092 ? 144.654 123.923 175.662 1.00 196.32 1092 ASP A O 1
ATOM 15784 N N . SER A 1 1093 ? 143.546 125.864 175.421 1.00 209.36 1093 SER A N 1
ATOM 15785 C CA . SER A 1 1093 ? 143.502 126.148 176.846 1.00 205.31 1093 SER A CA 1
ATOM 15786 C C . SER A 1 1093 ? 142.395 125.305 177.477 1.00 204.20 1093 SER A C 1
ATOM 15787 O O . SER A 1 1093 ? 141.784 124.446 176.835 1.00 201.57 1093 SER A O 1
ATOM 15795 N N . GLN A 1 1094 ? 142.124 125.544 178.760 1.00 203.74 1094 GLN A N 1
ATOM 15796 C CA . GLN A 1 1094 ? 141.117 124.788 179.503 1.00 198.12 1094 GLN A CA 1
ATOM 15797 C C . GLN A 1 1094 ? 141.519 123.325 179.653 1.00 194.20 1094 GLN A C 1
ATOM 15798 O O . GLN A 1 1094 ? 140.667 122.435 179.689 1.00 187.24 1094 GLN A O 1
ATOM 15812 N N . VAL A 1 1095 ? 142.826 123.069 179.744 1.00 193.56 1095 VAL A N 1
ATOM 15813 C CA . VAL A 1 1095 ? 143.313 121.702 179.865 1.00 191.45 1095 VAL A CA 1
ATOM 15814 C C . VAL A 1 1095 ? 142.714 121.044 181.099 1.00 191.25 1095 VAL A C 1
ATOM 15815 O O . VAL A 1 1095 ? 142.574 121.669 182.157 1.00 187.26 1095 VAL A O 1
ATOM 15828 N N . LEU A 1 1096 ? 142.356 119.770 180.961 1.00 192.82 1096 LEU A N 1
ATOM 15829 C CA . LEU A 1 1096 ? 141.842 118.971 182.065 1.00 186.02 1096 LEU A CA 1
ATOM 15830 C C . LEU A 1 1096 ? 142.960 118.047 182.532 1.00 179.60 1096 LEU A C 1
ATOM 15831 O O . LEU A 1 1096 ? 143.425 117.193 181.770 1.00 165.26 1096 LEU A O 1
ATOM 15847 N N . ASN A 1 1097 ? 143.377 118.213 183.786 1.00 183.24 1097 ASN A N 1
ATOM 15848 C CA . ASN A 1 1097 ? 144.663 117.718 184.246 1.00 186.13 1097 ASN A CA 1
ATOM 15849 C C . ASN A 1 1097 ? 144.521 116.967 185.560 1.00 187.93 1097 ASN A C 1
ATOM 15850 O O . ASN A 1 1097 ? 143.643 117.261 186.374 1.00 184.86 1097 ASN A O 1
ATOM 15861 N N . GLY A 1 1098 ? 145.404 115.989 185.754 1.00 185.38 1098 GLY A N 1
ATOM 15862 C CA . GLY A 1 1098 ? 145.558 115.347 187.045 1.00 184.39 1098 GLY A CA 1
ATOM 15863 C C . GLY A 1 1098 ? 144.465 114.377 187.415 1.00 190.42 1098 GLY A C 1
ATOM 15864 O O . GLY A 1 1098 ? 144.437 113.897 188.551 1.00 190.19 1098 GLY A O 1
ATOM 15868 N N . LEU A 1 1099 ? 143.565 114.060 186.490 1.00 189.62 1099 LEU A N 1
ATOM 15869 C CA . LEU A 1 1099 ? 142.468 113.146 186.788 1.00 183.90 1099 LEU A CA 1
ATOM 15870 C C . LEU A 1 1099 ? 143.041 111.772 187.108 1.00 180.82 1099 LEU A C 1
ATOM 15871 O O . LEU A 1 1099 ? 143.739 111.176 186.283 1.00 178.10 1099 LEU A O 1
ATOM 15887 N N . SER A 1 1100 ? 142.760 111.270 188.309 1.00 178.52 1100 SER A N 1
ATOM 15888 C CA . SER A 1 1100 ? 143.301 109.983 188.738 1.00 179.80 1100 SER A CA 1
ATOM 15889 C C . SER A 1 1100 ? 142.346 109.358 189.745 1.00 180.27 1100 SER A C 1
ATOM 15890 O O . SER A 1 1100 ? 142.252 109.827 190.882 1.00 180.33 1100 SER A O 1
ATOM 15898 N N . VAL A 1 1101 ? 141.653 108.299 189.326 1.00 175.25 1101 VAL A N 1
ATOM 15899 C CA . VAL A 1 1101 ? 140.754 107.546 190.192 1.00 164.76 1101 VAL A CA 1
ATOM 15900 C C . VAL A 1 1101 ? 140.778 106.096 189.737 1.00 164.64 1101 VAL A C 1
ATOM 15901 O O . VAL A 1 1101 ? 141.144 105.792 188.600 1.00 170.22 1101 VAL A O 1
ATOM 15914 N N . SER A 1 1102 ? 140.390 105.197 190.636 1.00 164.68 1102 SER A N 1
ATOM 15915 C CA . SER A 1 1102 ? 140.269 103.779 190.330 1.00 168.68 1102 SER A CA 1
ATOM 15916 C C . SER A 1 1102 ? 138.910 103.274 190.788 1.00 165.39 1102 SER A C 1
ATOM 15917 O O . SER A 1 1102 ? 138.454 103.601 191.887 1.00 166.78 1102 SER A O 1
ATOM 15925 N N . ILE A 1 1103 ? 138.268 102.470 189.944 1.00 162.88 1103 ILE A N 1
ATOM 15926 C CA . ILE A 1 1103 ? 136.950 101.915 190.226 1.00 163.28 1103 ILE A CA 1
ATOM 15927 C C . ILE A 1 1103 ? 137.044 100.403 190.106 1.00 163.63 1103 ILE A C 1
ATOM 15928 O O . ILE A 1 1103 ? 137.314 99.881 189.019 1.00 164.89 1103 ILE A O 1
ATOM 15944 N N . SER A 1 1104 ? 136.813 99.704 191.207 1.00 166.11 1104 SER A N 1
ATOM 15945 C CA . SER A 1 1104 ? 136.812 98.255 191.173 1.00 170.12 1104 SER A CA 1
ATOM 15946 C C . SER A 1 1104 ? 135.553 97.754 190.476 1.00 173.98 1104 SER A C 1
ATOM 15947 O O . SER A 1 1104 ? 134.571 98.488 190.345 1.00 172.41 1104 SER A O 1
ATOM 15955 N N . PRO A 1 1105 ? 135.557 96.507 190.007 1.00 177.70 1105 PRO A N 1
ATOM 15956 C CA . PRO A 1 1105 ? 134.368 95.981 189.326 1.00 177.52 1105 PRO A CA 1
ATOM 15957 C C . PRO A 1 1105 ? 133.110 96.086 190.171 1.00 175.09 1105 PRO A C 1
ATOM 15958 O O . PRO A 1 1105 ? 133.118 95.741 191.357 1.00 166.16 1105 PRO A O 1
ATOM 15969 N N . GLY A 1 1106 ? 132.022 96.559 189.569 1.00 172.69 1106 GLY A N 1
ATOM 15970 C CA . GLY A 1 1106 ? 130.750 96.645 190.249 1.00 171.02 1106 GLY A CA 1
ATOM 15971 C C . GLY A 1 1106 ? 130.564 97.865 191.121 1.00 173.32 1106 GLY A C 1
ATOM 15972 O O . GLY A 1 1106 ? 129.485 98.022 191.705 1.00 171.92 1106 GLY A O 1
ATOM 15976 N N . GLN A 1 1107 ? 131.566 98.729 191.234 1.00 173.48 1107 GLN A N 1
ATOM 15977 C CA . GLN A 1 1107 ? 131.433 99.932 192.042 1.00 170.04 1107 GLN A CA 1
ATOM 15978 C C . GLN A 1 1107 ? 130.877 101.077 191.208 1.00 166.52 1107 GLN A C 1
ATOM 15979 O O . GLN A 1 1107 ? 130.937 101.067 189.976 1.00 166.28 1107 GLN A O 1
ATOM 15993 N N . THR A 1 1108 ? 130.328 102.072 191.896 1.00 164.22 1108 THR A N 1
ATOM 15994 C CA . THR A 1 1108 ? 129.785 103.259 191.258 1.00 165.33 1108 THR A CA 1
ATOM 15995 C C . THR A 1 1108 ? 130.588 104.476 191.691 1.00 168.03 1108 THR A C 1
ATOM 15996 O O . THR A 1 1108 ? 130.843 104.665 192.884 1.00 174.92 1108 THR A O 1
ATOM 16007 N N . LEU A 1 1109 ? 130.990 105.291 190.723 1.00 165.38 1109 LEU A N 1
ATOM 16008 C CA . LEU A 1 1109 ? 131.746 106.508 190.977 1.00 169.20 1109 LEU A CA 1
ATOM 16009 C C . LEU A 1 1109 ? 130.932 107.698 190.498 1.00 167.08 1109 LEU A C 1
ATOM 16010 O O . LEU A 1 1109 ? 130.323 107.644 189.425 1.00 168.16 1109 LEU A O 1
ATOM 16026 N N . ALA A 1 1110 ? 130.919 108.764 191.290 1.00 167.57 1110 ALA A N 1
ATOM 16027 C CA . ALA A 1 1110 ? 130.149 109.955 190.971 1.00 167.78 1110 ALA A CA 1
ATOM 16028 C C . ALA A 1 1110 ? 131.044 111.186 190.962 1.00 173.85 1110 ALA A C 1
ATOM 16029 O O . ALA A 1 1110 ? 131.783 111.437 191.917 1.00 181.93 1110 ALA A O 1
ATOM 16036 N N . PHE A 1 1111 ? 130.970 111.952 189.878 1.00 173.56 1111 PHE A N 1
ATOM 16037 C CA . PHE A 1 1111 ? 131.639 113.242 189.777 1.00 178.05 1111 PHE A CA 1
ATOM 16038 C C . PHE A 1 1111 ? 130.615 114.338 190.029 1.00 182.34 1111 PHE A C 1
ATOM 16039 O O . PHE A 1 1111 ? 129.613 114.433 189.313 1.00 182.76 1111 PHE A O 1
ATOM 16056 N N . VAL A 1 1112 ? 130.867 115.165 191.043 1.00 186.32 1112 VAL A N 1
ATOM 16057 C CA . VAL A 1 1112 ? 129.870 116.108 191.536 1.00 194.38 1112 VAL A CA 1
ATOM 16058 C C . VAL A 1 1112 ? 130.542 117.432 191.857 1.00 198.35 1112 VAL A C 1
ATOM 16059 O O . VAL A 1 1112 ? 131.768 117.530 191.942 1.00 193.10 1112 VAL A O 1
ATOM 16072 N N . GLY A 1 1113 ? 129.717 118.467 192.024 1.00 204.45 1113 GLY A N 1
ATOM 16073 C CA . GLY A 1 1113 ? 130.165 119.753 192.509 1.00 204.84 1113 GLY A CA 1
ATOM 16074 C C . GLY A 1 1113 ? 130.642 120.719 191.449 1.00 204.46 1113 GLY A C 1
ATOM 16075 O O . GLY A 1 1113 ? 130.229 121.884 191.464 1.00 202.45 1113 GLY A O 1
ATOM 16079 N N . SER A 1 1114 ? 131.489 120.280 190.527 1.00 204.44 1114 SER A N 1
ATOM 16080 C CA . SER A 1 1114 ? 132.059 121.184 189.543 1.00 206.46 1114 SER A CA 1
ATOM 16081 C C . SER A 1 1114 ? 130.991 121.670 188.573 1.00 206.74 1114 SER A C 1
ATOM 16082 O O . SER A 1 1114 ? 130.037 120.958 188.254 1.00 200.64 1114 SER A O 1
ATOM 16090 N N . SER A 1 1115 ? 131.157 122.907 188.114 1.00 208.38 1115 SER A N 1
ATOM 16091 C CA . SER A 1 1115 ? 130.395 123.419 186.985 1.00 206.36 1115 SER A CA 1
ATOM 16092 C C . SER A 1 1115 ? 131.018 123.025 185.656 1.00 204.45 1115 SER A C 1
ATOM 16093 O O . SER A 1 1115 ? 130.481 123.378 184.601 1.00 197.09 1115 SER A O 1
ATOM 16101 N N . GLY A 1 1116 ? 132.138 122.308 185.688 1.00 202.75 1116 GLY A N 1
ATOM 16102 C CA . GLY A 1 1116 ? 132.833 121.888 184.492 1.00 197.64 1116 GLY A CA 1
ATOM 16103 C C . GLY A 1 1116 ? 134.250 121.472 184.821 1.00 198.53 1116 GLY A C 1
ATOM 16104 O O . GLY A 1 1116 ? 134.497 120.869 185.870 1.00 197.02 1116 GLY A O 1
ATOM 16108 N N . CYS A 1 1117 ? 135.191 121.790 183.938 1.00 201.05 1117 CYS A N 1
ATOM 16109 C CA . CYS A 1 1117 ? 136.608 121.552 184.189 1.00 208.68 1117 CYS A CA 1
ATOM 16110 C C . CYS A 1 1117 ? 136.871 120.086 184.530 1.00 207.14 1117 CYS A C 1
ATOM 16111 O O . CYS A 1 1117 ? 137.401 119.751 185.592 1.00 203.17 1117 CYS A O 1
ATOM 16119 N N . GLY A 1 1118 ? 136.476 119.200 183.617 1.00 200.04 1118 GLY A N 1
ATOM 16120 C CA . GLY A 1 1118 ? 136.854 117.802 183.719 1.00 190.92 1118 GLY A CA 1
ATOM 16121 C C . GLY A 1 1118 ? 135.737 116.856 184.106 1.00 187.24 1118 GLY A C 1
ATOM 16122 O O . GLY A 1 1118 ? 135.886 115.637 183.975 1.00 185.20 1118 GLY A O 1
ATOM 16126 N N . LYS A 1 1119 ? 134.618 117.389 184.594 1.00 186.06 1119 LYS A N 1
ATOM 16127 C CA . LYS A 1 1119 ? 133.533 116.531 185.059 1.00 179.66 1119 LYS A CA 1
ATOM 16128 C C . LYS A 1 1119 ? 132.991 115.666 183.927 1.00 175.29 1119 LYS A C 1
ATOM 16129 O O . LYS A 1 1119 ? 132.759 114.466 184.099 1.00 169.24 1119 LYS A O 1
ATOM 16148 N N . SER A 1 1120 ? 132.789 116.268 182.753 1.00 173.57 1120 SER A N 1
ATOM 16149 C CA . SER A 1 1120 ? 132.094 115.578 181.673 1.00 169.94 1120 SER A CA 1
ATOM 16150 C C . SER A 1 1120 ? 133.036 114.860 180.717 1.00 164.72 1120 SER A C 1
ATOM 16151 O O . SER A 1 1120 ? 132.563 114.110 179.858 1.00 159.18 1120 SER A O 1
ATOM 16159 N N . THR A 1 1121 ? 134.345 115.064 180.836 1.00 163.08 1121 THR A N 1
ATOM 16160 C CA . THR A 1 1121 ? 135.282 114.491 179.880 1.00 157.23 1121 THR A CA 1
ATOM 16161 C C . THR A 1 1121 ? 135.701 113.071 180.228 1.00 153.19 1121 THR A C 1
ATOM 16162 O O . THR A 1 1121 ? 136.192 112.351 179.350 1.00 157.10 1121 THR A O 1
ATOM 16173 N N . SER A 1 1122 ? 135.519 112.644 181.476 1.00 149.61 1122 SER A N 1
ATOM 16174 C CA . SER A 1 1122 ? 135.814 111.258 181.818 1.00 151.88 1122 SER A CA 1
ATOM 16175 C C . SER A 1 1122 ? 134.934 110.309 181.020 1.00 149.08 1122 SER A C 1
ATOM 16176 O O . SER A 1 1122 ? 135.371 109.222 180.622 1.00 143.10 1122 SER A O 1
ATOM 16184 N N . ILE A 1 1123 ? 133.687 110.710 180.770 1.00 149.59 1123 ILE A N 1
ATOM 16185 C CA . ILE A 1 1123 ? 132.782 109.883 179.979 1.00 145.78 1123 ILE A CA 1
ATOM 16186 C C . ILE A 1 1123 ? 133.349 109.679 178.583 1.00 147.11 1123 ILE A C 1
ATOM 16187 O O . ILE A 1 1123 ? 133.446 108.550 178.088 1.00 149.61 1123 ILE A O 1
ATOM 16203 N N . GLN A 1 1124 ? 133.746 110.767 177.933 1.00 145.52 1124 GLN A N 1
ATOM 16204 C CA . GLN A 1 1124 ? 134.237 110.703 176.566 1.00 136.43 1124 GLN A CA 1
ATOM 16205 C C . GLN A 1 1124 ? 135.642 110.137 176.471 1.00 138.05 1124 GLN A C 1
ATOM 16206 O O . GLN A 1 1124 ? 136.083 109.803 175.369 1.00 140.11 1124 GLN A O 1
ATOM 16220 N N . LEU A 1 1125 ? 136.359 110.031 177.585 1.00 143.80 1125 LEU A N 1
ATOM 16221 C CA . LEU A 1 1125 ? 137.643 109.341 177.596 1.00 142.91 1125 LEU A CA 1
ATOM 16222 C C . LEU A 1 1125 ? 137.506 107.840 177.792 1.00 135.46 1125 LEU A C 1
ATOM 16223 O O . LEU A 1 1125 ? 138.103 107.071 177.037 1.00 130.09 1125 LEU A O 1
ATOM 16239 N N . LEU A 1 1126 ? 136.732 107.397 178.785 1.00 139.07 1126 LEU A N 1
ATOM 16240 C CA . LEU A 1 1126 ? 136.602 105.961 179.007 1.00 141.76 1126 LEU A CA 1
ATOM 16241 C C . LEU A 1 1126 ? 136.055 105.273 177.767 1.00 138.79 1126 LEU A C 1
ATOM 16242 O O . LEU A 1 1126 ? 136.540 104.207 177.373 1.00 137.40 1126 LEU A O 1
ATOM 16258 N N . GLU A 1 1127 ? 135.047 105.864 177.146 1.00 140.16 1127 GLU A N 1
ATOM 16259 C CA . GLU A 1 1127 ? 134.689 105.510 175.786 1.00 136.30 1127 GLU A CA 1
ATOM 16260 C C . GLU A 1 1127 ? 135.662 106.202 174.845 1.00 141.70 1127 GLU A C 1
ATOM 16261 O O . GLU A 1 1127 ? 136.019 107.364 175.051 1.00 146.09 1127 GLU A O 1
ATOM 16273 N N . ARG A 1 1128 ? 136.105 105.490 173.815 1.00 132.33 1128 ARG A N 1
ATOM 16274 C CA . ARG A 1 1128 ? 137.229 105.986 173.033 1.00 125.18 1128 ARG A CA 1
ATOM 16275 C C . ARG A 1 1128 ? 136.814 107.076 172.057 1.00 122.86 1128 ARG A C 1
ATOM 16276 O O . ARG A 1 1128 ? 137.070 106.967 170.855 1.00 131.18 1128 ARG A O 1
ATOM 16297 N N . PHE A 1 1129 ? 136.180 108.138 172.555 1.00 124.80 1129 PHE A N 1
ATOM 16298 C CA . PHE A 1 1129 ? 135.929 109.293 171.703 1.00 129.25 1129 PHE A CA 1
ATOM 16299 C C . PHE A 1 1129 ? 137.197 110.118 171.530 1.00 141.21 1129 PHE A C 1
ATOM 16300 O O . PHE A 1 1129 ? 137.465 110.628 170.437 1.00 150.04 1129 PHE A O 1
ATOM 16317 N N . TYR A 1 1130 ? 137.978 110.266 172.596 1.00 141.10 1130 TYR A N 1
ATOM 16318 C CA . TYR A 1 1130 ? 139.302 110.863 172.532 1.00 137.91 1130 TYR A CA 1
ATOM 16319 C C . TYR A 1 1130 ? 140.251 110.078 173.419 1.00 143.20 1130 TYR A C 1
ATOM 16320 O O . TYR A 1 1130 ? 139.892 109.686 174.530 1.00 145.94 1130 TYR A O 1
ATOM 16338 N N . ASP A 1 1131 ? 141.456 109.862 172.930 1.00 148.79 1131 ASP A N 1
ATOM 16339 C CA . ASP A 1 1131 ? 142.498 109.340 173.791 1.00 157.93 1131 ASP A CA 1
ATOM 16340 C C . ASP A 1 1131 ? 143.115 110.479 174.601 1.00 163.77 1131 ASP A C 1
ATOM 16341 O O . ASP A 1 1131 ? 143.157 111.623 174.140 1.00 160.09 1131 ASP A O 1
ATOM 16350 N N . PRO A 1 1132 ? 143.593 110.200 175.809 1.00 166.01 1132 PRO A N 1
ATOM 16351 C CA . PRO A 1 1132 ? 144.181 111.268 176.622 1.00 168.14 1132 PRO A CA 1
ATOM 16352 C C . PRO A 1 1132 ? 145.439 111.830 175.980 1.00 174.55 1132 PRO A C 1
ATOM 16353 O O . PRO A 1 1132 ? 146.220 111.111 175.353 1.00 174.04 1132 PRO A O 1
ATOM 16364 N N . ASP A 1 1133 ? 145.630 113.142 176.143 1.00 179.51 1133 ASP A N 1
ATOM 16365 C CA . ASP A 1 1133 ? 146.854 113.764 175.649 1.00 176.86 1133 ASP A CA 1
ATOM 16366 C C . ASP A 1 1133 ? 148.077 113.163 176.325 1.00 173.62 1133 ASP A C 1
ATOM 16367 O O . ASP A 1 1133 ? 149.022 112.737 175.651 1.00 160.99 1133 ASP A O 1
ATOM 16376 N N . GLN A 1 1134 ? 148.074 113.119 177.654 1.00 177.93 1134 GLN A N 1
ATOM 16377 C CA . GLN A 1 1134 ? 149.127 112.463 178.409 1.00 175.35 1134 GLN A CA 1
ATOM 16378 C C . GLN A 1 1134 ? 148.463 111.719 179.559 1.00 176.86 1134 GLN A C 1
ATOM 16379 O O . GLN A 1 1134 ? 147.428 112.142 180.078 1.00 175.41 1134 GLN A O 1
ATOM 16393 N N . GLY A 1 1135 ? 149.071 110.608 179.954 1.00 178.72 1135 GLY A N 1
ATOM 16394 C CA . GLY A 1 1135 ? 148.439 109.697 180.884 1.00 172.64 1135 GLY A CA 1
ATOM 16395 C C . GLY A 1 1135 ? 147.739 108.577 180.142 1.00 169.53 1135 GLY A C 1
ATOM 16396 O O . GLY A 1 1135 ? 147.723 108.515 178.913 1.00 168.64 1135 GLY A O 1
ATOM 16400 N N . LYS A 1 1136 ? 147.147 107.667 180.911 1.00 170.53 1136 LYS A N 1
ATOM 16401 C CA . LYS A 1 1136 ? 146.544 106.483 180.319 1.00 171.71 1136 LYS A CA 1
ATOM 16402 C C . LYS A 1 1136 ? 145.329 106.057 181.126 1.00 169.75 1136 LYS A C 1
ATOM 16403 O O . LYS A 1 1136 ? 145.308 106.163 182.355 1.00 169.81 1136 LYS A O 1
ATOM 16422 N N . VAL A 1 1137 ? 144.313 105.575 180.414 1.00 164.95 1137 VAL A N 1
ATOM 16423 C CA . VAL A 1 1137 ? 143.094 105.038 181.003 1.00 160.18 1137 VAL A CA 1
ATOM 16424 C C . VAL A 1 1137 ? 143.177 103.521 180.946 1.00 154.50 1137 VAL A C 1
ATOM 16425 O O . VAL A 1 1137 ? 143.309 102.942 179.863 1.00 159.30 1137 VAL A O 1
ATOM 16438 N N . MET A 1 1138 ? 143.090 102.879 182.105 1.00 155.36 1138 MET A N 1
ATOM 16439 C CA . MET A 1 1138 ? 143.298 101.443 182.223 1.00 158.95 1138 MET A CA 1
ATOM 16440 C C . MET A 1 1138 ? 141.959 100.741 182.381 1.00 159.14 1138 MET A C 1
ATOM 16441 O O . MET A 1 1138 ? 141.233 100.994 183.346 1.00 165.71 1138 MET A O 1
ATOM 16455 N N . ILE A 1 1139 ? 141.644 99.856 181.442 1.00 158.56 1139 ILE A N 1
ATOM 16456 C CA . ILE A 1 1139 ? 140.454 99.017 181.504 1.00 160.76 1139 ILE A CA 1
ATOM 16457 C C . ILE A 1 1139 ? 140.915 97.591 181.756 1.00 165.71 1139 ILE A C 1
ATOM 16458 O O . ILE A 1 1139 ? 141.593 96.995 180.912 1.00 169.70 1139 ILE A O 1
ATOM 16474 N N . ASP A 1 1140 ? 140.550 97.045 182.914 1.00 168.70 1140 ASP A N 1
ATOM 16475 C CA . ASP A 1 1140 ? 140.991 95.714 183.326 1.00 169.76 1140 ASP A CA 1
ATOM 16476 C C . ASP A 1 1140 ? 142.507 95.574 183.247 1.00 169.78 1140 ASP A C 1
ATOM 16477 O O . ASP A 1 1140 ? 143.028 94.468 183.080 1.00 169.18 1140 ASP A O 1
ATOM 16486 N N . GLY A 1 1141 ? 143.230 96.686 183.365 1.00 166.50 1141 GLY A N 1
ATOM 16487 C CA . GLY A 1 1141 ? 144.670 96.683 183.260 1.00 162.67 1141 GLY A CA 1
ATOM 16488 C C . GLY A 1 1141 ? 145.206 96.911 181.864 1.00 162.44 1141 GLY A C 1
ATOM 16489 O O . GLY A 1 1141 ? 146.413 97.135 181.711 1.00 156.39 1141 GLY A O 1
ATOM 16493 N N . HIS A 1 1142 ? 144.356 96.862 180.844 1.00 167.00 1142 HIS A N 1
ATOM 16494 C CA . HIS A 1 1142 ? 144.787 97.141 179.484 1.00 162.20 1142 HIS A CA 1
ATOM 16495 C C . HIS A 1 1142 ? 144.728 98.638 179.222 1.00 163.63 1142 HIS A C 1
ATOM 16496 O O . HIS A 1 1142 ? 143.746 99.303 179.565 1.00 171.15 1142 HIS A O 1
ATOM 16510 N N . ASP A 1 1143 ? 145.781 99.173 178.617 1.00 155.15 1143 ASP A N 1
ATOM 16511 C CA . ASP A 1 1143 ? 145.805 100.593 178.304 1.00 164.89 1143 ASP A CA 1
ATOM 16512 C C . ASP A 1 1143 ? 144.694 100.919 177.314 1.00 167.54 1143 ASP A C 1
ATOM 16513 O O . ASP A 1 1143 ? 144.375 100.115 176.435 1.00 164.76 1143 ASP A O 1
ATOM 16522 N N . SER A 1 1144 ? 144.103 102.105 177.460 1.00 167.57 1144 SER A N 1
ATOM 16523 C CA . SER A 1 1144 ? 142.999 102.495 176.589 1.00 161.04 1144 SER A CA 1
ATOM 16524 C C . SER A 1 1144 ? 143.437 102.568 175.134 1.00 158.16 1144 SER A C 1
ATOM 16525 O O . SER A 1 1144 ? 142.726 102.100 174.238 1.00 156.73 1144 SER A O 1
ATOM 16533 N N . LYS A 1 1145 ? 144.609 103.152 174.878 1.00 158.60 1145 LYS A N 1
ATOM 16534 C CA . LYS A 1 1145 ? 145.052 103.359 173.505 1.00 156.75 1145 LYS A CA 1
ATOM 16535 C C . LYS A 1 1145 ? 145.324 102.051 172.776 1.00 153.18 1145 LYS A C 1
ATOM 16536 O O . LYS A 1 1145 ? 145.433 102.056 171.546 1.00 142.84 1145 LYS A O 1
ATOM 16555 N N . LYS A 1 1146 ? 145.434 100.936 173.496 1.00 158.57 1146 LYS A N 1
ATOM 16556 C CA . LYS A 1 1146 ? 145.783 99.664 172.880 1.00 155.41 1146 LYS A CA 1
ATOM 16557 C C . LYS A 1 1146 ? 144.588 98.735 172.715 1.00 152.38 1146 LYS A C 1
ATOM 16558 O O . LYS A 1 1146 ? 144.605 97.874 171.830 1.00 150.36 1146 LYS A O 1
ATOM 16577 N N . VAL A 1 1147 ? 143.556 98.877 173.549 1.00 155.79 1147 VAL A N 1
ATOM 16578 C CA . VAL A 1 1147 ? 142.395 98.004 173.437 1.00 157.46 1147 VAL A CA 1
ATOM 16579 C C . VAL A 1 1147 ? 141.662 98.301 172.140 1.00 156.17 1147 VAL A C 1
ATOM 16580 O O . VAL A 1 1147 ? 141.479 99.465 171.760 1.00 145.11 1147 VAL A O 1
ATOM 16593 N N . ASN A 1 1148 ? 141.240 97.245 171.451 1.00 156.27 1148 ASN A N 1
ATOM 16594 C CA . ASN A 1 1148 ? 140.511 97.415 170.203 1.00 148.24 1148 ASN A CA 1
ATOM 16595 C C . ASN A 1 1148 ? 139.235 98.204 170.448 1.00 146.22 1148 ASN A C 1
ATOM 16596 O O . ASN A 1 1148 ? 138.430 97.854 171.316 1.00 145.95 1148 ASN A O 1
ATOM 16607 N N . VAL A 1 1149 ? 139.045 99.267 169.667 1.00 141.98 1149 VAL A N 1
ATOM 16608 C CA . VAL A 1 1149 ? 137.956 100.200 169.941 1.00 133.09 1149 VAL A CA 1
ATOM 16609 C C . VAL A 1 1149 ? 136.612 99.495 169.854 1.00 123.28 1149 VAL A C 1
ATOM 16610 O O . VAL A 1 1149 ? 135.736 99.701 170.699 1.00 130.27 1149 VAL A O 1
ATOM 16623 N N . GLN A 1 1150 ? 136.422 98.656 168.839 1.00 124.69 1150 GLN A N 1
ATOM 16624 C CA . GLN A 1 1150 ? 135.127 98.006 168.667 1.00 133.20 1150 GLN A CA 1
ATOM 16625 C C . GLN A 1 1150 ? 134.743 97.184 169.889 1.00 133.48 1150 GLN A C 1
ATOM 16626 O O . GLN A 1 1150 ? 133.626 97.316 170.397 1.00 135.07 1150 GLN A O 1
ATOM 16640 N N . PHE A 1 1151 ? 135.654 96.350 170.383 1.00 135.81 1151 PHE A N 1
ATOM 16641 C CA . PHE A 1 1151 ? 135.346 95.482 171.516 1.00 136.72 1151 PHE A CA 1
ATOM 16642 C C . PHE A 1 1151 ? 135.041 96.297 172.770 1.00 136.83 1151 PHE A C 1
ATOM 16643 O O . PHE A 1 1151 ? 133.994 96.116 173.409 1.00 135.30 1151 PHE A O 1
ATOM 16660 N N . LEU A 1 1152 ? 135.942 97.212 173.127 1.00 134.89 1152 LEU A N 1
ATOM 16661 C CA . LEU A 1 1152 ? 135.728 98.034 174.311 1.00 133.79 1152 LEU A CA 1
ATOM 16662 C C . LEU A 1 1152 ? 134.403 98.772 174.221 1.00 133.08 1152 LEU A C 1
ATOM 16663 O O . LEU A 1 1152 ? 133.562 98.684 175.121 1.00 137.32 1152 LEU A O 1
ATOM 16679 N N . ARG A 1 1153 ? 134.192 99.489 173.122 1.00 127.71 1153 ARG A N 1
ATOM 16680 C CA . ARG A 1 1153 ? 132.974 100.255 172.937 1.00 112.54 1153 ARG A CA 1
ATOM 16681 C C . ARG A 1 1153 ? 131.734 99.378 172.954 1.00 120.70 1153 ARG A C 1
ATOM 16682 O O . ARG A 1 1153 ? 130.671 99.852 173.362 1.00 132.07 1153 ARG A O 1
ATOM 16703 N N . SER A 1 1154 ? 131.842 98.119 172.535 1.00 128.07 1154 SER A N 1
ATOM 16704 C CA . SER A 1 1154 ? 130.755 97.167 172.699 1.00 128.62 1154 SER A CA 1
ATOM 16705 C C . SER A 1 1154 ? 130.518 96.792 174.151 1.00 131.68 1154 SER A C 1
ATOM 16706 O O . SER A 1 1154 ? 129.388 96.449 174.510 1.00 127.44 1154 SER A O 1
ATOM 16714 N N . ASN A 1 1155 ? 131.552 96.836 174.987 1.00 133.15 1155 ASN A N 1
ATOM 16715 C CA . ASN A 1 1155 ? 131.380 96.532 176.402 1.00 133.19 1155 ASN A CA 1
ATOM 16716 C C . ASN A 1 1155 ? 130.796 97.687 177.206 1.00 134.10 1155 ASN A C 1
ATOM 16717 O O . ASN A 1 1155 ? 130.523 97.511 178.397 1.00 136.59 1155 ASN A O 1
ATOM 16728 N N . ILE A 1 1156 ? 130.603 98.853 176.597 1.00 133.40 1156 ILE A N 1
ATOM 16729 C CA . ILE A 1 1156 ? 130.161 100.035 177.326 1.00 134.22 1156 ILE A CA 1
ATOM 16730 C C . ILE A 1 1156 ? 128.753 100.424 176.893 1.00 135.65 1156 ILE A C 1
ATOM 16731 O O . ILE A 1 1156 ? 128.387 100.318 175.718 1.00 138.56 1156 ILE A O 1
ATOM 16747 N N . GLY A 1 1157 ? 127.965 100.890 177.847 1.00 132.59 1157 GLY A N 1
ATOM 16748 C CA . GLY A 1 1157 ? 126.642 101.422 177.556 1.00 130.07 1157 GLY A CA 1
ATOM 16749 C C . GLY A 1 1157 ? 126.481 102.800 178.158 1.00 124.33 1157 GLY A C 1
ATOM 16750 O O . GLY A 1 1157 ? 126.716 102.999 179.347 1.00 129.85 1157 GLY A O 1
ATOM 16754 N N . ILE A 1 1158 ? 126.062 103.747 177.325 1.00 117.47 1158 ILE A N 1
ATOM 16755 C CA . ILE A 1 1158 ? 126.093 105.162 177.668 1.00 121.73 1158 ILE A CA 1
ATOM 16756 C C . ILE A 1 1158 ? 124.693 105.745 177.582 1.00 131.45 1158 ILE A C 1
ATOM 16757 O O . ILE A 1 1158 ? 123.911 105.385 176.696 1.00 138.79 1158 ILE A O 1
ATOM 16773 N N . VAL A 1 1159 ? 124.381 106.646 178.509 1.00 133.57 1159 VAL A N 1
ATOM 16774 C CA . VAL A 1 1159 ? 123.184 107.472 178.453 1.00 127.65 1159 VAL A CA 1
ATOM 16775 C C . VAL A 1 1159 ? 123.619 108.923 178.569 1.00 136.59 1159 VAL A C 1
ATOM 16776 O O . VAL A 1 1159 ? 124.338 109.302 179.498 1.00 153.63 1159 VAL A O 1
ATOM 16789 N N . SER A 1 1160 ? 123.167 109.745 177.629 1.00 134.39 1160 SER A N 1
ATOM 16790 C CA . SER A 1 1160 ? 123.639 111.114 177.516 1.00 151.45 1160 SER A CA 1
ATOM 16791 C C . SER A 1 1160 ? 122.570 112.075 178.014 1.00 163.35 1160 SER A C 1
ATOM 16792 O O . SER A 1 1160 ? 121.416 111.699 178.237 1.00 161.78 1160 SER A O 1
ATOM 16800 N N . GLN A 1 1161 ? 122.977 113.333 178.192 1.00 169.98 1161 GLN A N 1
ATOM 16801 C CA . GLN A 1 1161 ? 122.081 114.333 178.761 1.00 171.28 1161 GLN A CA 1
ATOM 16802 C C . GLN A 1 1161 ? 120.870 114.567 177.870 1.00 174.26 1161 GLN A C 1
ATOM 16803 O O . GLN A 1 1161 ? 119.804 114.968 178.351 1.00 177.90 1161 GLN A O 1
ATOM 16817 N N . GLU A 1 1162 ? 121.017 114.341 176.571 1.00 172.05 1162 GLU A N 1
ATOM 16818 C CA . GLU A 1 1162 ? 119.955 114.590 175.619 1.00 171.56 1162 GLU A CA 1
ATOM 16819 C C . GLU A 1 1162 ? 119.692 113.311 174.845 1.00 169.13 1162 GLU A C 1
ATOM 16820 O O . GLU A 1 1162 ? 120.461 112.991 173.929 1.00 165.56 1162 GLU A O 1
ATOM 16832 N N . PRO A 1 1163 ? 118.628 112.564 175.146 1.00 163.88 1163 PRO A N 1
ATOM 16833 C CA . PRO A 1 1163 ? 118.469 111.250 174.515 1.00 157.48 1163 PRO A CA 1
ATOM 16834 C C . PRO A 1 1163 ? 118.188 111.404 173.030 1.00 157.31 1163 PRO A C 1
ATOM 16835 O O . PRO A 1 1163 ? 117.181 111.990 172.628 1.00 160.47 1163 PRO A O 1
ATOM 16846 N N . VAL A 1 1164 ? 119.096 110.878 172.219 1.00 149.83 1164 VAL A N 1
ATOM 16847 C CA . VAL A 1 1164 ? 119.005 110.946 170.768 1.00 146.28 1164 VAL A CA 1
ATOM 16848 C C . VAL A 1 1164 ? 118.507 109.599 170.272 1.00 138.69 1164 VAL A C 1
ATOM 16849 O O . VAL A 1 1164 ? 119.120 108.560 170.545 1.00 134.02 1164 VAL A O 1
ATOM 16862 N N . LEU A 1 1165 ? 117.385 109.620 169.562 1.00 137.48 1165 LEU A N 1
ATOM 16863 C CA . LEU A 1 1165 ? 116.748 108.420 169.052 1.00 136.10 1165 LEU A CA 1
ATOM 16864 C C . LEU A 1 1165 ? 116.553 108.562 167.554 1.00 140.69 1165 LEU A C 1
ATOM 16865 O O . LEU A 1 1165 ? 116.524 109.672 167.018 1.00 139.69 1165 LEU A O 1
ATOM 16881 N N . PHE A 1 1166 ? 116.426 107.426 166.882 1.00 143.46 1166 PHE A N 1
ATOM 16882 C CA . PHE A 1 1166 ? 116.285 107.405 165.437 1.00 143.02 1166 PHE A CA 1
ATOM 16883 C C . PHE A 1 1166 ? 114.821 107.247 165.053 1.00 147.60 1166 PHE A C 1
ATOM 16884 O O . PHE A 1 1166 ? 114.000 106.766 165.837 1.00 152.61 1166 PHE A O 1
ATOM 16901 N N . ALA A 1 1167 ? 114.504 107.650 163.824 1.00 142.96 1167 ALA A N 1
ATOM 16902 C CA . ALA A 1 1167 ? 113.123 107.721 163.366 1.00 146.56 1167 ALA A CA 1
ATOM 16903 C C . ALA A 1 1167 ? 112.443 106.362 163.268 1.00 153.24 1167 ALA A C 1
ATOM 16904 O O . ALA A 1 1167 ? 111.276 106.315 162.866 1.00 162.08 1167 ALA A O 1
ATOM 16911 N N . CYS A 1 1168 ? 113.112 105.269 163.610 1.00 155.40 1168 CYS A N 1
ATOM 16912 C CA . CYS A 1 1168 ? 112.500 103.951 163.521 1.00 157.15 1168 CYS A CA 1
ATOM 16913 C C . CYS A 1 1168 ? 111.536 103.763 164.692 1.00 158.11 1168 CYS A C 1
ATOM 16914 O O . CYS A 1 1168 ? 111.252 104.691 165.453 1.00 159.26 1168 CYS A O 1
ATOM 16922 N N . SER A 1 1169 ? 111.010 102.551 164.845 1.00 155.74 1169 SER A N 1
ATOM 16923 C CA . SER A 1 1169 ? 110.035 102.283 165.886 1.00 155.98 1169 SER A CA 1
ATOM 16924 C C . SER A 1 1169 ? 110.716 102.170 167.248 1.00 154.60 1169 SER A C 1
ATOM 16925 O O . SER A 1 1169 ? 111.936 102.030 167.360 1.00 158.41 1169 SER A O 1
ATOM 16933 N N . ILE A 1 1170 ? 109.896 102.224 168.299 1.00 155.52 1170 ILE A N 1
ATOM 16934 C CA . ILE A 1 1170 ? 110.417 102.088 169.655 1.00 152.40 1170 ILE A CA 1
ATOM 16935 C C . ILE A 1 1170 ? 111.157 100.770 169.806 1.00 151.11 1170 ILE A C 1
ATOM 16936 O O . ILE A 1 1170 ? 112.240 100.712 170.401 1.00 161.19 1170 ILE A O 1
ATOM 16952 N N . MET A 1 1171 ? 110.592 99.689 169.272 1.00 149.99 1171 MET A N 1
ATOM 16953 C CA . MET A 1 1171 ? 111.266 98.400 169.355 1.00 155.84 1171 MET A CA 1
ATOM 16954 C C . MET A 1 1171 ? 112.624 98.463 168.673 1.00 157.38 1171 MET A C 1
ATOM 16955 O O . MET A 1 1171 ? 113.614 97.924 169.180 1.00 162.25 1171 MET A O 1
ATOM 16969 N N . ASP A 1 1172 ? 112.691 99.115 167.512 1.00 156.00 1172 ASP A N 1
ATOM 16970 C CA . ASP A 1 1172 ? 113.967 99.246 166.818 1.00 154.65 1172 ASP A CA 1
ATOM 16971 C C . ASP A 1 1172 ? 114.953 100.078 167.629 1.00 149.77 1172 ASP A C 1
ATOM 16972 O O . ASP A 1 1172 ? 116.130 99.718 167.743 1.00 150.13 1172 ASP A O 1
ATOM 16981 N N . ASN A 1 1173 ? 114.492 101.189 168.207 1.00 147.63 1173 ASN A N 1
ATOM 16982 C CA . ASN A 1 1173 ? 115.390 102.029 168.991 1.00 137.35 1173 ASN A CA 1
ATOM 16983 C C . ASN A 1 1173 ? 115.963 101.262 170.173 1.00 134.04 1173 ASN A C 1
ATOM 16984 O O . ASN A 1 1173 ? 117.167 101.331 170.439 1.00 138.01 1173 ASN A O 1
ATOM 16995 N N . ILE A 1 1174 ? 115.123 100.518 170.891 1.00 138.86 1174 ILE A N 1
ATOM 16996 C CA . ILE A 1 1174 ? 115.637 99.659 171.953 1.00 134.84 1174 ILE A CA 1
ATOM 16997 C C . ILE A 1 1174 ? 116.548 98.590 171.369 1.00 135.39 1174 ILE A C 1
ATOM 16998 O O . ILE A 1 1174 ? 117.580 98.243 171.953 1.00 139.44 1174 ILE A O 1
ATOM 17014 N N . LYS A 1 1175 ? 116.176 98.040 170.214 1.00 145.49 1175 LYS A N 1
ATOM 17015 C CA . LYS A 1 1175 ? 116.979 96.989 169.604 1.00 154.63 1175 LYS A CA 1
ATOM 17016 C C . LYS A 1 1175 ? 118.296 97.523 169.055 1.00 147.27 1175 LYS A C 1
ATOM 17017 O O . LYS A 1 1175 ? 119.166 96.731 168.682 1.00 147.87 1175 LYS A O 1
ATOM 17036 N N . TYR A 1 1176 ? 118.459 98.845 168.998 1.00 138.26 1176 TYR A N 1
ATOM 17037 C CA . TYR A 1 1176 ? 119.703 99.424 168.505 1.00 138.82 1176 TYR A CA 1
ATOM 17038 C C . TYR A 1 1176 ? 120.869 99.144 169.442 1.00 142.97 1176 TYR A C 1
ATOM 17039 O O . TYR A 1 1176 ? 122.027 99.350 169.067 1.00 140.56 1176 TYR A O 1
ATOM 17057 N N . GLY A 1 1177 ? 120.588 98.681 170.658 1.00 143.76 1177 GLY A N 1
ATOM 17058 C CA . GLY A 1 1177 ? 121.651 98.485 171.626 1.00 139.83 1177 GLY A CA 1
ATOM 17059 C C . GLY A 1 1177 ? 122.670 97.449 171.204 1.00 147.82 1177 GLY A C 1
ATOM 17060 O O . GLY A 1 1177 ? 123.869 97.626 171.431 1.00 151.80 1177 GLY A O 1
ATOM 17064 N N . ASP A 1 1178 ? 122.220 96.361 170.590 1.00 155.49 1178 ASP A N 1
ATOM 17065 C CA . ASP A 1 1178 ? 123.071 95.225 170.256 1.00 162.59 1178 ASP A CA 1
ATOM 17066 C C . ASP A 1 1178 ? 122.941 94.870 168.784 1.00 167.13 1178 ASP A C 1
ATOM 17067 O O . ASP A 1 1178 ? 122.801 93.701 168.418 1.00 175.38 1178 ASP A O 1
ATOM 17076 N N . ASN A 1 1179 ? 123.009 95.875 167.914 1.00 164.24 1179 ASN A N 1
ATOM 17077 C CA . ASN A 1 1179 ? 122.729 95.687 166.494 1.00 169.56 1179 ASN A CA 1
ATOM 17078 C C . ASN A 1 1179 ? 123.669 94.695 165.819 1.00 171.03 1179 ASN A C 1
ATOM 17079 O O . ASN A 1 1179 ? 123.548 94.453 164.615 1.00 169.10 1179 ASN A O 1
ATOM 17090 N N . THR A 1 1180 ? 124.614 94.120 166.566 1.00 173.91 1180 THR A N 1
ATOM 17091 C CA . THR A 1 1180 ? 125.451 93.072 165.992 1.00 182.10 1180 THR A CA 1
ATOM 17092 C C . THR A 1 1180 ? 124.713 91.740 165.904 1.00 183.32 1180 THR A C 1
ATOM 17093 O O . THR A 1 1180 ? 125.071 90.892 165.081 1.00 174.83 1180 THR A O 1
ATOM 17104 N N . LYS A 1 1181 ? 123.691 91.537 166.734 1.00 186.79 1181 LYS A N 1
ATOM 17105 C CA . LYS A 1 1181 ? 122.949 90.285 166.771 1.00 185.51 1181 LYS A CA 1
ATOM 17106 C C . LYS A 1 1181 ? 121.457 90.569 166.872 1.00 185.85 1181 LYS A C 1
ATOM 17107 O O . LYS A 1 1181 ? 121.039 91.618 167.368 1.00 183.50 1181 LYS A O 1
ATOM 17126 N N . GLU A 1 1182 ? 120.657 89.615 166.398 1.00 192.24 1182 GLU A N 1
ATOM 17127 C CA . GLU A 1 1182 ? 119.199 89.746 166.396 1.00 193.67 1182 GLU A CA 1
ATOM 17128 C C . GLU A 1 1182 ? 118.647 89.252 167.734 1.00 191.85 1182 GLU A C 1
ATOM 17129 O O . GLU A 1 1182 ? 118.211 88.111 167.892 1.00 192.01 1182 GLU A O 1
ATOM 17141 N N . ILE A 1 1183 ? 118.676 90.150 168.714 1.00 187.81 1183 ILE A N 1
ATOM 17142 C CA . ILE A 1 1183 ? 118.208 89.780 170.054 1.00 193.10 1183 ILE A CA 1
ATOM 17143 C C . ILE A 1 1183 ? 116.698 89.580 170.023 1.00 193.83 1183 ILE A C 1
ATOM 17144 O O . ILE A 1 1183 ? 115.994 90.290 169.277 1.00 187.83 1183 ILE A O 1
ATOM 17160 N N . PRO A 1 1184 ? 116.143 88.653 170.802 1.00 195.17 1184 PRO A N 1
ATOM 17161 C CA . PRO A 1 1184 ? 114.695 88.425 170.760 1.00 189.28 1184 PRO A CA 1
ATOM 17162 C C . PRO A 1 1184 ? 113.922 89.519 171.480 1.00 185.80 1184 PRO A C 1
ATOM 17163 O O . PRO A 1 1184 ? 114.482 90.357 172.190 1.00 184.65 1184 PRO A O 1
ATOM 17174 N N . MET A 1 1185 ? 112.603 89.494 171.284 1.00 179.17 1185 MET A N 1
ATOM 17175 C CA . MET A 1 1185 ? 111.732 90.458 171.944 1.00 182.62 1185 MET A CA 1
ATOM 17176 C C . MET A 1 1185 ? 111.721 90.283 173.456 1.00 187.21 1185 MET A C 1
ATOM 17177 O O . MET A 1 1185 ? 111.327 91.208 174.174 1.00 185.46 1185 MET A O 1
ATOM 17191 N N . GLU A 1 1186 ? 112.137 89.117 173.956 1.00 189.02 1186 GLU A N 1
ATOM 17192 C CA . GLU A 1 1186 ? 112.178 88.909 175.399 1.00 187.51 1186 GLU A CA 1
ATOM 17193 C C . GLU A 1 1186 ? 113.121 89.901 176.064 1.00 189.02 1186 GLU A C 1
ATOM 17194 O O . GLU A 1 1186 ? 112.791 90.494 177.099 1.00 181.44 1186 GLU A O 1
ATOM 17206 N N . ARG A 1 1187 ? 114.304 90.093 175.478 1.00 193.21 1187 ARG A N 1
ATOM 17207 C CA . ARG A 1 1187 ? 115.264 91.040 176.033 1.00 187.84 1187 ARG A CA 1
ATOM 17208 C C . ARG A 1 1187 ? 114.701 92.453 176.013 1.00 181.04 1187 ARG A C 1
ATOM 17209 O O . ARG A 1 1187 ? 114.865 93.214 176.973 1.00 176.85 1187 ARG A O 1
ATOM 17230 N N . VAL A 1 1188 ? 114.039 92.825 174.917 1.00 181.71 1188 VAL A N 1
ATOM 17231 C CA . VAL A 1 1188 ? 113.467 94.163 174.818 1.00 181.29 1188 VAL A CA 1
ATOM 17232 C C . VAL A 1 1188 ? 112.417 94.364 175.901 1.00 176.42 1188 VAL A C 1
ATOM 17233 O O . VAL A 1 1188 ? 112.363 95.415 176.549 1.00 170.95 1188 VAL A O 1
ATOM 17246 N N . ILE A 1 1189 ? 111.563 93.363 176.108 1.00 182.75 1189 ILE A N 1
ATOM 17247 C CA . ILE A 1 1189 ? 110.529 93.471 177.133 1.00 185.94 1189 ILE A CA 1
ATOM 17248 C C . ILE A 1 1189 ? 111.166 93.622 178.508 1.00 185.48 1189 ILE A C 1
ATOM 17249 O O . ILE A 1 1189 ? 110.763 94.471 179.316 1.00 183.75 1189 ILE A O 1
ATOM 17265 N N . ALA A 1 1190 ? 112.170 92.791 178.797 1.00 183.49 1190 ALA A N 1
ATOM 17266 C CA . ALA A 1 1190 ? 112.817 92.847 180.102 1.00 176.84 1190 ALA A CA 1
ATOM 17267 C C . ALA A 1 1190 ? 113.447 94.212 180.333 1.00 172.81 1190 ALA A C 1
ATOM 17268 O O . ALA A 1 1190 ? 113.311 94.796 181.413 1.00 165.82 1190 ALA A O 1
ATOM 17275 N N . ALA A 1 1191 ? 114.139 94.739 179.324 1.00 171.40 1191 ALA A N 1
ATOM 17276 C CA . ALA A 1 1191 ? 114.778 96.041 179.472 1.00 166.18 1191 ALA A CA 1
ATOM 17277 C C . ALA A 1 1191 ? 113.746 97.145 179.650 1.00 168.46 1191 ALA A C 1
ATOM 17278 O O . ALA A 1 1191 ? 113.913 98.030 180.496 1.00 170.48 1191 ALA A O 1
ATOM 17285 N N . ALA A 1 1192 ? 112.670 97.112 178.862 1.00 169.85 1192 ALA A N 1
ATOM 17286 C CA . ALA A 1 1192 ? 111.658 98.157 178.954 1.00 168.50 1192 ALA A CA 1
ATOM 17287 C C . ALA A 1 1192 ? 111.001 98.164 180.326 1.00 173.65 1192 ALA A C 1
ATOM 17288 O O . ALA A 1 1192 ? 110.776 99.232 180.906 1.00 173.25 1192 ALA A O 1
ATOM 17295 N N . LYS A 1 1193 ? 110.680 96.985 180.861 1.00 177.12 1193 LYS A N 1
ATOM 17296 C CA . LYS A 1 1193 ? 110.116 96.937 182.206 1.00 179.95 1193 LYS A CA 1
ATOM 17297 C C . LYS A 1 1193 ? 111.142 97.373 183.246 1.00 178.03 1193 LYS A C 1
ATOM 17298 O O . LYS A 1 1193 ? 110.809 98.104 184.186 1.00 174.21 1193 LYS A O 1
ATOM 17317 N N . GLN A 1 1194 ? 112.395 96.945 183.088 1.00 176.82 1194 GLN A N 1
ATOM 17318 C CA . GLN A 1 1194 ? 113.436 97.330 184.033 1.00 174.90 1194 GLN A CA 1
ATOM 17319 C C . GLN A 1 1194 ? 113.694 98.828 183.998 1.00 172.23 1194 GLN A C 1
ATOM 17320 O O . GLN A 1 1194 ? 114.047 99.422 185.022 1.00 170.22 1194 GLN A O 1
ATOM 17334 N N . ALA A 1 1195 ? 113.524 99.454 182.839 1.00 169.60 1195 ALA A N 1
ATOM 17335 C CA . ALA A 1 1195 ? 113.756 100.882 182.690 1.00 164.84 1195 ALA A CA 1
ATOM 17336 C C . ALA A 1 1195 ? 112.533 101.717 183.034 1.00 168.90 1195 ALA A C 1
ATOM 17337 O O . ALA A 1 1195 ? 112.516 102.912 182.725 1.00 163.70 1195 ALA A O 1
ATOM 17344 N N . GLN A 1 1196 ? 111.519 101.126 183.665 1.00 171.35 1196 GLN A N 1
ATOM 17345 C CA . GLN A 1 1196 ? 110.268 101.824 183.953 1.00 174.96 1196 GLN A CA 1
ATOM 17346 C C . GLN A 1 1196 ? 109.649 102.393 182.682 1.00 171.32 1196 GLN A C 1
ATOM 17347 O O . GLN A 1 1196 ? 109.209 103.544 182.649 1.00 165.11 1196 GLN A O 1
ATOM 17361 N N . LEU A 1 1197 ? 109.628 101.585 181.624 1.00 172.27 1197 LEU A N 1
ATOM 17362 C CA . LEU A 1 1197 ? 109.106 101.996 180.329 1.00 170.36 1197 LEU A CA 1
ATOM 17363 C C . LEU A 1 1197 ? 107.970 101.115 179.837 1.00 176.82 1197 LEU A C 1
ATOM 17364 O O . LEU A 1 1197 ? 107.173 101.561 179.005 1.00 180.71 1197 LEU A O 1
ATOM 17380 N N . HIS A 1 1198 ? 107.873 99.881 180.332 1.00 181.21 1198 HIS A N 1
ATOM 17381 C CA . HIS A 1 1198 ? 106.947 98.915 179.750 1.00 184.56 1198 HIS A CA 1
ATOM 17382 C C . HIS A 1 1198 ? 105.513 99.425 179.797 1.00 187.42 1198 HIS A C 1
ATOM 17383 O O . HIS A 1 1198 ? 104.813 99.447 178.781 1.00 189.78 1198 HIS A O 1
ATOM 17397 N N . ASP A 1 1199 ? 105.055 99.841 180.978 1.00 186.35 1199 ASP A N 1
ATOM 17398 C CA . ASP A 1 1199 ? 103.660 100.242 181.105 1.00 187.51 1199 ASP A CA 1
ATOM 17399 C C . ASP A 1 1199 ? 103.338 101.422 180.201 1.00 186.60 1199 ASP A C 1
ATOM 17400 O O . ASP A 1 1199 ? 102.297 101.426 179.534 1.00 187.12 1199 ASP A O 1
ATOM 17409 N N . PHE A 1 1200 ? 104.217 102.422 180.153 1.00 180.34 1200 PHE A N 1
ATOM 17410 C CA . PHE A 1 1200 ? 103.954 103.601 179.338 1.00 178.04 1200 PHE A CA 1
ATOM 17411 C C . PHE A 1 1200 ? 103.818 103.234 177.867 1.00 181.20 1200 PHE A C 1
ATOM 17412 O O . PHE A 1 1200 ? 102.832 103.589 177.211 1.00 185.47 1200 PHE A O 1
ATOM 17429 N N . VAL A 1 1201 ? 104.803 102.517 177.327 1.00 181.60 1201 VAL A N 1
ATOM 17430 C CA . VAL A 1 1201 ? 104.764 102.164 175.911 1.00 185.15 1201 VAL A CA 1
ATOM 17431 C C . VAL A 1 1201 ? 103.628 101.188 175.640 1.00 187.73 1201 VAL A C 1
ATOM 17432 O O . VAL A 1 1201 ? 102.941 101.282 174.616 1.00 188.47 1201 VAL A O 1
ATOM 17445 N N . MET A 1 1202 ? 103.410 100.236 176.548 1.00 187.76 1202 MET A N 1
ATOM 17446 C CA . MET A 1 1202 ? 102.346 99.260 176.360 1.00 187.72 1202 MET A CA 1
ATOM 17447 C C . MET A 1 1202 ? 100.967 99.903 176.298 1.00 189.82 1202 MET A C 1
ATOM 17448 O O . MET A 1 1202 ? 100.041 99.288 175.761 1.00 185.07 1202 MET A O 1
ATOM 17462 N N . SER A 1 1203 ? 100.811 101.117 176.824 1.00 191.74 1203 SER A N 1
ATOM 17463 C CA . SER A 1 1203 ? 99.532 101.814 176.829 1.00 189.25 1203 SER A CA 1
ATOM 17464 C C . SER A 1 1203 ? 99.401 102.807 175.682 1.00 193.11 1203 SER A C 1
ATOM 17465 O O . SER A 1 1203 ? 98.371 103.482 175.576 1.00 187.91 1203 SER A O 1
ATOM 17473 N N . LEU A 1 1204 ? 100.411 102.922 174.825 1.00 198.99 1204 LEU A N 1
ATOM 17474 C CA . LEU A 1 1204 ? 100.314 103.825 173.694 1.00 197.25 1204 LEU A CA 1
ATOM 17475 C C . LEU A 1 1204 ? 99.419 103.220 172.612 1.00 201.26 1204 LEU A C 1
ATOM 17476 O O . LEU A 1 1204 ? 99.257 101.999 172.540 1.00 196.28 1204 LEU A O 1
ATOM 17492 N N . PRO A 1 1205 ? 98.821 104.056 171.759 1.00 205.08 1205 PRO A N 1
ATOM 17493 C CA . PRO A 1 1205 ? 97.906 103.518 170.738 1.00 199.99 1205 PRO A CA 1
ATOM 17494 C C . PRO A 1 1205 ? 98.538 102.473 169.834 1.00 195.35 1205 PRO A C 1
ATOM 17495 O O . PRO A 1 1205 ? 97.884 101.481 169.492 1.00 187.08 1205 PRO A O 1
ATOM 17506 N N . GLU A 1 1206 ? 99.795 102.665 169.440 1.00 195.72 1206 GLU A N 1
ATOM 17507 C CA . GLU A 1 1206 ? 100.472 101.767 168.515 1.00 189.65 1206 GLU A CA 1
ATOM 17508 C C . GLU A 1 1206 ? 101.379 100.766 169.218 1.00 194.06 1206 GLU A C 1
ATOM 17509 O O . GLU A 1 1206 ? 101.886 99.847 168.566 1.00 186.02 1206 GLU A O 1
ATOM 17521 N N . LYS A 1 1207 ? 101.588 100.914 170.518 1.00 196.06 1207 LYS A N 1
ATOM 17522 C CA . LYS A 1 1207 ? 102.374 99.965 171.305 1.00 190.62 1207 LYS A CA 1
ATOM 17523 C C . LYS A 1 1207 ? 103.816 99.948 170.785 1.00 185.79 1207 LYS A C 1
ATOM 17524 O O . LYS A 1 1207 ? 104.342 100.973 170.337 1.00 177.27 1207 LYS A O 1
ATOM 17543 N N . TYR A 1 1208 ? 104.467 98.783 170.838 1.00 184.07 1208 TYR A N 1
ATOM 17544 C CA . TYR A 1 1208 ? 105.910 98.711 170.640 1.00 179.79 1208 TYR A CA 1
ATOM 17545 C C . TYR A 1 1208 ? 106.326 98.992 169.205 1.00 178.94 1208 TYR A C 1
ATOM 17546 O O . TYR A 1 1208 ? 107.525 99.113 168.937 1.00 176.44 1208 TYR A O 1
ATOM 17564 N N . GLU A 1 1209 ? 105.379 99.078 168.278 1.00 181.49 1209 GLU A N 1
ATOM 17565 C CA . GLU A 1 1209 ? 105.695 99.476 166.913 1.00 173.97 1209 GLU A CA 1
ATOM 17566 C C . GLU A 1 1209 ? 105.528 100.970 166.687 1.00 163.30 1209 GLU A C 1
ATOM 17567 O O . GLU A 1 1209 ? 105.638 101.423 165.544 1.00 158.56 1209 GLU A O 1
ATOM 17579 N N . THR A 1 1210 ? 105.268 101.741 167.738 1.00 159.21 1210 THR A N 1
ATOM 17580 C CA . THR A 1 1210 ? 105.131 103.182 167.600 1.00 163.90 1210 THR A CA 1
ATOM 17581 C C . THR A 1 1210 ? 106.375 103.772 166.957 1.00 166.01 1210 THR A C 1
ATOM 17582 O O . THR A 1 1210 ? 107.496 103.514 167.400 1.00 170.99 1210 THR A O 1
ATOM 17593 N N . ASN A 1 1211 ? 106.176 104.567 165.913 1.00 169.79 1211 ASN A N 1
ATOM 17594 C CA . ASN A 1 1211 ? 107.289 105.254 165.278 1.00 174.67 1211 ASN A CA 1
ATOM 17595 C C . ASN A 1 1211 ? 107.596 106.545 166.025 1.00 178.41 1211 ASN A C 1
ATOM 17596 O O . ASN A 1 1211 ? 106.713 107.168 166.623 1.00 184.34 1211 ASN A O 1
ATOM 17607 N N . VAL A 1 1212 ? 108.862 106.944 165.984 1.00 174.30 1212 VAL A N 1
ATOM 17608 C CA . VAL A 1 1212 ? 109.369 108.031 166.811 1.00 175.17 1212 VAL A CA 1
ATOM 17609 C C . VAL A 1 1212 ? 109.879 109.148 165.916 1.00 178.74 1212 VAL A C 1
ATOM 17610 O O . VAL A 1 1212 ? 110.241 108.928 164.755 1.00 178.18 1212 VAL A O 1
ATOM 17623 N N . GLY A 1 1213 ? 109.893 110.361 166.464 1.00 186.17 1213 GLY A N 1
ATOM 17624 C CA . GLY A 1 1213 ? 110.503 111.492 165.794 1.00 191.91 1213 GLY A CA 1
ATOM 17625 C C . GLY A 1 1213 ? 109.659 112.083 164.685 1.00 204.54 1213 GLY A C 1
ATOM 17626 O O . GLY A 1 1213 ? 108.631 112.716 164.942 1.00 203.19 1213 GLY A O 1
ATOM 17630 N N . SER A 1 1214 ? 110.090 111.880 163.440 1.00 209.30 1214 SER A N 1
ATOM 17631 C CA . SER A 1 1214 ? 109.412 112.474 162.295 1.00 210.81 1214 SER A CA 1
ATOM 17632 C C . SER A 1 1214 ? 108.005 111.928 162.090 1.00 216.30 1214 SER A C 1
ATOM 17633 O O . SER A 1 1214 ? 107.233 112.526 161.332 1.00 217.01 1214 SER A O 1
ATOM 17641 N N . GLN A 1 1215 ? 107.651 110.818 162.743 1.00 215.24 1215 GLN A N 1
ATOM 17642 C CA . GLN A 1 1215 ? 106.327 110.238 162.548 1.00 214.24 1215 GLN A CA 1
ATOM 17643 C C . GLN A 1 1215 ? 105.224 111.200 162.968 1.00 214.88 1215 GLN A C 1
ATOM 17644 O O . GLN A 1 1215 ? 104.076 111.054 162.534 1.00 212.17 1215 GLN A O 1
ATOM 17658 N N . GLY A 1 1216 ? 105.550 112.188 163.797 1.00 212.01 1216 GLY A N 1
ATOM 17659 C CA . GLY A 1 1216 ? 104.556 113.066 164.371 1.00 205.44 1216 GLY A CA 1
ATOM 17660 C C . GLY A 1 1216 ? 104.154 112.714 165.784 1.00 206.73 1216 GLY A C 1
ATOM 17661 O O . GLY A 1 1216 ? 103.521 113.540 166.454 1.00 205.75 1216 GLY A O 1
ATOM 17665 N N . SER A 1 1217 ? 104.496 111.521 166.259 1.00 210.49 1217 SER A N 1
ATOM 17666 C CA . SER A 1 1217 ? 104.268 111.182 167.655 1.00 205.41 1217 SER A CA 1
ATOM 17667 C C . SER A 1 1217 ? 105.116 112.079 168.546 1.00 201.39 1217 SER A C 1
ATOM 17668 O O . SER A 1 1217 ? 106.296 112.316 168.272 1.00 194.82 1217 SER A O 1
ATOM 17676 N N . GLN A 1 1218 ? 104.510 112.581 169.615 1.00 199.31 1218 GLN A N 1
ATOM 17677 C CA . GLN A 1 1218 ? 105.150 113.536 170.507 1.00 196.07 1218 GLN A CA 1
ATOM 17678 C C . GLN A 1 1218 ? 105.527 112.848 171.808 1.00 190.74 1218 GLN A C 1
ATOM 17679 O O . GLN A 1 1218 ? 104.688 112.195 172.438 1.00 187.81 1218 GLN A O 1
ATOM 17693 N N . LEU A 1 1219 ? 106.789 112.995 172.203 1.00 184.15 1219 LEU A N 1
ATOM 17694 C CA . LEU A 1 1219 ? 107.299 112.432 173.443 1.00 180.55 1219 LEU A CA 1
ATOM 17695 C C . LEU A 1 1219 ? 108.162 113.469 174.142 1.00 182.06 1219 LEU A C 1
ATOM 17696 O O . LEU A 1 1219 ? 108.922 114.195 173.496 1.00 178.51 1219 LEU A O 1
ATOM 17712 N N . SER A 1 1220 ? 108.034 113.539 175.464 1.00 184.71 1220 SER A N 1
ATOM 17713 C CA . SER A 1 1220 ? 108.819 114.475 176.246 1.00 182.70 1220 SER A CA 1
ATOM 17714 C C . SER A 1 1220 ? 110.217 113.914 176.495 1.00 179.65 1220 SER A C 1
ATOM 17715 O O . SER A 1 1220 ? 110.482 112.720 176.326 1.00 175.55 1220 SER A O 1
ATOM 17723 N N . ARG A 1 1221 ? 111.124 114.801 176.913 1.00 176.08 1221 ARG A N 1
ATOM 17724 C CA . ARG A 1 1221 ? 112.481 114.364 177.217 1.00 174.18 1221 ARG A CA 1
ATOM 17725 C C . ARG A 1 1221 ? 112.472 113.230 178.231 1.00 175.06 1221 ARG A C 1
ATOM 17726 O O . ARG A 1 1221 ? 113.282 112.304 178.143 1.00 173.18 1221 ARG A O 1
ATOM 17747 N N . GLY A 1 1222 ? 111.558 113.283 179.200 1.00 175.94 1222 GLY A N 1
ATOM 17748 C CA . GLY A 1 1222 ? 111.466 112.209 180.172 1.00 173.63 1222 GLY A CA 1
ATOM 17749 C C . GLY A 1 1222 ? 111.074 110.883 179.557 1.00 167.33 1222 GLY A C 1
ATOM 17750 O O . GLY A 1 1222 ? 111.530 109.828 180.006 1.00 162.71 1222 GLY A O 1
ATOM 17754 N N . GLU A 1 1223 ? 110.218 110.909 178.536 1.00 168.89 1223 GLU A N 1
ATOM 17755 C CA . GLU A 1 1223 ? 109.796 109.666 177.901 1.00 171.39 1223 GLU A CA 1
ATOM 17756 C C . GLU A 1 1223 ? 110.896 109.098 177.019 1.00 169.87 1223 GLU A C 1
ATOM 17757 O O . GLU A 1 1223 ? 111.064 107.877 176.939 1.00 164.25 1223 GLU A O 1
ATOM 17769 N N . LYS A 1 1224 ? 111.650 109.966 176.341 1.00 168.98 1224 LYS A N 1
ATOM 17770 C CA . LYS A 1 1224 ? 112.732 109.497 175.483 1.00 164.82 1224 LYS A CA 1
ATOM 17771 C C . LYS A 1 1224 ? 113.934 109.045 176.304 1.00 163.10 1224 LYS A C 1
ATOM 17772 O O . LYS A 1 1224 ? 114.700 108.173 175.872 1.00 159.78 1224 LYS A O 1
ATOM 17791 N N . GLN A 1 1225 ? 114.125 109.634 177.484 1.00 163.37 1225 GLN A N 1
ATOM 17792 C CA . GLN A 1 1225 ? 115.248 109.238 178.323 1.00 158.50 1225 GLN A CA 1
ATOM 17793 C C . GLN A 1 1225 ? 115.123 107.785 178.745 1.00 151.36 1225 GLN A C 1
ATOM 17794 O O . GLN A 1 1225 ? 116.126 107.071 178.834 1.00 153.33 1225 GLN A O 1
ATOM 17808 N N . ARG A 1 1226 ? 113.903 107.326 179.017 1.00 148.12 1226 ARG A N 1
ATOM 17809 C CA . ARG A 1 1226 ? 113.726 105.919 179.340 1.00 149.54 1226 ARG A CA 1
ATOM 17810 C C . ARG A 1 1226 ? 113.940 105.028 178.126 1.00 148.48 1226 ARG A C 1
ATOM 17811 O O . ARG A 1 1226 ? 114.418 103.902 178.283 1.00 149.24 1226 ARG A O 1
ATOM 17832 N N . ILE A 1 1227 ? 113.638 105.509 176.920 1.00 149.23 1227 ILE A N 1
ATOM 17833 C CA . ILE A 1 1227 ? 114.002 104.754 175.725 1.00 149.82 1227 ILE A CA 1
ATOM 17834 C C . ILE A 1 1227 ? 115.512 104.585 175.661 1.00 144.46 1227 ILE A C 1
ATOM 17835 O O . ILE A 1 1227 ? 116.024 103.489 175.412 1.00 140.94 1227 ILE A O 1
ATOM 17851 N N . ALA A 1 1228 ? 116.244 105.674 175.890 1.00 147.59 1228 ALA A N 1
ATOM 17852 C CA . ALA A 1 1228 ? 117.702 105.607 175.854 1.00 136.57 1228 ALA A CA 1
ATOM 17853 C C . ALA A 1 1228 ? 118.239 104.683 176.937 1.00 135.39 1228 ALA A C 1
ATOM 17854 O O . ALA A 1 1228 ? 119.179 103.914 176.703 1.00 142.23 1228 ALA A O 1
ATOM 17861 N N . ILE A 1 1229 ? 117.661 104.747 178.135 1.00 132.48 1229 ILE A N 1
ATOM 17862 C CA . ILE A 1 1229 ? 118.118 103.897 179.228 1.00 130.54 1229 ILE A CA 1
ATOM 17863 C C . ILE A 1 1229 ? 117.861 102.433 178.907 1.00 137.10 1229 ILE A C 1
ATOM 17864 O O . ILE A 1 1229 ? 118.697 101.567 179.182 1.00 139.27 1229 ILE A O 1
ATOM 17880 N N . ALA A 1 1230 ? 116.697 102.129 178.332 1.00 140.40 1230 ALA A N 1
ATOM 17881 C CA . ALA A 1 1230 ? 116.420 100.756 177.929 1.00 144.01 1230 ALA A CA 1
ATOM 17882 C C . ALA A 1 1230 ? 117.384 100.300 176.844 1.00 139.48 1230 ALA A C 1
ATOM 17883 O O . ALA A 1 1230 ? 117.847 99.154 176.856 1.00 139.90 1230 ALA A O 1
ATOM 17890 N N . ARG A 1 1231 ? 117.696 101.184 175.895 1.00 132.15 1231 ARG A N 1
ATOM 17891 C CA . ARG A 1 1231 ? 118.670 100.850 174.864 1.00 129.66 1231 ARG A CA 1
ATOM 17892 C C . ARG A 1 1231 ? 120.016 100.508 175.479 1.00 134.88 1231 ARG A C 1
ATOM 17893 O O . ARG A 1 1231 ? 120.654 99.524 175.092 1.00 139.07 1231 ARG A O 1
ATOM 17914 N N . ALA A 1 1232 ? 120.465 101.312 176.440 1.00 142.43 1232 ALA A N 1
ATOM 17915 C CA . ALA A 1 1232 ? 121.727 101.028 177.109 1.00 136.45 1232 ALA A CA 1
ATOM 17916 C C . ALA A 1 1232 ? 121.667 99.707 177.865 1.00 140.68 1232 ALA A C 1
ATOM 17917 O O . ALA A 1 1232 ? 122.616 98.918 177.825 1.00 148.96 1232 ALA A O 1
ATOM 17924 N N . ILE A 1 1233 ? 120.556 99.449 178.554 1.00 141.52 1233 ILE A N 1
ATOM 17925 C CA . ILE A 1 1233 ? 120.462 98.270 179.411 1.00 143.85 1233 ILE A CA 1
ATOM 17926 C C . ILE A 1 1233 ? 120.424 96.997 178.579 1.00 146.95 1233 ILE A C 1
ATOM 17927 O O . ILE A 1 1233 ? 121.001 95.972 178.959 1.00 145.55 1233 ILE A O 1
ATOM 17943 N N . VAL A 1 1234 ? 119.736 97.035 177.435 1.00 148.28 1234 VAL A N 1
ATOM 17944 C CA . VAL A 1 1234 ? 119.417 95.809 176.716 1.00 151.94 1234 VAL A CA 1
ATOM 17945 C C . VAL A 1 1234 ? 120.661 95.027 176.326 1.00 149.80 1234 VAL A C 1
ATOM 17946 O O . VAL A 1 1234 ? 120.599 93.799 176.200 1.00 150.32 1234 VAL A O 1
ATOM 17959 N N . ARG A 1 1235 ? 121.792 95.698 176.132 1.00 144.63 1235 ARG A N 1
ATOM 17960 C CA . ARG A 1 1235 ? 123.027 95.014 175.770 1.00 142.47 1235 ARG A CA 1
ATOM 17961 C C . ARG A 1 1235 ? 123.742 94.417 176.974 1.00 147.33 1235 ARG A C 1
ATOM 17962 O O . ARG A 1 1235 ? 124.808 93.818 176.804 1.00 143.62 1235 ARG A O 1
ATOM 17983 N N . ASP A 1 1236 ? 123.186 94.562 178.172 1.00 153.25 1236 ASP A N 1
ATOM 17984 C CA . ASP A 1 1236 ? 123.789 94.047 179.395 1.00 154.48 1236 ASP A CA 1
ATOM 17985 C C . ASP A 1 1236 ? 125.243 94.508 179.515 1.00 156.25 1236 ASP A C 1
ATOM 17986 O O . ASP A 1 1236 ? 126.159 93.682 179.591 1.00 153.56 1236 ASP A O 1
ATOM 17995 N N . PRO A 1 1237 ? 125.485 95.814 179.534 1.00 154.91 1237 PRO A N 1
ATOM 17996 C CA . PRO A 1 1237 ? 126.864 96.302 179.575 1.00 154.92 1237 PRO A CA 1
ATOM 17997 C C . PRO A 1 1237 ? 127.507 96.040 180.924 1.00 159.21 1237 PRO A C 1
ATOM 17998 O O . PRO A 1 1237 ? 126.833 95.926 181.950 1.00 158.29 1237 PRO A O 1
ATOM 18009 N N . LYS A 1 1238 ? 128.833 95.938 180.910 1.00 161.22 1238 LYS A N 1
ATOM 18010 C CA . LYS A 1 1238 ? 129.595 95.843 182.146 1.00 158.95 1238 LYS A CA 1
ATOM 18011 C C . LYS A 1 1238 ? 130.020 97.204 182.674 1.00 155.47 1238 LYS A C 1
ATOM 18012 O O . LYS A 1 1238 ? 130.452 97.297 183.828 1.00 157.89 1238 LYS A O 1
ATOM 18031 N N . ILE A 1 1239 ? 129.913 98.252 181.862 1.00 151.25 1239 ILE A N 1
ATOM 18032 C CA . ILE A 1 1239 ? 130.245 99.610 182.267 1.00 148.11 1239 ILE A CA 1
ATOM 18033 C C . ILE A 1 1239 ? 129.113 100.527 181.828 1.00 147.34 1239 ILE A C 1
ATOM 18034 O O . ILE A 1 1239 ? 128.682 100.473 180.672 1.00 146.81 1239 ILE A O 1
ATOM 18050 N N . LEU A 1 1240 ? 128.636 101.365 182.744 1.00 144.32 1240 LEU A N 1
ATOM 18051 C CA . LEU A 1 1240 ? 127.542 102.291 182.483 1.00 138.50 1240 LEU A CA 1
ATOM 18052 C C . LEU A 1 1240 ? 128.019 103.723 182.668 1.00 135.06 1240 LEU A C 1
ATOM 18053 O O . LEU A 1 1240 ? 128.607 104.057 183.700 1.00 140.31 1240 LEU A O 1
ATOM 18069 N N . LEU A 1 1241 ? 127.748 104.564 181.676 1.00 130.44 1241 LEU A N 1
ATOM 18070 C CA . LEU A 1 1241 ? 128.153 105.965 181.677 1.00 133.11 1241 LEU A CA 1
ATOM 18071 C C . LEU A 1 1241 ? 126.898 106.825 181.652 1.00 139.79 1241 LEU A C 1
ATOM 18072 O O . LEU A 1 1241 ? 126.344 107.089 180.581 1.00 151.19 1241 LEU A O 1
ATOM 18088 N N . LEU A 1 1242 ? 126.459 107.276 182.824 1.00 142.94 1242 LEU A N 1
ATOM 18089 C CA . LEU A 1 1242 ? 125.252 108.087 182.959 1.00 143.42 1242 LEU A CA 1
ATOM 18090 C C . LEU A 1 1242 ? 125.673 109.553 182.946 1.00 144.73 1242 LEU A C 1
ATOM 18091 O O . LEU A 1 1242 ? 125.895 110.169 183.986 1.00 152.94 1242 LEU A O 1
ATOM 18107 N N . ASP A 1 1243 ? 125.774 110.115 181.742 1.00 149.71 1243 ASP A N 1
ATOM 18108 C CA . ASP A 1 1243 ? 126.248 111.485 181.559 1.00 160.79 1243 ASP A CA 1
ATOM 18109 C C . ASP A 1 1243 ? 125.086 112.451 181.761 1.00 168.80 1243 ASP A C 1
ATOM 18110 O O . ASP A 1 1243 ? 124.419 112.889 180.820 1.00 173.48 1243 ASP A O 1
ATOM 18119 N N . GLU A 1 1244 ? 124.853 112.799 183.024 1.00 173.26 1244 GLU A N 1
ATOM 18120 C CA . GLU A 1 1244 ? 123.853 113.798 183.394 1.00 175.15 1244 GLU A CA 1
ATOM 18121 C C . GLU A 1 1244 ? 122.458 113.422 182.912 1.00 175.41 1244 GLU A C 1
ATOM 18122 O O . GLU A 1 1244 ? 121.717 114.264 182.400 1.00 170.84 1244 GLU A O 1
ATOM 18134 N N . ALA A 1 1245 ? 122.083 112.157 183.063 1.00 179.11 1245 ALA A N 1
ATOM 18135 C CA . ALA A 1 1245 ? 120.681 111.805 182.944 1.00 178.13 1245 ALA A CA 1
ATOM 18136 C C . ALA A 1 1245 ? 119.906 112.450 184.089 1.00 187.30 1245 ALA A C 1
ATOM 18137 O O . ALA A 1 1245 ? 120.476 113.088 184.977 1.00 191.62 1245 ALA A O 1
ATOM 18144 N N . THR A 1 1246 ? 118.587 112.280 184.065 1.00 184.91 1246 THR A N 1
ATOM 18145 C CA . THR A 1 1246 ? 117.716 112.891 185.064 1.00 190.22 1246 THR A CA 1
ATOM 18146 C C . THR A 1 1246 ? 117.934 114.407 185.070 1.00 194.02 1246 THR A C 1
ATOM 18147 O O . THR A 1 1246 ? 118.393 115.007 186.043 1.00 196.03 1246 THR A O 1
ATOM 18158 N N . SER A 1 1247 ? 117.640 115.014 183.920 1.00 191.74 1247 SER A N 1
ATOM 18159 C CA . SER A 1 1247 ? 117.720 116.462 183.780 1.00 191.24 1247 SER A CA 1
ATOM 18160 C C . SER A 1 1247 ? 116.498 117.015 183.054 1.00 192.21 1247 SER A C 1
ATOM 18161 O O . SER A 1 1247 ? 116.576 118.099 182.461 1.00 178.05 1247 SER A O 1
ATOM 18169 N N . ALA A 1 1248 ? 115.378 116.299 183.090 1.00 197.38 1248 ALA A N 1
ATOM 18170 C CA . ALA A 1 1248 ? 114.173 116.756 182.417 1.00 194.06 1248 ALA A CA 1
ATOM 18171 C C . ALA A 1 1248 ? 113.639 118.016 183.084 1.00 201.38 1248 ALA A C 1
ATOM 18172 O O . ALA A 1 1248 ? 113.835 118.248 184.280 1.00 201.26 1248 ALA A O 1
ATOM 18179 N N . LEU A 1 1249 ? 112.950 118.836 182.290 1.00 207.26 1249 LEU A N 1
ATOM 18180 C CA . LEU A 1 1249 ? 112.401 120.087 182.800 1.00 211.59 1249 LEU A CA 1
ATOM 18181 C C . LEU A 1 1249 ? 111.310 119.863 183.840 1.00 212.01 1249 LEU A C 1
ATOM 18182 O O . LEU A 1 1249 ? 110.948 120.809 184.549 1.00 201.66 1249 LEU A O 1
ATOM 18198 N N . ASP A 1 1250 ? 110.785 118.647 183.955 1.00 212.73 1250 ASP A N 1
ATOM 18199 C CA . ASP A 1 1250 ? 109.705 118.334 184.880 1.00 206.57 1250 ASP A CA 1
ATOM 18200 C C . ASP A 1 1250 ? 110.245 117.511 186.039 1.00 201.71 1250 ASP A C 1
ATOM 18201 O O . ASP A 1 1250 ? 110.916 116.495 185.825 1.00 198.25 1250 ASP A O 1
ATOM 18210 N N . THR A 1 1251 ? 109.946 117.950 187.264 1.00 202.76 1251 THR A N 1
ATOM 18211 C CA . THR A 1 1251 ? 110.351 117.184 188.436 1.00 202.71 1251 THR A CA 1
ATOM 18212 C C . THR A 1 1251 ? 109.682 115.818 188.463 1.00 204.03 1251 THR A C 1
ATOM 18213 O O . THR A 1 1251 ? 110.278 114.845 188.935 1.00 203.91 1251 THR A O 1
ATOM 18224 N N . GLU A 1 1252 ? 108.447 115.725 187.967 1.00 202.83 1252 GLU A N 1
ATOM 18225 C CA . GLU A 1 1252 ? 107.797 114.424 187.858 1.00 205.06 1252 GLU A CA 1
ATOM 18226 C C . GLU A 1 1252 ? 108.576 113.504 186.928 1.00 203.91 1252 GLU A C 1
ATOM 18227 O O . GLU A 1 1252 ? 108.754 112.315 187.220 1.00 202.07 1252 GLU A O 1
ATOM 18239 N N . SER A 1 1253 ? 109.049 114.036 185.801 1.00 199.28 1253 SER A N 1
ATOM 18240 C CA . SER A 1 1253 ? 109.867 113.236 184.899 1.00 197.60 1253 SER A CA 1
ATOM 18241 C C . SER A 1 1253 ? 111.167 112.810 185.569 1.00 197.87 1253 SER A C 1
ATOM 18242 O O . SER A 1 1253 ? 111.623 111.675 185.387 1.00 192.52 1253 SER A O 1
ATOM 18250 N N . GLU A 1 1254 ? 111.782 113.708 186.342 1.00 201.96 1254 GLU A N 1
ATOM 18251 C CA . GLU A 1 1254 ? 112.997 113.352 187.065 1.00 199.34 1254 GLU A CA 1
ATOM 18252 C C . GLU A 1 1254 ? 112.730 112.210 188.033 1.00 196.44 1254 GLU A C 1
ATOM 18253 O O . GLU A 1 1254 ? 113.523 111.270 188.142 1.00 192.75 1254 GLU A O 1
ATOM 18265 N N . LYS A 1 1255 ? 111.611 112.283 188.752 1.00 198.63 1255 LYS A N 1
ATOM 18266 C CA . LYS A 1 1255 ? 111.235 111.202 189.655 1.00 198.83 1255 LYS A CA 1
ATOM 18267 C C . LYS A 1 1255 ? 111.031 109.901 188.892 1.00 195.80 1255 LYS A C 1
ATOM 18268 O O . LYS A 1 1255 ? 111.457 108.836 189.350 1.00 192.63 1255 LYS A O 1
ATOM 18287 N N . THR A 1 1256 ? 110.396 109.970 187.724 1.00 193.37 1256 THR A N 1
ATOM 18288 C CA . THR A 1 1256 ? 110.158 108.768 186.933 1.00 191.28 1256 THR A CA 1
ATOM 18289 C C . THR A 1 1256 ? 111.464 108.136 186.468 1.00 189.23 1256 THR A C 1
ATOM 18290 O O . THR A 1 1256 ? 111.606 106.909 186.484 1.00 182.53 1256 THR A O 1
ATOM 18301 N N . VAL A 1 1257 ? 112.428 108.958 186.053 1.00 190.09 1257 VAL A N 1
ATOM 18302 C CA . VAL A 1 1257 ? 113.618 108.419 185.396 1.00 183.36 1257 VAL A CA 1
ATOM 18303 C C . VAL A 1 1257 ? 114.712 108.069 186.401 1.00 179.04 1257 VAL A C 1
ATOM 18304 O O . VAL A 1 1257 ? 115.577 107.229 186.114 1.00 175.97 1257 VAL A O 1
ATOM 18317 N N . GLN A 1 1258 ? 114.717 108.703 187.576 1.00 180.15 1258 GLN A N 1
ATOM 18318 C CA . GLN A 1 1258 ? 115.719 108.365 188.577 1.00 180.75 1258 GLN A CA 1
ATOM 18319 C C . GLN A 1 1258 ? 115.579 106.922 189.034 1.00 179.88 1258 GLN A C 1
ATOM 18320 O O . GLN A 1 1258 ? 116.586 106.251 189.285 1.00 178.33 1258 GLN A O 1
ATOM 18334 N N . VAL A 1 1259 ? 114.346 106.433 189.156 1.00 176.70 1259 VAL A N 1
ATOM 18335 C CA . VAL A 1 1259 ? 114.142 105.033 189.506 1.00 175.78 1259 VAL A CA 1
ATOM 18336 C C . VAL A 1 1259 ? 114.750 104.135 188.439 1.00 173.48 1259 VAL A C 1
ATOM 18337 O O . VAL A 1 1259 ? 115.393 103.123 188.747 1.00 167.58 1259 VAL A O 1
ATOM 18350 N N . ALA A 1 1260 ? 114.550 104.487 187.169 1.00 175.16 1260 ALA A N 1
ATOM 18351 C CA . ALA A 1 1260 ? 115.127 103.702 186.085 1.00 175.22 1260 ALA A CA 1
ATOM 18352 C C . ALA A 1 1260 ? 116.644 103.661 186.191 1.00 174.96 1260 ALA A C 1
ATOM 18353 O O . ALA A 1 1260 ? 117.259 102.592 186.098 1.00 170.36 1260 ALA A O 1
ATOM 18360 N N . LEU A 1 1261 ? 117.269 104.823 186.389 1.00 175.62 1261 LEU A N 1
ATOM 18361 C CA . LEU A 1 1261 ? 118.726 104.863 186.490 1.00 163.31 1261 LEU A CA 1
ATOM 18362 C C . LEU A 1 1261 ? 119.212 104.025 187.666 1.00 164.67 1261 LEU A C 1
ATOM 18363 O O . LEU A 1 1261 ? 120.141 103.217 187.531 1.00 167.83 1261 LEU A O 1
ATOM 18379 N N . ASP A 1 1262 ? 118.582 104.198 188.830 1.00 166.04 1262 ASP A N 1
ATOM 18380 C CA . ASP A 1 1262 ? 119.001 103.461 190.013 1.00 169.19 1262 ASP A CA 1
ATOM 18381 C C . ASP A 1 1262 ? 118.882 101.962 189.794 1.00 169.37 1262 ASP A C 1
ATOM 18382 O O . ASP A 1 1262 ? 119.787 101.207 190.164 1.00 168.68 1262 ASP A O 1
ATOM 18391 N N . LYS A 1 1263 ? 117.784 101.509 189.191 1.00 167.29 1263 LYS A N 1
ATOM 18392 C CA . LYS A 1 1263 ? 117.653 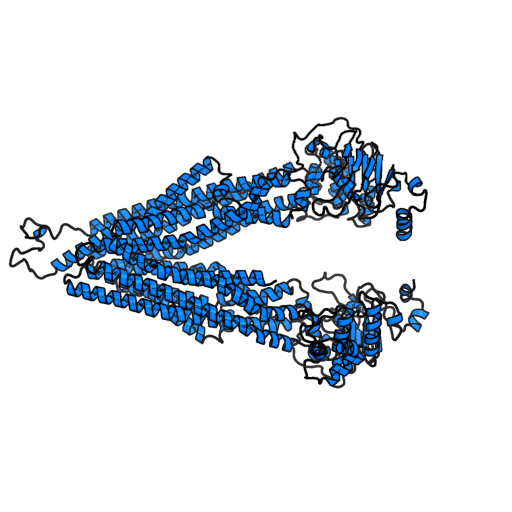100.090 188.897 1.00 169.73 1263 LYS A CA 1
ATOM 18393 C C . LYS A 1 1263 ? 118.703 99.629 187.897 1.00 170.77 1263 LYS A C 1
ATOM 18394 O O . LYS A 1 1263 ? 119.192 98.498 187.992 1.00 166.69 1263 LYS A O 1
ATOM 18413 N N . ALA A 1 1264 ? 119.060 100.486 186.940 1.00 173.57 1264 ALA A N 1
ATOM 18414 C CA . ALA A 1 1264 ? 120.064 100.117 185.951 1.00 168.12 1264 ALA A CA 1
ATOM 18415 C C . ALA A 1 1264 ? 121.436 99.922 186.579 1.00 167.67 1264 ALA A C 1
ATOM 18416 O O . ALA A 1 1264 ? 122.165 99.003 186.191 1.00 163.64 1264 ALA A O 1
ATOM 18423 N N . ARG A 1 1265 ? 121.808 100.767 187.543 1.00 171.34 1265 ARG A N 1
ATOM 18424 C CA . ARG A 1 1265 ? 123.160 100.699 188.087 1.00 166.44 1265 ARG A CA 1
ATOM 18425 C C . ARG A 1 1265 ? 123.473 99.360 188.741 1.00 171.91 1265 ARG A C 1
ATOM 18426 O O . ARG A 1 1265 ? 124.651 99.036 188.917 1.00 173.26 1265 ARG A O 1
ATOM 18447 N N . GLU A 1 1266 ? 122.460 98.581 189.105 1.00 175.54 1266 GLU A N 1
ATOM 18448 C CA . GLU A 1 1266 ? 122.685 97.373 189.888 1.00 173.11 1266 GLU A CA 1
ATOM 18449 C C . GLU A 1 1266 ? 123.659 96.440 189.181 1.00 171.07 1266 GLU A C 1
ATOM 18450 O O . GLU A 1 1266 ? 123.528 96.181 187.982 1.00 165.32 1266 GLU A O 1
ATOM 18462 N N . GLY A 1 1267 ? 124.639 95.941 189.931 1.00 173.56 1267 GLY A N 1
ATOM 18463 C CA . GLY A 1 1267 ? 125.533 94.910 189.445 1.00 174.96 1267 GLY A CA 1
ATOM 18464 C C . GLY A 1 1267 ? 126.435 95.307 188.300 1.00 173.50 1267 GLY A C 1
ATOM 18465 O O . GLY A 1 1267 ? 126.817 94.437 187.510 1.00 170.37 1267 GLY A O 1
ATOM 18469 N N . ARG A 1 1268 ? 126.789 96.582 188.177 1.00 172.05 1268 ARG A N 1
ATOM 18470 C CA . ARG A 1 1268 ? 127.651 97.048 187.103 1.00 170.02 1268 ARG A CA 1
ATOM 18471 C C . ARG A 1 1268 ? 128.616 98.106 187.615 1.00 172.04 1268 ARG A C 1
ATOM 18472 O O . ARG A 1 1268 ? 128.348 98.788 188.607 1.00 172.26 1268 ARG A O 1
ATOM 18493 N N . THR A 1 1269 ? 129.746 98.228 186.925 1.00 168.50 1269 THR A N 1
ATOM 18494 C CA . THR A 1 1269 ? 130.669 99.324 187.180 1.00 162.50 1269 THR A CA 1
ATOM 18495 C C . THR A 1 1269 ? 130.166 100.574 186.476 1.00 157.74 1269 THR A C 1
ATOM 18496 O O . THR A 1 1269 ? 130.119 100.625 185.246 1.00 156.07 1269 THR A O 1
ATOM 18507 N N . CYS A 1 1270 ? 129.798 101.587 187.248 1.00 153.32 1270 CYS A N 1
ATOM 18508 C CA . CYS A 1 1270 ? 129.100 102.739 186.703 1.00 148.84 1270 CYS A CA 1
ATOM 18509 C C . CYS A 1 1270 ? 129.806 104.027 187.084 1.00 149.42 1270 CYS A C 1
ATOM 18510 O O . CYS A 1 1270 ? 130.215 104.209 188.233 1.00 155.41 1270 CYS A O 1
ATOM 18518 N N . ILE A 1 1271 ? 129.943 104.916 186.108 1.00 144.34 1271 ILE A N 1
ATOM 18519 C CA . ILE A 1 1271 ? 130.393 106.282 186.332 1.00 149.78 1271 ILE A CA 1
ATOM 18520 C C . ILE A 1 1271 ? 129.183 107.177 186.126 1.00 151.05 1271 ILE A C 1
ATOM 18521 O O . ILE A 1 1271 ? 128.688 107.314 185.001 1.00 153.64 1271 ILE A O 1
ATOM 18537 N N . VAL A 1 1272 ? 128.712 107.790 187.205 1.00 153.09 1272 VAL A N 1
ATOM 18538 C CA . VAL A 1 1272 ? 127.447 108.508 187.216 1.00 150.06 1272 VAL A CA 1
ATOM 18539 C C . VAL A 1 1272 ? 127.725 109.991 187.399 1.00 151.00 1272 VAL A C 1
ATOM 18540 O O . VAL A 1 1272 ? 128.544 110.381 188.235 1.00 156.65 1272 VAL A O 1
ATOM 18553 N N . ILE A 1 1273 ? 127.050 110.814 186.607 1.00 155.01 1273 ILE A N 1
ATOM 18554 C CA . ILE A 1 1273 ? 127.164 112.262 186.699 1.00 161.58 1273 ILE A CA 1
ATOM 18555 C C . ILE A 1 1273 ? 125.759 112.839 186.735 1.00 174.94 1273 ILE A C 1
ATOM 18556 O O . ILE A 1 1273 ? 124.906 112.472 185.922 1.00 183.68 1273 ILE A O 1
ATOM 18572 N N . ALA A 1 1274 ? 125.515 113.740 187.683 1.00 181.63 1274 ALA A N 1
ATOM 18573 C CA . ALA A 1 1274 ? 124.209 114.364 187.814 1.00 191.43 1274 ALA A CA 1
ATOM 18574 C C . ALA A 1 1274 ? 124.376 115.734 188.449 1.00 201.02 1274 ALA A C 1
ATOM 18575 O O . ALA A 1 1274 ? 125.212 115.933 189.333 1.00 198.75 1274 ALA A O 1
ATOM 18582 N N . HIS A 1 1275 ? 123.564 116.685 187.985 1.00 206.73 1275 HIS A N 1
ATOM 18583 C CA . HIS A 1 1275 ? 123.581 118.011 188.587 1.00 209.95 1275 HIS A CA 1
ATOM 18584 C C . HIS A 1 1275 ? 122.849 118.031 189.922 1.00 215.82 1275 HIS A C 1
ATOM 18585 O O . HIS A 1 1275 ? 123.025 118.968 190.707 1.00 215.03 1275 HIS A O 1
ATOM 18599 N N . ARG A 1 1276 ? 122.038 117.013 190.196 1.00 215.07 1276 ARG A N 1
ATOM 18600 C CA . ARG A 1 1276 ? 121.259 116.993 191.422 1.00 212.50 1276 ARG A CA 1
ATOM 18601 C C . ARG A 1 1276 ? 122.155 116.672 192.613 1.00 210.35 1276 ARG A C 1
ATOM 18602 O O . ARG A 1 1276 ? 123.286 116.204 192.463 1.00 210.17 1276 ARG A O 1
ATOM 18623 N N . LEU A 1 1277 ? 121.635 116.929 193.808 1.00 209.81 1277 LEU A N 1
ATOM 18624 C CA . LEU A 1 1277 ? 122.456 116.904 195.005 1.00 212.76 1277 LEU A CA 1
ATOM 18625 C C . LEU A 1 1277 ? 122.690 115.463 195.460 1.00 210.88 1277 LEU A C 1
ATOM 18626 O O . LEU A 1 1277 ? 122.344 114.496 194.777 1.00 207.54 1277 LEU A O 1
ATOM 18642 N N . SER A 1 1278 ? 123.260 115.330 196.658 1.00 213.23 1278 SER A N 1
ATOM 18643 C CA . SER A 1 1278 ? 123.851 114.084 197.129 1.00 214.85 1278 SER A CA 1
ATOM 18644 C C . SER A 1 1278 ? 122.863 112.928 197.170 1.00 211.66 1278 SER A C 1
ATOM 18645 O O . SER A 1 1278 ? 123.274 111.760 197.155 1.00 207.93 1278 SER A O 1
ATOM 18653 N N . THR A 1 1279 ? 121.561 113.225 197.221 1.00 210.19 1279 THR A N 1
ATOM 18654 C CA . THR A 1 1279 ? 120.573 112.158 197.356 1.00 206.76 1279 THR A CA 1
ATOM 18655 C C . THR A 1 1279 ? 120.722 111.114 196.265 1.00 205.83 1279 THR A C 1
ATOM 18656 O O . THR A 1 1279 ? 120.472 109.925 196.498 1.00 201.32 1279 THR A O 1
ATOM 18667 N N . ILE A 1 1280 ? 121.132 111.534 195.069 1.00 207.02 1280 ILE A N 1
ATOM 18668 C CA . ILE A 1 1280 ? 121.286 110.592 193.963 1.00 204.68 1280 ILE A CA 1
ATOM 18669 C C . ILE A 1 1280 ? 122.510 109.714 194.177 1.00 199.71 1280 ILE A C 1
ATOM 18670 O O . ILE A 1 1280 ? 122.479 108.509 193.904 1.00 194.51 1280 ILE A O 1
ATOM 18686 N N . GLN A 1 1281 ? 123.595 110.303 194.680 1.00 197.31 1281 GLN A N 1
ATOM 18687 C CA . GLN A 1 1281 ? 124.908 109.668 194.704 1.00 190.73 1281 GLN A CA 1
ATOM 18688 C C . GLN A 1 1281 ? 125.328 109.194 196.085 1.00 188.14 1281 GLN A C 1
ATOM 18689 O O . GLN A 1 1281 ? 126.519 108.929 196.294 1.00 187.58 1281 GLN A O 1
ATOM 18703 N N . ASN A 1 1282 ? 124.404 109.112 197.038 1.00 191.59 1282 ASN A N 1
ATOM 18704 C CA . ASN A 1 1282 ? 124.754 108.594 198.357 1.00 192.55 1282 ASN A CA 1
ATOM 18705 C C . ASN A 1 1282 ? 125.156 107.127 198.318 1.00 189.41 1282 ASN A C 1
ATOM 18706 O O . ASN A 1 1282 ? 125.736 106.627 199.290 1.00 186.97 1282 ASN A O 1
ATOM 18717 N N . ALA A 1 1283 ? 124.866 106.425 197.222 1.00 185.21 1283 ALA A N 1
ATOM 18718 C CA . ALA A 1 1283 ? 125.046 104.980 197.207 1.00 182.45 1283 ALA A CA 1
ATOM 18719 C C . ALA A 1 1283 ? 126.511 104.568 197.300 1.00 185.82 1283 ALA A C 1
ATOM 18720 O O . ALA A 1 1283 ? 126.834 103.630 198.036 1.00 183.82 1283 ALA A O 1
ATOM 18727 N N . ASP A 1 1284 ? 127.407 105.241 196.579 1.00 182.23 1284 ASP A N 1
ATOM 18728 C CA . ASP A 1 1284 ? 128.778 104.763 196.443 1.00 179.15 1284 ASP A CA 1
ATOM 18729 C C . ASP A 1 1284 ? 129.726 105.958 196.412 1.00 180.85 1284 ASP A C 1
ATOM 18730 O O . ASP A 1 1284 ? 129.310 107.112 196.543 1.00 184.72 1284 ASP A O 1
ATOM 18739 N N . ILE A 1 1285 ? 131.015 105.664 196.224 1.00 180.96 1285 ILE A N 1
ATOM 18740 C CA . ILE A 1 1285 ? 132.093 106.642 196.356 1.00 183.71 1285 ILE A CA 1
ATOM 18741 C C . ILE A 1 1285 ? 131.873 107.821 195.417 1.00 182.76 1285 ILE A C 1
ATOM 18742 O O . ILE A 1 1285 ? 131.172 107.703 194.407 1.00 179.56 1285 ILE A O 1
ATOM 18758 N N . ILE A 1 1286 ? 132.476 108.962 195.747 1.00 183.31 1286 ILE A N 1
ATOM 18759 C CA . ILE A 1 1286 ? 132.262 110.208 195.025 1.00 184.21 1286 ILE A CA 1
ATOM 18760 C C . ILE A 1 1286 ? 133.594 110.914 194.826 1.00 186.44 1286 ILE A C 1
ATOM 18761 O O . ILE A 1 1286 ? 134.510 110.781 195.645 1.00 188.57 1286 ILE A O 1
ATOM 18777 N N . ALA A 1 1287 ? 133.698 111.663 193.731 1.00 189.53 1287 ALA A N 1
ATOM 18778 C CA . ALA A 1 1287 ? 134.774 112.618 193.503 1.00 190.61 1287 ALA A CA 1
ATOM 18779 C C . ALA A 1 1287 ? 134.136 113.976 193.261 1.00 195.54 1287 ALA A C 1
ATOM 18780 O O . ALA A 1 1287 ? 133.096 114.063 192.600 1.00 192.77 1287 ALA A O 1
ATOM 18787 N N . VAL A 1 1288 ? 134.746 115.031 193.798 1.00 197.92 1288 VAL A N 1
ATOM 18788 C CA . VAL A 1 1288 ? 134.064 116.309 193.962 1.00 201.25 1288 VAL A CA 1
ATOM 18789 C C . VAL A 1 1288 ? 134.804 117.472 193.324 1.00 200.89 1288 VAL A C 1
ATOM 18790 O O . VAL A 1 1288 ? 134.224 118.560 193.201 1.00 202.16 1288 VAL A O 1
ATOM 18803 N N . MET A 1 1289 ? 136.050 117.289 192.904 1.00 201.23 1289 MET A N 1
ATOM 18804 C CA . MET A 1 1289 ? 136.873 118.434 192.535 1.00 206.13 1289 MET A CA 1
ATOM 18805 C C . MET A 1 1289 ? 136.409 119.077 191.235 1.00 202.98 1289 MET A C 1
ATOM 18806 O O . MET A 1 1289 ? 135.760 118.448 190.394 1.00 194.29 1289 MET A O 1
ATOM 18820 N N . ALA A 1 1290 ? 136.761 120.356 191.087 1.00 203.89 1290 ALA A N 1
ATOM 18821 C CA . ALA A 1 1290 ? 136.410 121.157 189.921 1.00 205.44 1290 ALA A CA 1
ATOM 18822 C C . ALA A 1 1290 ? 137.638 121.786 189.273 1.00 202.12 1290 ALA A C 1
ATOM 18823 O O . ALA A 1 1290 ? 137.521 122.810 188.594 1.00 202.91 1290 ALA A O 1
ATOM 18830 N N . GLN A 1 1291 ? 138.820 121.195 189.473 1.00 193.31 1291 GLN A N 1
ATOM 18831 C CA . GLN A 1 1291 ? 140.042 121.715 188.876 1.00 198.08 1291 GLN A CA 1
ATOM 18832 C C . GLN A 1 1291 ? 140.860 120.597 188.240 1.00 195.68 1291 GLN A C 1
ATOM 18833 O O . GLN A 1 1291 ? 142.094 120.655 188.223 1.00 192.68 1291 GLN A O 1
ATOM 18847 N N . GLY A 1 1292 ? 140.192 119.573 187.718 1.00 196.15 1292 GLY A N 1
ATOM 18848 C CA . GLY A 1 1292 ? 140.881 118.483 187.061 1.00 190.25 1292 GLY A CA 1
ATOM 18849 C C . GLY A 1 1292 ? 141.352 117.413 188.023 1.00 190.19 1292 GLY A C 1
ATOM 18850 O O . GLY A 1 1292 ? 140.784 116.319 188.067 1.00 193.90 1292 GLY A O 1
ATOM 18854 N N . VAL A 1 1293 ? 142.387 117.717 188.804 1.00 189.71 1293 VAL A N 1
ATOM 18855 C CA . VAL A 1 1293 ? 142.981 116.715 189.681 1.00 194.86 1293 VAL A CA 1
ATOM 18856 C C . VAL A 1 1293 ? 141.956 116.267 190.713 1.00 194.73 1293 VAL A C 1
ATOM 18857 O O . VAL A 1 1293 ? 141.121 117.059 191.168 1.00 189.88 1293 VAL A O 1
ATOM 18870 N N . VAL A 1 1294 ? 142.005 114.987 191.071 1.00 193.59 1294 VAL A N 1
ATOM 18871 C CA . VAL A 1 1294 ? 141.068 114.418 192.056 1.00 192.63 1294 VAL A CA 1
ATOM 18872 C C . VAL A 1 1294 ? 141.804 114.401 193.390 1.00 198.65 1294 VAL A C 1
ATOM 18873 O O . VAL A 1 1294 ? 142.492 113.445 193.757 1.00 198.94 1294 VAL A O 1
ATOM 18886 N N . ILE A 1 1295 ? 141.656 115.493 194.141 1.00 205.04 1295 ILE A N 1
ATOM 18887 C CA . ILE A 1 1295 ? 142.258 115.570 195.468 1.00 208.61 1295 ILE A CA 1
ATOM 18888 C C . ILE A 1 1295 ? 141.352 114.924 196.509 1.00 205.93 1295 ILE A C 1
ATOM 18889 O O . ILE A 1 1295 ? 141.797 114.087 197.304 1.00 200.51 1295 ILE A O 1
ATOM 18905 N N . GLU A 1 1296 ? 140.075 115.296 196.524 1.00 207.97 1296 GLU A N 1
ATOM 18906 C CA . GLU A 1 1296 ? 139.119 114.825 197.520 1.00 205.11 1296 GLU A CA 1
ATOM 18907 C C . GLU A 1 1296 ? 138.346 113.649 196.942 1.00 202.65 1296 GLU A C 1
ATOM 18908 O O . GLU A 1 1296 ? 137.877 113.710 195.800 1.00 199.58 1296 GLU A O 1
ATOM 18920 N N . LYS A 1 1297 ? 138.212 112.588 197.731 1.00 198.63 1297 LYS A N 1
ATOM 18921 C CA . LYS A 1 1297 ? 137.552 111.378 197.271 1.00 194.01 1297 LYS A CA 1
ATOM 18922 C C . LYS A 1 1297 ? 137.168 110.543 198.482 1.00 195.26 1297 LYS A C 1
ATOM 18923 O O . LYS A 1 1297 ? 137.842 110.579 199.515 1.00 195.14 1297 LYS A O 1
ATOM 18942 N N . GLY A 1 1298 ? 136.081 109.799 198.345 1.00 199.05 1298 GLY A N 1
ATOM 18943 C CA . GLY A 1 1298 ? 135.642 108.918 199.405 1.00 198.91 1298 GLY A CA 1
ATOM 18944 C C . GLY A 1 1298 ? 134.149 108.670 199.314 1.00 201.64 1298 GLY A C 1
ATOM 18945 O O . GLY A 1 1298 ? 133.473 109.147 198.404 1.00 200.43 1298 GLY A O 1
ATOM 18949 N N . THR A 1 1299 ? 133.660 107.900 200.280 1.00 202.14 1299 THR A N 1
ATOM 18950 C CA . THR A 1 1299 ? 132.236 107.635 200.379 1.00 197.57 1299 THR A CA 1
ATOM 18951 C C . THR A 1 1299 ? 131.509 108.857 200.932 1.00 201.10 1299 THR A C 1
ATOM 18952 O O . THR A 1 1299 ? 132.115 109.786 201.469 1.00 204.99 1299 THR A O 1
ATOM 18963 N N . HIS A 1 1300 ? 130.182 108.843 200.797 1.00 205.50 1300 HIS A N 1
ATOM 18964 C CA . HIS A 1 1300 ? 129.379 109.951 201.302 1.00 208.35 1300 HIS A CA 1
ATOM 18965 C C . HIS A 1 1300 ? 129.549 110.104 202.807 1.00 210.45 1300 HIS A C 1
ATOM 18966 O O . HIS A 1 1300 ? 129.664 111.221 203.323 1.00 211.34 1300 HIS A O 1
ATOM 18980 N N . GLU A 1 1301 ? 129.561 108.984 203.531 1.00 209.64 1301 GLU A N 1
ATOM 18981 C CA . GLU A 1 1301 ? 129.699 109.044 204.981 1.00 210.43 1301 GLU A CA 1
ATOM 18982 C C . GLU A 1 1301 ? 131.030 109.669 205.380 1.00 212.41 1301 GLU A C 1
ATOM 18983 O O . GLU A 1 1301 ? 131.071 110.623 206.165 1.00 209.67 1301 GLU A O 1
ATOM 18995 N N . GLU A 1 1302 ? 132.133 109.151 204.836 1.00 212.85 1302 GLU A N 1
ATOM 18996 C CA . GLU A 1 1302 ? 133.445 109.664 205.211 1.00 210.73 1302 GLU A CA 1
ATOM 18997 C C . GLU A 1 1302 ? 133.708 111.047 204.629 1.00 212.60 1302 GLU A C 1
ATOM 18998 O O . GLU A 1 1302 ? 134.319 111.887 205.298 1.00 211.44 1302 GLU A O 1
ATOM 19010 N N . LEU A 1 1303 ? 133.259 111.308 203.399 1.00 214.39 1303 LEU A N 1
ATOM 19011 C CA . LEU A 1 1303 ? 133.445 112.636 202.824 1.00 212.20 1303 LEU A CA 1
ATOM 19012 C C . LEU A 1 1303 ? 132.713 113.693 203.640 1.00 214.83 1303 LEU A C 1
ATOM 19013 O O . LEU A 1 1303 ? 133.264 114.764 203.916 1.00 214.82 1303 LEU A O 1
ATOM 19029 N N . MET A 1 1304 ? 131.470 113.411 204.032 1.00 216.07 1304 MET A N 1
ATOM 19030 C CA . MET A 1 1304 ? 130.717 114.372 204.829 1.00 217.00 1304 MET A CA 1
ATOM 19031 C C . MET A 1 1304 ? 131.316 114.503 206.224 1.00 218.26 1304 MET A C 1
ATOM 19032 O O . MET A 1 1304 ? 131.255 115.574 206.835 1.00 219.88 1304 MET A O 1
ATOM 19046 N N . ALA A 1 1305 ? 131.898 113.419 206.741 1.00 218.13 1305 ALA A N 1
ATOM 19047 C CA . ALA A 1 1305 ? 132.464 113.453 208.085 1.00 216.91 1305 ALA A CA 1
ATOM 19048 C C . ALA A 1 1305 ? 133.625 114.436 208.178 1.00 218.49 1305 ALA A C 1
ATOM 19049 O O . ALA A 1 1305 ? 133.732 115.187 209.155 1.00 210.70 1305 ALA A O 1
ATOM 19056 N N . GLN A 1 1306 ? 134.503 114.448 207.175 1.00 223.65 1306 GLN A N 1
ATOM 19057 C CA . GLN A 1 1306 ? 135.708 115.266 207.239 1.00 221.54 1306 GLN A CA 1
ATOM 19058 C C . GLN A 1 1306 ? 135.461 116.729 206.895 1.00 224.09 1306 GLN A C 1
ATOM 19059 O O . GLN A 1 1306 ? 136.390 117.535 207.007 1.00 222.03 1306 GLN A O 1
ATOM 19073 N N . LYS A 1 1307 ? 134.249 117.092 206.478 1.00 225.87 1307 LYS A N 1
ATOM 19074 C CA . LYS A 1 1307 ? 133.892 118.491 206.258 1.00 226.23 1307 LYS A CA 1
ATOM 19075 C C . LYS A 1 1307 ? 134.820 119.139 205.230 1.00 228.84 1307 LYS A C 1
ATOM 19076 O O . LYS A 1 1307 ? 135.591 120.051 205.535 1.00 228.95 1307 LYS A O 1
ATOM 19095 N N . GLY A 1 1308 ? 134.753 118.641 203.998 1.00 226.74 1308 GLY A N 1
ATOM 19096 C CA . GLY A 1 1308 ? 135.531 119.208 202.912 1.00 224.29 1308 GLY A CA 1
ATOM 19097 C C . GLY A 1 1308 ? 134.715 120.113 202.010 1.00 225.53 1308 GLY A C 1
ATOM 19098 O O . GLY A 1 1308 ? 133.681 120.645 202.424 1.00 223.00 1308 GLY A O 1
ATOM 19102 N N . ALA A 1 1309 ? 135.173 120.295 200.767 1.00 225.27 1309 ALA A N 1
ATOM 19103 C CA . ALA A 1 1309 ? 134.402 121.074 199.803 1.00 223.76 1309 ALA A CA 1
ATOM 19104 C C . ALA A 1 1309 ? 133.091 120.382 199.456 1.00 226.95 1309 ALA A C 1
ATOM 19105 O O . ALA A 1 1309 ? 132.202 120.993 198.856 1.00 224.36 1309 ALA A O 1
ATOM 19112 N N . TYR A 1 1310 ? 132.957 119.109 199.833 1.00 228.34 1310 TYR A N 1
ATOM 19113 C CA . TYR A 1 1310 ? 131.720 118.374 199.605 1.00 224.82 1310 TYR A CA 1
ATOM 19114 C C . TYR A 1 1310 ? 130.539 119.045 200.295 1.00 228.89 1310 TYR A C 1
ATOM 19115 O O . TYR A 1 1310 ? 129.384 118.812 199.922 1.00 225.62 1310 TYR A O 1
ATOM 19133 N N . TYR A 1 1311 ? 130.807 119.887 201.298 1.00 232.52 1311 TYR A N 1
ATOM 19134 C CA . TYR A 1 1311 ? 129.738 120.538 202.048 1.00 232.06 1311 TYR A CA 1
ATOM 19135 C C . TYR A 1 1311 ? 129.064 121.658 201.267 1.00 231.14 1311 TYR A C 1
ATOM 19136 O O . TYR A 1 1311 ? 127.969 122.085 201.644 1.00 230.57 1311 TYR A O 1
ATOM 19154 N N . LYS A 1 1312 ? 129.687 122.150 200.194 1.00 230.54 1312 LYS A N 1
ATOM 19155 C CA . LYS A 1 1312 ? 129.086 123.254 199.452 1.00 229.03 1312 LYS A CA 1
ATOM 19156 C C . LYS A 1 1312 ? 127.710 122.880 198.920 1.00 228.66 1312 LYS A C 1
ATOM 19157 O O . LYS A 1 1312 ? 126.890 123.763 198.646 1.00 227.74 1312 LYS A O 1
ATOM 19176 N N . LEU A 1 1313 ? 127.436 121.584 198.769 1.00 227.96 1313 LEU A N 1
ATOM 19177 C CA . LEU A 1 1313 ? 126.109 121.148 198.357 1.00 229.38 1313 LEU A CA 1
ATOM 19178 C C . LEU A 1 1313 ? 125.054 121.428 199.418 1.00 230.12 1313 LEU A C 1
ATOM 19179 O O . LEU A 1 1313 ? 123.861 121.455 199.095 1.00 225.62 1313 LEU A O 1
ATOM 19195 N N . VAL A 1 1314 ? 125.461 121.633 200.670 1.00 233.38 1314 VAL A N 1
ATOM 19196 C CA . VAL A 1 1314 ? 124.545 121.963 201.753 1.00 228.86 1314 VAL A CA 1
ATOM 19197 C C . VAL A 1 1314 ? 124.762 123.368 202.289 1.00 229.37 1314 VAL A C 1
ATOM 19198 O O . VAL A 1 1314 ? 124.237 123.698 203.357 1.00 222.99 1314 VAL A O 1
ATOM 19211 N N . THR A 1 1315 ? 125.519 124.205 201.587 1.00 234.25 1315 THR A N 1
ATOM 19212 C CA . THR A 1 1315 ? 125.730 125.582 202.009 1.00 233.56 1315 THR A CA 1
ATOM 19213 C C . THR A 1 1315 ? 124.572 126.457 201.546 1.00 229.22 1315 THR A C 1
ATOM 19214 O O . THR A 1 1315 ? 123.924 126.167 200.541 1.00 219.28 1315 THR A O 1
#

Foldseek 3Di:
DFDLVVLCVQFDPLLVVLQVLLLVLLLVLLLLQLVLLLLVLVLLLLQLLVLLLVVVQPPPCPCVVPLEAAYQCLCPPDPHPDHNRDDPRQLLVSLLVSLVVLQVSLVSLLVSLLSNQLSQLLSLLVSLLVLLLLLLVLVLFAFVLVCVVDDLVVVLCLSPPLSVLLSLQSHSLVSLLSSLLSNLVSLLVLLCVLPNVLSVVLVVLVVQLVVLVVVLVVLLVVLLVQLLVQLVQLLVLLLQCLVPLVVCQLQVCLVVSLVSNLVRLVSNLVSLLVSLLVNLLSLLVSLLSVLLSVLVSLLVCVPCNDLVPPHDSSSSSSSVQSNVSSVLSVLLSVVSVVSSVSSSVSCPVSVCSSPDDHPGGQDDPFADEDPPFQFKKWWAQFWADRPVCNVAIQAGGATDIFGGWFEEEEDEDPSNCRLVVVCPQLPSDDTPDTFMDGSPHTPGRYNSNNSLLQEFELDQFFDFAFFFLLVRLCLLPVPQDSVLLLVLLVLLVLQVVQCPDPVRRRDTDHPVDDDDARLNSSSSSSSSRPSSVHLEYEYRQNLLPHDPVSSVVNVCSPPPPDTRHYYYHHHPAPPPCLRGPWYWYGDNNYTDQRGHPVSCVVDCVVVNVVRVVVVLALSVVQSVLSSVVSVVVVVLSDDFDFPRAGDFDSLPQADLVVLCVLLVVLVVLLVQLLVLLLLLLLLRLVVLLLVLQLSQLSSDPDSVVSSVSSSVSSVVSSVSSVSSSVSSSSNSSSLSSSLSVQLSVLLSLLSSLVSFAFLLVDLAPCNDSNNSSNLSNRLSSQLSLSHSVLVSLVSSLVSLLVSLVCLQVVQPVVLLVLLCVLLVLLQQLNVVLVVLVVVLVVVLVVLCVVLSSLSSSCSVPVVCCSNSGPSVVSSVVSSVSSVSSSVSSSVCSSVSSSSSSCNRSSRSVSVSRSSSVVSVCCSPVVHSNSSSSSNNSSSSVSSNSNSVSSPSPPRNRSSSSSVVVSVCSSPDDHLAGLPDDADPDDPPFQWKKWWFFFWAARPSDPSPLIQTAATDTFGFLFEEEEAAAPDSARQVVLCDQQVSDDTPDTFMATVHDTPSPHNNNNSSLQEFEQAAFQSADQFFLLVRLVSSNVVDDDDVVLLCVLCVLQLRQVVQCPDPVRRRHTDDPVPDDDFSLNSSSSSLSSRPSSVHQEYEYHAYLPGPDVVSSVSRLSSVVSSSGRHYYYHYHHDACVSVQPGKYFYDHNNRGPDIDHPVVSVVVDDPSCVSVD

Solvent-accessible surface area: 52428 Å² total; per-residue (Å²): 245,16,34,38,161,98,1,25,103,14,31,42,82,73,2,88,167,30,22,116,46,0,28,87,12,0,88,86,7,0,67,18,14,0,18,6,0,66,33,6,4,62,0,0,30,25,0,8,84,37,8,56,23,60,57,54,54,125,89,124,24,125,15,98,127,97,58,43,76,24,38,50,54,4,48,121,162,78,135,16,104,89,41,103,76,10,45,118,46,80,3,43,54,37,0,82,82,8,9,64,100,1,37,42,37,1,82,52,1,58,94,18,0,69,41,0,0,7,53,9,8,30,0,1,9,75,2,5,29,78,0,11,49,80,0,0,76,51,2,4,71,10,14,7,5,18,21,47,84,24,64,48,39,67,0,38,68,33,6,38,77,28,0,47,84,0,36,82,0,1,10,20,47,26,0,15,41,40,3,9,52,16,0,4,99,25,0,45,82,49,0,71,170,135,6,145,73,0,0,91,42,8,52,80,23,60,81,90,45,37,109,0,46,53,37,2,36,124,4,7,51,116,18,2,73,99,18,7,128,3,4,26,93,0,1,94,7,0,49,43,0,8,74,12,10,84,14,0,2,2,6,36,0,8,158,79,2,11,107,72,1,48,145,27,2,47,73,11,35,114,55,3,20,104,24,11,61,43,10,2,86,49,7,0,62,6,22,13,17,24,0,68,15,3,7,68,0,1,113,52,0,1,17,131,4,18,20,106,55,82,21,60,18,0,26,0,0,4,0,0,0,0,9,23,3,0,53,34,0,94,47,14,2,66,57,0,101,114,15,20,54,56,0,100,71,14,0,33,32,0,11,87,7,10,93,74,159,11,119,18,25,21,64,96,140,48,33,133,123,25,96,214,15,120,0,52,0,62,4,55,73,0,20,3,49,53,65,59,142,77,167,74,109,34,0,38,78,0,72,14,43,2,58,52,37,52,37,0,0,2,5,18,72,113,75,7,9,22,40,6,2,1,35,1,3,4,22,7,12,40,9,71,110,21,70,1,9,2,32,69,65,42,1,77,69,1,6,2,59,36,3,29,71,38,1,0,18,0,44,70,100,19,31,7,1,56,25,31,0,12,57,0,0,47,21,3,66,76,110,7,69,89,112,50,4,31,94,4,0,105,54,0,69,0,52,115,68,0,76,120,43,130,116,89,10,82,18,119,7,6,125,88,45,44,157,33,60,33,1,0,41,0,18,0,6,2,0,7,0,24,8,20,110,4,81,2,2,0,15,19,45,5,19,28,43,20,93,109,161,13,9,62,49,0,50,96,9,13,76,131,70,33,130,59,30,0,9,3,7,2,17,72,113,36,67,60,2,111,78,5,66,9,0,0,2,5,81,111,1,30,24,88,32,106,10,50,28,135,85,5,82,124,121,145,1,107,68,14,47,88,43,46,120,124,96,184,108,13,90,114,48,2,102,62,11,8,99,68,43,4,118,53,59,56,52,57,38,30,23,9,1,0,9,2,10,18,22,33,112,65,129,111,68,4,76,44,190,84,1,65,146,36,0,48,83,2,156,51,73,21,101,60,0,22,86,1,0,28,54,13,1,33,8,21,1,74,2,1,54,14,1,2,63,0,0,12,2,14,2,35,109,76,125,115,68,7,83,57,61,0,57,33,7,8,126,98,0,62,51,16,0,56,73,1,35,141,22,15,71,62,5,11,60,1,22,19,44,1,4,25,41,1,2,63,60,0,13,60,65,0,0,88,17,0,0,3,10,10,4,26,28,24,45,60,131,175,9,42,59,25,43,0,0,39,22,0,0,4,13,0,9,20,2,20,11,2,1,2,48,28,51,0,33,87,38,31,11,137,16,5,31,47,28,0,34,107,17,0,77,84,59,13,149,70,0,0,83,44,0,53,89,33,27,66,100,13,3,94,28,26,10,73,23,48,114,29,64,76,38,17,63,65,100,47,111,102,5,18,94,75,0,27,90,27,4,62,35,0,6,63,28,9,76,2,0,8,4,1,9,51,28,134,60,8,16,96,41,1,46,101,30,3,86,106,16,37,128,25,22,56,68,60,0,68,79,9,0,115,32,4,0,77,16,18,9,13,4,6,59,0,7,12,34,0,1,80,60,0,0,80,2,6,46,93,92,56,30,58,3,4,73,0,0,10,0,2,2,2,0,4,2,0,0,12,5,43,6,91,8,76,64,80,52,73,21,36,54,92,1,44,46,2,0,9,76,1,11,100,4,48,82,83,160,20,105,9,27,21,107,97,111,78,23,78,98,42,146,115,18,80,0,105,0,48,1,56,60,3,58,6,35,26,68,52,128,86,114,71,106,77,21,69,11,20,51,5,62,0,43,56,46,64,14,0,2,16,7,54,12,126,25,56,17,29,48,7,0,2,35,4,0,0,11,6,11,30,2,74,116,12,88,0,32,0,35,56,68,24,0,84,129,3,11,7,87,35,0,12,61,24,1,0,21,2,31,85,74,4,44,29,7,42,46,11,2,32,48,0,0,41,4,0,41,30,103,148,137,22,72,78,127,110,0,49,40,4,0,113,58,0,75,0,30,109,46,1,74,90,39,130,97,98,12,112,8,52,7,48,107,104,45,36,156,31,47,73,2,39,53,4,17,1,2,2,0,7,0,10,12,38,101,3,74,0,1,0,2,25,43,1,1,26,9,142,67,116,121,18,22,112,33,1,34,65,0,8,72,84,1,31,96,74,29,1,0,0,11,2,9,104,104,93,20,104,22,9,65,75,36,28,1,1,12,59,47,139,11,56,22,128,24,102,6,53,55,142,85,0,36,82,109,101,17,60,4,70,121,38,96,138

Organism: Homo sapiens (NCBI:txid9606)